Protein AF-A0A175W4T7-F1 (afdb_monomer)

Mean predicted aligned error: 26.99 Å

Solvent-accessible surface area (backbone atoms only — not comparable to full-atom values): 81783 Å² total; per-residue (Å²): 142,81,92,79,80,87,78,82,84,84,74,88,80,81,89,80,86,85,84,82,88,77,98,71,88,75,97,70,90,79,75,75,79,82,76,80,77,75,79,74,91,78,75,63,61,76,63,63,67,69,63,84,71,88,79,84,86,74,80,85,74,89,72,85,83,80,92,70,94,75,92,76,85,86,85,79,88,80,90,81,84,90,86,88,81,91,83,82,88,84,90,83,90,84,91,85,88,87,90,86,91,80,84,89,86,88,87,85,90,83,86,84,90,82,86,92,81,86,83,88,81,82,95,76,85,89,81,83,89,84,84,89,84,92,83,90,87,82,90,84,88,86,90,85,87,89,83,88,87,81,92,84,92,87,88,90,90,91,80,78,66,66,62,62,52,54,55,50,49,51,54,48,54,56,47,43,70,70,44,60,74,71,58,43,54,51,54,49,50,53,54,49,48,56,48,51,51,51,53,49,52,52,51,46,52,54,46,53,52,52,52,49,63,42,51,56,51,51,50,51,47,50,51,48,53,51,51,52,50,52,47,53,48,52,48,48,54,48,53,49,50,50,48,55,49,49,50,51,50,46,52,54,45,53,52,47,49,53,50,47,51,53,49,48,58,46,50,51,50,51,44,56,49,46,57,47,51,50,49,51,50,50,52,49,51,52,50,52,51,50,48,52,52,47,51,57,48,49,51,50,52,50,53,50,49,51,53,50,50,49,53,48,53,49,50,50,53,50,48,52,52,50,50,50,51,47,51,59,46,51,59,54,49,53,51,49,53,58,52,44,55,52,47,55,54,46,53,53,47,52,52,50,48,54,52,50,55,52,54,50,49,65,48,48,55,52,48,53,53,50,49,55,49,48,53,50,53,50,49,53,48,50,55,50,48,55,52,47,64,74,56,67,84,70,72,98,79,60,59,72,68,50,51,62,46,52,56,49,55,51,52,53,52,53,48,52,50,51,56,53,50,53,55,51,51,54,50,56,50,53,51,52,51,51,52,53,49,54,49,50,55,47,51,58,46,54,54,46,55,51,48,52,50,50,50,53,53,51,50,52,51,50,51,51,53,52,50,51,54,46,51,54,52,52,52,52,51,50,50,58,49,50,56,48,53,52,50,53,51,49,52,53,50,49,55,57,49,52,55,49,51,52,49,53,49,50,51,53,50,52,54,50,52,51,50,53,52,50,48,56,49,50,54,48,54,50,52,50,52,53,49,50,52,51,49,54,53,49,52,52,49,52,49,50,54,49,51,54,48,52,50,51,50,51,50,52,50,52,48,52,52,49,51,52,55,47,51,55,47,53,52,49,52,54,48,52,49,52,50,50,51,52,51,48,54,48,52,54,49,50,52,50,50,50,57,48,47,54,48,54,50,52,51,48,51,51,52,49,55,50,48,50,60,48,50,54,50,49,53,53,48,48,64,51,52,51,62,49,47,70,66,56,63,78,66,50,89,59,46,66,68,45,44,60,51,45,51,58,49,49,53,48,45,56,49,51,48,50,53,50,46,52,49,49,52,49,51,48,52,58,44,50,53,50,48,49,54,54,48,51,56,47,50,51,56,46,49,57,50,50,52,51,50,48,53,50,51,51,52,48,54,52,49,56,47,48,53,52,50,50,52,50,49,52,50,49,50,51,48,50,50,51,49,51,49,51,52,47,52,53,51,50,48,53,47,50,50,51,50,50,48,48,51,47,50,51,51,51,46,54,48,49,55,51,47,72,72,54,77,89,85,87,74,77,62,65,58,62,45,50,59,45,43,50,52,46,48,50,50,45,45,57,46,47,49,50,46,46,50,49,48,48,49,49,42,53,49,50,48,48,48,49,46,51,50,46,49,52,47,47,50,47,46,50,47,54,44,52,44,46,50,46,54,46,45,46,54,39,50,53,45,43,72,72,50,83,76,86,72,72,67,45,69,62,30,53,53,49,46,48,53,45,45,51,50,44,48,51,49,48,47,50,46,49,49,52,47,50,46,50,51,49,51,52,47,50,49,51,48,50,52,47,49,51,53,48,50,49,48,52,50,46,49,50,48,48,53,51,47,43,63,71,67,46,62,53,73,56,48,52,50,46,51,58,44,50,48,53,52,46,49,50,46,45,53,55,46,48,61,49,46,76,71,53,88,85,89,85,90,85,76,88,61,45,64,67,52,40,55,50,46,49,55,50,46,49,53,44,49,51,53,48,47,55,49,47,52,48,52,49,52,49,46,52,50,48,49,50,48,48,47,54,50,47,50,49,48,47,53,47,49,48,49,46,45,67,68,63,56,70,96,76,81,85,88,61,73,62,63,63,47,51,57,54,47,54,53,51,51,53,53,51,48,55,50,52,54,52,51,51,57,48,51,50,55,53,48,52,52,49,52,54,48,54,50,52,56,51,48,54,52,49,54,54,49,52,54,53,46,51,53,5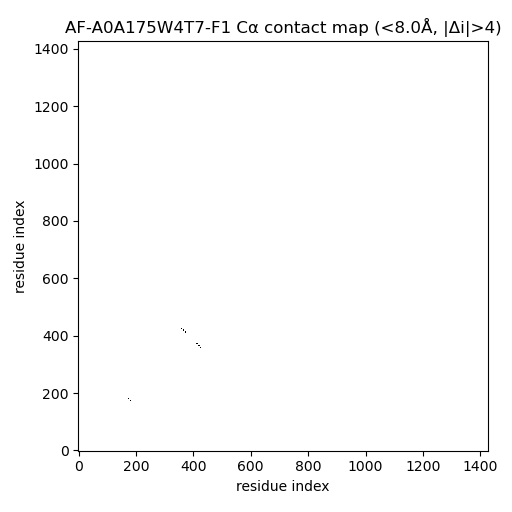3,50,52,57,48,50,56,55,46,53,55,49,49,54,55,47,52,57,48,51,53,51,51,52,55,49,51,53,50,53,51,50,54,48,50,55,52,51,53,52,57,46,53,55,49,53,52,52,57,54,57,70,68,63,84,72,90,79,92,75,73,78,47,79,58,60,57,47,50,52,52,47,54,52,51,52,50,50,55,49,50,57,46,53,55,47,52,53,48,55,53,47,54,54,46,51,54,48,51,51,50,48,53,53,46,54,59,47,52,50,48,52,48,54,50,51,50,52,51,49,54,50,50,52,48,51,52,52,50,49,53,47,52,48,54,52,48,53,48,50,51,50,51,51,50,52,49,53,49,50,54,51,50,50,57,58,54,59,75,72,61,84,88,81,86,87,80,94,71,82,67,74,59,56,60,58,46,50,53,53,48,50,56,50,49,52,62,44,52,64,45,50,55,52,49,52,53,52,51,51,52,49,50,48,55,51,49,59,48,52,51,47,54,50,52,51,51,50,49,52,51,53,49,54,54,47,52,50,52,48,51,54,49,48,52,52,48,52,52,50,49,50,52,46,51,53,57,67,77,40,70,84,63,70,81,82,77,73,84,82,76,80,79,76,84,76,87,71,81,94,75,83,86,82,90,79,94,75,84,82,78,94,77,94,85,79,94,73,66,60,64,67,52,51,53,53,51,54,50,50,49,54,49,51,52,54,49,51,54,51,48,58,56,48,46,61,54,48,53,55,48,48,56,52,49,52,51,50,50,48,50,52,50,48,54,50,50,50,51,48,52,52,51,48,50,53,49,50,50,50,50,62,58,48,70,74,72,67,88,89,74,84,83,91,136

Sequence (1426 aa):
MVQPGIGGLDTPRTNVGDATYLSRQPDFDISQELSFQSPSKDANLLQQMRNGNRPNLRTPRGSRAPFTDRRNLPAGLGGPEFTPLLKSATRNSARRHGVGKENGRATPAFLDKIDEDMTPMPAGETSMYGASRNTSSFMSNTPLPIEDSSSAASTPLDRKENFGLKLKIHFLEEALRKAGPGLSEAALKENTELKVDKVTMQRELQRYKKHLNSAEKDLESYRQQILEMQEKAKRKYADESQRAEMERLRQALEDKDAEIDQLQQRLEREQDEHDRVEKLQDEIGDLEADLRRRDDVITQHEDEIDELREKVAEAEERFKKTQRRMVELEEKAQDGERLREAKDTIEDLEANVRRLEQQMDDMKDKLEEAMSQKERAETDLEELQEEMANKSVVTKGLSRQVEEKMARLQAEADKTRQECASLLDERAFHQKEMDNMRAKLKEAREERDSSERLRLSLEAQLEEEHASRRTEMDDLRHQLKEARQERDSAEHIRLTLESKLEEAQADLNMRSDEKALLQTRHDALTGESVSLQREVSNLRKSAAELEDNLERERQHALDIERDVRNQFREEIERLNDEISDLQAECRERDNLYDNDSEKWENERHNLVSERDRAEERAAGLQRTIDRLRDAEGALSDKETKLQEALQSETERHKKEEKILSTQIEQLQQDLSSRQAMLEDLRNELSAVRDELRQSQLDCQSQLEKVEALEDEVEILQATIDEESEKARLDLEQTQQECDRLKQQLVSLQETADSARASSTASQESAKQTTESVARLKFQLADATDKIANLTEERRTLQDRSANLDAELRAVRAALEETKAERDELEAEMDRLKEHGEDTFRLDLRVAKTKLDAELRRLREENKALLERRREVEQSLEREIEKAAAEEDRLGDEIRDLRAQLRQSSNNQELSALRRTIRELERRVEDYEAQLATSQFPIQGDGSSELSFLHRELSAARKKEIEQLKHDATQKEAIKSLKRQIADLERKAHQAALDQLAASPSSSHGGSAQKAEVSELRHQLSTANQSVHDLKKSLREAERKASASARELQARLDELEDEKLVLEQALEDARSAAEESAATREESLKKYKHKLEKYKRERDDLATALRDQQHNNNHSNHSGLSEMSLEERRDLHGMLRESQLAADKLDRELREHREALEEAMDAESSLRKKLERARSERAAYRASAEALQKDLKKLIAEKDKAVAEAAAAATAVNEERALVHSRKPLAAGVGKNGADTDAIIRAAEAAERRHEKEIRGMVMQMQWLKACWDREAKLRSDAAFAKQYLLLEVKIRDACNKADLAIINRIRGDLNPSSRSALGQLSPLRHNQKQKQQQQKHRQRLPNGTAAGSGGAAALQRVLTAVRFVVRMQIGARSWAKHEDVRQRLAECFDGMQREERIRRMRDQWRAQVVRKTTGQVTGEGGAEVV

pLDDT: mean 71.15, std 20.32, range [24.92, 96.81]

InterPro domains:
  IPR012943 Centrosomin, N-terminal motif 1 [PF07989] (159-220)
  IPR019528 Pericentrin/AKAP-450 centrosomal targeting domain [PF10495] (1267-1375)

Secondary structure (DSSP, 8-state):
---------PPP------------------PPP----PPPTT--HHHHTTS-----------------------------------------------------------------------------------------------------------SSTHHHHHHHHHHHHHHHHHS-HHHHHHHHHHHHHHHHHHHHHHHHHHHHHHHHHHHHHHHHHHHHHHHHHHHHHHHHHHHHHHHHHHHHHHHHHHHHHHHHHHHHHHHHHHHHHHHHHHHHHHHHHHHHHHHHHHHHHHHHHHHHHHHHHHHHHHHHHHHHHHHHHHHHHHHHHTHHHHHHHHHHHHHHHHHHHHHHHHHHHHHHHHHHHHHHHHHHHHHHHHHHHHHHHHHTTS-TTSHHHHHHHHHHHHHHHHHHHHHHHHHHHHHHHHHHHHHHHHHHHHHHHHHHHHHHHHHHHHHHHHHHHHHHHHHHHHHHHHHHHHHHHHHHHHHHHHHHHHHHHHHHHHHHHHHHHHHHHHHHHHHHHHHHHHHHHHHHHHHHHHHHHHHHHHHHHHHHHHHHHHHHHHHHHHHHHHHHH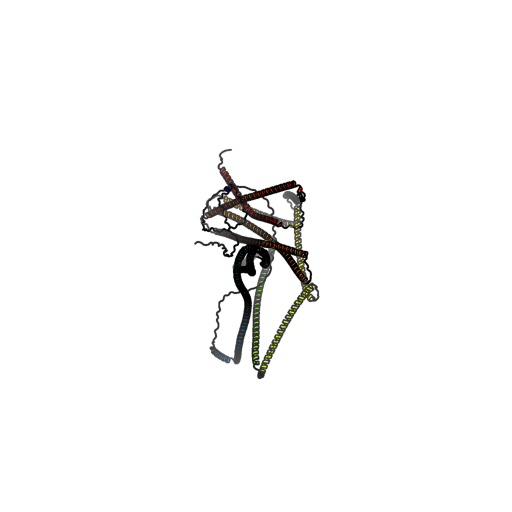HHHHHHHHHHHHHHHHHHHHHHHHHHHHHHHHHHHHHHHHHHHHHHHHHHHHHHHTT-GGGHHHHHHHHHHHHHHHHHHHHHHHHHHHHHHHHHHHHHHHHHHHHHHHHHHHHHHHHHHHHHHHHHHHHHHHHHHHHHHHHHHHHHHHHHHHHHHHHHHHHHHHHHHHHHHHHHHHHHHSS-----SHHHHHHHHHHHHHHHHHHHHHHHHHHHHHHHHHHHHHHHHHHHHHHHHHHHHHHHHHHHHHHHHHHHHHH----SSTTHHHHHHHHHHHHHHHHHHHHHHHHHHHHHHHHHHHHHHHHHHHHHHHHHHHHHHHHHHHHHSSHHHHHHHHHHHHHHHHHHHHHHHHHHTT--------SSHHHHHHHHHHHHHHHHHHHHHHHHHHHHHHHHHHHHHHHHHHHHHHHHHHHHHHHS-----S-HHHHHHHHHHHHHHHHHHHHHHHHHHHHHHHHHHHHHHHHHHHHHHHHHHHHHHHHHHHHHHHHHHHHHHHHHHHHHHHHHHHHHHHHHHHHHHHHHHHHHHHHHHTT--S-------HHHHHHHHHHHHHHHHHHHHHHHHHHHHHHHHHHHHHHHHHHHHHHHHHHHHHHHHHHHHHHHHHHHHHHHHHHHHHHHHHHHHHHHHHHHHHHHTT---------STHHHHHHHHHHHHHHHHHHHHHHHHHHHHHHHHHHHHHHHHHHHHHHHHHHHHHHHHHHHHHHHHHHHHHHHHHHHHHH-GGGGGSS---------------------PPPP----TTSHHHHHHHHHHHHHHHHHHHHHHHHHHHHHHHHHHHHHHHHHHHHHHHHHHHHHHHHHHHHHHHHHTTSS-------

Organism: NCBI:txid100816

Structure (mmCIF, N/CA/C/O backbone):
data_AF-A0A175W4T7-F1
#
_entry.id   AF-A0A175W4T7-F1
#
loop_
_atom_site.group_PDB
_atom_site.id
_atom_site.type_symbol
_atom_site.label_atom_id
_atom_site.label_alt_id
_atom_site.label_comp_id
_atom_site.label_asym_id
_atom_site.label_entity_id
_atom_site.label_seq_id
_atom_site.pdbx_PDB_ins_code
_atom_site.Cartn_x
_atom_site.Cartn_y
_atom_site.Cartn_z
_atom_site.occupancy
_atom_site.B_iso_or_equiv
_atom_site.auth_seq_id
_atom_site.auth_comp_id
_atom_site.auth_asym_id
_atom_site.auth_atom_id
_atom_site.pdbx_PDB_model_num
ATOM 1 N N . MET A 1 1 ? -24.508 12.723 -57.155 1.00 33.25 1 MET A N 1
ATOM 2 C CA . MET A 1 1 ? -23.459 12.204 -56.253 1.00 33.25 1 MET A CA 1
ATOM 3 C C . MET A 1 1 ? -23.388 13.174 -55.089 1.00 33.25 1 MET A C 1
ATOM 5 O O . MET A 1 1 ? -22.990 14.308 -55.309 1.00 33.25 1 MET A O 1
ATOM 9 N N . VAL A 1 2 ? -23.915 12.802 -53.921 1.00 31.94 2 VAL A N 1
ATOM 10 C CA . VAL A 1 2 ? -23.980 13.684 -52.742 1.00 31.94 2 VAL A CA 1
ATOM 11 C C . VAL A 1 2 ? -23.139 13.042 -51.649 1.00 31.94 2 VAL A C 1
ATOM 13 O O . VAL A 1 2 ? -23.315 11.866 -51.350 1.00 31.94 2 VAL A O 1
ATOM 16 N N . GLN A 1 3 ? -22.183 13.807 -51.139 1.00 32.66 3 GLN A N 1
ATOM 17 C CA . GLN A 1 3 ? -21.099 13.358 -50.273 1.00 32.66 3 GLN A CA 1
ATOM 18 C C . GLN A 1 3 ? -21.618 13.223 -48.824 1.00 32.66 3 GLN A C 1
ATOM 20 O O . GLN A 1 3 ? -22.096 14.221 -48.279 1.00 32.66 3 GLN A O 1
ATOM 25 N N . PRO A 1 4 ? -21.605 12.025 -48.208 1.00 38.69 4 PRO A N 1
ATOM 26 C CA . PRO A 1 4 ? -22.183 11.813 -46.884 1.00 38.69 4 PRO A CA 1
ATOM 27 C C . PRO A 1 4 ? -21.144 11.910 -45.757 1.00 38.69 4 PRO A C 1
ATOM 29 O O . PRO A 1 4 ? -20.000 11.501 -45.923 1.00 38.69 4 PRO A O 1
ATOM 32 N N . GLY A 1 5 ? -21.598 12.341 -44.576 1.00 34.88 5 GLY A N 1
ATOM 33 C CA . GLY A 1 5 ? -20.986 11.950 -43.301 1.00 34.88 5 GLY A CA 1
ATOM 34 C C . GLY A 1 5 ? -19.823 12.799 -42.780 1.00 34.88 5 GLY A C 1
ATOM 35 O O . GLY A 1 5 ? -18.687 12.342 -42.761 1.00 34.88 5 GLY A O 1
ATOM 36 N N . ILE A 1 6 ? -20.130 13.961 -42.195 1.00 38.81 6 ILE A N 1
ATOM 37 C CA . ILE A 1 6 ? -19.374 14.427 -41.019 1.00 38.81 6 ILE A CA 1
ATOM 38 C C . ILE A 1 6 ? -20.125 13.879 -39.802 1.00 38.81 6 ILE A C 1
ATOM 40 O O . ILE A 1 6 ? -21.264 14.271 -39.546 1.00 38.81 6 ILE A O 1
ATOM 44 N N . GLY A 1 7 ? -19.527 12.888 -39.137 1.00 38.28 7 GLY A N 1
ATOM 45 C CA . GLY A 1 7 ? -20.164 12.120 -38.068 1.00 38.28 7 GLY A CA 1
ATOM 46 C C . GLY A 1 7 ? -20.488 12.964 -36.835 1.00 38.28 7 GLY A C 1
ATOM 47 O O . GLY A 1 7 ? -19.704 13.823 -36.432 1.00 38.28 7 GLY A O 1
ATOM 48 N N . GLY A 1 8 ? -21.649 12.703 -36.231 1.00 38.25 8 GLY A N 1
ATOM 49 C CA . GLY A 1 8 ? -22.015 13.279 -34.940 1.00 38.25 8 GLY A CA 1
ATOM 50 C C . GLY A 1 8 ? -21.115 12.742 -33.829 1.00 38.25 8 GLY A C 1
ATOM 51 O O . GLY A 1 8 ? -20.844 11.545 -33.772 1.00 38.25 8 GLY A O 1
ATOM 52 N N . LEU A 1 9 ? -20.657 13.639 -32.958 1.00 35.03 9 LEU A N 1
ATOM 53 C CA . LEU A 1 9 ? -19.813 13.309 -31.816 1.00 35.03 9 LEU A CA 1
ATOM 54 C C . LEU A 1 9 ? -20.677 12.661 -30.720 1.00 35.03 9 LEU A C 1
ATOM 56 O O . LEU A 1 9 ? -21.498 13.342 -30.103 1.00 35.03 9 LEU A O 1
ATOM 60 N N . ASP A 1 10 ? -20.519 11.354 -30.514 1.00 38.66 10 ASP A N 1
ATOM 61 C CA . ASP A 1 10 ? -21.293 10.587 -29.531 1.00 38.66 10 ASP A CA 1
ATOM 62 C C . ASP A 1 10 ? -20.792 10.901 -28.110 1.00 38.66 10 ASP A C 1
ATOM 64 O O . ASP A 1 10 ? -19.611 10.721 -27.798 1.00 38.66 10 ASP A O 1
ATOM 68 N N . THR A 1 11 ? -21.659 11.445 -27.253 1.00 33.81 11 THR A N 1
ATOM 69 C CA . THR A 1 11 ? -21.294 11.853 -25.887 1.00 33.81 11 THR A CA 1
ATOM 70 C C . THR A 1 11 ? -21.549 10.716 -24.891 1.00 33.81 11 THR A C 1
ATOM 72 O O . THR A 1 11 ? -22.550 10.006 -25.001 1.00 33.81 11 THR A O 1
ATOM 75 N N . PRO A 1 12 ? -20.652 10.496 -23.908 1.00 38.12 12 PRO A N 1
ATOM 76 C CA . PRO A 1 12 ? -20.619 9.248 -23.152 1.00 38.12 12 PRO A CA 1
ATOM 77 C C . PRO A 1 12 ? -21.872 9.048 -22.295 1.00 38.12 12 PRO A C 1
ATOM 79 O O . PRO A 1 12 ? -22.196 9.834 -21.403 1.00 38.12 12 PRO A O 1
ATOM 82 N N . ARG A 1 13 ? -22.562 7.942 -22.570 1.00 34.16 13 ARG A N 1
ATOM 83 C CA . ARG A 1 13 ? -23.823 7.533 -21.951 1.00 34.16 13 ARG A CA 1
ATOM 84 C C . ARG A 1 13 ? -23.567 7.019 -20.529 1.00 34.16 13 ARG A C 1
ATOM 86 O O . ARG A 1 13 ? -23.027 5.931 -20.345 1.00 34.16 13 ARG A O 1
ATOM 93 N N . THR A 1 14 ? -23.949 7.787 -19.510 1.00 36.50 14 THR A N 1
ATOM 94 C CA . THR A 1 14 ? -23.778 7.385 -18.105 1.00 36.50 14 THR A CA 1
ATOM 95 C C . THR A 1 14 ? -24.796 6.321 -17.698 1.00 36.50 14 THR A C 1
ATOM 97 O O . THR A 1 14 ? -25.931 6.636 -17.338 1.00 36.50 14 THR A O 1
ATOM 100 N N . ASN A 1 15 ? -24.371 5.058 -17.719 1.00 32.56 15 ASN A N 1
ATOM 101 C CA . ASN A 1 15 ? -25.113 3.936 -17.146 1.00 32.56 15 ASN A CA 1
ATOM 102 C C . ASN A 1 15 ? -25.096 4.010 -15.608 1.00 32.56 15 ASN A C 1
ATOM 104 O O . ASN A 1 15 ? -24.219 3.442 -14.963 1.00 32.56 15 ASN A O 1
ATOM 108 N N . VAL A 1 16 ? -26.079 4.693 -15.019 1.00 37.31 16 VAL A N 1
ATOM 109 C CA . VAL A 1 16 ? -26.393 4.606 -13.583 1.00 37.31 16 VAL A CA 1
ATOM 110 C C . VAL A 1 16 ? -27.844 4.162 -13.460 1.00 37.31 16 VAL A C 1
ATOM 112 O O . VAL A 1 16 ? -28.762 4.978 -13.455 1.00 37.31 16 VAL A O 1
ATOM 115 N N . GLY A 1 17 ? -28.045 2.846 -13.456 1.00 34.88 17 GLY A N 1
ATOM 116 C CA . GLY A 1 17 ? -29.372 2.257 -13.579 1.00 34.88 17 GLY A CA 1
ATOM 117 C C . GLY A 1 17 ? -29.408 0.756 -13.334 1.00 34.88 17 GLY A C 1
ATOM 118 O O . GLY A 1 17 ? -29.930 0.047 -14.181 1.00 34.88 17 GLY A O 1
ATOM 119 N N . ASP A 1 18 ? -28.864 0.294 -12.203 1.00 32.06 18 ASP A N 1
ATOM 120 C CA . ASP A 1 18 ? -29.506 -0.782 -11.433 1.00 32.06 18 ASP A CA 1
ATOM 121 C C . ASP A 1 18 ? -28.964 -0.837 -9.992 1.00 32.06 18 ASP A C 1
ATOM 123 O O . ASP A 1 18 ? -27.802 -1.166 -9.761 1.00 32.06 18 ASP A O 1
ATOM 127 N N . ALA A 1 19 ? -29.796 -0.445 -9.024 1.00 36.19 19 ALA A N 1
ATOM 128 C CA . ALA A 1 19 ? -29.528 -0.538 -7.582 1.00 36.19 19 ALA A CA 1
ATOM 129 C C . ALA A 1 19 ? -30.844 -0.445 -6.782 1.00 36.19 19 ALA A C 1
ATOM 131 O O . ALA A 1 19 ? -30.956 0.276 -5.789 1.00 36.19 19 ALA A O 1
ATOM 132 N N . THR A 1 20 ? -31.890 -1.123 -7.259 1.00 33.69 20 THR A N 1
ATOM 133 C CA . THR A 1 20 ? -33.143 -1.281 -6.510 1.00 33.69 20 THR A CA 1
ATOM 134 C C . THR A 1 20 ? -32.992 -2.271 -5.351 1.00 33.69 20 THR A C 1
ATOM 136 O O . THR A 1 20 ? -32.224 -3.221 -5.446 1.00 33.69 20 THR A O 1
ATOM 139 N N . TYR A 1 21 ? -33.814 -2.078 -4.311 1.00 28.69 21 TYR A N 1
ATOM 140 C CA . TYR A 1 21 ? -33.977 -2.919 -3.110 1.00 28.69 21 TYR A CA 1
ATOM 141 C C . TYR A 1 21 ? -32.932 -2.791 -1.987 1.00 28.69 21 TYR A C 1
ATOM 143 O O . TYR A 1 21 ? -32.155 -3.703 -1.735 1.00 28.69 21 TYR A O 1
ATOM 151 N N . LEU A 1 22 ? -33.082 -1.748 -1.160 1.00 35.41 22 LEU A N 1
ATOM 152 C CA . LEU A 1 22 ? -33.002 -1.915 0.299 1.00 35.41 22 LEU A CA 1
ATOM 153 C C . LEU A 1 22 ? -34.184 -1.208 0.980 1.00 35.41 22 LEU A C 1
ATOM 155 O O . LEU A 1 22 ? -34.407 -0.007 0.835 1.00 35.41 22 LEU A O 1
ATOM 159 N N . SER A 1 23 ? -34.984 -1.987 1.702 1.00 33.06 23 SER A N 1
ATOM 160 C CA . SER A 1 23 ? -36.303 -1.611 2.213 1.00 33.06 23 SER A CA 1
ATOM 161 C C . SER A 1 23 ? -36.261 -1.005 3.622 1.00 33.06 23 SER A C 1
ATOM 163 O O . SER A 1 23 ? -36.710 -1.629 4.583 1.00 33.06 23 SER A O 1
ATOM 165 N N . ARG A 1 24 ? -35.773 0.235 3.747 1.00 33.22 24 ARG A N 1
ATOM 166 C CA . ARG A 1 24 ? -36.143 1.165 4.837 1.00 33.22 24 ARG A CA 1
ATOM 167 C C . ARG A 1 24 ? -35.724 2.590 4.472 1.00 33.22 24 ARG A C 1
ATOM 169 O O . ARG A 1 24 ? -34.539 2.848 4.299 1.00 33.22 24 ARG A O 1
ATOM 176 N N . GLN A 1 25 ? -36.687 3.503 4.335 1.00 32.00 25 GLN A N 1
ATOM 177 C CA . GLN A 1 25 ? -36.425 4.882 3.908 1.00 32.00 25 GLN A CA 1
ATOM 178 C C . GLN A 1 25 ? -35.658 5.680 4.977 1.00 32.00 25 GLN A C 1
ATOM 180 O O . GLN A 1 25 ? -36.126 5.766 6.113 1.00 32.00 25 GLN A O 1
ATOM 185 N N . PRO A 1 26 ? -34.544 6.339 4.616 1.00 35.09 26 PRO A N 1
ATOM 186 C CA . PRO A 1 26 ? -34.082 7.549 5.276 1.00 35.09 26 PRO A CA 1
ATOM 187 C C . PRO A 1 26 ? -34.778 8.756 4.630 1.00 35.09 26 PRO A C 1
ATOM 189 O O . PRO A 1 26 ? -34.702 8.938 3.414 1.00 35.09 26 PRO A O 1
ATOM 192 N N . ASP A 1 27 ? -35.421 9.599 5.437 1.00 29.03 27 ASP A N 1
ATOM 193 C CA . ASP A 1 27 ? -36.091 10.820 4.972 1.00 29.03 27 ASP A CA 1
ATOM 194 C C . ASP A 1 27 ? -35.082 11.884 4.500 1.00 29.03 27 ASP A C 1
ATOM 196 O O . ASP A 1 27 ? -34.712 12.793 5.244 1.00 29.03 27 ASP A O 1
ATOM 200 N N . PHE A 1 28 ? -34.647 11.793 3.241 1.00 34.28 28 PHE A N 1
ATOM 201 C CA . PHE A 1 28 ? -33.924 12.865 2.556 1.00 34.28 28 PHE A CA 1
ATOM 202 C C . PHE A 1 28 ? -34.635 13.273 1.267 1.00 34.28 28 PHE A C 1
ATOM 204 O O . PHE A 1 28 ? -34.428 12.719 0.189 1.00 34.28 28 PHE A O 1
ATOM 211 N N . ASP A 1 29 ? -35.469 14.299 1.419 1.00 34.16 29 ASP A N 1
ATOM 212 C CA . ASP A 1 29 ? -36.114 15.045 0.345 1.00 34.16 29 ASP A CA 1
ATOM 213 C C . ASP A 1 29 ? -35.060 15.806 -0.482 1.00 34.16 29 ASP A C 1
ATOM 215 O O . ASP A 1 29 ? -34.654 16.922 -0.149 1.00 34.16 29 ASP A O 1
ATOM 219 N N . ILE A 1 30 ? -34.582 15.175 -1.559 1.00 35.00 30 ILE A N 1
ATOM 220 C CA . ILE A 1 30 ? -33.786 15.826 -2.608 1.00 35.00 30 ILE A CA 1
ATOM 221 C C . ILE A 1 30 ? -34.749 16.275 -3.715 1.00 35.00 30 ILE A C 1
ATOM 223 O O . ILE A 1 30 ? -34.704 15.802 -4.853 1.00 35.00 30 ILE A O 1
ATOM 227 N N . SER A 1 31 ? -35.667 17.183 -3.370 1.00 38.59 31 SER A N 1
ATOM 228 C CA . SER A 1 31 ? -36.560 17.811 -4.340 1.00 38.59 31 SER A CA 1
ATOM 229 C C . SER A 1 31 ? -35.753 18.594 -5.380 1.00 38.59 31 SER A C 1
ATOM 231 O O . SER A 1 31 ? -35.012 19.524 -5.052 1.00 38.59 31 SER A O 1
ATOM 233 N N . GLN A 1 32 ? -35.933 18.200 -6.638 1.00 40.91 32 GLN A N 1
ATOM 234 C CA . GLN A 1 32 ? -35.320 18.766 -7.837 1.00 40.91 32 GLN A CA 1
ATOM 235 C C . GLN A 1 32 ? -35.497 20.296 -7.899 1.00 40.91 32 GLN A C 1
ATOM 237 O O . GLN A 1 32 ? -36.579 20.812 -7.615 1.00 40.91 32 GLN A O 1
ATOM 242 N N . GLU A 1 33 ? -34.434 21.026 -8.255 1.00 35.06 33 GLU A N 1
ATOM 243 C CA . GLU A 1 33 ? -34.401 22.490 -8.152 1.00 35.06 33 GLU A CA 1
ATOM 244 C C . GLU A 1 33 ? -35.552 23.172 -8.914 1.00 35.06 33 GLU A C 1
ATOM 246 O O . GLU A 1 33 ? -35.751 22.962 -10.113 1.00 35.06 33 GLU A O 1
ATOM 251 N N . LEU A 1 34 ? -36.289 24.042 -8.214 1.00 31.36 34 LEU A N 1
ATOM 252 C CA . LEU A 1 34 ? -37.369 24.851 -8.782 1.00 31.36 34 LEU A CA 1
ATOM 253 C C . LEU A 1 34 ? -36.835 25.744 -9.910 1.00 31.36 34 LEU A C 1
ATOM 255 O O . LEU A 1 34 ? -36.226 26.788 -9.660 1.00 31.36 34 LEU A O 1
ATOM 259 N N . SER A 1 35 ? -37.114 25.356 -11.156 1.00 39.22 35 SER A N 1
ATOM 260 C CA . SER A 1 35 ? -36.728 26.105 -12.351 1.00 39.22 35 SER A CA 1
ATOM 261 C C . SER A 1 35 ? -37.202 27.558 -12.258 1.00 39.22 35 SER A C 1
ATOM 263 O O . SER A 1 35 ? -38.405 27.821 -12.175 1.00 39.22 35 SER A O 1
ATOM 265 N N . PHE A 1 36 ? -36.248 28.492 -12.280 1.00 33.78 36 PHE A N 1
ATOM 266 C CA . PHE A 1 36 ? -36.453 29.927 -12.084 1.00 33.78 36 PHE A CA 1
ATOM 267 C C . PHE A 1 36 ? -37.583 30.487 -12.965 1.00 33.78 36 PHE A C 1
ATOM 269 O O . PHE A 1 36 ? -37.421 30.698 -14.169 1.00 33.78 36 PHE A O 1
ATOM 276 N N . GLN A 1 37 ? -38.736 30.756 -12.347 1.00 35.12 37 GLN A N 1
ATOM 277 C CA . GLN A 1 37 ? -39.901 31.305 -13.032 1.00 35.12 37 GLN A CA 1
ATOM 278 C C . GLN A 1 37 ? -39.654 32.794 -13.312 1.00 35.12 37 GLN A C 1
ATOM 280 O O . GLN A 1 37 ? -39.768 33.644 -12.427 1.00 35.12 37 GLN A O 1
ATOM 285 N N . SER A 1 38 ? -39.232 33.100 -14.541 1.00 32.88 38 SER A N 1
ATOM 286 C CA . SER A 1 38 ? -38.799 34.441 -14.935 1.00 32.88 38 SER A CA 1
ATOM 287 C C . SER A 1 38 ? -39.930 35.474 -14.742 1.00 32.88 38 SER A C 1
ATOM 289 O O . SER A 1 38 ? -41.015 35.296 -15.299 1.00 32.88 38 SER A O 1
ATOM 291 N N . PRO A 1 39 ? -39.722 36.552 -13.953 1.00 37.81 39 PRO A N 1
ATOM 292 C CA . PRO A 1 39 ? -40.807 37.465 -13.591 1.00 37.81 39 PRO A CA 1
ATOM 293 C C . PRO A 1 39 ? -41.499 38.116 -14.797 1.00 37.81 39 PRO A C 1
ATOM 295 O O . PRO A 1 39 ? -40.864 38.789 -15.614 1.00 37.81 39 PRO A O 1
ATOM 298 N N . SER A 1 40 ? -42.821 37.947 -14.873 1.00 33.00 40 SER A N 1
ATOM 299 C CA . SER A 1 40 ? -43.681 38.472 -15.936 1.00 33.00 40 SER A CA 1
ATOM 300 C C . SER A 1 40 ? -43.602 40.002 -16.011 1.00 33.00 40 SER A C 1
ATOM 302 O O . SER A 1 40 ? -43.684 40.706 -15.004 1.00 33.00 40 SER A O 1
ATOM 304 N N . LYS A 1 41 ? -43.441 40.532 -17.226 1.00 42.28 41 LYS A N 1
ATOM 305 C CA . LYS A 1 41 ? -42.849 41.860 -17.464 1.00 42.28 41 LYS A CA 1
ATOM 306 C C . LYS A 1 41 ? -43.773 43.071 -17.236 1.00 42.28 41 LYS A C 1
ATOM 308 O O . LYS A 1 41 ? -43.328 44.198 -17.431 1.00 42.28 41 LYS A O 1
ATOM 313 N N . ASP A 1 42 ? -45.011 42.854 -16.789 1.00 39.00 42 ASP A N 1
ATOM 314 C CA . ASP A 1 42 ? -46.080 43.871 -16.782 1.00 39.00 42 ASP A CA 1
ATOM 315 C C . ASP A 1 42 ? -46.537 44.332 -15.381 1.00 39.00 42 ASP A C 1
ATOM 317 O O . ASP A 1 42 ? -47.511 45.074 -15.237 1.00 39.00 42 ASP A O 1
ATOM 321 N N . ALA A 1 43 ? -45.806 43.971 -14.321 1.00 37.31 43 ALA A N 1
ATOM 322 C CA . ALA A 1 43 ? -46.036 44.518 -12.983 1.00 37.31 43 ALA A CA 1
ATOM 323 C C . ALA A 1 43 ? -45.408 45.922 -12.838 1.00 37.31 43 ALA A C 1
ATOM 325 O O . ALA A 1 43 ? -44.257 46.073 -12.422 1.00 37.31 43 ALA A O 1
ATOM 326 N N . ASN A 1 44 ? -46.178 46.970 -13.158 1.00 44.41 44 ASN A N 1
ATOM 327 C CA . ASN A 1 44 ? -45.794 48.379 -12.979 1.00 44.41 44 ASN A CA 1
ATOM 328 C C . ASN A 1 44 ? -45.655 48.767 -11.487 1.00 44.41 44 ASN A C 1
ATOM 330 O O . ASN A 1 44 ? -46.490 49.465 -10.908 1.00 44.41 44 ASN A O 1
ATOM 334 N N . LEU A 1 45 ? -44.546 48.350 -10.868 1.00 47.81 45 LEU A N 1
ATOM 335 C CA . LEU A 1 45 ? -44.211 48.555 -9.451 1.00 47.81 45 LEU A CA 1
ATOM 336 C C . LEU A 1 45 ? -44.222 50.041 -9.028 1.00 47.81 45 LEU A C 1
ATOM 338 O O . LEU A 1 45 ? -44.458 50.368 -7.865 1.00 47.81 45 LEU A O 1
ATOM 342 N N . LEU A 1 46 ? -44.022 50.955 -9.986 1.00 43.31 46 LEU A N 1
ATOM 343 C CA . LEU A 1 46 ? -44.088 52.402 -9.768 1.00 43.31 46 LEU A CA 1
ATOM 344 C C . LEU A 1 46 ? -45.502 52.892 -9.396 1.00 43.31 46 LEU A C 1
ATOM 346 O O . LEU A 1 46 ? -45.631 53.873 -8.667 1.00 43.31 46 LEU A O 1
ATOM 350 N N . GLN A 1 47 ? -46.554 52.205 -9.856 1.00 49.53 47 GLN A N 1
ATOM 351 C CA . GLN A 1 47 ? -47.942 52.520 -9.502 1.00 49.53 47 GLN A CA 1
ATOM 352 C C . GLN A 1 47 ? -48.243 52.086 -8.058 1.00 49.53 47 GLN A C 1
ATOM 354 O O . GLN A 1 47 ? -48.854 52.833 -7.294 1.00 49.53 47 GLN A O 1
ATOM 359 N N . GLN A 1 48 ? -47.772 50.897 -7.664 1.00 48.66 48 GLN A N 1
ATOM 360 C CA . GLN A 1 48 ? -48.060 50.301 -6.355 1.00 48.66 48 GLN A CA 1
ATOM 361 C C . GLN A 1 48 ? -47.334 51.020 -5.205 1.00 48.66 48 GLN A C 1
ATOM 363 O O . GLN A 1 48 ? -47.880 51.143 -4.114 1.00 48.66 48 GLN A O 1
ATOM 368 N N . MET A 1 49 ? -46.149 51.584 -5.465 1.00 46.41 49 MET A N 1
ATOM 369 C CA . MET A 1 49 ? -45.401 52.409 -4.503 1.00 46.41 49 MET A CA 1
ATOM 370 C C . MET A 1 49 ? -46.023 53.792 -4.235 1.00 46.41 49 MET A C 1
ATOM 372 O O . MET A 1 49 ? -45.657 54.433 -3.251 1.00 46.41 49 MET A O 1
ATOM 376 N N . ARG A 1 50 ? -46.943 54.286 -5.082 1.00 50.88 50 ARG A N 1
ATOM 377 C CA . ARG A 1 50 ? -47.541 55.625 -4.910 1.00 50.88 50 ARG A CA 1
ATOM 378 C C . ARG A 1 50 ? -48.683 55.652 -3.889 1.00 50.88 50 ARG A C 1
ATOM 380 O O . ARG A 1 50 ? -48.874 56.673 -3.231 1.00 50.88 50 ARG A O 1
ATOM 387 N N . ASN A 1 51 ? -49.407 54.546 -3.722 1.00 40.88 51 ASN A N 1
ATOM 388 C CA . ASN A 1 51 ? -50.518 54.445 -2.776 1.00 40.88 51 ASN A CA 1
ATOM 389 C C . ASN A 1 51 ? -50.047 53.727 -1.507 1.00 40.88 51 ASN A C 1
ATOM 391 O O . ASN A 1 51 ? -50.211 52.519 -1.351 1.00 40.88 51 ASN A O 1
ATOM 395 N N . GLY A 1 52 ? -49.413 54.490 -0.616 1.00 34.28 52 GLY A N 1
ATOM 396 C CA . GLY A 1 52 ? -48.760 53.965 0.578 1.00 34.28 52 GLY A CA 1
ATOM 397 C C . GLY A 1 52 ? -49.723 53.314 1.569 1.00 34.28 52 GLY A C 1
ATOM 398 O O . GLY A 1 52 ? -50.361 54.006 2.356 1.00 34.28 52 GLY A O 1
ATOM 399 N N . ASN A 1 53 ? -49.741 51.980 1.599 1.00 36.22 53 ASN A N 1
ATOM 400 C CA . ASN A 1 53 ? -50.293 51.203 2.704 1.00 36.22 53 ASN A CA 1
ATOM 401 C C . ASN A 1 53 ? -49.299 50.091 3.078 1.00 36.22 53 ASN A C 1
ATOM 403 O O . ASN A 1 53 ? -48.921 49.276 2.239 1.00 36.22 53 ASN A O 1
ATOM 407 N N . ARG A 1 54 ? -48.814 50.097 4.327 1.00 35.72 54 ARG A N 1
ATOM 408 C CA . ARG A 1 54 ? -47.743 49.202 4.804 1.00 35.72 54 ARG A CA 1
ATOM 409 C C . ARG A 1 54 ? -48.267 47.770 5.022 1.00 35.72 54 ARG A C 1
ATOM 411 O O . ARG A 1 54 ? -49.132 47.603 5.881 1.00 35.72 54 ARG A O 1
ATOM 418 N N . PRO A 1 55 ? -47.714 46.728 4.375 1.00 39.59 55 PRO A N 1
ATOM 419 C CA . PRO A 1 55 ? -47.969 45.349 4.779 1.00 39.59 55 PRO A CA 1
ATOM 420 C C . PRO A 1 55 ? -47.082 44.972 5.980 1.00 39.59 55 PRO A C 1
ATOM 422 O O . PRO A 1 55 ? -45.861 45.129 5.949 1.00 39.59 55 PRO A O 1
ATOM 425 N N . ASN A 1 56 ? -47.696 44.467 7.052 1.00 35.00 56 ASN A N 1
ATOM 426 C CA . ASN A 1 56 ? -46.989 44.025 8.257 1.00 35.00 56 ASN A CA 1
ATOM 427 C C . ASN A 1 56 ? -46.205 42.725 8.003 1.00 35.00 56 ASN A C 1
ATOM 429 O O . ASN A 1 56 ? -46.766 41.633 8.094 1.00 35.00 56 ASN A O 1
ATOM 433 N N . LEU A 1 57 ? -44.891 42.824 7.776 1.00 36.59 57 LEU A N 1
ATOM 434 C CA . LEU A 1 57 ? -43.980 41.672 7.811 1.00 36.59 57 LEU A CA 1
ATOM 435 C C . LEU A 1 57 ? -43.758 41.191 9.256 1.00 36.59 57 LEU A C 1
ATOM 437 O O . LEU A 1 57 ? -42.737 41.469 9.884 1.00 36.59 57 LEU A O 1
ATOM 441 N N . ARG A 1 58 ? -44.734 40.452 9.791 1.00 31.86 58 ARG A N 1
ATOM 442 C CA . ARG A 1 58 ? -44.597 39.703 11.045 1.00 31.86 58 ARG A CA 1
ATOM 443 C C . ARG A 1 58 ? -43.941 38.356 10.738 1.00 31.86 58 ARG A C 1
ATOM 445 O O . ARG A 1 58 ? -44.562 37.488 10.134 1.00 31.86 58 ARG A O 1
ATOM 452 N N . THR A 1 59 ? -42.686 38.191 11.143 1.00 29.30 59 THR A N 1
ATOM 453 C CA . THR A 1 59 ? -41.910 36.965 10.918 1.00 29.30 59 THR A CA 1
ATOM 454 C C . THR A 1 59 ? -42.533 35.758 11.639 1.00 29.30 59 THR A C 1
ATOM 456 O O . THR A 1 59 ? -42.793 35.841 12.845 1.00 29.30 59 THR A O 1
ATOM 459 N N . PRO A 1 60 ? -42.767 34.624 10.949 1.00 32.75 60 PRO A N 1
ATOM 460 C CA . PRO A 1 60 ? -43.306 33.426 11.579 1.00 32.75 60 PRO A CA 1
ATOM 461 C C . PRO A 1 60 ? -42.221 32.752 12.426 1.00 32.75 60 PRO A C 1
ATOM 463 O O . PRO A 1 60 ? -41.308 32.106 11.915 1.00 32.75 60 PRO A O 1
ATOM 466 N N . ARG A 1 61 ? -42.312 32.909 13.751 1.00 32.12 61 ARG A N 1
ATOM 467 C CA . ARG A 1 61 ? -41.578 32.057 14.696 1.00 32.12 61 ARG A CA 1
ATOM 468 C C . ARG A 1 61 ? -42.171 30.653 14.654 1.00 32.12 61 ARG A C 1
ATOM 470 O O . ARG A 1 61 ? -43.386 30.506 14.746 1.00 32.12 61 ARG A O 1
ATOM 477 N N . GLY A 1 62 ? -41.307 29.644 14.565 1.00 32.50 62 GLY A N 1
ATOM 478 C CA . GLY A 1 62 ? -41.725 28.248 14.594 1.00 32.50 62 GLY A CA 1
ATOM 479 C C . GLY A 1 62 ? -42.445 27.895 15.896 1.00 32.50 62 GLY A C 1
ATOM 480 O O . GLY A 1 62 ? -41.907 28.099 16.984 1.00 32.50 62 GLY A O 1
ATOM 481 N N . SER A 1 63 ? -43.641 27.329 15.760 1.00 34.44 63 SER A N 1
ATOM 482 C CA . SER A 1 63 ? -44.258 26.470 16.767 1.00 34.44 63 SER A CA 1
ATOM 483 C C . SER A 1 63 ? -44.246 25.049 16.217 1.00 34.44 63 SER A C 1
ATOM 485 O O . SER A 1 63 ? -44.485 24.852 15.026 1.00 34.44 63 SER A O 1
ATOM 487 N N . ARG A 1 64 ? -43.933 24.073 17.072 1.00 30.52 64 ARG A N 1
ATOM 488 C CA . ARG A 1 64 ? -43.895 22.651 16.704 1.00 30.52 64 ARG A CA 1
ATOM 489 C C . ARG A 1 64 ? -45.273 22.152 16.247 1.00 30.52 64 ARG A C 1
ATOM 491 O O . ARG A 1 64 ? -46.302 22.722 16.607 1.00 30.52 64 ARG A O 1
ATOM 498 N N . ALA A 1 65 ? -45.234 21.096 15.439 1.00 29.16 65 ALA A N 1
ATOM 499 C CA . ALA A 1 65 ? -46.364 20.472 14.761 1.00 29.16 65 ALA A CA 1
ATOM 500 C C . ALA A 1 65 ? -47.527 20.061 15.681 1.00 29.16 65 ALA A C 1
ATOM 502 O O . ALA A 1 65 ? -47.307 19.631 16.812 1.00 29.16 65 ALA A O 1
ATOM 503 N N . PRO A 1 66 ? -48.739 20.022 15.112 1.00 35.22 66 PRO A N 1
ATOM 504 C CA . PRO A 1 66 ? -49.660 18.916 15.298 1.00 35.22 66 PRO A CA 1
ATOM 505 C C . PRO A 1 66 ? -49.773 18.136 13.980 1.00 35.22 66 PRO A C 1
ATOM 507 O O . PRO A 1 66 ? -50.394 18.595 13.018 1.00 35.22 66 PRO A O 1
ATOM 510 N N . PHE A 1 67 ? -49.158 16.952 13.928 1.00 31.56 67 PHE A N 1
ATOM 511 C CA . PHE A 1 67 ? -49.358 16.013 12.826 1.00 31.56 67 PHE A CA 1
ATOM 512 C C . PHE A 1 67 ? -50.834 15.601 12.797 1.00 31.56 67 PHE A C 1
ATOM 514 O O . PHE A 1 67 ? -51.320 14.958 13.723 1.00 31.56 67 PHE A O 1
ATOM 521 N N . THR A 1 68 ? -51.548 15.991 11.744 1.00 31.38 68 THR A N 1
ATOM 522 C CA . THR A 1 68 ? -52.901 15.504 11.460 1.00 31.38 68 THR A CA 1
ATOM 523 C C . THR A 1 68 ? -52.911 14.902 10.066 1.00 31.38 68 THR A C 1
ATOM 525 O O . THR A 1 68 ? -52.507 15.540 9.093 1.00 31.38 68 THR A O 1
ATOM 528 N N . ASP A 1 69 ? -53.311 13.634 10.022 1.00 30.69 69 ASP A N 1
ATOM 529 C CA . ASP A 1 69 ? -53.287 12.766 8.851 1.00 30.69 69 ASP A CA 1
ATOM 530 C C . ASP A 1 69 ? -54.062 13.383 7.672 1.00 30.69 69 ASP A C 1
ATOM 532 O O . ASP A 1 69 ? -55.187 13.869 7.823 1.00 30.69 69 ASP A O 1
ATOM 536 N N . ARG A 1 70 ? -53.439 13.385 6.490 1.00 35.31 70 ARG A N 1
ATOM 537 C CA . ARG A 1 70 ? -54.029 13.865 5.235 1.00 35.31 70 ARG A CA 1
ATOM 538 C C . ARG A 1 70 ? -53.768 12.902 4.083 1.00 35.31 70 ARG A C 1
ATOM 540 O O . ARG A 1 70 ? -53.194 13.257 3.055 1.00 35.31 70 ARG A O 1
ATOM 547 N N . ARG A 1 71 ? -54.333 11.702 4.206 1.00 28.95 71 ARG A N 1
ATOM 548 C CA . ARG A 1 71 ? -54.846 10.969 3.042 1.00 28.95 71 ARG A CA 1
ATOM 549 C C . ARG A 1 71 ? -55.819 11.847 2.240 1.00 28.95 71 ARG A C 1
ATOM 551 O O . ARG A 1 71 ? -56.926 12.113 2.701 1.00 28.95 71 ARG A O 1
ATOM 558 N N . ASN A 1 72 ? -55.422 12.273 1.040 1.00 32.62 72 ASN A N 1
ATOM 559 C CA . ASN A 1 72 ? -56.125 11.933 -0.208 1.00 32.62 72 ASN A CA 1
ATOM 560 C C . ASN A 1 72 ? -55.485 12.594 -1.439 1.00 32.62 72 ASN A C 1
ATOM 562 O O . ASN A 1 72 ? -55.094 13.760 -1.422 1.00 32.62 72 ASN A O 1
ATOM 566 N N . LEU A 1 73 ? -55.420 11.816 -2.520 1.00 27.88 73 LEU A N 1
ATOM 567 C CA . LEU A 1 73 ? -54.918 12.208 -3.835 1.00 27.88 73 LEU A CA 1
ATOM 568 C C . LEU A 1 73 ? -55.830 13.254 -4.503 1.00 27.88 73 LEU A C 1
ATOM 570 O O . LEU A 1 73 ? -57.052 13.170 -4.377 1.00 27.88 73 LEU A O 1
ATOM 574 N N . PRO A 1 74 ? -55.269 14.088 -5.392 1.00 36.94 74 PRO A N 1
ATOM 575 C CA . PRO A 1 74 ? -55.903 14.459 -6.645 1.00 36.94 74 PRO A CA 1
ATOM 576 C C . PRO A 1 74 ? -55.255 13.665 -7.791 1.00 36.94 74 PRO A C 1
ATOM 578 O O . PRO A 1 74 ? -54.149 13.970 -8.235 1.00 36.94 74 PRO A O 1
ATOM 581 N N . ALA A 1 75 ? -55.940 12.631 -8.278 1.00 31.27 75 ALA A N 1
ATOM 582 C CA . ALA A 1 75 ? -55.568 11.963 -9.523 1.00 31.27 75 ALA A CA 1
ATOM 583 C C . ALA A 1 75 ? -56.145 12.737 -10.719 1.00 31.27 75 ALA A C 1
ATOM 585 O O . ALA A 1 75 ? -57.324 13.090 -10.696 1.00 31.27 75 ALA A O 1
ATOM 586 N N . GLY A 1 76 ? -55.359 12.949 -11.780 1.00 31.23 76 GLY A N 1
ATOM 587 C CA . GLY A 1 76 ? -55.913 13.413 -13.055 1.00 31.23 76 GLY A CA 1
ATOM 588 C C . GLY A 1 76 ? -54.955 14.150 -13.988 1.00 31.23 76 GLY A C 1
ATOM 589 O O . GLY A 1 76 ? -54.836 15.359 -13.871 1.00 31.23 76 GLY A O 1
ATOM 590 N N . LEU A 1 77 ? -54.417 13.401 -14.964 1.00 30.31 77 LEU A N 1
ATOM 591 C CA . LEU A 1 77 ? -54.063 13.803 -16.344 1.00 30.31 77 LEU A CA 1
ATOM 592 C C . LEU A 1 77 ? -53.094 15.004 -16.519 1.00 30.31 77 LEU A C 1
ATOM 594 O O . LEU A 1 77 ? -53.305 16.093 -16.012 1.00 30.31 77 LEU A O 1
ATOM 598 N N . GLY A 1 78 ? -52.029 14.936 -17.313 1.00 30.98 78 GLY A N 1
ATOM 599 C CA . GLY A 1 78 ? -51.703 14.014 -18.401 1.00 30.98 78 GLY A CA 1
ATOM 600 C C . GLY A 1 78 ? -51.099 14.845 -19.539 1.00 30.98 78 GLY A C 1
ATOM 601 O O . GLY A 1 78 ? -51.806 15.645 -20.147 1.00 30.98 78 GLY A O 1
ATOM 602 N N . GLY A 1 79 ? -49.789 14.726 -19.776 1.00 32.66 79 GLY A N 1
ATOM 603 C CA . GLY A 1 79 ? -49.096 15.500 -20.815 1.00 32.66 79 GLY A CA 1
ATOM 604 C C . GLY A 1 79 ? -49.524 15.091 -22.228 1.00 32.66 79 GLY A C 1
ATOM 605 O O . GLY A 1 79 ? -49.866 13.928 -22.449 1.00 32.66 79 GLY A O 1
ATOM 606 N N . PRO A 1 80 ? -49.506 16.037 -23.183 1.00 39.31 80 PRO A N 1
ATOM 607 C CA . PRO A 1 80 ? -48.578 15.846 -24.300 1.00 39.31 80 PRO A CA 1
ATOM 608 C C . PRO A 1 80 ? -47.906 17.137 -24.820 1.00 39.31 80 PRO A C 1
ATOM 610 O O . PRO A 1 80 ? -48.540 18.148 -25.101 1.00 39.31 80 PRO A O 1
ATOM 613 N N . GLU A 1 81 ? -46.587 17.043 -24.954 1.00 29.73 81 GLU A N 1
ATOM 614 C CA . GLU A 1 81 ? -45.775 17.393 -26.131 1.00 29.73 81 GLU A CA 1
ATOM 615 C C . GLU A 1 81 ? -46.152 18.573 -27.071 1.00 29.73 81 GLU A C 1
ATOM 617 O O . GLU A 1 81 ? -47.073 18.521 -27.878 1.00 29.73 81 GLU A O 1
ATOM 622 N N . PHE A 1 82 ? -45.223 19.541 -27.093 1.00 30.50 82 PHE A N 1
ATOM 623 C CA . PHE A 1 82 ? -44.533 20.052 -28.296 1.00 30.50 82 PHE A CA 1
ATOM 624 C C . PHE A 1 82 ? -45.260 20.981 -29.300 1.00 30.50 82 PHE A C 1
ATOM 626 O O . PHE A 1 82 ? -45.847 20.550 -30.288 1.00 30.50 82 PHE A O 1
ATOM 633 N N . THR A 1 83 ? -45.003 22.294 -29.181 1.00 33.94 83 THR A N 1
ATOM 634 C CA . THR A 1 83 ? -45.105 23.256 -30.304 1.00 33.94 83 THR A CA 1
ATOM 635 C C . THR A 1 83 ? -44.008 24.337 -30.273 1.00 33.94 83 THR A C 1
ATOM 637 O O . THR A 1 83 ? -44.170 25.356 -29.595 1.00 33.94 83 THR A O 1
ATOM 640 N N . PRO A 1 84 ? -42.911 24.185 -31.035 1.00 42.00 84 PRO A N 1
ATOM 641 C CA . PRO A 1 84 ? -41.987 25.269 -31.359 1.00 42.00 84 PRO A CA 1
ATOM 642 C C . PRO A 1 84 ? -42.275 25.830 -32.762 1.00 42.00 84 PRO A C 1
ATOM 644 O O . PRO A 1 84 ? -42.271 25.070 -33.724 1.00 42.00 84 PRO A O 1
ATOM 647 N N . LEU A 1 85 ? -42.463 27.149 -32.918 1.00 32.75 85 LEU A N 1
ATOM 648 C CA . LEU A 1 85 ? -42.247 27.838 -34.205 1.00 32.75 85 LEU A CA 1
ATOM 649 C C . LEU A 1 85 ? -42.209 29.373 -34.080 1.00 32.75 85 LEU A C 1
ATOM 651 O O . LEU A 1 85 ? -42.957 29.997 -33.332 1.00 32.75 85 LEU A O 1
ATOM 655 N N . LEU A 1 86 ? -41.301 29.957 -34.860 1.00 31.00 86 LEU A N 1
ATOM 656 C CA . LEU A 1 86 ? -40.922 31.366 -34.944 1.00 31.00 86 LEU A CA 1
ATOM 657 C C . LEU A 1 86 ? -42.085 32.379 -35.023 1.00 31.00 86 LEU A C 1
ATOM 659 O O . LEU A 1 86 ? -42.967 32.248 -35.870 1.00 31.00 86 LEU A O 1
ATOM 663 N N . LYS A 1 87 ? -41.936 33.523 -34.330 1.00 37.47 87 LYS A N 1
ATOM 664 C CA . LYS A 1 87 ? -42.387 34.834 -34.847 1.00 37.47 87 LYS A CA 1
ATOM 665 C C . LYS A 1 87 ? -41.323 35.923 -34.681 1.00 37.47 87 LYS A C 1
ATOM 667 O O . LYS A 1 87 ? -40.650 36.035 -33.662 1.00 37.47 87 LYS A O 1
ATOM 672 N N . SER A 1 88 ? -41.166 36.697 -35.747 1.00 31.11 88 SER A N 1
ATOM 673 C CA . SER A 1 88 ? -40.041 37.580 -36.052 1.00 31.11 88 SER A CA 1
ATOM 674 C C . SER A 1 88 ? -40.205 39.036 -35.590 1.00 31.11 88 SER A C 1
ATOM 676 O O . SER A 1 88 ? -41.268 39.621 -35.751 1.00 31.11 88 SER A O 1
ATOM 678 N N . ALA A 1 89 ? -39.088 39.629 -35.157 1.00 28.64 89 ALA A N 1
ATOM 679 C CA . ALA A 1 89 ? -38.628 41.007 -35.410 1.00 28.64 89 ALA A CA 1
ATOM 680 C C . ALA A 1 89 ? -39.626 42.198 -35.485 1.00 28.64 89 ALA A C 1
ATOM 682 O O . ALA A 1 89 ? -40.251 42.414 -36.518 1.00 28.64 89 ALA A O 1
ATOM 683 N N . THR A 1 90 ? -39.530 43.135 -34.519 1.00 33.19 90 THR A N 1
ATOM 684 C CA . THR A 1 90 ? -39.824 44.578 -34.750 1.00 33.19 90 THR A CA 1
ATOM 685 C C . THR A 1 90 ? -39.016 45.548 -33.857 1.00 33.19 90 THR A C 1
ATOM 687 O O . THR A 1 90 ? -39.403 45.916 -32.755 1.00 33.19 90 THR A O 1
ATOM 690 N N . ARG A 1 91 ? -37.859 45.965 -34.385 1.00 27.39 91 ARG A N 1
ATOM 691 C CA . ARG A 1 91 ? -37.231 47.312 -34.373 1.00 27.39 91 ARG A CA 1
ATOM 692 C C . ARG A 1 91 ? -37.925 48.490 -33.630 1.00 27.39 91 ARG A C 1
ATOM 694 O O . ARG A 1 91 ? -38.984 48.924 -34.061 1.00 27.39 91 ARG A O 1
ATOM 701 N N . ASN A 1 92 ? -37.213 49.120 -32.673 1.00 33.62 92 ASN A N 1
ATOM 702 C CA . ASN A 1 92 ? -37.034 50.588 -32.441 1.00 33.62 92 ASN A CA 1
ATOM 703 C C . ASN A 1 92 ? -36.206 50.800 -31.140 1.00 33.62 92 ASN A C 1
ATOM 705 O O . ASN A 1 92 ? -36.531 50.209 -30.123 1.00 33.62 92 ASN A O 1
ATOM 709 N N . SER A 1 93 ? -35.028 51.441 -31.094 1.00 28.39 93 SER A N 1
ATOM 710 C CA . SER A 1 93 ? -34.637 52.834 -31.409 1.00 28.39 93 SER A CA 1
ATOM 711 C C . SER A 1 93 ? -35.104 53.894 -30.392 1.00 28.39 93 SER A C 1
ATOM 713 O O . SER A 1 93 ? -36.222 54.377 -30.515 1.00 28.39 93 SER A O 1
ATOM 715 N N . ALA A 1 94 ? -34.219 54.313 -29.466 1.00 30.89 94 ALA A N 1
ATOM 716 C CA . ALA A 1 94 ? -34.071 55.710 -28.998 1.00 30.89 94 ALA A CA 1
ATOM 717 C C . ALA A 1 94 ? -32.900 55.887 -27.996 1.00 30.89 94 ALA A C 1
ATOM 719 O O . ALA A 1 94 ? -32.940 55.416 -26.865 1.00 30.89 94 ALA A O 1
ATOM 720 N N . ARG A 1 95 ? -31.868 56.638 -28.405 1.00 29.30 95 ARG A N 1
ATOM 721 C CA . ARG A 1 95 ? -30.799 57.180 -27.539 1.00 29.30 95 ARG A CA 1
ATOM 722 C C . ARG A 1 95 ? -31.333 58.290 -26.615 1.00 29.30 95 ARG A C 1
ATOM 724 O O . ARG A 1 95 ? -32.094 59.123 -27.103 1.00 29.30 95 ARG A O 1
ATOM 731 N N . ARG A 1 96 ? -30.770 58.458 -25.407 1.00 32.47 96 ARG A N 1
ATOM 732 C CA . ARG A 1 96 ? -30.450 59.795 -24.841 1.00 32.47 96 ARG A CA 1
ATOM 733 C C . ARG A 1 96 ? -29.370 59.740 -23.746 1.00 32.47 96 ARG A C 1
ATOM 735 O O . ARG A 1 96 ? -29.257 58.753 -23.034 1.00 32.47 96 ARG A O 1
ATOM 742 N N . HIS A 1 97 ? -28.558 60.799 -23.689 1.00 30.31 97 HIS A N 1
ATOM 743 C CA . HIS A 1 97 ? -27.331 60.944 -22.882 1.00 30.31 97 HIS A CA 1
ATOM 744 C C . HIS A 1 97 ? -27.570 61.527 -21.479 1.00 30.31 97 HIS A C 1
ATOM 746 O O . HIS A 1 97 ? -28.506 62.299 -21.285 1.00 30.31 97 HIS A O 1
ATOM 752 N N . GLY A 1 98 ? -26.620 61.283 -20.567 1.00 35.88 98 GLY A N 1
ATOM 753 C CA . GLY A 1 98 ? -26.388 62.044 -19.330 1.00 35.88 98 GLY A CA 1
ATOM 754 C C . GLY A 1 98 ? -24.950 61.817 -18.834 1.00 35.88 98 GLY A C 1
ATOM 755 O O . GLY A 1 98 ? -24.503 60.676 -18.811 1.00 35.88 98 GLY A O 1
ATOM 756 N N . VAL A 1 99 ? -24.203 62.883 -18.511 1.00 31.84 99 VAL A N 1
ATOM 757 C CA . VAL A 1 99 ? -22.732 62.856 -18.320 1.00 31.84 99 VAL A CA 1
ATOM 758 C C . VAL A 1 99 ? -22.303 63.544 -17.015 1.00 31.84 99 VAL A C 1
ATOM 760 O O . VAL A 1 99 ? -22.712 64.672 -16.755 1.00 31.84 99 VAL A O 1
ATOM 763 N N . GLY A 1 100 ? -21.392 62.908 -16.271 1.00 33.47 100 GLY A N 1
ATOM 764 C CA . GLY A 1 100 ? -20.573 63.468 -15.180 1.00 33.47 100 GLY A CA 1
ATOM 765 C C . GLY A 1 100 ? -19.537 62.404 -14.767 1.00 33.47 100 GLY A C 1
ATOM 766 O O . GLY A 1 100 ? -19.959 61.282 -14.527 1.00 33.47 100 GLY A O 1
ATOM 767 N N . LYS A 1 101 ? -18.203 62.559 -14.830 1.00 29.22 101 LYS A N 1
ATOM 768 C CA . LYS A 1 101 ? -17.248 63.666 -14.568 1.00 29.22 101 LYS A CA 1
ATOM 769 C C . LYS A 1 101 ? -16.748 63.680 -13.112 1.00 29.22 101 LYS A C 1
ATOM 771 O O . LYS A 1 101 ? -17.206 64.492 -12.317 1.00 29.22 101 LYS A O 1
ATOM 776 N N . GLU A 1 102 ? -15.754 62.839 -12.819 1.00 35.28 102 GLU A N 1
ATOM 777 C CA . GLU A 1 102 ? -14.971 62.857 -11.573 1.00 35.28 102 GLU A CA 1
ATOM 778 C C . GLU A 1 102 ? -13.460 62.930 -11.858 1.00 35.28 102 GLU A C 1
ATOM 780 O O . GLU A 1 102 ? -12.976 62.434 -12.874 1.00 35.28 102 GLU A O 1
ATOM 785 N N . ASN A 1 103 ? -12.730 63.586 -10.952 1.00 33.75 103 ASN A N 1
ATOM 786 C CA . ASN A 1 103 ? -11.264 63.621 -10.893 1.00 33.75 103 ASN A CA 1
ATOM 787 C C . ASN A 1 103 ? -10.826 62.475 -9.949 1.00 33.75 103 ASN A C 1
ATOM 789 O O . ASN A 1 103 ? -11.537 62.181 -8.996 1.00 33.75 103 ASN A O 1
ATOM 793 N N . GLY A 1 104 ? -9.708 61.772 -10.120 1.00 26.23 104 GLY A N 1
ATOM 794 C CA . GLY A 1 104 ? -8.376 62.296 -10.411 1.00 26.23 104 GLY A CA 1
ATOM 795 C C . GLY A 1 104 ? -7.562 62.380 -9.111 1.00 26.23 104 GLY A C 1
ATOM 796 O O . GLY A 1 104 ? -7.564 63.415 -8.449 1.00 26.23 104 GLY A O 1
ATOM 797 N N . ARG A 1 105 ? -6.869 61.291 -8.747 1.00 29.58 105 ARG A N 1
ATOM 798 C CA . ARG A 1 105 ? -5.862 61.250 -7.671 1.00 29.58 105 ARG A CA 1
ATOM 799 C C . ARG A 1 105 ? -4.750 60.270 -8.056 1.00 29.58 105 ARG A C 1
ATOM 801 O O . ARG A 1 105 ? -5.040 59.148 -8.445 1.00 29.58 105 ARG A O 1
ATOM 808 N N . ALA A 1 106 ? -3.502 60.710 -7.938 1.00 28.95 106 ALA A N 1
ATOM 809 C CA . ALA A 1 106 ? -2.292 59.957 -8.266 1.00 28.95 106 ALA A CA 1
ATOM 810 C C . ALA A 1 106 ? -1.273 60.067 -7.119 1.00 28.95 106 ALA A C 1
ATOM 812 O O . ALA A 1 106 ? -1.335 61.072 -6.409 1.00 28.95 106 ALA A O 1
ATOM 813 N N . THR A 1 107 ? -0.376 59.072 -6.996 1.00 29.66 107 THR A N 1
ATOM 814 C CA . THR A 1 107 ? 1.003 59.049 -6.418 1.00 29.66 107 THR A CA 1
ATOM 815 C C . THR A 1 107 ? 1.362 57.623 -5.931 1.00 29.66 107 THR A C 1
ATOM 817 O O . THR A 1 107 ? 0.448 56.866 -5.611 1.00 29.66 107 THR A O 1
ATOM 820 N N . PRO A 1 108 ? 2.653 57.255 -5.773 1.00 51.41 108 PRO A N 1
ATOM 821 C CA . PRO A 1 108 ? 3.742 57.363 -6.756 1.00 51.41 108 PRO A CA 1
ATOM 822 C C . PRO A 1 108 ? 4.573 56.051 -6.871 1.00 51.41 108 PRO A C 1
ATOM 824 O O . PRO A 1 108 ? 4.422 55.138 -6.066 1.00 51.41 108 PRO A O 1
ATOM 827 N N . ALA A 1 109 ? 5.485 55.971 -7.846 1.00 29.53 109 ALA A N 1
ATOM 828 C CA . ALA A 1 109 ? 6.399 54.833 -8.035 1.00 29.53 109 ALA A CA 1
ATOM 829 C C . ALA A 1 109 ? 7.763 55.031 -7.340 1.00 29.53 109 ALA A C 1
ATOM 831 O O . ALA A 1 109 ? 8.259 56.159 -7.278 1.00 29.53 109 ALA A O 1
ATOM 832 N N . PHE A 1 110 ? 8.388 53.941 -6.876 1.00 28.62 110 PHE A N 1
ATOM 833 C CA . PHE A 1 110 ? 9.800 53.894 -6.470 1.00 28.62 110 PHE A CA 1
ATOM 834 C C . PHE A 1 110 ? 10.350 52.452 -6.528 1.00 28.62 110 PHE A C 1
ATOM 836 O O . PHE A 1 110 ? 9.599 51.524 -6.244 1.00 28.62 110 PHE A O 1
ATOM 843 N N . LEU A 1 111 ? 11.656 52.315 -6.811 1.00 33.66 111 LEU A N 1
ATOM 844 C CA . LEU A 1 111 ? 12.475 51.081 -6.886 1.00 33.66 111 LEU A CA 1
ATOM 845 C C . LEU A 1 111 ? 12.373 50.224 -8.168 1.00 33.66 111 LEU A C 1
ATOM 847 O O . LEU A 1 111 ? 11.753 49.168 -8.189 1.00 33.66 111 LEU A O 1
ATOM 851 N N . ASP A 1 112 ? 13.112 50.663 -9.193 1.00 31.94 112 ASP A N 1
ATOM 852 C CA . ASP A 1 112 ? 13.800 49.780 -10.151 1.00 31.94 112 ASP A CA 1
ATOM 853 C C . ASP A 1 112 ? 15.215 49.442 -9.624 1.00 31.94 112 ASP A C 1
ATOM 855 O O . ASP A 1 112 ? 15.792 50.246 -8.885 1.00 31.94 112 ASP A O 1
ATOM 859 N N . LYS A 1 113 ? 15.794 48.346 -10.146 1.00 35.62 113 LYS A N 1
ATOM 860 C CA . LYS A 1 113 ? 17.181 47.831 -9.995 1.00 35.62 113 LYS A CA 1
ATOM 861 C C . LYS A 1 113 ? 17.488 46.917 -8.800 1.00 35.62 113 LYS A C 1
ATOM 863 O O . LYS A 1 113 ? 17.806 47.377 -7.706 1.00 35.62 113 LYS A O 1
ATOM 868 N N . ILE A 1 114 ? 17.559 45.622 -9.105 1.00 34.25 114 ILE A N 1
ATOM 869 C CA . ILE A 1 114 ? 18.523 44.668 -8.539 1.00 34.25 114 ILE A CA 1
ATOM 870 C C . ILE A 1 114 ? 19.170 43.989 -9.758 1.00 34.25 114 ILE A C 1
ATOM 872 O O . ILE A 1 114 ? 18.442 43.592 -10.667 1.00 34.25 114 ILE A O 1
ATOM 876 N N . ASP A 1 115 ? 20.502 43.966 -9.820 1.00 30.44 115 ASP A N 1
ATOM 877 C CA . ASP A 1 115 ? 21.265 43.425 -10.954 1.00 30.44 115 ASP A CA 1
ATOM 878 C C . ASP A 1 115 ? 21.364 41.886 -10.905 1.00 30.44 115 ASP A C 1
ATOM 880 O O . ASP A 1 115 ? 21.281 41.274 -9.838 1.00 30.44 115 ASP A O 1
ATOM 884 N N . GLU A 1 116 ? 21.525 41.275 -12.081 1.00 33.91 116 GLU A N 1
ATOM 885 C CA . GLU A 1 116 ? 21.681 39.830 -12.278 1.00 33.91 116 GLU A CA 1
ATOM 886 C C . GLU A 1 116 ? 23.149 39.408 -12.091 1.00 33.91 116 GLU A C 1
ATOM 888 O O . GLU A 1 116 ? 24.014 39.898 -12.810 1.00 33.91 116 GLU A O 1
ATOM 893 N N . ASP A 1 117 ? 23.416 38.440 -11.210 1.00 34.03 117 ASP A N 1
ATOM 894 C CA . ASP A 1 117 ? 24.647 37.631 -11.214 1.00 34.03 117 ASP A CA 1
ATOM 895 C C . ASP A 1 117 ? 24.284 36.194 -10.796 1.00 34.03 117 ASP A C 1
ATOM 897 O O . ASP A 1 117 ? 24.092 35.887 -9.618 1.00 34.03 117 ASP A O 1
ATOM 901 N N . MET A 1 118 ? 24.115 35.310 -11.786 1.00 35.00 118 MET A N 1
ATOM 902 C CA . MET A 1 118 ? 23.693 33.914 -11.595 1.00 35.00 118 MET A CA 1
ATOM 903 C C . MET A 1 118 ? 24.886 32.963 -11.732 1.00 35.00 118 MET A C 1
ATOM 905 O O . MET A 1 118 ? 25.255 32.567 -12.838 1.00 35.00 118 MET A O 1
ATOM 909 N N . THR A 1 119 ? 25.468 32.560 -10.603 1.00 36.06 119 THR A N 1
ATOM 910 C CA . THR A 1 119 ? 26.543 31.558 -10.551 1.00 36.06 119 THR A CA 1
ATOM 911 C C . THR A 1 119 ? 25.957 30.135 -10.613 1.00 36.06 119 THR A C 1
ATOM 913 O O . THR A 1 119 ? 25.169 29.777 -9.734 1.00 36.06 119 THR A O 1
ATOM 916 N N . PRO A 1 120 ? 26.307 29.293 -11.607 1.00 41.88 120 PRO A N 1
ATOM 917 C CA . PRO A 1 120 ? 25.714 27.964 -11.759 1.00 41.88 120 PRO A CA 1
ATOM 918 C C . PRO A 1 120 ? 26.367 26.927 -10.829 1.00 41.88 120 PRO A C 1
ATOM 920 O O . PRO A 1 120 ? 27.591 26.834 -10.752 1.00 41.88 120 PRO A O 1
ATOM 923 N N . MET A 1 121 ? 25.541 26.115 -10.161 1.00 33.44 121 MET A N 1
ATOM 924 C CA . MET A 1 121 ? 25.954 24.998 -9.291 1.00 33.44 121 MET A CA 1
ATOM 925 C C . MET A 1 121 ? 25.567 23.630 -9.900 1.00 33.44 121 MET A C 1
ATOM 927 O O . MET A 1 121 ? 24.685 23.578 -10.759 1.00 33.44 121 MET A O 1
ATOM 931 N N . PRO A 1 122 ? 26.255 22.530 -9.528 1.00 44.31 122 PRO A N 1
ATOM 932 C CA . PRO A 1 122 ? 26.415 21.366 -10.401 1.00 44.31 122 PRO A CA 1
ATOM 933 C C . PRO A 1 122 ? 25.345 20.276 -10.249 1.00 44.31 122 PRO A C 1
ATOM 935 O O . PRO A 1 122 ? 24.738 20.100 -9.195 1.00 44.31 122 PRO A O 1
ATOM 938 N N . ALA A 1 123 ? 25.191 19.475 -11.309 1.00 34.97 123 ALA A N 1
ATOM 939 C CA . ALA A 1 123 ? 24.368 18.269 -11.316 1.00 34.97 123 ALA A CA 1
ATOM 940 C C . ALA A 1 123 ? 25.027 17.146 -10.493 1.00 34.97 123 ALA A C 1
ATOM 942 O O . ALA A 1 123 ? 26.065 16.606 -10.880 1.00 34.97 123 ALA A O 1
ATOM 943 N N . GLY A 1 124 ? 24.414 16.801 -9.360 1.00 30.19 124 GLY A N 1
ATOM 944 C CA . GLY A 1 124 ? 24.840 15.710 -8.489 1.00 30.19 124 GLY A CA 1
ATOM 945 C C . GLY A 1 124 ? 24.041 14.422 -8.695 1.00 30.19 124 GLY A C 1
ATOM 946 O O . GLY A 1 124 ? 22.818 14.447 -8.783 1.00 30.19 124 GLY A O 1
ATOM 947 N N . GLU A 1 125 ? 24.774 13.309 -8.673 1.00 30.84 125 GLU A N 1
ATOM 948 C CA . GLU A 1 125 ? 24.361 12.018 -8.101 1.00 30.84 125 GLU A CA 1
ATOM 949 C C . GLU A 1 125 ? 23.181 11.269 -8.755 1.00 30.84 125 GLU A C 1
ATOM 951 O O . GLU A 1 125 ? 22.023 11.368 -8.360 1.00 30.84 125 GLU A O 1
ATOM 956 N N . THR A 1 126 ? 23.515 10.348 -9.665 1.00 35.56 126 THR A N 1
ATOM 957 C CA . THR A 1 126 ? 22.755 9.097 -9.835 1.00 35.56 126 THR A CA 1
ATOM 958 C C . THR A 1 126 ? 23.626 7.951 -9.334 1.00 35.56 126 THR A C 1
ATOM 960 O O . THR A 1 126 ? 24.727 7.743 -9.838 1.00 35.56 126 THR A O 1
ATOM 963 N N . SER A 1 127 ? 23.158 7.242 -8.307 1.00 31.17 127 SER A N 1
ATOM 964 C CA . SER A 1 127 ? 23.930 6.234 -7.576 1.00 31.17 127 SER A CA 1
ATOM 965 C C . SER A 1 127 ? 23.140 4.931 -7.407 1.00 31.17 127 SER A C 1
ATOM 967 O O . SER A 1 127 ? 21.914 4.936 -7.438 1.00 31.17 127 SER A O 1
ATOM 969 N N . MET A 1 128 ? 23.881 3.853 -7.140 1.00 30.52 128 MET A N 1
ATOM 970 C CA . MET A 1 128 ? 23.448 2.536 -6.645 1.00 30.52 128 MET A CA 1
ATOM 971 C C . MET A 1 128 ? 22.807 1.503 -7.605 1.00 30.52 128 MET A C 1
ATOM 973 O O . MET A 1 128 ? 21.606 1.499 -7.828 1.00 30.52 128 MET A O 1
ATOM 977 N N . TYR A 1 129 ? 23.645 0.515 -7.976 1.00 31.30 129 TYR A N 1
ATOM 978 C CA . TYR A 1 129 ? 23.481 -0.946 -7.754 1.00 31.30 129 TYR A CA 1
ATOM 979 C C . TYR A 1 129 ? 22.252 -1.717 -8.295 1.00 31.30 129 TYR A C 1
ATOM 981 O O . TYR A 1 129 ? 21.109 -1.327 -8.105 1.00 31.30 129 TYR A O 1
ATOM 989 N N . GLY A 1 130 ? 22.490 -2.974 -8.719 1.00 30.64 130 GLY A N 1
ATOM 990 C CA . GLY A 1 130 ? 21.486 -4.045 -8.543 1.00 30.64 130 GLY A CA 1
ATOM 991 C C . GLY A 1 130 ? 21.488 -5.181 -9.571 1.00 30.64 130 GLY A C 1
ATOM 992 O O . GLY A 1 130 ? 20.615 -5.243 -10.425 1.00 30.64 130 GLY A O 1
ATOM 993 N N . ALA A 1 131 ? 22.441 -6.107 -9.477 1.00 27.84 131 ALA A N 1
ATOM 994 C CA . ALA A 1 131 ? 22.597 -7.245 -10.386 1.00 27.84 131 ALA A CA 1
ATOM 995 C C . ALA A 1 131 ? 21.407 -8.242 -10.476 1.00 27.84 131 ALA A C 1
ATOM 997 O O . ALA A 1 131 ? 20.851 -8.645 -9.461 1.00 27.84 131 ALA A O 1
ATOM 998 N N . SER A 1 132 ? 21.212 -8.779 -11.692 1.00 27.66 132 SER A N 1
ATOM 999 C CA . SER A 1 132 ? 20.964 -10.205 -12.021 1.00 27.66 132 SER A CA 1
ATOM 1000 C C . SER A 1 132 ? 19.713 -10.942 -11.494 1.00 27.66 132 SER A C 1
ATOM 1002 O O . SER A 1 132 ? 19.621 -11.249 -10.307 1.00 27.66 132 SER A O 1
ATOM 1004 N N . ARG A 1 133 ? 18.874 -11.456 -12.423 1.00 29.80 133 ARG A N 1
ATOM 1005 C CA . ARG A 1 133 ? 18.723 -12.921 -12.659 1.00 29.80 133 ARG A CA 1
ATOM 1006 C C . ARG A 1 133 ? 17.783 -13.312 -13.818 1.00 29.80 133 ARG A C 1
ATOM 1008 O O . ARG A 1 133 ? 16.762 -12.678 -14.053 1.00 29.80 133 ARG A O 1
ATOM 1015 N N . ASN A 1 134 ? 18.114 -14.433 -14.468 1.00 30.16 134 ASN A N 1
ATOM 1016 C CA . ASN A 1 134 ? 17.304 -15.139 -15.475 1.00 30.16 134 ASN A CA 1
ATOM 1017 C C . ASN A 1 134 ? 16.026 -15.784 -14.900 1.00 30.16 134 ASN A C 1
ATOM 1019 O O . ASN A 1 134 ? 16.104 -16.413 -13.849 1.00 30.16 134 ASN A O 1
ATOM 1023 N N . THR A 1 135 ? 14.942 -15.792 -15.689 1.00 29.33 135 THR A N 1
ATOM 1024 C CA . THR A 1 135 ? 13.966 -16.902 -15.894 1.00 29.33 135 THR A CA 1
ATOM 1025 C C . THR A 1 135 ? 13.326 -16.664 -17.283 1.00 29.33 135 THR A C 1
ATOM 1027 O O . THR A 1 135 ? 12.987 -15.525 -17.572 1.00 29.33 135 THR A O 1
ATOM 1030 N N . SER A 1 136 ? 13.322 -17.535 -18.302 1.00 25.45 136 SER A N 1
ATOM 1031 C CA . SER A 1 136 ? 12.935 -18.954 -18.467 1.00 25.45 136 SER A CA 1
ATOM 1032 C C . SER A 1 136 ? 11.419 -19.205 -18.610 1.00 25.45 136 SER A C 1
ATOM 1034 O O . SER A 1 136 ? 10.739 -19.373 -17.601 1.00 25.45 136 SER A O 1
ATOM 1036 N N . SER A 1 137 ? 10.910 -19.279 -19.853 1.00 28.38 137 SER A N 1
ATOM 1037 C CA . SER A 1 137 ? 9.739 -20.062 -20.348 1.00 28.38 137 SER A CA 1
ATOM 1038 C C . SER A 1 137 ? 9.187 -19.462 -21.664 1.00 28.38 137 SER A C 1
ATOM 1040 O O . SER A 1 137 ? 9.504 -18.318 -21.965 1.00 28.38 137 SER A O 1
ATOM 1042 N N . PHE A 1 138 ? 8.335 -20.108 -22.477 1.00 28.00 138 PHE A N 1
ATOM 1043 C CA . PHE A 1 138 ? 8.244 -21.506 -22.956 1.00 28.00 138 PHE A CA 1
ATOM 1044 C C . PHE A 1 138 ? 7.193 -21.541 -24.104 1.00 28.00 138 PHE A C 1
ATOM 1046 O O . PHE A 1 138 ? 6.175 -20.870 -24.002 1.00 28.00 138 PHE A O 1
ATOM 1053 N N . MET A 1 139 ? 7.402 -22.369 -25.140 1.00 28.47 139 MET A N 1
ATOM 1054 C CA . MET A 1 139 ? 6.464 -22.734 -26.238 1.00 28.47 139 MET A CA 1
ATOM 1055 C C . MET A 1 139 ? 5.998 -21.679 -27.270 1.00 28.47 139 MET A C 1
ATOM 1057 O O . MET A 1 139 ? 5.319 -20.711 -26.956 1.00 28.47 139 MET A O 1
ATOM 1061 N N . SER A 1 140 ? 6.108 -22.038 -28.555 1.00 32.09 140 SER A N 1
ATOM 1062 C CA . SER A 1 140 ? 4.922 -22.418 -29.352 1.00 32.09 140 SER A CA 1
ATOM 1063 C C . SER A 1 140 ? 5.329 -23.303 -30.547 1.00 32.09 140 SER A C 1
ATOM 1065 O O . SER A 1 140 ? 6.475 -23.277 -30.988 1.00 32.09 140 SER A O 1
ATOM 1067 N N . ASN A 1 141 ? 4.419 -24.174 -30.998 1.00 30.50 141 ASN A N 1
ATOM 1068 C CA . ASN A 1 141 ? 4.702 -25.274 -31.935 1.00 30.50 141 ASN A CA 1
ATOM 1069 C C . ASN A 1 141 ? 4.408 -24.911 -33.397 1.00 30.50 141 ASN A C 1
ATOM 1071 O O . ASN A 1 141 ? 3.398 -24.263 -33.674 1.00 30.50 141 ASN A O 1
ATOM 1075 N N . THR A 1 142 ? 5.120 -25.531 -34.346 1.00 33.81 142 THR A N 1
ATOM 1076 C CA . THR A 1 142 ? 4.510 -25.920 -35.636 1.00 33.81 142 THR A CA 1
ATOM 1077 C C . THR A 1 142 ? 5.192 -27.176 -36.227 1.00 33.81 142 THR A C 1
ATOM 1079 O O . THR A 1 142 ? 6.381 -27.116 -36.529 1.00 33.81 142 THR A O 1
ATOM 1082 N N . PRO A 1 143 ? 4.495 -28.326 -36.364 1.00 35.81 143 PRO A N 1
ATOM 1083 C CA . PRO A 1 143 ? 5.040 -29.581 -36.915 1.00 35.81 143 PRO A CA 1
ATOM 1084 C C . PRO A 1 143 ? 4.706 -29.764 -38.410 1.00 35.81 143 PRO A C 1
ATOM 1086 O O . PRO A 1 143 ? 3.753 -29.145 -38.870 1.00 35.81 143 PRO A O 1
ATOM 1089 N N . LEU A 1 144 ? 5.419 -30.653 -39.129 1.00 33.34 144 LEU A N 1
ATOM 1090 C CA . LEU A 1 144 ? 5.018 -31.416 -40.346 1.00 33.34 144 LEU A CA 1
ATOM 1091 C C . LEU A 1 144 ? 6.170 -32.415 -40.722 1.00 33.34 144 LEU A C 1
ATOM 1093 O O . LEU A 1 144 ? 7.198 -32.379 -40.044 1.00 33.34 144 LEU A O 1
ATOM 1097 N N . PRO A 1 145 ? 6.002 -33.411 -41.627 1.00 42.94 145 PRO A N 1
ATOM 1098 C CA . PRO A 1 145 ? 6.177 -34.808 -41.213 1.00 42.94 145 PRO A CA 1
ATOM 1099 C C . PRO A 1 145 ? 7.369 -35.577 -41.818 1.00 42.94 145 PRO A C 1
ATOM 1101 O O . PRO A 1 145 ? 7.971 -35.193 -42.817 1.00 42.94 145 PRO A O 1
ATOM 1104 N N . ILE A 1 146 ? 7.618 -36.731 -41.197 1.00 29.02 146 ILE A N 1
ATOM 1105 C CA . ILE A 1 146 ? 8.520 -37.818 -41.603 1.00 29.02 146 ILE A CA 1
ATOM 1106 C C . ILE A 1 146 ? 7.822 -38.721 -42.635 1.00 29.02 146 ILE A C 1
ATOM 1108 O O . ILE A 1 146 ? 6.656 -39.053 -42.432 1.00 29.02 146 ILE A O 1
ATOM 1112 N N . GLU A 1 147 ? 8.550 -39.216 -43.641 1.00 31.70 147 GLU A N 1
ATOM 1113 C CA . GLU A 1 147 ? 8.308 -40.554 -44.210 1.00 31.70 147 GLU A CA 1
ATOM 1114 C C . GLU A 1 147 ? 9.633 -41.305 -44.424 1.00 31.70 147 GLU A C 1
ATOM 1116 O O . GLU A 1 147 ? 10.637 -40.736 -44.858 1.00 31.70 147 GLU A O 1
ATOM 1121 N N . ASP A 1 148 ? 9.621 -42.594 -44.081 1.00 24.92 148 ASP A N 1
ATOM 1122 C CA . ASP A 1 148 ? 10.780 -43.486 -44.079 1.00 24.92 148 ASP A CA 1
ATOM 1123 C C . ASP A 1 148 ? 11.070 -44.107 -45.454 1.00 24.92 148 ASP A C 1
ATOM 1125 O O . ASP A 1 148 ? 10.186 -44.302 -46.291 1.00 24.92 148 ASP A O 1
ATOM 1129 N N . SER A 1 149 ? 12.308 -44.560 -45.662 1.00 32.06 149 SER A N 1
ATOM 1130 C CA . SER A 1 149 ? 12.618 -45.562 -46.690 1.00 32.06 149 SER A CA 1
ATOM 1131 C C . SER A 1 149 ? 13.827 -46.404 -46.297 1.00 32.06 149 SER A C 1
ATOM 1133 O O . SER A 1 149 ? 14.954 -45.917 -46.249 1.00 32.06 149 SER A O 1
ATOM 1135 N N . SER A 1 150 ? 13.594 -47.696 -46.041 1.00 26.70 150 SER A N 1
ATOM 1136 C CA . SER A 1 150 ? 14.645 -48.665 -45.715 1.00 26.70 150 SER A CA 1
ATOM 1137 C C . SER A 1 150 ? 14.591 -49.914 -46.607 1.00 26.70 150 SER A C 1
ATOM 1139 O O . SER A 1 150 ? 13.520 -50.379 -46.981 1.00 26.70 150 SER A O 1
ATOM 1141 N N . SER A 1 151 ? 15.777 -50.488 -46.842 1.00 28.31 151 SER A N 1
ATOM 1142 C CA . SER A 1 151 ? 16.037 -51.914 -47.114 1.00 28.31 151 SER A CA 1
ATOM 1143 C C . SER A 1 151 ? 15.599 -52.568 -48.447 1.00 28.31 151 SER A C 1
ATOM 1145 O O . SER A 1 151 ? 14.454 -52.971 -48.631 1.00 28.31 151 SER A O 1
ATOM 1147 N N . ALA A 1 152 ? 16.592 -52.849 -49.307 1.00 30.84 152 ALA A N 1
ATOM 1148 C CA . ALA A 1 152 ? 16.681 -54.025 -50.199 1.00 30.84 152 ALA A CA 1
ATOM 1149 C C . ALA A 1 152 ? 18.168 -54.214 -50.609 1.00 30.84 152 ALA A C 1
ATOM 1151 O O . ALA A 1 152 ? 18.771 -53.291 -51.143 1.00 30.84 152 ALA A O 1
ATOM 1152 N N . ALA A 1 153 ? 18.897 -55.256 -50.185 1.00 30.39 153 ALA A N 1
ATOM 1153 C CA . ALA A 1 153 ? 18.867 -56.677 -50.591 1.00 30.39 153 ALA A CA 1
ATOM 1154 C C . ALA A 1 153 ? 19.725 -57.008 -51.847 1.00 30.39 153 ALA A C 1
ATOM 1156 O O . ALA A 1 153 ? 19.531 -56.455 -52.923 1.00 30.39 153 ALA A O 1
ATOM 1157 N N . SER A 1 154 ? 20.685 -57.937 -51.700 1.00 29.84 154 SER A N 1
ATOM 1158 C CA . SER A 1 154 ? 21.730 -58.285 -52.693 1.00 29.84 154 SER A CA 1
ATOM 1159 C C . SER A 1 154 ? 21.462 -59.595 -53.461 1.00 29.84 154 SER A C 1
ATOM 1161 O O . SER A 1 154 ? 20.779 -60.475 -52.945 1.00 29.84 154 SER A O 1
ATOM 1163 N N . THR A 1 155 ? 22.077 -59.801 -54.640 1.00 33.22 155 THR A N 1
ATOM 1164 C CA . THR A 1 155 ? 22.332 -61.136 -55.261 1.00 33.22 155 THR A CA 1
ATOM 1165 C C . THR A 1 155 ? 23.398 -61.054 -56.395 1.00 33.22 155 THR A C 1
ATOM 1167 O O . THR A 1 155 ? 23.649 -59.951 -56.879 1.00 33.22 155 THR A O 1
ATOM 1170 N N . PRO A 1 156 ? 24.098 -62.154 -56.787 1.00 44.25 156 PRO A N 1
ATOM 1171 C CA . PRO A 1 156 ? 25.468 -62.078 -57.344 1.00 44.25 156 PRO A CA 1
ATOM 1172 C C . PRO A 1 156 ? 25.661 -62.428 -58.844 1.00 44.25 156 PRO A C 1
ATOM 1174 O O . PRO A 1 156 ? 24.850 -63.122 -59.456 1.00 44.25 156 PRO A O 1
ATOM 1177 N N . LEU A 1 157 ? 26.820 -62.038 -59.403 1.00 31.41 157 LEU A N 1
ATOM 1178 C CA . LEU A 1 157 ? 27.250 -62.255 -60.799 1.00 31.41 157 LEU A CA 1
ATOM 1179 C C . LEU A 1 157 ? 28.703 -62.784 -60.890 1.00 31.41 157 LEU A C 1
ATOM 1181 O O . LEU A 1 157 ? 29.629 -62.001 -61.047 1.00 31.41 157 LEU A O 1
ATOM 1185 N N . ASP A 1 158 ? 28.910 -64.109 -60.864 1.00 38.00 158 ASP A N 1
ATOM 1186 C CA . ASP A 1 158 ? 30.261 -64.719 -60.886 1.00 38.00 158 ASP A CA 1
ATOM 1187 C C . ASP A 1 158 ? 30.345 -66.009 -61.736 1.00 38.00 158 ASP A C 1
ATOM 1189 O O . ASP A 1 158 ? 30.260 -67.120 -61.210 1.00 38.00 158 ASP A O 1
ATOM 1193 N N . ARG A 1 159 ? 30.516 -65.903 -63.071 1.00 46.91 159 ARG A N 1
ATOM 1194 C CA . ARG A 1 159 ? 30.900 -67.059 -63.939 1.00 46.91 159 ARG A CA 1
ATOM 1195 C C . ARG A 1 159 ? 31.759 -66.770 -65.187 1.00 46.91 159 ARG A C 1
ATOM 1197 O O . ARG A 1 159 ? 32.222 -67.734 -65.796 1.00 46.91 159 ARG A O 1
ATOM 1204 N N . LYS A 1 160 ? 32.008 -65.517 -65.602 1.00 53.81 160 LYS A N 1
ATOM 1205 C CA . LYS A 1 160 ? 32.711 -65.228 -66.881 1.00 53.81 160 LYS A CA 1
ATOM 1206 C C . LYS A 1 160 ? 34.246 -65.138 -66.808 1.00 53.81 160 LYS A C 1
ATOM 1208 O O . LYS A 1 160 ? 34.891 -65.303 -67.839 1.00 53.81 160 LYS A O 1
ATOM 1213 N N . GLU A 1 161 ? 34.850 -64.944 -65.637 1.00 58.59 161 GLU A N 1
ATOM 1214 C CA . GLU A 1 161 ? 36.288 -64.613 -65.545 1.00 58.59 161 GLU A CA 1
ATOM 1215 C C . GLU A 1 161 ? 37.251 -65.812 -65.698 1.00 58.59 161 GLU A C 1
ATOM 1217 O O . GLU A 1 161 ? 38.413 -65.653 -66.078 1.00 58.59 161 GLU A O 1
ATOM 1222 N N . ASN A 1 162 ? 36.771 -67.043 -65.485 1.00 64.62 162 ASN A N 1
ATOM 1223 C CA . ASN A 1 162 ? 37.628 -68.236 -65.427 1.00 64.62 162 ASN A CA 1
ATOM 1224 C C . ASN A 1 162 ? 38.316 -68.626 -66.754 1.00 64.62 162 ASN A C 1
ATOM 1226 O O . ASN A 1 162 ? 39.364 -69.272 -66.722 1.00 64.62 162 ASN A O 1
ATOM 1230 N N . PHE A 1 163 ? 37.773 -68.261 -67.923 1.00 75.81 163 PHE A N 1
ATOM 1231 C CA . PHE A 1 163 ? 38.410 -68.602 -69.208 1.00 75.81 163 PHE A CA 1
ATOM 1232 C C . PHE A 1 163 ? 39.637 -67.722 -69.497 1.00 75.81 163 PHE A C 1
ATOM 1234 O O . PHE A 1 163 ? 40.685 -68.234 -69.893 1.00 75.81 163 PHE A O 1
ATOM 1241 N N . GLY A 1 164 ? 39.534 -66.414 -69.234 1.00 72.62 164 GLY A N 1
ATOM 1242 C CA . GLY A 1 164 ? 40.633 -65.463 -69.432 1.00 72.62 164 GLY A CA 1
ATOM 1243 C C . GLY A 1 164 ? 41.833 -65.764 -68.533 1.00 72.62 164 GLY A C 1
ATOM 1244 O O . GLY A 1 164 ? 42.972 -65.743 -69.000 1.00 72.62 164 GLY A O 1
ATOM 1245 N N . LEU A 1 165 ? 41.579 -66.146 -67.275 1.00 73.19 165 LEU A N 1
ATOM 1246 C CA . LEU A 1 165 ? 42.622 -66.604 -66.353 1.00 73.19 165 LEU A CA 1
ATOM 1247 C C . LEU A 1 165 ? 43.359 -67.840 -66.887 1.00 73.19 165 LEU A C 1
ATOM 1249 O O . LEU A 1 165 ? 44.584 -67.870 -66.847 1.00 73.19 165 LEU A O 1
ATOM 1253 N N . LYS A 1 166 ? 42.649 -68.824 -67.456 1.00 78.94 166 LYS A N 1
ATOM 1254 C CA . LYS A 1 166 ? 43.269 -70.037 -68.019 1.00 78.94 166 LYS A CA 1
ATOM 1255 C C . LYS A 1 166 ? 44.195 -69.738 -69.202 1.00 78.94 166 LYS A C 1
ATOM 1257 O O . LYS A 1 166 ? 45.290 -70.289 -69.269 1.00 78.94 166 LYS A O 1
ATOM 1262 N N . LEU A 1 167 ? 43.782 -68.840 -70.099 1.00 76.81 167 LEU A N 1
ATOM 1263 C CA . LEU A 1 167 ? 44.621 -68.390 -71.214 1.00 76.81 167 LEU A CA 1
ATOM 1264 C C . LEU A 1 167 ? 45.853 -67.624 -70.712 1.00 76.81 167 LEU A C 1
ATOM 1266 O O . LEU A 1 167 ? 46.965 -67.862 -71.180 1.00 76.81 167 LEU A O 1
ATOM 1270 N N . LYS A 1 168 ? 45.673 -66.737 -69.724 1.00 77.81 168 LYS A N 1
ATOM 1271 C CA . LYS A 1 168 ? 46.772 -65.946 -69.157 1.00 77.81 168 LYS A CA 1
ATOM 1272 C C . LYS A 1 168 ? 47.768 -66.811 -68.379 1.00 77.81 168 LYS A C 1
ATOM 1274 O O . LYS A 1 168 ? 48.961 -66.566 -68.493 1.00 77.81 168 LYS A O 1
ATOM 1279 N N . ILE A 1 169 ? 47.306 -67.853 -67.682 1.00 76.31 169 ILE A N 1
ATOM 1280 C CA . ILE A 1 169 ? 48.165 -68.879 -67.070 1.00 76.31 169 ILE A CA 1
ATOM 1281 C C . ILE A 1 169 ? 49.005 -69.579 -68.144 1.00 76.31 169 ILE A C 1
ATOM 1283 O O . ILE A 1 169 ? 50.219 -69.600 -68.004 1.00 76.31 169 ILE A O 1
ATOM 1287 N N . HIS A 1 170 ? 48.410 -70.052 -69.247 1.00 78.00 170 HIS A N 1
ATOM 1288 C CA . HIS A 1 170 ? 49.173 -70.712 -70.318 1.00 78.00 170 HIS A CA 1
ATOM 1289 C C . HIS A 1 170 ? 50.267 -69.802 -70.904 1.00 78.00 170 HIS A C 1
ATOM 1291 O O . HIS A 1 170 ? 51.415 -70.218 -71.036 1.00 78.00 170 HIS A O 1
ATOM 1297 N N . PHE A 1 171 ? 49.945 -68.543 -71.224 1.00 77.38 171 PHE A N 1
ATOM 1298 C CA . PHE A 1 171 ? 50.943 -67.602 -71.748 1.00 77.38 171 PHE A CA 1
ATOM 1299 C C . PHE A 1 171 ? 52.022 -67.230 -70.718 1.00 77.38 171 PHE A C 1
ATOM 1301 O O . PHE A 1 171 ? 53.175 -67.035 -71.100 1.00 77.38 171 PHE A O 1
ATOM 1308 N N . LEU A 1 172 ? 51.687 -67.166 -69.424 1.00 68.56 172 LEU A N 1
ATOM 1309 C CA . LEU A 1 172 ? 52.665 -66.941 -68.354 1.00 68.56 172 LEU A CA 1
ATOM 1310 C C . LEU A 1 172 ? 53.555 -68.169 -68.120 1.00 68.56 172 LEU A C 1
ATOM 1312 O O . LEU A 1 172 ? 54.761 -68.008 -67.989 1.00 68.56 172 LEU A O 1
ATOM 1316 N N . GLU A 1 173 ? 53.015 -69.388 -68.138 1.00 71.06 173 GLU A N 1
ATOM 1317 C CA . GLU A 1 173 ? 53.793 -70.635 -68.061 1.00 71.06 173 GLU A CA 1
ATOM 1318 C C . GLU A 1 173 ? 54.744 -70.786 -69.260 1.00 71.06 173 GLU A C 1
ATOM 1320 O O . GLU A 1 173 ? 55.899 -71.190 -69.108 1.00 71.06 173 GLU A O 1
ATOM 1325 N N . GLU A 1 174 ? 54.292 -70.413 -70.459 1.00 77.06 174 GLU A N 1
ATOM 1326 C CA . GLU A 1 174 ? 55.107 -70.443 -71.674 1.00 77.06 174 GLU A CA 1
ATOM 1327 C C . GLU A 1 174 ? 56.189 -69.344 -71.687 1.00 77.06 174 GLU A C 1
ATOM 1329 O O . GLU A 1 174 ? 57.302 -69.576 -72.169 1.00 77.06 174 GLU A O 1
ATOM 1334 N N . ALA A 1 175 ? 55.911 -68.174 -71.100 1.00 68.81 175 ALA A N 1
ATOM 1335 C CA . ALA A 1 175 ? 56.902 -67.121 -70.876 1.00 68.81 175 ALA A CA 1
ATOM 1336 C C . ALA A 1 175 ? 57.931 -67.512 -69.797 1.00 68.81 175 ALA A C 1
ATOM 1338 O O . ALA A 1 175 ? 59.132 -67.364 -70.019 1.00 68.81 175 ALA A O 1
ATOM 1339 N N . LEU A 1 176 ? 57.487 -68.086 -68.673 1.00 60.66 176 LEU A N 1
ATOM 1340 C CA . LEU A 1 176 ? 58.349 -68.562 -67.582 1.00 60.66 176 LEU A CA 1
ATOM 1341 C C . LEU A 1 176 ? 59.236 -69.747 -67.991 1.00 60.66 176 LEU A C 1
ATOM 1343 O O . LEU A 1 176 ? 60.291 -69.933 -67.398 1.00 60.66 176 LEU A O 1
ATOM 1347 N N . ARG A 1 177 ? 58.858 -70.522 -69.019 1.00 66.25 177 ARG A N 1
ATOM 1348 C CA . ARG A 1 177 ? 59.741 -71.527 -69.645 1.00 66.25 177 ARG A CA 1
ATOM 1349 C C . ARG A 1 177 ? 60.779 -70.943 -70.608 1.00 66.25 177 ARG A C 1
ATOM 1351 O O . ARG A 1 177 ? 61.783 -71.603 -70.863 1.00 66.25 177 ARG A O 1
ATOM 1358 N N . LYS A 1 178 ? 60.539 -69.756 -71.176 1.00 68.06 178 LYS A N 1
ATOM 1359 C CA . LYS A 1 178 ? 61.489 -69.054 -72.066 1.00 68.06 178 LYS A CA 1
ATOM 1360 C C . LYS A 1 178 ? 62.447 -68.141 -71.294 1.00 68.06 178 LYS A C 1
ATOM 1362 O O . LYS A 1 178 ? 63.574 -67.940 -71.737 1.00 68.06 178 LYS A O 1
ATOM 1367 N N . ALA A 1 179 ? 62.023 -67.616 -70.147 1.00 60.94 179 ALA A N 1
ATOM 1368 C CA . ALA A 1 179 ? 62.889 -66.946 -69.185 1.00 60.94 179 ALA A CA 1
ATOM 1369 C C . ALA A 1 179 ? 63.723 -67.981 -68.400 1.00 60.94 179 ALA A C 1
ATOM 1371 O O . ALA A 1 179 ? 63.211 -69.021 -67.998 1.00 60.94 179 ALA A O 1
ATOM 1372 N N . GLY A 1 180 ? 65.020 -67.720 -68.196 1.00 59.28 180 GLY A N 1
ATOM 1373 C CA . GLY A 1 180 ? 65.940 -68.696 -67.593 1.00 59.28 180 GLY A CA 1
ATOM 1374 C C . GLY A 1 180 ? 65.584 -69.098 -66.146 1.00 59.28 180 GLY A C 1
ATOM 1375 O O . GLY A 1 180 ? 64.930 -68.323 -65.444 1.00 59.28 180 GLY A O 1
ATOM 1376 N N . PRO A 1 181 ? 66.055 -70.269 -65.657 1.00 64.06 181 PRO A N 1
ATOM 1377 C CA . PRO A 1 181 ? 65.529 -70.930 -64.453 1.00 64.06 181 PRO A CA 1
ATOM 1378 C C . PRO A 1 181 ? 65.368 -70.055 -63.199 1.00 64.06 181 PRO A C 1
ATOM 1380 O O . PRO A 1 181 ? 64.353 -70.171 -62.512 1.00 64.06 181 PRO A O 1
ATOM 1383 N N . GLY A 1 182 ? 66.304 -69.137 -62.928 1.00 65.94 182 GLY A N 1
ATOM 1384 C CA . GLY A 1 182 ? 66.253 -68.265 -61.746 1.00 65.94 182 GLY A CA 1
ATOM 1385 C C . GLY A 1 182 ? 65.034 -67.332 -61.688 1.00 65.94 182 GLY A C 1
ATOM 1386 O O . GLY A 1 182 ? 64.539 -67.050 -60.601 1.00 65.94 182 GLY A O 1
ATOM 1387 N N . LEU A 1 183 ? 64.495 -66.909 -62.839 1.00 67.25 183 LEU A N 1
ATOM 1388 C CA . LEU A 1 183 ? 63.285 -66.075 -62.886 1.00 67.25 183 LEU A CA 1
ATOM 1389 C C . LEU A 1 183 ? 62.025 -66.878 -62.535 1.00 67.25 183 LEU A C 1
ATOM 1391 O O . LEU A 1 183 ? 61.110 -66.343 -61.913 1.00 67.25 183 LEU A O 1
ATOM 1395 N N . SER A 1 184 ? 61.992 -68.170 -62.879 1.00 66.19 184 SER A N 1
ATOM 1396 C CA . SER A 1 184 ? 60.869 -69.051 -62.539 1.00 66.19 184 SER A CA 1
ATOM 1397 C C . SER A 1 184 ? 60.789 -69.349 -61.038 1.00 66.19 184 SER A C 1
ATOM 1399 O O . SER A 1 184 ? 59.696 -69.372 -60.480 1.00 66.19 184 SER A O 1
ATOM 1401 N N . GLU A 1 185 ? 61.932 -69.510 -60.363 1.00 73.50 185 GLU A N 1
ATOM 1402 C CA . GLU A 1 185 ? 61.965 -69.775 -58.921 1.00 73.50 185 GLU A CA 1
ATOM 1403 C C . GLU A 1 185 ? 61.599 -68.528 -58.102 1.00 73.50 185 GLU A C 1
ATOM 1405 O O . GLU A 1 185 ? 60.826 -68.631 -57.149 1.00 73.50 185 GLU A O 1
ATOM 1410 N N . ALA A 1 186 ? 62.088 -67.348 -58.504 1.00 76.06 186 ALA A N 1
ATOM 1411 C CA . ALA A 1 186 ? 61.726 -66.076 -57.878 1.00 76.06 186 ALA A CA 1
ATOM 1412 C C . ALA A 1 186 ? 60.219 -65.792 -58.003 1.00 76.06 186 ALA A C 1
ATOM 1414 O O . ALA A 1 186 ? 59.552 -65.571 -56.994 1.00 76.06 186 ALA A O 1
ATOM 1415 N N . ALA A 1 187 ? 59.662 -65.906 -59.215 1.00 73.88 187 ALA A N 1
ATOM 1416 C CA . ALA A 1 187 ? 58.234 -65.695 -59.452 1.00 73.88 187 ALA A CA 1
ATOM 1417 C C . ALA A 1 187 ? 57.350 -66.703 -58.695 1.00 73.88 187 ALA A C 1
ATOM 1419 O O . ALA A 1 187 ? 56.257 -66.353 -58.254 1.00 73.88 187 ALA A O 1
ATOM 1420 N N . LEU A 1 188 ? 57.799 -67.953 -58.518 1.00 74.00 188 LEU A N 1
ATOM 1421 C CA . LEU A 1 188 ? 57.073 -68.941 -57.713 1.00 74.00 188 LEU A CA 1
ATOM 1422 C C . LEU A 1 188 ? 57.125 -68.626 -56.214 1.00 74.00 188 LEU A C 1
ATOM 1424 O O . LEU A 1 188 ? 56.085 -68.734 -55.566 1.00 74.00 188 LEU A O 1
ATOM 1428 N N . LYS A 1 189 ? 58.282 -68.208 -55.679 1.00 81.31 189 LYS A N 1
ATOM 1429 C CA . LYS A 1 189 ? 58.433 -67.790 -54.273 1.00 81.31 189 LYS A CA 1
ATOM 1430 C C . LYS A 1 189 ? 57.534 -66.600 -53.946 1.00 81.31 189 LYS A C 1
ATOM 1432 O O . LYS A 1 189 ? 56.679 -66.727 -53.071 1.00 81.31 189 LYS A O 1
ATOM 1437 N N . GLU A 1 190 ? 57.608 -65.538 -54.745 1.00 83.19 190 GLU A N 1
ATOM 1438 C CA . GLU A 1 190 ? 56.742 -64.359 -54.623 1.00 83.19 190 GLU A CA 1
ATOM 1439 C C . GLU A 1 190 ? 55.252 -64.745 -54.701 1.00 83.19 190 GLU A C 1
ATOM 1441 O O . GLU A 1 190 ? 54.442 -64.320 -53.882 1.00 83.19 190 GLU A O 1
ATOM 1446 N N . ASN A 1 191 ? 54.859 -65.633 -55.626 1.00 82.06 191 ASN A N 1
ATOM 1447 C CA . ASN A 1 191 ? 53.462 -66.072 -55.724 1.00 82.06 191 ASN A CA 1
ATOM 1448 C C . ASN A 1 191 ? 53.012 -66.947 -54.539 1.00 82.06 191 ASN A C 1
ATOM 1450 O O . ASN A 1 191 ? 51.820 -66.969 -54.221 1.00 82.06 191 ASN A O 1
ATOM 1454 N N . THR A 1 192 ? 53.923 -67.693 -53.902 1.00 83.12 192 THR A N 1
ATOM 1455 C CA . THR A 1 192 ? 53.617 -68.423 -52.662 1.00 83.12 192 THR A CA 1
ATOM 1456 C C . THR A 1 192 ? 53.505 -67.492 -51.463 1.00 83.12 192 THR A C 1
ATOM 1458 O O . THR A 1 192 ? 52.557 -67.653 -50.700 1.00 83.12 192 THR A O 1
ATOM 1461 N N . GLU A 1 193 ? 54.383 -66.496 -51.346 1.00 84.69 193 GLU A N 1
ATOM 1462 C CA . GLU A 1 193 ? 54.331 -65.452 -50.316 1.00 84.69 193 GLU A CA 1
ATOM 1463 C C . GLU A 1 193 ? 53.018 -64.666 -50.441 1.00 84.69 193 GLU A C 1
ATOM 1465 O O . GLU A 1 193 ? 52.178 -64.756 -49.551 1.00 84.69 193 GLU A O 1
ATOM 1470 N N . LEU A 1 194 ? 52.710 -64.105 -51.616 1.00 86.00 194 LEU A N 1
ATOM 1471 C CA . LEU A 1 194 ? 51.446 -63.399 -51.880 1.00 86.00 194 LEU A CA 1
ATOM 1472 C C . LEU A 1 194 ? 50.183 -64.255 -51.652 1.00 86.00 194 LEU A C 1
ATOM 1474 O O . LEU A 1 194 ? 49.116 -63.723 -51.335 1.00 86.00 194 LEU A O 1
ATOM 1478 N N . LYS A 1 195 ? 50.251 -65.585 -51.814 1.00 87.25 195 LYS A N 1
ATOM 1479 C CA . LYS A 1 195 ? 49.132 -66.490 -51.479 1.00 87.25 195 LYS A CA 1
ATOM 1480 C C . LYS A 1 195 ? 49.014 -66.744 -49.983 1.00 87.25 195 LYS A C 1
ATOM 1482 O O . LYS A 1 195 ? 47.887 -66.822 -49.493 1.00 87.25 195 LYS A O 1
ATOM 1487 N N . VAL A 1 196 ? 50.134 -66.893 -49.278 1.00 90.31 196 VAL A N 1
ATOM 1488 C CA . VAL A 1 196 ? 50.151 -66.977 -47.814 1.00 90.31 196 VAL A CA 1
ATOM 1489 C C . VAL A 1 196 ? 49.607 -65.673 -47.240 1.00 90.31 196 VAL A C 1
ATOM 1491 O O . VAL A 1 196 ? 48.640 -65.739 -46.486 1.00 90.31 196 VAL A O 1
ATOM 1494 N N . ASP A 1 197 ? 50.101 -64.528 -47.709 1.00 88.19 197 ASP A N 1
ATOM 1495 C CA . ASP A 1 197 ? 49.668 -63.185 -47.315 1.00 88.19 197 ASP A CA 1
ATOM 1496 C C . ASP A 1 197 ? 48.187 -62.949 -47.608 1.00 88.19 197 ASP A C 1
ATOM 1498 O O . ASP A 1 197 ? 47.442 -62.464 -46.762 1.00 88.19 197 ASP A O 1
ATOM 1502 N N . LYS A 1 198 ? 47.684 -63.376 -48.773 1.00 86.06 198 LYS A N 1
ATOM 1503 C CA . LYS A 1 198 ? 46.243 -63.310 -49.054 1.00 86.06 198 LYS A CA 1
ATOM 1504 C C . LYS A 1 198 ? 45.422 -64.159 -48.075 1.00 86.06 198 LYS A C 1
ATOM 1506 O O . LYS A 1 198 ? 44.324 -63.754 -47.697 1.00 86.06 198 LYS A O 1
ATOM 1511 N N . VAL A 1 199 ? 45.912 -65.331 -47.670 1.00 88.62 199 VAL A N 1
ATOM 1512 C CA . VAL A 1 199 ? 45.204 -66.224 -46.736 1.00 88.62 199 VAL A CA 1
ATOM 1513 C C . VAL A 1 199 ? 45.319 -65.745 -45.284 1.00 88.62 199 VAL A C 1
ATOM 1515 O O . VAL A 1 199 ? 44.352 -65.897 -44.535 1.00 88.62 199 VAL A O 1
ATOM 1518 N N . THR A 1 200 ? 46.438 -65.146 -44.868 1.00 87.81 200 THR A N 1
ATOM 1519 C CA . THR A 1 200 ? 46.566 -64.485 -43.558 1.00 87.81 200 THR A CA 1
ATOM 1520 C C . THR A 1 200 ? 45.679 -63.246 -43.508 1.00 87.81 200 THR A C 1
ATOM 1522 O O . THR A 1 200 ? 44.796 -63.210 -42.656 1.00 87.81 200 THR A O 1
ATOM 1525 N N . MET A 1 201 ? 45.753 -62.349 -44.499 1.00 84.25 201 MET A N 1
ATOM 1526 C CA . MET A 1 201 ? 44.855 -61.192 -44.639 1.00 84.25 201 MET A CA 1
ATOM 1527 C C . MET A 1 201 ? 43.374 -61.593 -44.639 1.00 84.25 201 MET A C 1
ATOM 1529 O O . MET A 1 201 ? 42.566 -60.965 -43.965 1.00 84.25 201 MET A O 1
ATOM 1533 N N . GLN A 1 202 ? 42.976 -62.671 -45.326 1.00 87.38 202 GLN A N 1
ATOM 1534 C CA . GLN A 1 202 ? 41.587 -63.154 -45.276 1.00 87.38 202 GLN A CA 1
ATOM 1535 C C . GLN A 1 202 ? 41.179 -63.680 -43.892 1.00 87.38 202 GLN A C 1
ATOM 1537 O O . GLN A 1 202 ? 40.041 -63.467 -43.467 1.00 87.38 202 GLN A O 1
ATOM 1542 N N . ARG A 1 203 ? 42.080 -64.356 -43.169 1.00 86.94 203 ARG A N 1
ATOM 1543 C CA . ARG A 1 203 ? 41.832 -64.806 -41.787 1.00 86.94 203 ARG A CA 1
ATOM 1544 C C . ARG A 1 203 ? 41.789 -63.634 -40.814 1.00 86.94 203 ARG A C 1
ATOM 1546 O O . ARG A 1 203 ? 40.991 -63.663 -39.882 1.00 86.94 203 ARG A O 1
ATOM 1553 N N . GLU A 1 204 ? 42.605 -62.614 -41.033 1.00 86.19 204 GLU A N 1
ATOM 1554 C CA . GLU A 1 204 ? 42.628 -61.379 -40.257 1.00 86.19 204 GLU A CA 1
ATOM 1555 C C . GLU A 1 204 ? 41.371 -60.553 -40.513 1.00 86.19 204 GLU A C 1
ATOM 1557 O O . GLU A 1 204 ? 40.677 -60.245 -39.557 1.00 86.19 204 GLU A O 1
ATOM 1562 N N . LEU A 1 205 ? 40.947 -60.349 -41.762 1.00 86.81 205 LEU A N 1
ATOM 1563 C CA . LEU A 1 205 ? 39.649 -59.742 -42.089 1.00 86.81 205 LEU A CA 1
ATOM 1564 C C . LEU A 1 205 ? 38.468 -60.501 -41.460 1.00 86.81 205 LEU A C 1
ATOM 1566 O O . LEU A 1 205 ? 37.542 -59.879 -40.944 1.00 86.81 205 LEU A O 1
ATOM 1570 N N . GLN A 1 206 ? 38.495 -61.839 -41.432 1.00 88.94 206 GLN A N 1
ATOM 1571 C CA . GLN A 1 206 ? 37.481 -62.625 -40.714 1.00 88.94 206 GLN A CA 1
ATOM 1572 C C . GLN A 1 206 ? 37.560 -62.471 -39.187 1.00 88.94 206 GLN A C 1
ATOM 1574 O O . GLN A 1 206 ? 36.531 -62.573 -38.517 1.00 88.94 206 GLN A O 1
ATOM 1579 N N . ARG A 1 207 ? 38.749 -62.231 -38.620 1.00 89.31 207 ARG A N 1
ATOM 1580 C CA . ARG A 1 207 ? 38.917 -61.893 -37.199 1.00 89.31 207 ARG A CA 1
ATOM 1581 C C . ARG A 1 207 ? 38.408 -60.483 -36.927 1.00 89.31 207 ARG A C 1
ATOM 1583 O O . ARG A 1 207 ? 37.551 -60.355 -36.064 1.00 89.31 207 ARG A O 1
ATOM 1590 N N . TYR A 1 208 ? 38.844 -59.467 -37.667 1.00 84.88 208 TYR A N 1
ATOM 1591 C CA . TYR A 1 208 ? 38.377 -58.087 -37.527 1.00 84.88 208 TYR A CA 1
ATOM 1592 C C . TYR A 1 208 ? 36.862 -57.992 -37.678 1.00 84.88 208 TYR A C 1
ATOM 1594 O O . TYR A 1 208 ? 36.216 -57.413 -36.816 1.00 84.88 208 TYR A O 1
ATOM 1602 N N . LYS A 1 209 ? 36.262 -58.679 -38.660 1.00 88.94 209 LYS A N 1
ATOM 1603 C CA . LYS A 1 209 ? 34.800 -58.756 -38.779 1.00 88.94 209 LYS A CA 1
ATOM 1604 C C . LYS A 1 209 ? 34.136 -59.383 -37.546 1.00 88.94 209 LYS A C 1
ATOM 1606 O O . LYS A 1 209 ? 33.100 -58.904 -37.117 1.00 88.94 209 LYS A O 1
ATOM 1611 N N . LYS A 1 210 ? 34.724 -60.417 -36.932 1.00 90.69 210 LYS A N 1
ATOM 1612 C CA . LYS A 1 210 ? 34.195 -60.995 -35.680 1.00 90.69 210 LYS A CA 1
ATOM 1613 C C . LYS A 1 210 ? 34.335 -60.067 -34.470 1.00 90.69 210 LYS A C 1
ATOM 1615 O O . LYS A 1 210 ? 33.430 -60.081 -33.648 1.00 90.69 210 LYS A O 1
ATOM 1620 N N . HIS A 1 211 ? 35.420 -59.296 -34.372 1.00 87.38 211 HIS A N 1
ATOM 1621 C CA . HIS A 1 211 ? 35.604 -58.305 -33.303 1.00 87.38 211 HIS A CA 1
ATOM 1622 C C . HIS A 1 211 ? 34.672 -57.104 -33.503 1.00 87.38 211 HIS A C 1
ATOM 1624 O O . HIS A 1 211 ? 34.057 -56.656 -32.547 1.00 87.38 211 HIS A O 1
ATOM 1630 N N . LEU A 1 212 ? 34.475 -56.644 -34.743 1.00 86.69 212 LEU A N 1
ATOM 1631 C CA . LEU A 1 212 ? 33.485 -55.619 -35.077 1.00 86.69 212 LEU A CA 1
ATOM 1632 C C . LEU A 1 212 ? 32.073 -56.093 -34.700 1.00 86.69 212 LEU A C 1
ATOM 1634 O O . LEU A 1 212 ? 31.385 -55.434 -33.937 1.00 86.69 212 LEU A O 1
ATOM 1638 N N . ASN A 1 213 ? 31.683 -57.297 -35.130 1.00 88.69 213 ASN A N 1
ATOM 1639 C CA . ASN A 1 213 ? 30.396 -57.902 -34.783 1.00 88.69 213 ASN A CA 1
ATOM 1640 C C . ASN A 1 213 ? 30.230 -58.256 -33.285 1.00 88.69 213 ASN A C 1
ATOM 1642 O O . ASN A 1 213 ? 29.110 -58.595 -32.892 1.00 88.69 213 ASN A O 1
ATOM 1646 N N . SER A 1 214 ? 31.294 -58.261 -32.466 1.00 89.69 214 SER A N 1
ATOM 1647 C CA . SER A 1 214 ? 31.161 -58.323 -31.001 1.00 89.69 214 SER A CA 1
ATOM 1648 C C . SER A 1 214 ? 31.037 -56.921 -30.420 1.00 89.69 214 SER A C 1
ATOM 1650 O O . SER A 1 214 ? 30.051 -56.671 -29.747 1.00 89.69 214 SER A O 1
ATOM 1652 N N . ALA A 1 215 ? 31.909 -55.984 -30.801 1.00 86.00 215 ALA A N 1
ATOM 1653 C CA . ALA A 1 215 ? 31.837 -54.585 -30.383 1.00 86.00 215 ALA A CA 1
ATOM 1654 C C . ALA A 1 215 ? 30.479 -53.935 -30.717 1.00 86.00 215 ALA A C 1
ATOM 1656 O O . ALA A 1 215 ? 29.923 -53.231 -29.887 1.00 86.00 215 ALA A O 1
ATOM 1657 N N . GLU A 1 216 ? 29.882 -54.232 -31.876 1.00 86.25 216 GLU A N 1
ATOM 1658 C CA . GLU A 1 216 ? 28.515 -53.812 -32.226 1.00 86.25 216 GLU A CA 1
ATOM 1659 C C . GLU A 1 216 ? 27.462 -54.354 -31.244 1.00 86.25 216 GLU A C 1
ATOM 1661 O O . GLU A 1 216 ? 26.530 -53.640 -30.886 1.00 86.25 216 GLU A O 1
ATOM 1666 N N . LYS A 1 217 ? 27.602 -55.605 -30.783 1.00 87.75 217 LYS A N 1
ATOM 1667 C CA . LYS A 1 217 ? 26.697 -56.206 -29.787 1.00 87.75 217 LYS A CA 1
ATOM 1668 C C . LYS A 1 217 ? 26.949 -55.672 -28.387 1.00 87.75 217 LYS A C 1
ATOM 1670 O O . LYS A 1 217 ? 25.993 -55.498 -27.640 1.00 87.75 217 LYS A O 1
ATOM 1675 N N . ASP A 1 218 ? 28.206 -55.418 -28.047 1.00 88.00 218 ASP A N 1
ATOM 1676 C CA . ASP A 1 218 ? 28.604 -54.871 -26.759 1.00 88.00 218 ASP A CA 1
ATOM 1677 C C . ASP A 1 218 ? 28.092 -53.423 -26.652 1.00 88.00 218 ASP A C 1
ATOM 1679 O O . ASP A 1 218 ? 27.404 -53.104 -25.687 1.00 88.00 218 ASP A O 1
ATOM 1683 N N . LEU A 1 219 ? 28.258 -52.598 -27.697 1.00 83.12 219 LEU A N 1
ATOM 1684 C CA . LEU A 1 219 ? 27.640 -51.269 -27.834 1.00 83.12 219 LEU A CA 1
ATOM 1685 C C . LEU A 1 219 ? 26.110 -51.314 -27.762 1.00 83.12 219 LEU A C 1
ATOM 1687 O O . LEU A 1 219 ? 25.505 -50.473 -27.098 1.00 83.12 219 LEU A O 1
ATOM 1691 N N . GLU A 1 220 ? 25.464 -52.289 -28.403 1.00 85.81 220 GLU A N 1
ATOM 1692 C CA . GLU A 1 220 ? 24.012 -52.450 -28.297 1.00 85.81 220 GLU A CA 1
ATOM 1693 C C . GLU A 1 220 ? 23.587 -52.864 -26.876 1.00 85.81 220 GLU A C 1
ATOM 1695 O O . GLU A 1 220 ? 22.567 -52.392 -26.372 1.00 85.81 220 GLU A O 1
ATOM 1700 N N . SER A 1 221 ? 24.410 -53.651 -26.174 1.00 87.94 221 SER A N 1
ATOM 1701 C CA . SER A 1 221 ? 24.213 -53.959 -24.754 1.00 87.94 221 SER A CA 1
ATOM 1702 C C . SER A 1 221 ? 24.412 -52.727 -23.862 1.00 87.94 221 SER A C 1
ATOM 1704 O O . SER A 1 221 ? 23.623 -52.521 -22.943 1.00 87.94 221 SER A O 1
ATOM 1706 N N . TYR A 1 222 ? 25.382 -51.853 -24.161 1.00 84.38 222 TYR A N 1
ATOM 1707 C CA . TYR A 1 222 ? 25.581 -50.587 -23.448 1.00 84.38 222 TYR A CA 1
ATOM 1708 C C . TYR A 1 222 ? 24.417 -49.625 -23.676 1.00 84.38 222 TYR A C 1
ATOM 1710 O O . TYR A 1 222 ? 23.912 -49.040 -22.718 1.00 84.38 222 TYR A O 1
ATOM 1718 N N . ARG A 1 223 ? 23.905 -49.520 -24.908 1.00 83.62 223 ARG A N 1
ATOM 1719 C CA . ARG A 1 223 ? 22.677 -48.765 -25.211 1.00 83.62 223 ARG A CA 1
ATOM 1720 C C . ARG A 1 223 ? 21.483 -49.305 -24.430 1.00 83.62 223 ARG A C 1
ATOM 1722 O O . ARG A 1 223 ? 20.754 -48.512 -23.839 1.00 83.62 223 ARG A O 1
ATOM 1729 N N . GLN A 1 224 ? 21.308 -50.626 -24.366 1.00 85.75 224 GLN A N 1
ATOM 1730 C CA . GLN A 1 224 ? 20.253 -51.251 -23.560 1.00 85.75 224 GLN A CA 1
ATOM 1731 C C . GLN A 1 224 ? 20.440 -50.979 -22.060 1.00 85.75 224 GLN A C 1
ATOM 1733 O O . GLN A 1 224 ? 19.486 -50.556 -21.414 1.00 85.75 224 GLN A O 1
ATOM 1738 N N . GLN A 1 225 ? 21.652 -51.107 -21.509 1.00 84.25 225 GLN A N 1
ATOM 1739 C CA . GLN A 1 225 ? 21.943 -50.768 -20.108 1.00 84.25 225 GLN A CA 1
ATOM 1740 C C . GLN A 1 225 ? 21.670 -49.284 -19.798 1.00 84.25 225 GLN A C 1
ATOM 1742 O O . GLN A 1 225 ? 21.091 -48.972 -18.756 1.00 84.25 225 GLN A O 1
ATOM 1747 N N . ILE A 1 226 ? 22.037 -48.362 -20.695 1.00 84.19 226 ILE A N 1
ATOM 1748 C CA . ILE A 1 226 ? 21.790 -46.920 -20.542 1.00 84.19 226 ILE A CA 1
ATOM 1749 C C . ILE A 1 226 ? 20.291 -46.612 -20.624 1.00 84.19 226 ILE A C 1
ATOM 1751 O O . ILE A 1 226 ? 19.785 -45.869 -19.782 1.00 84.19 226 ILE A O 1
ATOM 1755 N N . LEU A 1 227 ? 19.560 -47.202 -21.574 1.00 79.81 227 LEU A N 1
ATOM 1756 C CA . LEU A 1 227 ? 18.104 -47.055 -21.675 1.00 79.81 227 LEU A CA 1
ATOM 1757 C C . LEU A 1 227 ? 17.396 -47.643 -20.450 1.00 79.81 227 LEU A C 1
ATOM 1759 O O . LEU A 1 227 ? 16.538 -46.979 -19.876 1.00 79.81 227 LEU A O 1
ATOM 1763 N N . GLU A 1 228 ? 17.805 -48.819 -19.970 1.00 84.12 228 GLU A N 1
ATOM 1764 C CA . GLU A 1 228 ? 17.305 -49.385 -18.717 1.00 84.12 228 GLU A CA 1
ATOM 1765 C C . GLU A 1 228 ? 17.606 -48.492 -17.510 1.00 84.12 228 GLU A C 1
ATOM 1767 O O . GLU A 1 228 ? 16.764 -48.368 -16.624 1.00 84.12 228 GLU A O 1
ATOM 1772 N N . MET A 1 229 ? 18.787 -47.874 -17.439 1.00 75.19 229 MET A N 1
ATOM 1773 C CA . MET A 1 229 ? 19.141 -46.946 -16.362 1.00 75.19 229 MET A CA 1
ATOM 1774 C C . MET A 1 229 ? 18.331 -45.650 -16.438 1.00 75.19 229 MET A C 1
ATOM 1776 O O . MET A 1 229 ? 17.853 -45.176 -15.406 1.00 75.19 229 MET A O 1
ATOM 1780 N N . GLN A 1 230 ? 18.101 -45.111 -17.637 1.00 74.31 230 GLN A N 1
ATOM 1781 C CA . GLN A 1 230 ? 17.206 -43.973 -17.846 1.00 74.31 230 GLN A CA 1
ATOM 1782 C C . GLN A 1 230 ? 15.751 -44.326 -17.521 1.00 74.31 230 GLN A C 1
ATOM 1784 O O . GLN A 1 230 ? 15.056 -43.514 -16.917 1.00 74.31 230 GLN A O 1
ATOM 1789 N N . GLU A 1 231 ? 15.280 -45.529 -17.852 1.00 74.19 231 GLU A N 1
ATOM 1790 C CA . GLU A 1 231 ? 13.960 -46.005 -17.438 1.00 74.19 231 GLU A CA 1
ATOM 1791 C C . GLU A 1 231 ? 13.878 -46.222 -15.928 1.00 74.19 231 GLU A C 1
ATOM 1793 O O . GLU A 1 231 ? 12.902 -45.801 -15.321 1.00 74.19 231 GLU A O 1
ATOM 1798 N N . LYS A 1 232 ? 14.893 -46.809 -15.285 1.00 79.19 232 LYS A N 1
ATOM 1799 C CA . LYS A 1 232 ? 14.960 -46.954 -13.821 1.00 79.19 232 LYS A CA 1
ATOM 1800 C C . LYS A 1 232 ? 14.969 -45.586 -13.130 1.00 79.19 232 LYS A C 1
ATOM 1802 O O . LYS A 1 232 ? 14.314 -45.436 -12.103 1.00 79.19 232 LYS A O 1
ATOM 1807 N N . ALA A 1 233 ? 15.641 -44.581 -13.696 1.00 74.12 233 ALA A N 1
ATOM 1808 C CA . ALA A 1 233 ? 15.599 -43.203 -13.208 1.00 74.12 233 ALA A CA 1
ATOM 1809 C C . ALA A 1 233 ? 14.214 -42.564 -13.410 1.00 74.12 233 ALA A C 1
ATOM 1811 O O . ALA A 1 233 ? 13.639 -42.061 -12.452 1.00 74.12 233 ALA A O 1
ATOM 1812 N N . LYS A 1 234 ? 13.632 -42.646 -14.616 1.00 75.69 234 LYS A N 1
ATOM 1813 C CA . LYS A 1 234 ? 12.274 -42.147 -14.907 1.00 75.69 234 LYS A CA 1
ATOM 1814 C C . LYS A 1 234 ? 11.215 -42.813 -14.027 1.00 75.69 234 LYS A C 1
ATOM 1816 O O . LYS A 1 234 ? 10.344 -42.118 -13.523 1.00 75.69 234 LYS A O 1
ATOM 1821 N N . ARG A 1 235 ? 11.317 -44.127 -13.793 1.00 70.19 235 ARG A N 1
ATOM 1822 C CA . ARG A 1 235 ? 10.457 -44.878 -12.866 1.00 70.19 235 ARG A CA 1
ATOM 1823 C C . ARG A 1 235 ? 10.648 -44.395 -11.431 1.00 70.19 235 ARG A C 1
ATOM 1825 O O . ARG A 1 235 ? 9.654 -44.082 -10.807 1.00 70.19 235 ARG A O 1
ATOM 1832 N N . LYS A 1 236 ? 11.879 -44.205 -10.936 1.00 76.44 236 LYS A N 1
ATOM 1833 C CA . LYS A 1 236 ? 12.111 -43.621 -9.598 1.00 76.44 236 LYS A CA 1
ATOM 1834 C C . LYS A 1 236 ? 11.532 -42.212 -9.448 1.00 76.44 236 LYS A C 1
ATOM 1836 O O . LYS A 1 236 ? 10.865 -41.958 -8.456 1.00 76.44 236 LYS A O 1
ATOM 1841 N N . TYR A 1 237 ? 11.732 -41.321 -10.420 1.00 69.44 237 TYR A N 1
ATOM 1842 C CA . TYR A 1 237 ? 11.145 -39.976 -10.380 1.00 69.44 237 TYR A CA 1
ATOM 1843 C C . TYR A 1 237 ? 9.614 -40.003 -10.484 1.00 69.44 237 TYR A C 1
ATOM 1845 O O . TYR A 1 237 ? 8.948 -39.226 -9.805 1.00 69.44 237 TYR A O 1
ATOM 1853 N N . ALA A 1 238 ? 9.043 -40.911 -11.281 1.00 69.00 238 ALA A N 1
ATOM 1854 C CA . ALA A 1 238 ? 7.600 -41.127 -11.332 1.00 69.00 238 ALA A CA 1
ATOM 1855 C C . ALA A 1 238 ? 7.068 -41.701 -10.009 1.00 69.00 238 ALA A C 1
ATOM 1857 O O . ALA A 1 238 ? 6.081 -41.188 -9.501 1.00 69.00 238 ALA A O 1
ATOM 1858 N N . ASP A 1 239 ? 7.745 -42.684 -9.413 1.00 79.31 239 ASP A N 1
ATOM 1859 C CA . ASP A 1 239 ? 7.413 -43.272 -8.111 1.00 79.31 239 ASP A CA 1
ATOM 1860 C C . ASP A 1 239 ? 7.531 -42.233 -6.983 1.00 79.31 239 ASP A C 1
ATOM 1862 O O . ASP A 1 239 ? 6.719 -42.229 -6.067 1.00 79.31 239 ASP A O 1
ATOM 1866 N N . GLU A 1 240 ? 8.526 -41.343 -7.020 1.00 78.88 240 GLU A N 1
ATOM 1867 C CA . GLU A 1 240 ? 8.696 -40.248 -6.055 1.00 78.88 240 GLU A CA 1
ATOM 1868 C C . GLU A 1 240 ? 7.643 -39.150 -6.245 1.00 78.88 240 GLU A C 1
ATOM 1870 O O . GLU A 1 240 ? 7.081 -38.684 -5.254 1.00 78.88 240 GLU A O 1
ATOM 1875 N N . SER A 1 241 ? 7.298 -38.794 -7.489 1.00 77.12 241 SER A N 1
ATOM 1876 C CA . SER A 1 241 ? 6.182 -37.880 -7.780 1.00 77.12 241 SER A CA 1
ATOM 1877 C C . SER A 1 241 ? 4.851 -38.478 -7.331 1.00 77.12 241 SER A C 1
ATOM 1879 O O . SER A 1 241 ? 4.099 -37.821 -6.620 1.00 77.12 241 SER A O 1
ATOM 1881 N N . GLN A 1 242 ? 4.596 -39.751 -7.649 1.00 75.56 242 GLN A N 1
ATOM 1882 C CA . GLN A 1 242 ? 3.413 -40.484 -7.205 1.00 75.56 242 GLN A CA 1
ATOM 1883 C C . GLN A 1 242 ? 3.383 -40.641 -5.685 1.00 75.56 242 GLN A C 1
ATOM 1885 O O . GLN A 1 242 ? 2.320 -40.512 -5.099 1.00 75.56 242 GLN A O 1
ATOM 1890 N N . ARG A 1 243 ? 4.517 -40.857 -5.006 1.00 75.56 243 ARG A N 1
ATOM 1891 C CA . ARG A 1 243 ? 4.572 -40.846 -3.533 1.00 75.56 243 ARG A CA 1
ATOM 1892 C C . ARG A 1 243 ? 4.253 -39.468 -2.971 1.00 75.56 243 ARG A C 1
ATOM 1894 O O . ARG A 1 243 ? 3.481 -39.395 -2.028 1.00 75.56 243 ARG A O 1
ATOM 1901 N N . ALA A 1 244 ? 4.788 -38.392 -3.544 1.00 82.44 244 ALA A N 1
ATOM 1902 C CA . ALA A 1 244 ? 4.480 -37.030 -3.113 1.00 82.44 244 ALA A CA 1
ATOM 1903 C C . ALA A 1 244 ? 3.015 -36.642 -3.393 1.00 82.44 244 ALA A C 1
ATOM 1905 O O . ALA A 1 244 ? 2.409 -35.918 -2.610 1.00 82.44 244 ALA A O 1
ATOM 1906 N N . GLU A 1 245 ? 2.423 -37.128 -4.483 1.00 81.00 245 GLU A N 1
ATOM 1907 C CA . GLU A 1 245 ? 0.991 -36.995 -4.773 1.00 81.00 245 GLU A CA 1
ATOM 1908 C C . GLU A 1 245 ? 0.140 -37.842 -3.825 1.00 81.00 245 GLU A C 1
ATOM 1910 O O . GLU A 1 245 ? -0.819 -37.323 -3.271 1.00 81.00 245 GLU A O 1
ATOM 1915 N N . MET A 1 246 ? 0.515 -39.094 -3.552 1.00 79.50 246 MET A N 1
ATOM 1916 C CA . MET A 1 246 ? -0.161 -39.952 -2.573 1.00 79.50 246 MET A CA 1
ATOM 1917 C C . MET A 1 246 ? -0.053 -39.399 -1.150 1.00 79.50 246 MET A C 1
ATOM 1919 O O . MET A 1 246 ? -1.008 -39.523 -0.396 1.00 79.50 246 MET A O 1
ATOM 1923 N N . GLU A 1 247 ? 1.057 -38.760 -0.781 1.00 88.06 247 GLU A N 1
ATOM 1924 C CA . GLU A 1 247 ? 1.212 -38.112 0.524 1.00 88.06 247 GLU A CA 1
ATOM 1925 C C . GLU A 1 247 ? 0.366 -36.833 0.617 1.00 88.06 247 GLU A C 1
ATOM 1927 O O . GLU A 1 247 ? -0.308 -36.620 1.619 1.00 88.06 247 GLU A O 1
ATOM 1932 N N . ARG A 1 248 ? 0.293 -36.028 -0.456 1.00 86.44 248 ARG A N 1
ATOM 1933 C CA . ARG A 1 248 ? -0.649 -34.895 -0.540 1.00 86.44 248 ARG A CA 1
ATOM 1934 C C . ARG A 1 248 ? -2.108 -35.348 -0.527 1.00 86.44 248 ARG A C 1
ATOM 1936 O O . ARG A 1 248 ? -2.934 -34.681 0.081 1.00 86.44 248 ARG A O 1
ATOM 1943 N N . LEU A 1 249 ? -2.434 -36.459 -1.187 1.00 84.25 249 LEU A N 1
ATOM 1944 C CA . LEU A 1 249 ? -3.775 -37.045 -1.177 1.00 84.25 249 LEU A CA 1
ATOM 1945 C C . LEU A 1 249 ? -4.111 -37.648 0.188 1.00 84.25 249 LEU A C 1
ATOM 1947 O O . LEU A 1 249 ? -5.255 -37.544 0.602 1.00 84.25 249 LEU A O 1
ATOM 1951 N N . ARG A 1 250 ? -3.139 -38.220 0.911 1.00 85.31 250 ARG A N 1
ATOM 1952 C CA . ARG A 1 250 ? -3.306 -38.636 2.312 1.00 85.31 250 ARG A CA 1
ATOM 1953 C C . ARG A 1 250 ? -3.552 -37.449 3.221 1.00 85.31 250 ARG A C 1
ATOM 1955 O O . ARG A 1 250 ? -4.539 -37.480 3.928 1.00 85.31 250 ARG A O 1
ATOM 1962 N N . GLN A 1 251 ? -2.744 -36.393 3.143 1.00 89.12 251 GLN A N 1
ATOM 1963 C CA . GLN A 1 251 ? -2.976 -35.167 3.914 1.00 89.12 251 GLN A CA 1
ATOM 1964 C C . GLN A 1 251 ? -4.340 -34.550 3.586 1.00 89.12 251 GLN A C 1
ATOM 1966 O O . GLN A 1 251 ? -5.088 -34.211 4.489 1.00 89.12 251 GLN A O 1
ATOM 1971 N N . ALA A 1 252 ? -4.725 -34.498 2.308 1.00 89.19 252 ALA A N 1
ATOM 1972 C CA . ALA A 1 252 ? -6.050 -34.030 1.911 1.00 89.19 252 ALA A CA 1
ATOM 1973 C C . ALA A 1 252 ? -7.187 -34.961 2.375 1.00 89.19 252 ALA A C 1
ATOM 1975 O O . ALA A 1 252 ? -8.287 -34.478 2.616 1.00 89.19 252 ALA A O 1
ATOM 1976 N N . LEU A 1 253 ? -6.955 -36.273 2.493 1.00 85.69 253 LEU A N 1
ATOM 1977 C CA . LEU A 1 253 ? -7.909 -37.213 3.088 1.00 85.69 253 LEU A CA 1
ATOM 1978 C C . LEU A 1 253 ? -7.968 -37.056 4.609 1.00 85.69 253 LEU A C 1
ATOM 1980 O O . LEU A 1 253 ? -9.065 -36.999 5.130 1.00 85.69 253 LEU A O 1
ATOM 1984 N N . GLU A 1 254 ? -6.844 -36.885 5.304 1.00 88.56 254 GLU A N 1
ATOM 1985 C CA . GLU A 1 254 ? -6.776 -36.612 6.747 1.00 88.56 254 GLU A CA 1
ATOM 1986 C C . GLU A 1 254 ? -7.456 -35.278 7.099 1.00 88.56 254 GLU A C 1
ATOM 1988 O O . GLU A 1 254 ? -8.243 -35.222 8.040 1.00 88.56 254 GLU A O 1
ATOM 1993 N N . ASP A 1 255 ? -7.241 -34.225 6.304 1.00 90.88 255 ASP A N 1
ATOM 1994 C CA . ASP A 1 255 ? -7.948 -32.945 6.423 1.00 90.88 255 ASP A CA 1
ATOM 1995 C C . ASP A 1 255 ? -9.458 -33.117 6.177 1.00 90.88 255 ASP A C 1
ATOM 1997 O O . ASP A 1 255 ? -10.276 -32.506 6.867 1.00 90.88 255 ASP A O 1
ATOM 2001 N N . LYS A 1 256 ? -9.855 -33.959 5.210 1.00 85.06 256 LYS A N 1
ATOM 2002 C CA . LYS A 1 256 ? -11.271 -34.231 4.915 1.00 85.06 256 LYS A CA 1
ATOM 2003 C C . LYS A 1 256 ? -11.931 -35.134 5.947 1.00 85.06 256 LYS A C 1
ATOM 2005 O O . LYS A 1 256 ? -13.083 -34.880 6.275 1.00 85.06 256 LYS A O 1
ATOM 2010 N N . ASP A 1 257 ? -11.221 -36.106 6.498 1.00 89.69 257 ASP A N 1
ATOM 2011 C CA . ASP A 1 257 ? -11.674 -36.942 7.603 1.00 89.69 257 ASP A CA 1
ATOM 2012 C C . ASP A 1 257 ? -11.798 -36.087 8.875 1.00 89.69 257 ASP A C 1
ATOM 2014 O O . ASP A 1 257 ? -12.807 -36.171 9.563 1.00 89.69 257 ASP A O 1
ATOM 2018 N N . ALA A 1 258 ? -10.881 -35.144 9.125 1.00 88.56 258 ALA A N 1
ATOM 2019 C CA . ALA A 1 258 ? -10.997 -34.172 10.215 1.00 88.56 258 ALA A CA 1
ATOM 2020 C C . ALA A 1 258 ? -12.138 -33.150 10.009 1.00 88.56 258 ALA A C 1
ATOM 2022 O O . ALA A 1 258 ? -12.781 -32.735 10.978 1.00 88.56 258 ALA A O 1
ATOM 2023 N N . GLU A 1 259 ? -12.422 -32.730 8.769 1.00 89.31 259 GLU A N 1
ATOM 2024 C CA . GLU A 1 259 ? -13.636 -31.969 8.438 1.00 89.31 259 GLU A CA 1
ATOM 2025 C C . GLU A 1 259 ? -14.901 -32.815 8.650 1.00 89.31 259 GLU A C 1
ATOM 2027 O O . GLU A 1 259 ? -15.884 -32.306 9.190 1.00 89.31 259 GLU A O 1
ATOM 2032 N N . ILE A 1 260 ? -14.885 -34.095 8.267 1.00 87.81 260 ILE A N 1
ATOM 2033 C CA . ILE A 1 260 ? -15.990 -35.039 8.466 1.00 87.81 260 ILE A CA 1
ATOM 2034 C C . ILE A 1 260 ? -16.228 -35.272 9.959 1.00 87.81 260 ILE A C 1
ATOM 2036 O O . ILE A 1 260 ? -17.372 -35.155 10.379 1.00 87.81 260 ILE A O 1
ATOM 2040 N N . ASP A 1 261 ? -15.197 -35.489 10.774 1.00 91.81 261 ASP A N 1
ATOM 2041 C CA . ASP A 1 261 ? -15.297 -35.606 12.234 1.00 91.81 261 ASP A CA 1
ATOM 2042 C C . ASP A 1 261 ? -15.876 -34.325 12.853 1.00 91.81 261 ASP A C 1
ATOM 2044 O O . ASP A 1 261 ? -16.748 -34.376 13.721 1.00 91.81 261 ASP A O 1
ATOM 2048 N N . GLN A 1 262 ? -15.450 -33.145 12.388 1.00 89.06 262 GLN A N 1
ATOM 2049 C CA . GLN A 1 262 ? -16.027 -31.875 12.838 1.00 89.06 262 GLN A CA 1
ATOM 2050 C C . GLN A 1 262 ? -17.493 -31.713 12.423 1.00 89.06 262 GLN A C 1
ATOM 2052 O O . GLN A 1 262 ? -18.278 -31.160 13.196 1.00 89.06 262 GLN A O 1
ATOM 2057 N N . LEU A 1 263 ? -17.876 -32.168 11.228 1.00 82.38 263 LEU A N 1
ATOM 2058 C CA . LEU A 1 263 ? -19.259 -32.147 10.750 1.00 82.38 263 LEU A CA 1
ATOM 2059 C C . LEU A 1 263 ? -20.124 -33.192 11.465 1.00 82.38 263 LEU A C 1
ATOM 2061 O O . LEU A 1 263 ? -21.255 -32.873 11.816 1.00 82.38 263 LEU A O 1
ATOM 2065 N N . GLN A 1 264 ? -19.594 -34.380 11.760 1.00 87.38 264 GLN A N 1
ATOM 2066 C CA . GLN A 1 264 ? -20.248 -35.407 12.570 1.00 87.38 264 GLN A CA 1
ATOM 2067 C C . GLN A 1 264 ? -20.471 -34.897 13.991 1.00 87.38 264 GLN A C 1
ATOM 2069 O O . GLN A 1 264 ? -21.607 -34.877 14.436 1.00 87.38 264 GLN A O 1
ATOM 2074 N N . GLN A 1 265 ? -19.458 -34.336 14.657 1.00 88.19 265 GLN A N 1
ATOM 2075 C CA . GLN A 1 265 ? -19.648 -33.724 15.976 1.00 88.19 265 GLN A CA 1
ATOM 2076 C C . GLN A 1 265 ? -20.570 -32.490 15.957 1.00 88.19 265 GLN A C 1
ATOM 2078 O O . GLN A 1 265 ? -21.067 -32.076 17.003 1.00 88.19 265 GLN A O 1
ATOM 2083 N N . ARG A 1 266 ? -20.749 -31.804 14.820 1.00 86.19 266 ARG A N 1
ATOM 2084 C CA . ARG A 1 266 ? -21.778 -30.754 14.694 1.00 86.19 266 ARG A CA 1
ATOM 2085 C C . ARG A 1 266 ? -23.160 -31.375 14.551 1.00 86.19 266 ARG A C 1
ATOM 2087 O O . ARG A 1 266 ? -24.061 -30.938 15.250 1.00 86.19 266 ARG A O 1
ATOM 2094 N N . LEU A 1 267 ? -23.298 -32.417 13.734 1.00 81.50 267 LEU A N 1
ATOM 2095 C CA . LEU A 1 267 ? -24.544 -33.157 13.557 1.00 81.50 267 LEU A CA 1
ATOM 2096 C C . LEU A 1 267 ? -24.985 -33.858 14.850 1.00 81.50 267 LEU A C 1
ATOM 2098 O O . LEU A 1 267 ? -26.157 -33.796 15.180 1.00 81.50 267 LEU A O 1
ATOM 2102 N N . GLU A 1 268 ? -24.065 -34.448 15.615 1.00 86.88 268 GLU A N 1
ATOM 2103 C CA . GLU A 1 268 ? -24.324 -35.014 16.946 1.00 86.88 268 GLU A CA 1
ATOM 2104 C C . GLU A 1 268 ? -24.770 -33.937 17.938 1.00 86.88 268 GLU A C 1
ATOM 2106 O O . GLU A 1 268 ? -25.691 -34.172 18.707 1.00 86.88 268 GLU A O 1
ATOM 2111 N N . ARG A 1 269 ? -24.175 -32.734 17.907 1.00 86.56 269 ARG A N 1
ATOM 2112 C CA . ARG A 1 269 ? -24.624 -31.609 18.750 1.00 86.56 269 ARG A CA 1
ATOM 2113 C C . ARG A 1 269 ? -25.996 -31.085 18.327 1.00 86.56 269 ARG A C 1
ATOM 2115 O O . ARG A 1 269 ? -26.808 -30.795 19.195 1.00 86.56 269 ARG A O 1
ATOM 2122 N N . GLU A 1 270 ? -26.273 -30.996 17.026 1.00 84.69 270 GLU A N 1
ATOM 2123 C CA . GLU A 1 270 ? -27.601 -30.638 16.510 1.00 84.69 270 GLU A CA 1
ATOM 2124 C C . GLU A 1 270 ? -28.640 -31.733 16.805 1.00 84.69 270 GLU A C 1
ATOM 2126 O O . GLU A 1 270 ? -29.790 -31.407 17.080 1.00 84.69 270 GLU A O 1
ATOM 2131 N N . GLN A 1 271 ? -28.247 -33.011 16.826 1.00 84.62 271 GLN A N 1
ATOM 2132 C CA . GLN A 1 271 ? -29.085 -34.125 17.278 1.00 84.62 271 GLN A CA 1
ATOM 2133 C C . GLN A 1 271 ? -29.335 -34.051 18.784 1.00 84.62 271 GLN A C 1
ATOM 2135 O O . GLN A 1 271 ? -30.490 -34.061 19.168 1.00 84.62 271 GLN A O 1
ATOM 2140 N N . ASP A 1 272 ? -28.311 -33.862 19.621 1.00 86.56 272 ASP A N 1
ATOM 2141 C CA . ASP A 1 272 ? -28.439 -33.616 21.067 1.00 86.56 272 ASP A CA 1
ATOM 2142 C C . ASP A 1 272 ? -29.352 -32.416 21.376 1.00 86.56 272 ASP A C 1
ATOM 2144 O O . ASP A 1 272 ? -30.096 -32.428 22.357 1.00 86.56 272 ASP A O 1
ATOM 2148 N N . GLU A 1 273 ? -29.278 -31.350 20.575 1.00 87.31 273 GLU A N 1
ATOM 2149 C CA . GLU A 1 273 ? -30.159 -30.186 20.685 1.00 87.31 273 GLU A CA 1
ATOM 2150 C C . GLU A 1 273 ? -31.580 -30.498 20.199 1.00 87.31 273 GLU A C 1
ATOM 2152 O O . GLU A 1 273 ? -32.535 -30.082 20.853 1.00 87.31 273 GLU A O 1
ATOM 2157 N N . HIS A 1 274 ? -31.748 -31.280 19.130 1.00 86.12 274 HIS A N 1
ATOM 2158 C CA . HIS A 1 274 ? -33.058 -31.739 18.667 1.00 86.12 274 HIS A CA 1
ATOM 2159 C C . HIS A 1 274 ? -33.729 -32.651 19.701 1.00 86.12 274 HIS A C 1
ATOM 2161 O O . HIS A 1 274 ? -34.853 -32.381 20.102 1.00 86.12 274 HIS A O 1
ATOM 2167 N N . ASP A 1 275 ? -32.994 -33.621 20.240 1.00 87.00 275 ASP A N 1
ATOM 2168 C CA . ASP A 1 275 ? -33.357 -34.502 21.351 1.00 87.00 275 ASP A CA 1
ATOM 2169 C C . ASP A 1 275 ? -33.755 -33.735 22.620 1.00 87.00 275 ASP A C 1
ATOM 2171 O O . ASP A 1 275 ? -34.557 -34.223 23.415 1.00 87.00 275 ASP A O 1
ATOM 2175 N N . ARG A 1 276 ? -33.145 -32.570 22.876 1.00 88.44 276 ARG A N 1
ATOM 2176 C CA . ARG A 1 276 ? -33.534 -31.674 23.980 1.00 88.44 276 ARG A CA 1
ATOM 2177 C C . ARG A 1 276 ? -34.792 -30.891 23.639 1.00 88.44 276 ARG A C 1
ATOM 2179 O O . ARG A 1 276 ? -35.615 -30.694 24.520 1.00 88.44 276 ARG A O 1
ATOM 2186 N N . VAL A 1 277 ? -34.956 -30.459 22.391 1.00 87.38 277 VAL A N 1
ATOM 2187 C CA . VAL A 1 277 ? -36.175 -29.788 21.923 1.00 87.38 277 VAL A CA 1
ATOM 2188 C C . VAL A 1 277 ? -37.367 -30.748 21.929 1.00 87.38 277 VAL A C 1
ATOM 2190 O O . VAL A 1 277 ? -38.431 -30.336 22.373 1.00 87.38 277 VAL A O 1
ATOM 2193 N N . GLU A 1 278 ? -37.203 -32.012 21.531 1.00 87.00 278 GLU A N 1
ATOM 2194 C CA . GLU A 1 278 ? -38.242 -33.046 21.648 1.00 87.00 278 GLU A CA 1
ATOM 2195 C C . GLU A 1 278 ? -38.588 -33.312 23.120 1.00 87.00 278 GLU A C 1
ATOM 2197 O O . GLU A 1 278 ? -39.752 -33.208 23.488 1.00 87.00 278 GLU A O 1
ATOM 2202 N N . LYS A 1 279 ? -37.594 -33.507 24.001 1.00 87.31 279 LYS A N 1
ATOM 2203 C CA . LYS A 1 279 ? -37.839 -33.661 25.452 1.00 87.31 279 LYS A CA 1
ATOM 2204 C C . LYS A 1 279 ? -38.547 -32.450 26.066 1.00 87.31 279 LYS A C 1
ATOM 2206 O O . LYS A 1 279 ? -39.449 -32.628 26.872 1.00 87.31 279 LYS A O 1
ATOM 2211 N N . LEU A 1 280 ? -38.194 -31.227 25.664 1.00 83.81 280 LEU A N 1
ATOM 2212 C CA . LEU A 1 280 ? -38.889 -30.013 26.103 1.00 83.81 280 LEU A CA 1
ATOM 2213 C C . LEU A 1 280 ? -40.307 -29.906 25.519 1.00 83.81 280 LEU A C 1
ATOM 2215 O O . LEU A 1 280 ? -41.185 -29.368 26.183 1.00 83.81 280 LEU A O 1
ATOM 2219 N N . GLN A 1 281 ? -40.559 -30.411 24.308 1.00 88.69 281 GLN A N 1
ATOM 2220 C CA . GLN A 1 281 ? -41.907 -30.488 23.733 1.00 88.69 281 GLN A CA 1
ATOM 2221 C C . GLN A 1 281 ? -42.773 -31.525 24.458 1.00 88.69 281 GLN A C 1
ATOM 2223 O O . GLN A 1 281 ? -43.933 -31.232 24.740 1.00 88.69 281 GLN A O 1
ATOM 2228 N N . ASP A 1 282 ? -42.208 -32.678 24.821 1.00 89.25 282 ASP A N 1
ATOM 2229 C CA . ASP A 1 282 ? -42.872 -33.691 25.647 1.00 89.25 282 ASP A CA 1
ATOM 2230 C C . ASP A 1 282 ? -43.145 -33.159 27.065 1.00 89.25 282 ASP A C 1
ATOM 2232 O O . ASP A 1 282 ? -44.271 -33.258 27.544 1.00 89.25 282 ASP A O 1
ATOM 2236 N N . GLU A 1 283 ? -42.172 -32.500 27.711 1.00 89.81 283 GLU A N 1
ATOM 2237 C CA . GLU A 1 283 ? -42.355 -31.840 29.015 1.00 89.81 283 GLU A CA 1
ATOM 2238 C C . GLU A 1 283 ? -43.427 -30.737 28.959 1.00 89.81 283 GLU A C 1
ATOM 2240 O O . GLU A 1 283 ? -44.238 -30.624 29.878 1.00 89.81 283 GLU A O 1
ATOM 2245 N N . ILE A 1 284 ? -43.485 -29.943 27.881 1.00 87.88 284 ILE A N 1
ATOM 2246 C CA . ILE A 1 284 ? -44.570 -28.974 27.655 1.00 87.88 284 ILE A CA 1
ATOM 2247 C C . ILE A 1 284 ? -45.907 -29.702 27.473 1.00 87.88 284 ILE A C 1
ATOM 2249 O O . ILE A 1 284 ? -46.899 -29.274 28.055 1.00 87.88 284 ILE A O 1
ATOM 2253 N N . GLY A 1 285 ? -45.951 -30.807 26.725 1.00 88.44 285 GLY A N 1
ATOM 2254 C CA . GLY A 1 285 ? -47.158 -31.616 26.531 1.00 88.44 285 GLY A CA 1
ATOM 2255 C C . GLY A 1 285 ? -47.691 -32.229 27.830 1.00 88.44 285 GLY A C 1
ATOM 2256 O O . GLY A 1 285 ? -48.896 -32.176 28.087 1.00 88.44 285 GLY A O 1
ATOM 2257 N N . ASP A 1 286 ? -46.804 -32.746 28.680 1.00 88.69 286 ASP A N 1
ATOM 2258 C CA . ASP A 1 286 ? -47.138 -33.268 30.007 1.00 88.69 286 ASP A CA 1
ATOM 2259 C C . ASP A 1 286 ? -47.587 -32.148 30.959 1.00 88.69 286 ASP A C 1
ATOM 2261 O O . ASP A 1 286 ? -48.586 -32.307 31.662 1.00 88.69 286 ASP A O 1
ATOM 2265 N N . LEU A 1 287 ? -46.925 -30.984 30.943 1.00 79.75 287 LEU A N 1
ATOM 2266 C CA . LEU A 1 287 ? -47.344 -29.810 31.720 1.00 79.75 287 LEU A CA 1
ATOM 2267 C C . LEU A 1 287 ? -48.681 -29.233 31.232 1.00 79.75 287 LEU A C 1
ATOM 2269 O O . LEU A 1 287 ? -49.501 -28.835 32.056 1.00 79.75 287 LEU A O 1
ATOM 2273 N N . GLU A 1 288 ? -48.951 -29.222 29.925 1.00 82.69 288 GLU A N 1
ATOM 2274 C CA . GLU A 1 288 ? -50.263 -28.874 29.369 1.00 82.69 288 GLU A CA 1
ATOM 2275 C C . GLU A 1 288 ? -51.340 -29.877 29.798 1.00 82.69 288 GLU A C 1
ATOM 2277 O O . GLU A 1 288 ? -52.459 -29.477 30.122 1.00 82.69 288 GLU A O 1
ATOM 2282 N N . ALA A 1 289 ? -51.027 -31.176 29.816 1.00 83.50 289 ALA A N 1
ATOM 2283 C CA . ALA A 1 289 ? -51.946 -32.206 30.288 1.00 83.50 289 ALA A CA 1
ATOM 2284 C C . ALA A 1 289 ? -52.222 -32.074 31.795 1.00 83.50 289 ALA A C 1
ATOM 2286 O O . ALA A 1 289 ? -53.371 -32.212 32.217 1.00 83.50 289 ALA A O 1
ATOM 2287 N N . ASP A 1 290 ? -51.208 -31.757 32.601 1.00 85.88 290 ASP A N 1
ATOM 2288 C CA . ASP A 1 290 ? -51.352 -31.499 34.036 1.00 85.88 290 ASP A CA 1
ATOM 2289 C C . ASP A 1 290 ? -52.071 -30.181 34.340 1.00 85.88 290 ASP A C 1
ATOM 2291 O O . ASP A 1 290 ? -52.831 -30.127 35.307 1.00 85.88 290 ASP A O 1
ATOM 2295 N N . LEU A 1 291 ? -51.904 -29.140 33.520 1.00 77.62 291 LEU A N 1
ATOM 2296 C CA . LEU A 1 291 ? -52.714 -27.923 33.609 1.00 77.62 291 LEU A CA 1
ATOM 2297 C C . LEU A 1 291 ? -54.182 -28.222 33.297 1.00 77.62 291 LEU A C 1
ATOM 2299 O O . LEU A 1 291 ? -55.031 -27.883 34.111 1.00 77.62 291 LEU A O 1
ATOM 2303 N N . ARG A 1 292 ? -54.487 -28.962 32.220 1.00 86.94 292 ARG A N 1
ATOM 2304 C CA . ARG A 1 292 ? -55.870 -29.384 31.914 1.00 86.94 292 ARG A CA 1
ATOM 2305 C C . ARG A 1 292 ? -56.485 -30.204 33.052 1.00 86.94 292 ARG A C 1
ATOM 2307 O O . ARG A 1 292 ? -57.597 -29.912 33.466 1.00 86.94 292 ARG A O 1
ATOM 2314 N N . ARG A 1 293 ? -55.742 -31.159 33.629 1.00 86.69 293 ARG A N 1
ATOM 2315 C CA . ARG A 1 293 ? -56.184 -31.922 34.817 1.00 86.69 293 ARG A CA 1
ATOM 2316 C C . ARG A 1 293 ? -56.427 -31.021 36.031 1.00 86.69 293 ARG A C 1
ATOM 2318 O O . ARG A 1 293 ? -57.356 -31.272 36.790 1.00 86.69 293 ARG A O 1
ATOM 2325 N N . ARG A 1 294 ? -55.593 -29.998 36.247 1.00 84.19 294 ARG A N 1
ATOM 2326 C CA . ARG A 1 294 ? -55.773 -29.023 37.335 1.00 84.19 294 ARG A CA 1
ATOM 2327 C C . ARG A 1 294 ? -56.982 -28.127 37.093 1.00 84.19 294 ARG A C 1
ATOM 2329 O O . ARG A 1 294 ? -57.706 -27.885 38.046 1.00 84.19 294 ARG A O 1
ATOM 2336 N N . ASP A 1 295 ? -57.231 -27.697 35.862 1.00 90.06 295 ASP A N 1
ATOM 2337 C CA . ASP A 1 295 ? -58.419 -26.920 35.494 1.00 90.06 295 ASP A CA 1
ATOM 2338 C C . ASP A 1 295 ? -59.707 -27.765 35.624 1.00 90.06 295 ASP A C 1
ATOM 2340 O O . ASP A 1 295 ? -60.707 -27.285 36.162 1.00 90.06 295 ASP A O 1
ATOM 2344 N N . ASP A 1 296 ? -59.670 -29.049 35.243 1.00 88.50 296 ASP A N 1
ATOM 2345 C CA . ASP A 1 296 ? -60.759 -30.017 35.475 1.00 88.50 296 ASP A CA 1
ATOM 2346 C C . ASP A 1 296 ? -61.040 -30.214 36.983 1.00 88.50 296 ASP A C 1
ATOM 2348 O O . ASP A 1 296 ? -62.190 -30.337 37.403 1.00 88.50 296 ASP A O 1
ATOM 2352 N N . VAL A 1 297 ? -59.995 -30.239 37.820 1.00 86.81 297 VAL A N 1
ATOM 2353 C CA . VAL A 1 297 ? -60.116 -30.327 39.289 1.00 86.81 297 VAL A CA 1
ATOM 2354 C C . VAL A 1 297 ? -60.583 -29.001 39.902 1.00 86.81 297 VAL A C 1
ATOM 2356 O O . VAL A 1 297 ? -61.374 -29.011 40.840 1.00 86.81 297 VAL A O 1
ATOM 2359 N N . ILE A 1 298 ? -60.159 -27.853 39.365 1.00 82.44 298 ILE A N 1
ATOM 2360 C CA . ILE A 1 298 ? -60.647 -26.535 39.791 1.00 82.44 298 ILE A CA 1
ATOM 2361 C C . ILE A 1 298 ? -62.140 -26.409 39.490 1.00 82.44 298 ILE A C 1
ATOM 2363 O O . ILE A 1 298 ? -62.879 -26.014 40.381 1.00 82.44 298 ILE A O 1
ATOM 2367 N N . THR A 1 299 ? -62.602 -26.802 38.300 1.00 85.25 299 THR A N 1
ATOM 2368 C CA . THR A 1 299 ? -64.042 -26.794 37.981 1.00 85.25 299 THR A CA 1
ATOM 2369 C C . THR A 1 299 ? -64.839 -27.737 38.884 1.00 85.25 299 THR A C 1
ATOM 2371 O O . THR A 1 299 ? -65.882 -27.333 39.387 1.00 85.25 299 THR A O 1
ATOM 2374 N N . GLN A 1 300 ? -64.317 -28.928 39.207 1.00 84.88 300 GLN A N 1
ATOM 2375 C CA . GLN A 1 300 ? -64.932 -29.813 40.210 1.00 84.88 300 GLN A CA 1
ATOM 2376 C C . GLN A 1 300 ? -65.016 -29.158 41.599 1.00 84.88 300 GLN A C 1
ATOM 2378 O O . GLN A 1 300 ? -66.067 -29.207 42.231 1.00 84.88 300 GLN A O 1
ATOM 2383 N N . HIS A 1 301 ? -63.956 -28.495 42.067 1.00 78.12 301 HIS A N 1
ATOM 2384 C CA . HIS A 1 301 ? -63.981 -27.783 43.348 1.00 78.12 301 HIS A CA 1
ATOM 2385 C C . HIS A 1 301 ? -64.845 -26.510 43.324 1.00 78.12 301 HIS A C 1
ATOM 2387 O O . HIS A 1 301 ? -65.384 -26.120 44.359 1.00 78.12 301 HIS A O 1
ATOM 2393 N N . GLU A 1 302 ? -65.004 -25.846 42.177 1.00 86.94 302 GLU A N 1
ATOM 2394 C CA . GLU A 1 302 ? -65.940 -24.729 42.008 1.00 86.94 302 GLU A CA 1
ATOM 2395 C C . GLU A 1 302 ? -67.395 -25.217 42.091 1.00 86.94 302 GLU A C 1
ATOM 2397 O O . GLU A 1 302 ? -68.173 -24.640 42.857 1.00 86.94 302 GLU A O 1
ATOM 2402 N N . ASP A 1 303 ? -67.727 -26.328 41.422 1.00 87.62 303 ASP A N 1
ATOM 2403 C CA . ASP A 1 303 ? -69.024 -27.007 41.536 1.00 87.62 303 ASP A CA 1
ATOM 2404 C C . ASP A 1 303 ? -69.292 -27.463 42.990 1.00 87.62 303 ASP A C 1
ATOM 2406 O O . ASP A 1 303 ? -70.364 -27.200 43.542 1.00 87.62 303 ASP A O 1
ATOM 2410 N N . GLU A 1 304 ? -68.307 -28.066 43.670 1.00 81.94 304 GLU A N 1
ATOM 2411 C CA . GLU A 1 304 ? -68.398 -28.440 45.092 1.00 81.94 304 GLU A CA 1
ATOM 2412 C C . GLU A 1 304 ? -68.604 -27.223 46.010 1.00 81.94 304 GLU A C 1
ATOM 2414 O O . GLU A 1 304 ? -69.386 -27.283 46.964 1.00 81.94 304 GLU A O 1
ATOM 2419 N N . ILE A 1 305 ? -67.930 -26.098 45.742 1.00 81.62 305 ILE A N 1
ATOM 2420 C CA . ILE A 1 305 ? -68.097 -24.851 46.501 1.00 81.62 305 ILE A CA 1
ATOM 2421 C C . ILE A 1 305 ? -69.505 -24.280 46.311 1.00 81.62 305 ILE A C 1
ATOM 2423 O O . ILE A 1 305 ? -70.083 -23.783 47.284 1.00 81.62 305 ILE A O 1
ATOM 2427 N N . ASP A 1 306 ? -70.071 -24.344 45.106 1.00 86.06 306 ASP A N 1
ATOM 2428 C CA . ASP A 1 306 ? -71.433 -23.879 44.846 1.00 86.06 306 ASP A CA 1
ATOM 2429 C C . ASP A 1 306 ? -72.493 -24.828 45.431 1.00 86.06 306 ASP A C 1
ATOM 2431 O O . ASP A 1 306 ? -73.432 -24.346 46.075 1.00 86.06 306 ASP A O 1
ATOM 2435 N N . GLU A 1 307 ? -72.283 -26.149 45.401 1.00 85.44 307 GLU A N 1
ATOM 2436 C CA . GLU A 1 307 ? -73.087 -27.098 46.187 1.00 85.44 307 GLU A CA 1
ATOM 2437 C C . GLU A 1 307 ? -73.021 -26.804 47.698 1.00 85.44 307 GLU A C 1
ATOM 2439 O O . GLU A 1 307 ? -74.034 -26.862 48.401 1.00 85.44 307 GLU A O 1
ATOM 2444 N N . LEU A 1 308 ? -71.834 -26.504 48.239 1.00 77.75 308 LEU A N 1
ATOM 2445 C CA . LEU A 1 308 ? -71.660 -26.159 49.653 1.00 77.75 308 LEU A CA 1
ATOM 2446 C C . LEU A 1 308 ? -72.342 -24.830 50.001 1.00 77.75 308 LEU A C 1
ATOM 2448 O O . LEU A 1 308 ? -72.934 -24.712 51.076 1.00 77.75 308 LEU A O 1
ATOM 2452 N N . ARG A 1 309 ? -72.322 -23.841 49.100 1.00 81.69 309 ARG A N 1
ATOM 2453 C CA . ARG A 1 309 ? -73.067 -22.580 49.256 1.00 81.69 309 ARG A CA 1
ATOM 2454 C C . ARG A 1 309 ? -74.575 -22.813 49.250 1.00 81.69 309 ARG A C 1
ATOM 2456 O O . ARG A 1 309 ? -75.259 -22.230 50.091 1.00 81.69 309 ARG A O 1
ATOM 2463 N N . GLU A 1 310 ? -75.090 -23.675 48.375 1.00 86.94 310 GLU A N 1
ATOM 2464 C CA . GLU A 1 310 ? -76.509 -24.049 48.363 1.00 86.94 310 GLU A CA 1
ATOM 2465 C C . GLU A 1 310 ? -76.901 -24.775 49.661 1.00 86.94 310 GLU A C 1
ATOM 2467 O O . GLU A 1 310 ? -77.867 -24.381 50.317 1.00 86.94 310 GLU A O 1
ATOM 2472 N N . LYS A 1 311 ? -76.092 -25.739 50.123 1.00 77.88 311 LYS A N 1
ATOM 2473 C CA . LYS A 1 311 ? -76.284 -26.434 51.413 1.00 77.88 311 LYS A CA 1
ATOM 2474 C C . LYS A 1 311 ? -76.259 -25.467 52.607 1.00 77.88 311 LYS A C 1
ATOM 2476 O O . LYS A 1 311 ? -77.073 -25.610 53.520 1.00 77.88 311 LYS A O 1
ATOM 2481 N N . VAL A 1 312 ? -75.385 -24.455 52.601 1.00 78.19 312 VAL A N 1
ATOM 2482 C CA . VAL A 1 312 ? -75.358 -23.394 53.627 1.00 78.19 312 VAL A CA 1
ATOM 2483 C C . VAL A 1 312 ? -76.602 -22.503 53.546 1.00 78.19 312 VAL A C 1
ATOM 2485 O O . VAL A 1 312 ? -77.208 -22.231 54.580 1.00 78.19 312 VAL A O 1
ATOM 2488 N N . ALA A 1 313 ? -77.043 -22.097 52.353 1.00 82.56 313 ALA A N 1
ATOM 2489 C CA . ALA A 1 313 ? -78.264 -21.305 52.182 1.00 82.56 313 ALA A CA 1
ATOM 2490 C C . ALA A 1 313 ? -79.524 -22.077 52.624 1.00 82.56 313 ALA A C 1
ATOM 2492 O O . ALA A 1 313 ? -80.398 -21.527 53.303 1.00 82.56 313 ALA A O 1
ATOM 2493 N N . GLU A 1 314 ? -79.594 -23.376 52.321 1.00 81.56 314 GLU A N 1
ATOM 2494 C CA . GLU A 1 314 ? -80.610 -24.275 52.862 1.00 81.56 314 GLU A CA 1
ATOM 2495 C C . GLU A 1 314 ? -80.548 -24.358 54.391 1.00 81.56 314 GLU A C 1
ATOM 2497 O O . GLU A 1 314 ? -81.589 -24.288 55.049 1.00 81.56 314 GLU A O 1
ATOM 2502 N N . ALA A 1 315 ? -79.353 -24.505 54.971 1.00 72.88 315 ALA A N 1
ATOM 2503 C CA . ALA A 1 315 ? -79.162 -24.545 56.417 1.00 72.88 315 ALA A CA 1
ATOM 2504 C C . ALA A 1 315 ? -79.575 -23.224 57.088 1.00 72.88 315 ALA A C 1
ATOM 2506 O O . ALA A 1 315 ? -80.225 -23.257 58.132 1.00 72.88 315 ALA A O 1
ATOM 2507 N N . GLU A 1 316 ? -79.304 -22.071 56.472 1.00 74.19 316 GLU A N 1
ATOM 2508 C CA . GLU A 1 316 ? -79.769 -20.763 56.944 1.00 74.19 316 GLU A CA 1
ATOM 2509 C C . GLU A 1 316 ? -81.295 -20.616 56.867 1.00 74.19 316 GLU A C 1
ATOM 2511 O O . GLU A 1 316 ? -81.909 -20.106 57.804 1.00 74.19 316 GLU A O 1
ATOM 2516 N N . GLU A 1 317 ? -81.952 -21.077 55.799 1.00 79.00 317 GLU A N 1
ATOM 2517 C CA . GLU A 1 317 ? -83.421 -21.072 55.724 1.00 79.00 317 GLU A CA 1
ATOM 2518 C C . GLU A 1 317 ? -84.060 -22.086 56.686 1.00 79.00 317 GLU A C 1
ATOM 2520 O O . GLU A 1 317 ? -85.115 -21.810 57.267 1.00 79.00 317 GLU A O 1
ATOM 2525 N N . ARG A 1 318 ? -83.417 -23.235 56.930 1.00 74.75 318 ARG A N 1
ATOM 2526 C CA . ARG A 1 318 ? -83.798 -24.162 58.010 1.00 74.75 318 ARG A CA 1
ATOM 2527 C C . ARG A 1 318 ? -83.633 -23.482 59.375 1.00 74.75 318 ARG A C 1
ATOM 2529 O O . ARG A 1 318 ? -84.569 -23.540 60.170 1.00 74.75 318 ARG A O 1
ATOM 2536 N N . PHE A 1 319 ? -82.536 -22.755 59.606 1.00 70.88 319 PHE A N 1
ATOM 2537 C CA . PHE A 1 319 ? -82.287 -22.005 60.839 1.00 70.88 319 PHE A CA 1
ATOM 2538 C C . PHE A 1 319 ? -83.311 -20.882 61.054 1.00 70.88 319 PHE A C 1
ATOM 2540 O O . PHE A 1 319 ? -83.880 -20.771 62.138 1.00 70.88 319 PHE A O 1
ATOM 2547 N N . LYS A 1 320 ? -83.650 -20.100 60.019 1.00 77.62 320 LYS A N 1
ATOM 2548 C CA . LYS A 1 320 ? -84.728 -19.093 60.083 1.00 77.62 320 LYS A CA 1
ATOM 2549 C C . LYS A 1 320 ? -86.091 -19.736 60.343 1.00 77.62 320 LYS A C 1
ATOM 2551 O O . LYS A 1 320 ? -86.884 -19.180 61.098 1.00 77.62 320 LYS A O 1
ATOM 2556 N N . LYS A 1 321 ? -86.383 -20.910 59.767 1.00 75.19 321 LYS A N 1
ATOM 2557 C CA . LYS A 1 321 ? -87.607 -21.675 60.076 1.00 75.19 321 LYS A CA 1
ATOM 2558 C C . LYS A 1 321 ? -87.623 -22.159 61.528 1.00 75.19 321 LYS A C 1
ATOM 2560 O O . LYS A 1 321 ? -88.665 -22.048 62.168 1.00 75.19 321 LYS A O 1
ATOM 2565 N N . THR A 1 322 ? -86.504 -22.637 62.078 1.00 71.25 322 THR A N 1
ATOM 2566 C CA . THR A 1 322 ? -86.420 -22.993 63.506 1.00 71.25 322 THR A CA 1
ATOM 2567 C C . THR A 1 322 ? -86.485 -21.769 64.413 1.00 71.25 322 THR A C 1
ATOM 2569 O O . THR A 1 322 ? -87.148 -21.834 65.436 1.00 71.25 322 THR A O 1
ATOM 2572 N N . GLN A 1 323 ? -85.905 -20.632 64.023 1.00 65.94 323 GLN A N 1
ATOM 2573 C CA . GLN A 1 323 ? -85.988 -19.380 64.776 1.00 65.94 323 GLN A CA 1
ATOM 2574 C C . GLN A 1 323 ? -87.421 -18.826 64.788 1.00 65.94 323 GLN A C 1
ATOM 2576 O O . GLN A 1 323 ? -87.895 -18.399 65.833 1.00 65.94 323 GLN A O 1
ATOM 2581 N N . ARG A 1 324 ? -88.156 -18.908 63.667 1.00 69.31 324 ARG A N 1
ATOM 2582 C CA . ARG A 1 324 ? -89.599 -18.599 63.627 1.00 69.31 324 ARG A CA 1
ATOM 2583 C C . ARG A 1 324 ? -90.399 -19.538 64.530 1.00 69.31 324 ARG A C 1
ATOM 2585 O O . ARG A 1 324 ? -91.180 -19.052 65.334 1.00 69.31 324 ARG A O 1
ATOM 2592 N N . ARG A 1 325 ? -90.141 -20.852 64.484 1.00 62.19 325 ARG A N 1
ATOM 2593 C CA . ARG A 1 325 ? -90.753 -21.821 65.415 1.00 62.19 325 ARG A CA 1
ATOM 2594 C C . ARG A 1 325 ? -90.399 -21.546 66.878 1.00 62.19 325 ARG A C 1
ATOM 2596 O O . ARG A 1 325 ? -91.233 -21.781 67.738 1.00 62.19 325 ARG A O 1
ATOM 2603 N N . MET A 1 326 ? -89.194 -21.059 67.163 1.00 60.47 326 MET A N 1
ATOM 2604 C CA . MET A 1 326 ? -88.775 -20.670 68.510 1.00 60.47 326 MET A CA 1
ATOM 2605 C C . MET A 1 326 ? -89.552 -19.439 68.983 1.00 60.47 326 MET A C 1
ATOM 2607 O O . MET A 1 326 ? -90.088 -19.477 70.077 1.00 60.47 326 MET A O 1
ATOM 2611 N N . VAL A 1 327 ? -89.728 -18.417 68.139 1.00 67.69 327 VAL A N 1
ATOM 2612 C CA . VAL A 1 327 ? -90.586 -17.256 68.448 1.00 67.69 327 VAL A CA 1
ATOM 2613 C C . VAL A 1 327 ? -92.057 -17.670 68.612 1.00 67.69 327 VAL A C 1
ATOM 2615 O O . VAL A 1 327 ? -92.702 -17.247 69.562 1.00 67.69 327 VAL A O 1
ATOM 2618 N N . GLU A 1 328 ? -92.584 -18.567 67.771 1.00 61.09 328 GLU A N 1
ATOM 2619 C CA . GLU A 1 328 ? -93.929 -19.155 67.936 1.00 61.09 328 GLU A CA 1
ATOM 2620 C C . GLU A 1 328 ? -94.064 -19.999 69.225 1.00 61.09 328 GLU A C 1
ATOM 2622 O O . GLU A 1 328 ? -95.168 -20.178 69.743 1.00 61.09 328 GLU A O 1
ATOM 2627 N N . LEU A 1 329 ? -92.960 -20.552 69.743 1.00 57.88 329 LEU A N 1
ATOM 2628 C CA . LEU A 1 329 ? -92.906 -21.260 71.026 1.00 57.88 329 LEU A CA 1
ATOM 2629 C C . LEU A 1 329 ? -92.708 -20.305 72.211 1.00 57.88 329 LEU A C 1
ATOM 2631 O O . LEU A 1 329 ? -93.241 -20.585 73.277 1.00 57.88 329 LEU A O 1
ATOM 2635 N N . GLU A 1 330 ? -92.020 -19.175 72.039 1.00 54.28 330 GLU A N 1
ATOM 2636 C CA . GLU A 1 330 ? -91.927 -18.086 73.022 1.00 54.28 330 GLU A CA 1
ATOM 2637 C C . GLU A 1 330 ? -93.271 -17.358 73.175 1.00 54.28 330 GLU A C 1
ATOM 2639 O O . GLU A 1 330 ? -93.676 -17.037 74.289 1.00 54.28 330 GLU A O 1
ATOM 2644 N N . GLU A 1 331 ? -94.017 -17.174 72.083 1.00 57.72 331 GLU A N 1
ATOM 2645 C CA . GLU A 1 331 ? -95.383 -16.639 72.106 1.00 57.72 331 GLU A CA 1
ATOM 2646 C C . GLU A 1 331 ? -96.337 -17.611 72.827 1.00 57.72 331 GLU A C 1
ATOM 2648 O O . GLU A 1 331 ? -97.116 -17.196 73.680 1.00 57.72 331 GLU A O 1
ATOM 2653 N N . LYS A 1 332 ? -96.181 -18.929 72.627 1.00 57.38 332 LYS A N 1
ATOM 2654 C CA . LYS A 1 332 ? -96.833 -19.954 73.472 1.00 57.38 332 LYS A CA 1
ATOM 2655 C C . LYS A 1 332 ? -96.276 -20.006 74.898 1.00 57.38 332 LYS A C 1
ATOM 2657 O O . LYS A 1 332 ? -96.988 -20.398 75.812 1.00 57.38 332 LYS A O 1
ATOM 2662 N N . ALA A 1 333 ? -95.039 -19.581 75.144 1.00 57.22 333 ALA A N 1
ATOM 2663 C CA . ALA A 1 333 ? -94.503 -19.451 76.498 1.00 57.22 333 ALA A CA 1
ATOM 2664 C C . ALA A 1 333 ? -95.089 -18.238 77.246 1.00 57.22 333 ALA A C 1
ATOM 2666 O O . ALA A 1 333 ? -95.014 -18.204 78.475 1.00 57.22 333 ALA A O 1
ATOM 2667 N N . GLN A 1 334 ? -95.758 -17.301 76.557 1.00 50.66 334 GLN A N 1
ATOM 2668 C CA . GLN A 1 334 ? -96.629 -16.308 77.201 1.00 50.66 334 GLN A CA 1
ATOM 2669 C C . GLN A 1 334 ? -97.936 -16.930 77.728 1.00 50.66 334 GLN A C 1
ATOM 2671 O O . GLN A 1 334 ? -98.490 -16.415 78.696 1.00 50.66 334 GLN A O 1
ATOM 2676 N N . ASP A 1 335 ? -98.358 -18.120 77.266 1.00 56.72 335 ASP A N 1
ATOM 2677 C CA . ASP A 1 335 ? -99.337 -18.933 78.017 1.00 56.72 335 ASP A CA 1
ATOM 2678 C C . ASP A 1 335 ? -98.773 -19.379 79.388 1.00 56.72 335 ASP A C 1
ATOM 2680 O O . ASP A 1 335 ? -99.517 -19.799 80.272 1.00 56.72 335 ASP A O 1
ATOM 2684 N N . GLY A 1 336 ? -97.467 -19.211 79.627 1.00 61.97 336 GLY A N 1
ATOM 2685 C CA . GLY A 1 336 ? -96.848 -19.280 80.949 1.00 61.97 336 GLY A CA 1
ATOM 2686 C C . GLY A 1 336 ? -97.326 -18.193 81.922 1.00 61.97 336 GLY A C 1
ATOM 2687 O O . GLY A 1 336 ? -97.222 -18.398 83.130 1.00 61.97 336 GLY A O 1
ATOM 2688 N N . GLU A 1 337 ? -97.896 -17.079 81.445 1.00 61.00 337 GLU A N 1
ATOM 2689 C CA . GLU A 1 337 ? -98.634 -16.131 82.293 1.00 61.00 337 GLU A CA 1
ATOM 2690 C C . GLU A 1 337 ? -99.968 -16.730 82.735 1.00 61.00 337 GLU A C 1
ATOM 2692 O O . GLU A 1 337 ? -100.230 -16.755 83.934 1.00 61.00 337 GLU A O 1
ATOM 2697 N N . ARG A 1 338 ? -100.718 -17.378 81.832 1.00 59.97 338 ARG A N 1
ATOM 2698 C CA . ARG A 1 338 ? -101.898 -18.181 82.213 1.00 59.97 338 ARG A CA 1
ATOM 2699 C C . ARG A 1 338 ? -101.537 -19.335 83.152 1.00 59.97 338 ARG A C 1
ATOM 2701 O O . ARG A 1 338 ? -102.338 -19.715 83.997 1.00 59.97 338 ARG A O 1
ATOM 2708 N N . LEU A 1 339 ? -100.322 -19.883 83.052 1.00 66.44 339 LEU A N 1
ATOM 2709 C CA . LEU A 1 339 ? -99.815 -20.883 83.998 1.00 66.44 339 LEU A CA 1
ATOM 2710 C C . LEU A 1 339 ? -99.411 -20.274 85.357 1.00 66.44 339 LEU A C 1
ATOM 2712 O O . LEU A 1 339 ? -99.397 -20.998 86.351 1.00 66.44 339 LEU A O 1
ATOM 2716 N N . ARG A 1 340 ? -99.087 -18.973 85.438 1.00 71.38 340 ARG A N 1
ATOM 2717 C CA . ARG A 1 340 ? -98.977 -18.258 86.725 1.00 71.38 340 ARG A CA 1
ATOM 2718 C C . ARG A 1 340 ? -100.358 -17.971 87.298 1.00 71.38 340 ARG A C 1
ATOM 2720 O O . ARG A 1 340 ? -100.591 -18.366 88.425 1.00 71.38 340 ARG A O 1
ATOM 2727 N N . GLU A 1 341 ? -101.296 -17.458 86.504 1.00 68.75 341 GLU A N 1
ATOM 2728 C CA . GLU A 1 341 ? -102.701 -17.298 86.915 1.00 68.75 341 GLU A CA 1
ATOM 2729 C C . GLU A 1 341 ? -103.295 -18.632 87.423 1.00 68.75 341 GLU A C 1
ATOM 2731 O O . GLU A 1 341 ? -103.976 -18.682 88.447 1.00 68.75 341 GLU A O 1
ATOM 2736 N N . ALA A 1 342 ? -102.968 -19.755 86.772 1.00 67.62 342 ALA A N 1
ATOM 2737 C CA . ALA A 1 342 ? -103.334 -21.093 87.236 1.00 67.62 342 ALA A CA 1
ATOM 2738 C C . ALA A 1 342 ? -102.647 -21.495 88.559 1.00 67.62 342 ALA A C 1
ATOM 2740 O O . ALA A 1 342 ? -103.257 -22.176 89.375 1.00 67.62 342 ALA A O 1
ATOM 2741 N N . LYS A 1 343 ? -101.394 -21.089 88.804 1.00 67.44 343 LYS A N 1
ATOM 2742 C CA . LYS A 1 343 ? -100.712 -21.328 90.092 1.00 67.44 343 LYS A CA 1
ATOM 2743 C C . LYS A 1 343 ? -101.296 -20.470 91.206 1.00 67.44 343 LYS A C 1
ATOM 2745 O O . LYS A 1 343 ? -101.566 -21.008 92.271 1.00 67.44 343 LYS A O 1
ATOM 2750 N N . ASP A 1 344 ? -101.544 -19.195 90.942 1.00 72.19 344 ASP A N 1
ATOM 2751 C CA . ASP A 1 344 ? -102.109 -18.254 91.907 1.00 72.19 344 ASP A CA 1
ATOM 2752 C C . ASP A 1 344 ? -103.530 -18.705 92.305 1.00 72.19 344 ASP A C 1
ATOM 2754 O O . ASP A 1 344 ? -103.855 -18.783 93.488 1.00 72.19 344 ASP A O 1
ATOM 2758 N N . THR A 1 345 ? -104.343 -19.159 91.339 1.00 71.00 345 THR A N 1
ATOM 2759 C CA . THR A 1 345 ? -105.652 -19.778 91.636 1.00 71.00 345 THR A CA 1
ATOM 2760 C C . THR A 1 345 ? -105.545 -21.120 92.370 1.00 71.00 345 THR A C 1
ATOM 2762 O O . THR A 1 345 ? -106.439 -21.449 93.148 1.00 71.00 345 THR A O 1
ATOM 2765 N N . ILE A 1 346 ? -104.468 -21.896 92.187 1.00 75.12 346 ILE A N 1
ATOM 2766 C CA . ILE A 1 346 ? -104.203 -23.093 93.004 1.00 75.12 346 ILE A CA 1
ATOM 2767 C C . ILE A 1 346 ? -103.802 -22.703 94.433 1.00 75.12 346 ILE A C 1
ATOM 2769 O O . ILE A 1 346 ? -104.296 -23.335 95.361 1.00 75.12 346 ILE A O 1
ATOM 2773 N N . GLU A 1 347 ? -102.985 -21.668 94.647 1.00 76.94 347 GLU A N 1
ATOM 2774 C CA . GLU A 1 347 ? -102.660 -21.177 95.997 1.00 76.94 347 GLU A CA 1
ATOM 2775 C C . GLU A 1 347 ? -103.904 -20.629 96.719 1.00 76.94 347 GLU A C 1
ATOM 2777 O O . GLU A 1 347 ? -104.123 -20.959 97.888 1.00 76.94 347 GLU A O 1
ATOM 2782 N N . ASP A 1 348 ? -104.783 -19.904 96.019 1.00 74.38 348 ASP A N 1
ATOM 2783 C CA . ASP A 1 348 ? -106.094 -19.494 96.541 1.00 74.38 348 ASP A CA 1
ATOM 2784 C C . ASP A 1 348 ? -106.975 -20.707 96.891 1.00 74.38 348 ASP A C 1
ATOM 2786 O O . ASP A 1 348 ? -107.648 -20.725 97.927 1.00 74.38 348 ASP A O 1
ATOM 2790 N N . LEU A 1 349 ? -106.978 -21.760 96.065 1.00 72.44 349 LEU A N 1
ATOM 2791 C CA . LEU A 1 349 ? -107.698 -23.002 96.363 1.00 72.44 349 LEU A CA 1
ATOM 2792 C C . LEU A 1 349 ? -107.077 -23.764 97.546 1.00 72.44 349 LEU A C 1
ATOM 2794 O O . LEU A 1 349 ? -107.824 -24.267 98.384 1.00 72.44 349 LEU A O 1
ATOM 2798 N N . GLU A 1 350 ? -105.750 -23.809 97.685 1.00 65.25 350 GLU A N 1
ATOM 2799 C CA . GLU A 1 350 ? -105.075 -24.391 98.853 1.00 65.25 350 GLU A CA 1
ATOM 2800 C C . GLU A 1 350 ? -105.382 -23.602 100.138 1.00 65.25 350 GLU A C 1
ATOM 2802 O O . GLU A 1 350 ? -105.629 -24.203 101.188 1.00 65.25 350 GLU A O 1
ATOM 2807 N N . ALA A 1 351 ? -105.434 -22.269 100.071 1.00 70.12 351 ALA A N 1
ATOM 2808 C CA . ALA A 1 351 ? -105.846 -21.421 101.188 1.00 70.12 351 ALA A CA 1
ATOM 2809 C C . ALA A 1 351 ? -107.317 -21.661 101.579 1.00 70.12 351 ALA A C 1
ATOM 2811 O O . ALA A 1 351 ? -107.637 -21.763 102.767 1.00 70.12 351 ALA A O 1
ATOM 2812 N N . ASN A 1 352 ? -108.204 -21.828 100.592 1.00 76.25 352 ASN A N 1
ATOM 2813 C CA . ASN A 1 352 ? -109.602 -22.192 100.820 1.00 76.25 352 ASN A CA 1
ATOM 2814 C C . ASN A 1 352 ? -109.751 -23.598 101.428 1.00 76.25 352 ASN A C 1
ATOM 2816 O O . ASN A 1 352 ? -110.548 -23.768 102.349 1.00 76.25 352 ASN A O 1
ATOM 2820 N N . VAL A 1 353 ? -108.956 -24.586 100.994 1.00 73.38 353 VAL A N 1
ATOM 2821 C CA . VAL A 1 353 ? -108.926 -25.926 101.610 1.00 73.38 353 VAL A CA 1
ATOM 2822 C C . VAL A 1 353 ? -108.493 -25.844 103.073 1.00 73.38 353 VAL A C 1
ATOM 2824 O O . VAL A 1 353 ? -109.198 -26.373 103.926 1.00 73.38 353 VAL A O 1
ATOM 2827 N N . ARG A 1 354 ? -107.414 -25.117 103.402 1.00 75.56 354 ARG A N 1
ATOM 2828 C CA . ARG A 1 354 ? -106.977 -24.938 104.805 1.00 75.56 354 ARG A CA 1
ATOM 2829 C C . ARG A 1 354 ? -108.055 -24.279 105.669 1.00 75.56 354 ARG A C 1
ATOM 2831 O O . ARG A 1 354 ? -108.268 -24.686 106.807 1.00 75.56 354 ARG A O 1
ATOM 2838 N N . ARG A 1 355 ? -108.767 -23.287 105.124 1.00 79.69 355 ARG A N 1
ATOM 2839 C CA . ARG A 1 355 ? -109.906 -22.646 105.797 1.00 79.69 355 ARG A CA 1
ATOM 2840 C C . ARG A 1 355 ? -111.060 -23.631 106.033 1.00 79.69 355 ARG A C 1
ATOM 2842 O O . ARG A 1 355 ? -111.634 -23.614 107.117 1.00 79.69 355 ARG A O 1
ATOM 2849 N N . LEU A 1 356 ? -111.389 -24.484 105.061 1.00 66.31 356 LEU A N 1
ATOM 2850 C CA . LEU A 1 356 ? -112.431 -25.510 105.200 1.00 66.31 356 LEU A CA 1
ATOM 2851 C C . LEU A 1 356 ? -112.032 -26.613 106.194 1.00 66.31 356 LEU A C 1
ATOM 2853 O O . LEU A 1 356 ? -112.865 -27.023 106.997 1.00 66.31 356 LEU A O 1
ATOM 2857 N N . GLU A 1 357 ? -110.768 -27.050 106.200 1.00 66.56 357 GLU A N 1
ATOM 2858 C CA . GLU A 1 357 ? -110.239 -27.982 107.207 1.00 66.56 357 GLU A CA 1
ATOM 2859 C C . GLU A 1 357 ? -110.389 -27.396 108.623 1.00 66.56 357 GLU A C 1
ATOM 2861 O O . GLU A 1 357 ? -110.905 -28.067 109.515 1.00 66.56 357 GLU A O 1
ATOM 2866 N N . GLN A 1 358 ? -110.065 -26.112 108.808 1.00 74.69 358 GLN A N 1
ATOM 2867 C CA . GLN A 1 358 ? -110.216 -25.423 110.093 1.00 74.69 358 GLN A CA 1
ATOM 2868 C C . GLN A 1 358 ? -111.691 -25.267 110.517 1.00 74.69 358 GLN A C 1
ATOM 2870 O O . GLN A 1 358 ? -112.025 -25.494 111.678 1.00 74.69 358 GLN A O 1
ATOM 2875 N N . GLN A 1 359 ? -112.600 -24.980 109.575 1.00 69.50 359 GLN A N 1
ATOM 2876 C CA . GLN A 1 359 ? -114.045 -24.983 109.843 1.00 69.50 359 GLN A CA 1
ATOM 2877 C C . GLN A 1 359 ? -114.576 -26.380 110.212 1.00 69.50 359 GLN A C 1
ATOM 2879 O O . GLN A 1 359 ? -115.527 -26.479 110.983 1.00 69.50 359 GLN A O 1
ATOM 2884 N N . MET A 1 360 ? -113.985 -27.456 109.686 1.00 66.12 360 MET A N 1
ATOM 2885 C CA . MET A 1 360 ? -114.367 -28.830 110.026 1.00 66.12 360 MET A CA 1
ATOM 2886 C C . MET A 1 360 ? -113.911 -29.240 111.428 1.00 66.12 360 MET A C 1
ATOM 2888 O O . MET A 1 360 ? -114.631 -29.988 112.086 1.00 66.12 360 MET A O 1
ATOM 2892 N N . ASP A 1 361 ? -112.762 -28.757 111.902 1.00 77.19 361 ASP A N 1
ATOM 2893 C CA . ASP A 1 361 ? -112.314 -28.988 113.281 1.00 77.19 361 ASP A CA 1
ATOM 2894 C C . ASP A 1 361 ? -113.194 -28.215 114.283 1.00 77.19 361 ASP A C 1
ATOM 2896 O O . ASP A 1 361 ? -113.767 -28.837 115.177 1.00 77.19 361 ASP A O 1
ATOM 2900 N N . ASP A 1 362 ? -113.496 -26.935 114.021 1.00 75.94 362 ASP A N 1
ATOM 2901 C CA . ASP A 1 362 ? -114.483 -26.145 114.789 1.00 75.94 362 ASP A CA 1
ATOM 2902 C C . ASP A 1 362 ? -115.884 -26.800 114.857 1.00 75.94 362 ASP A C 1
ATOM 2904 O O . ASP A 1 362 ? -116.701 -26.460 115.719 1.00 75.94 362 ASP A O 1
ATOM 2908 N N . MET A 1 363 ? -116.232 -27.662 113.895 1.00 70.44 363 MET A N 1
ATOM 2909 C CA . MET A 1 363 ? -117.504 -28.398 113.861 1.00 70.44 363 MET A CA 1
ATOM 2910 C C . MET A 1 363 ? -117.417 -29.775 114.533 1.00 70.44 363 MET A C 1
ATOM 2912 O O . MET A 1 363 ? -118.432 -30.248 115.045 1.00 70.44 363 MET A O 1
ATOM 2916 N N . LYS A 1 364 ? -116.234 -30.404 114.593 1.00 70.00 364 LYS A N 1
ATOM 2917 C CA . LYS A 1 364 ? -116.003 -31.606 115.415 1.00 70.00 364 LYS A CA 1
ATOM 2918 C C . LYS A 1 364 ? -116.094 -31.264 116.896 1.00 70.00 364 LYS A C 1
ATOM 2920 O O . LYS A 1 364 ? -116.823 -31.948 117.603 1.00 70.00 364 LYS A O 1
ATOM 2925 N N . ASP A 1 365 ? -115.457 -30.177 117.326 1.00 74.75 365 ASP A N 1
ATOM 2926 C CA . ASP A 1 365 ? -115.467 -29.744 118.728 1.00 74.75 365 ASP A CA 1
ATOM 2927 C C . ASP A 1 365 ? -116.906 -29.480 119.213 1.00 74.75 365 ASP A C 1
ATOM 2929 O O . ASP A 1 365 ? -117.324 -29.979 120.257 1.00 74.75 365 ASP A O 1
ATOM 2933 N N . LYS A 1 366 ? -117.729 -28.807 118.393 1.00 72.31 366 LYS A N 1
ATOM 2934 C CA . LYS A 1 366 ? -119.169 -28.615 118.666 1.00 72.31 366 LYS A CA 1
ATOM 2935 C C . LYS A 1 366 ? -119.958 -29.924 118.699 1.00 72.31 366 LYS A C 1
ATOM 2937 O O . LYS A 1 366 ? -120.914 -30.034 119.464 1.00 72.31 366 LYS A O 1
ATOM 2942 N N . LEU A 1 367 ? -119.601 -30.905 117.866 1.00 69.69 367 LEU A N 1
ATOM 2943 C CA . LEU A 1 367 ? -120.242 -32.221 117.879 1.00 69.69 367 LEU A CA 1
ATOM 2944 C C . LEU A 1 367 ? -119.873 -32.998 119.152 1.00 69.69 367 LEU A C 1
ATOM 2946 O O . LEU A 1 367 ? -120.745 -33.647 119.719 1.00 69.69 367 LEU A O 1
ATOM 2950 N N . GLU A 1 368 ? -118.628 -32.914 119.627 1.00 74.94 368 GLU A N 1
ATOM 2951 C CA . GLU A 1 368 ? -118.206 -33.512 120.902 1.00 74.94 368 GLU A CA 1
ATOM 2952 C C . GLU A 1 368 ? -118.877 -32.821 122.101 1.00 74.94 368 GLU A C 1
ATOM 2954 O O . GLU A 1 368 ? -119.386 -33.501 122.996 1.00 74.94 368 GLU A O 1
ATOM 2959 N N . GLU A 1 369 ? -119.006 -31.488 122.084 1.00 75.00 369 GLU A N 1
ATOM 2960 C CA . GLU A 1 369 ? -119.815 -30.762 123.070 1.00 75.00 369 GLU A CA 1
ATOM 2961 C C . GLU A 1 369 ? -121.278 -31.235 123.056 1.00 75.00 369 GLU A C 1
ATOM 2963 O O . GLU A 1 369 ? -121.804 -31.596 124.113 1.00 75.00 369 GLU A O 1
ATOM 2968 N N . ALA A 1 370 ? -121.921 -31.304 121.884 1.00 72.69 370 ALA A N 1
ATOM 2969 C CA . ALA A 1 370 ? -123.312 -31.743 121.731 1.00 72.69 370 ALA A CA 1
ATOM 2970 C C . ALA A 1 370 ? -123.526 -33.215 122.133 1.00 72.69 370 ALA A C 1
ATOM 2972 O O . ALA A 1 370 ? -124.500 -33.530 122.818 1.00 72.69 370 ALA A O 1
ATOM 2973 N N . MET A 1 371 ? -122.598 -34.109 121.781 1.00 70.12 371 MET A N 1
ATOM 2974 C CA . MET A 1 371 ? -122.577 -35.504 122.238 1.00 70.12 371 MET A CA 1
ATOM 2975 C C . MET A 1 371 ? -122.501 -35.574 123.765 1.00 70.12 371 MET A C 1
ATOM 2977 O O . MET A 1 371 ? -123.313 -36.255 124.384 1.00 70.12 371 MET A O 1
ATOM 2981 N N . SER A 1 372 ? -121.609 -34.799 124.391 1.00 74.19 372 SER A N 1
ATOM 2982 C CA . SER A 1 372 ? -121.500 -34.766 125.853 1.00 74.19 372 SER A CA 1
ATOM 2983 C C . SER A 1 372 ? -122.743 -34.164 126.530 1.00 74.19 372 SER A C 1
ATOM 2985 O O . SER A 1 372 ? -123.055 -34.496 127.674 1.00 74.19 372 SER A O 1
ATOM 2987 N N . GLN A 1 373 ? -123.470 -33.257 125.865 1.00 71.69 373 GLN A N 1
ATOM 2988 C CA . GLN A 1 373 ? -124.754 -32.741 126.357 1.00 71.69 373 GLN A CA 1
ATOM 2989 C C . GLN A 1 373 ? -125.857 -33.797 126.240 1.00 71.69 373 GLN A C 1
ATOM 2991 O O . GLN A 1 373 ? -126.613 -33.979 127.192 1.00 71.69 373 GLN A O 1
ATOM 2996 N N . LYS A 1 374 ? -125.909 -34.536 125.124 1.00 69.38 374 LYS A N 1
ATOM 2997 C CA . LYS A 1 374 ? -126.812 -35.678 124.938 1.00 69.38 374 LYS A CA 1
ATOM 2998 C C . LYS A 1 374 ? -126.572 -36.755 125.995 1.00 69.38 374 LYS A C 1
ATOM 3000 O O . LYS A 1 374 ? -127.535 -37.202 126.600 1.00 69.38 374 LYS A O 1
ATOM 3005 N N . GLU A 1 375 ? -125.321 -37.138 126.245 1.00 70.94 375 GLU A N 1
ATOM 3006 C CA . GLU A 1 375 ? -124.980 -38.141 127.263 1.00 70.94 375 GLU A CA 1
ATOM 3007 C C . GLU A 1 375 ? -125.443 -37.708 128.661 1.00 70.94 375 GLU A C 1
ATOM 3009 O O . GLU A 1 375 ? -126.072 -38.503 129.352 1.00 70.94 375 GLU A O 1
ATOM 3014 N N . ARG A 1 376 ? -125.246 -36.436 129.044 1.00 75.50 376 ARG A N 1
ATOM 3015 C CA . ARG A 1 376 ? -125.776 -35.894 130.313 1.00 75.50 376 ARG A CA 1
ATOM 3016 C C . ARG A 1 376 ? -127.309 -35.898 130.367 1.00 75.50 376 ARG A C 1
ATOM 3018 O O . ARG A 1 376 ? -127.884 -36.263 131.383 1.00 75.50 376 ARG A O 1
ATOM 3025 N N . ALA A 1 377 ? -127.981 -35.519 129.281 1.00 68.00 377 ALA A N 1
ATOM 3026 C CA . ALA A 1 377 ? -129.443 -35.526 129.224 1.00 68.00 377 ALA A CA 1
ATOM 3027 C C . ALA A 1 377 ? -130.030 -36.951 129.237 1.00 68.00 377 ALA A C 1
ATOM 3029 O O . ALA A 1 377 ? -131.117 -37.163 129.775 1.00 68.00 377 ALA A O 1
ATOM 3030 N N . GLU A 1 378 ? -129.322 -37.931 128.666 1.00 68.00 378 GLU A N 1
ATOM 3031 C CA . GLU A 1 378 ? -129.693 -39.345 128.736 1.00 68.00 378 GLU A CA 1
ATOM 3032 C C . GLU A 1 378 ? -129.450 -39.910 130.152 1.00 68.00 378 GLU A C 1
ATOM 3034 O O . GLU A 1 378 ? -130.348 -40.578 130.663 1.00 68.00 378 GLU A O 1
ATOM 3039 N N . THR A 1 379 ? -128.363 -39.550 130.858 1.00 67.00 379 THR A N 1
ATOM 3040 C CA . THR A 1 379 ? -128.192 -39.925 132.281 1.00 67.00 379 THR A CA 1
ATOM 3041 C C . THR A 1 379 ? -129.239 -39.283 133.195 1.00 67.00 379 THR A C 1
ATOM 3043 O O . THR A 1 379 ? -129.818 -39.974 134.028 1.00 67.00 379 THR A O 1
ATOM 3046 N N . ASP A 1 380 ? -129.563 -37.999 133.002 1.00 71.88 380 ASP A N 1
ATOM 3047 C CA . ASP A 1 380 ? -130.614 -37.313 133.773 1.00 71.88 380 ASP A CA 1
ATOM 3048 C C . ASP A 1 380 ? -131.996 -37.966 133.548 1.00 71.88 380 ASP A C 1
ATOM 3050 O O . ASP A 1 380 ? -132.831 -38.018 134.457 1.00 71.88 380 ASP A O 1
ATOM 3054 N N . LEU A 1 381 ? -132.253 -38.486 132.338 1.00 66.50 381 LEU A N 1
ATOM 3055 C CA . LEU A 1 381 ? -133.462 -39.246 132.007 1.00 66.50 381 LEU A CA 1
ATOM 3056 C C . LEU A 1 381 ? -133.484 -40.634 132.656 1.00 66.50 381 LEU A C 1
ATOM 3058 O O . LEU A 1 381 ? -134.556 -41.061 133.086 1.00 66.50 381 LEU A O 1
ATOM 3062 N N . GLU A 1 382 ? -132.349 -41.329 132.739 1.00 67.25 382 GLU A N 1
ATOM 3063 C CA . GLU A 1 382 ? -132.232 -42.609 133.448 1.00 67.25 382 GLU A CA 1
ATOM 3064 C C . GLU A 1 382 ? -132.465 -42.426 134.958 1.00 67.25 382 GLU A C 1
ATOM 3066 O O . GLU A 1 382 ? -133.310 -43.121 135.527 1.00 67.25 382 GLU A O 1
ATOM 3071 N N . GLU A 1 383 ? -131.851 -41.415 135.587 1.00 67.88 383 GLU A N 1
ATOM 3072 C CA . GLU A 1 383 ? -132.098 -41.064 136.996 1.00 67.88 383 GLU A CA 1
ATOM 3073 C C . GLU A 1 383 ? -133.578 -40.717 137.253 1.00 67.88 383 GLU A C 1
ATOM 3075 O O . GLU A 1 383 ? -134.193 -41.213 138.204 1.00 67.88 383 GLU A O 1
ATOM 3080 N N . LEU A 1 384 ? -134.205 -39.923 136.374 1.00 65.44 384 LEU A N 1
ATOM 3081 C CA . LEU A 1 384 ? -135.638 -39.614 136.460 1.00 65.44 384 LEU A CA 1
ATOM 3082 C C . LEU A 1 384 ? -136.531 -40.842 136.240 1.00 65.44 384 LEU A C 1
ATOM 3084 O O . LEU A 1 384 ? -137.597 -40.927 136.856 1.00 65.44 384 LEU A O 1
ATOM 3088 N N . GLN A 1 385 ? -136.134 -41.797 135.395 1.00 63.12 385 GLN A N 1
ATOM 3089 C CA . GLN A 1 385 ? -136.871 -43.049 135.213 1.00 63.12 385 GLN A CA 1
ATOM 3090 C C . GLN A 1 385 ? -136.755 -43.961 136.440 1.00 63.12 385 GLN A C 1
ATOM 3092 O O . GLN A 1 385 ? -137.774 -44.520 136.855 1.00 63.12 385 GLN A O 1
ATOM 3097 N N . GLU A 1 386 ? -135.588 -44.054 137.084 1.00 62.00 386 GLU A N 1
ATOM 3098 C CA . GLU A 1 386 ? -135.439 -44.766 138.361 1.00 62.00 386 GLU A CA 1
ATOM 3099 C C . GLU A 1 386 ? -136.237 -44.092 139.491 1.00 62.00 386 GLU A C 1
ATOM 3101 O O . GLU A 1 386 ? -136.940 -44.767 140.254 1.00 62.00 386 GLU A O 1
ATOM 3106 N N . GLU A 1 387 ? -136.227 -42.758 139.582 1.00 59.44 387 GLU A N 1
ATOM 3107 C CA . GLU A 1 387 ? -137.082 -42.027 140.523 1.00 59.44 387 GLU A CA 1
ATOM 3108 C C . GLU A 1 387 ? -138.578 -42.284 140.273 1.00 59.44 387 GLU A C 1
ATOM 3110 O O . GLU A 1 387 ? -139.350 -42.480 141.220 1.00 59.44 387 GLU A O 1
ATOM 3115 N N . MET A 1 388 ? -139.003 -42.283 139.006 1.00 53.09 388 MET A N 1
ATOM 3116 C CA . MET A 1 388 ? -140.391 -42.528 138.615 1.00 53.09 388 MET A CA 1
ATOM 3117 C C . MET A 1 388 ? -140.818 -43.973 138.881 1.00 53.09 388 MET A C 1
ATOM 3119 O O . MET A 1 388 ? -141.925 -44.189 139.384 1.00 53.09 388 MET A O 1
ATOM 3123 N N . ALA A 1 389 ? -139.949 -44.954 138.624 1.00 57.00 389 ALA A N 1
ATOM 3124 C CA . ALA A 1 389 ? -140.184 -46.351 138.971 1.00 57.00 389 ALA A CA 1
ATOM 3125 C C . ALA A 1 389 ? -140.435 -46.494 140.482 1.00 57.00 389 ALA A C 1
ATOM 3127 O O . ALA A 1 389 ? -141.467 -47.038 140.886 1.00 57.00 389 ALA A O 1
ATOM 3128 N N . ASN A 1 390 ? -139.572 -45.889 141.306 1.00 55.06 390 ASN A N 1
ATOM 3129 C CA . ASN A 1 390 ? -139.672 -45.919 142.766 1.00 55.06 390 ASN A CA 1
ATOM 3130 C C . ASN A 1 390 ? -140.908 -45.184 143.330 1.00 55.06 390 ASN A C 1
ATOM 3132 O O . ASN A 1 390 ? -141.446 -45.589 144.362 1.00 55.06 390 ASN A O 1
ATOM 3136 N N . LYS A 1 391 ? -141.400 -44.127 142.669 1.00 50.12 391 LYS A N 1
ATOM 3137 C CA . LYS A 1 391 ? -142.550 -43.321 143.142 1.00 50.12 391 LYS A CA 1
ATOM 3138 C C . LYS A 1 391 ? -143.916 -43.807 142.611 1.00 50.12 391 LYS A C 1
ATOM 3140 O O . LYS A 1 391 ? -144.954 -43.389 143.124 1.00 50.12 391 LYS A O 1
ATOM 3145 N N . SER A 1 392 ? -143.951 -44.719 141.634 1.00 46.06 392 SER A N 1
ATOM 3146 C CA . SER A 1 392 ? -145.177 -45.102 140.898 1.00 46.06 392 SER A CA 1
ATOM 3147 C C . SER A 1 392 ? -146.209 -45.975 141.643 1.00 46.06 392 SER A C 1
ATOM 3149 O O . SER A 1 392 ? -147.331 -46.137 141.157 1.00 46.06 392 SER A O 1
ATOM 3151 N N . VAL A 1 393 ? -145.899 -46.507 142.833 1.00 46.84 393 VAL A N 1
ATOM 3152 C CA . VAL A 1 393 ? -146.825 -47.373 143.600 1.00 46.84 393 VAL A CA 1
ATOM 3153 C C . VAL A 1 393 ? -147.916 -46.588 144.357 1.00 46.84 393 VAL A C 1
ATOM 3155 O O . VAL A 1 393 ? -148.934 -47.169 144.739 1.00 46.84 393 VAL A O 1
ATOM 3158 N N . VAL A 1 394 ? -147.782 -45.266 144.539 1.00 37.62 394 VAL A N 1
ATOM 3159 C CA . VAL A 1 394 ? -148.709 -44.475 145.377 1.00 37.62 394 VAL A CA 1
ATOM 3160 C C . VAL A 1 394 ? -149.586 -43.507 144.566 1.00 37.62 394 VAL A C 1
ATOM 3162 O O . VAL A 1 394 ? -149.238 -42.360 144.310 1.00 37.62 394 VAL A O 1
ATOM 3165 N N . THR A 1 395 ? -150.814 -43.962 144.289 1.00 37.81 395 THR A N 1
ATOM 3166 C CA . THR A 1 395 ? -152.028 -43.177 143.950 1.00 37.81 395 THR A CA 1
ATOM 3167 C C . THR A 1 395 ? -152.042 -42.334 142.657 1.00 37.81 395 THR A C 1
ATOM 3169 O O . THR A 1 395 ? -151.348 -41.337 142.487 1.00 37.81 395 THR A O 1
ATOM 3172 N N . LYS A 1 396 ? -152.967 -42.697 141.754 1.00 46.84 396 LYS A N 1
ATOM 3173 C CA . LYS A 1 396 ? -153.108 -42.223 140.360 1.00 46.84 396 LYS A CA 1
ATOM 3174 C C . LYS A 1 396 ? -153.716 -40.810 140.204 1.00 46.84 396 LYS A C 1
ATOM 3176 O O . LYS A 1 396 ? -154.695 -40.644 139.484 1.00 46.84 396 LYS A O 1
ATOM 3181 N N . GLY A 1 397 ? -153.169 -39.805 140.895 1.00 49.81 397 GLY A N 1
ATOM 3182 C CA . GLY A 1 397 ? -153.643 -38.408 140.839 1.00 49.81 397 GLY A CA 1
ATOM 3183 C C . GLY A 1 397 ? -152.744 -37.419 140.079 1.00 49.81 397 GLY A C 1
ATOM 3184 O O . GLY A 1 397 ? -153.216 -36.356 139.690 1.00 49.81 397 GLY A O 1
ATOM 3185 N N . LEU A 1 398 ? -151.464 -37.750 139.864 1.00 48.09 398 LEU A N 1
ATOM 3186 C CA . LEU A 1 398 ? -150.441 -36.822 139.338 1.00 48.09 398 LEU A CA 1
ATOM 3187 C C . LEU A 1 398 ? -149.936 -37.163 137.920 1.00 48.09 398 LEU A C 1
ATOM 3189 O O . LEU A 1 398 ? -149.056 -36.478 137.401 1.00 48.09 398 LEU A O 1
ATOM 3193 N N . SER A 1 399 ? -150.500 -38.188 137.271 1.00 56.81 399 SER A N 1
ATOM 3194 C CA . SER A 1 399 ? -150.022 -38.730 135.986 1.00 56.81 399 SER A CA 1
ATOM 3195 C C . SER A 1 399 ? -149.905 -37.684 134.873 1.00 56.81 399 SER A C 1
ATOM 3197 O O . SER A 1 399 ? -148.871 -37.614 134.213 1.00 56.81 399 SER A O 1
ATOM 3199 N N . ARG A 1 400 ? -150.893 -36.791 134.730 1.00 59.56 400 ARG A N 1
ATOM 3200 C CA . ARG A 1 400 ? -150.899 -35.779 133.659 1.00 59.56 400 ARG A CA 1
ATOM 3201 C C . ARG A 1 400 ? -149.677 -34.842 133.695 1.00 59.56 400 ARG A C 1
ATOM 3203 O O . ARG A 1 400 ? -149.174 -34.447 132.647 1.00 59.56 400 ARG A O 1
ATOM 3210 N N . GLN A 1 401 ? -149.181 -34.480 134.880 1.00 62.03 401 GLN A N 1
ATOM 3211 C CA . GLN A 1 401 ? -148.054 -33.542 134.999 1.00 62.03 401 GLN A CA 1
ATOM 3212 C C . GLN A 1 401 ? -146.693 -34.218 134.751 1.00 62.03 401 GLN A C 1
ATOM 3214 O O . GLN A 1 401 ? -145.719 -33.541 134.421 1.00 62.03 401 GLN A O 1
ATOM 3219 N N . VAL A 1 402 ? -146.634 -35.548 134.879 1.00 61.38 402 VAL A N 1
ATOM 3220 C CA . VAL A 1 402 ? -145.478 -36.373 134.499 1.00 61.38 402 VAL A CA 1
ATOM 3221 C C . VAL A 1 402 ? -145.486 -36.627 132.991 1.00 61.38 402 VAL A C 1
ATOM 3223 O O . VAL A 1 402 ? -144.457 -36.453 132.345 1.00 61.38 402 VAL A O 1
ATOM 3226 N N . GLU A 1 403 ? -146.646 -36.951 132.413 1.00 65.25 403 GLU A N 1
ATOM 3227 C CA . GLU A 1 403 ? -146.828 -37.125 130.964 1.00 65.25 403 GLU A CA 1
ATOM 3228 C C . GLU A 1 403 ? -146.420 -35.861 130.186 1.00 65.25 403 GLU A C 1
ATOM 3230 O O . GLU A 1 403 ? -145.643 -35.950 129.237 1.00 65.25 403 GLU A O 1
ATOM 3235 N N . GLU A 1 404 ? -146.838 -34.666 130.630 1.00 65.88 404 GLU A N 1
ATOM 3236 C CA . GLU A 1 404 ? -146.422 -33.396 130.010 1.00 65.88 404 GLU A CA 1
ATOM 3237 C C . GLU A 1 404 ? -144.914 -33.094 130.158 1.00 65.88 404 GLU A C 1
ATOM 3239 O O . GLU A 1 404 ? -144.370 -32.354 129.336 1.00 65.88 404 GLU A O 1
ATOM 3244 N N . LYS A 1 405 ? -144.221 -33.646 131.168 1.00 64.62 405 LYS A N 1
ATOM 3245 C CA . LYS A 1 405 ? -142.759 -33.507 131.318 1.00 64.62 405 LYS A CA 1
ATOM 3246 C C . LYS A 1 405 ? -141.989 -34.511 130.462 1.00 64.62 405 LYS A C 1
ATOM 3248 O O . LYS A 1 405 ? -141.061 -34.096 129.772 1.00 64.62 405 LYS A O 1
ATOM 3253 N N . MET A 1 406 ? -142.395 -35.785 130.447 1.00 67.50 406 MET A N 1
ATOM 3254 C CA . MET A 1 406 ? -141.793 -36.785 129.556 1.00 67.50 406 MET A CA 1
ATOM 3255 C C . MET A 1 406 ? -141.953 -36.381 128.088 1.00 67.50 406 MET A C 1
ATOM 3257 O O . MET A 1 406 ? -140.983 -36.433 127.343 1.00 67.50 406 MET A O 1
ATOM 3261 N N . ALA A 1 407 ? -143.127 -35.883 127.684 1.00 72.88 407 ALA A N 1
ATOM 3262 C CA . ALA A 1 407 ? -143.352 -35.432 126.311 1.00 72.88 407 ALA A CA 1
ATOM 3263 C C . ALA A 1 407 ? -142.429 -34.271 125.885 1.00 72.88 407 ALA A C 1
ATOM 3265 O O . ALA A 1 407 ? -142.022 -34.215 124.727 1.00 72.88 407 ALA A O 1
ATOM 3266 N N . ARG A 1 408 ? -142.076 -33.353 126.801 1.00 72.56 408 ARG A N 1
ATOM 3267 C CA . ARG A 1 408 ? -141.144 -32.246 126.508 1.00 72.56 408 ARG A CA 1
ATOM 3268 C C . ARG A 1 408 ? -139.701 -32.730 126.393 1.00 72.56 408 ARG A C 1
ATOM 3270 O O . ARG A 1 408 ? -139.068 -32.456 125.381 1.00 72.56 408 ARG A O 1
ATOM 3277 N N . LEU A 1 409 ? -139.224 -33.502 127.372 1.00 68.88 409 LEU A N 1
ATOM 3278 C CA . LEU A 1 409 ? -137.859 -34.043 127.358 1.00 68.88 409 LEU A CA 1
ATOM 3279 C C . LEU A 1 409 ? -137.631 -34.990 126.173 1.00 68.88 409 LEU A C 1
ATOM 3281 O O . LEU A 1 409 ? -136.573 -34.966 125.554 1.00 68.88 409 LEU A O 1
ATOM 3285 N N . GLN A 1 410 ? -138.638 -35.780 125.796 1.00 76.38 410 GLN A N 1
ATOM 3286 C CA . GLN A 1 410 ? -138.535 -36.672 124.644 1.00 76.38 410 GLN A CA 1
ATOM 3287 C C . GLN A 1 410 ? -138.527 -35.906 123.310 1.00 76.38 410 GLN A C 1
ATOM 3289 O O . GLN A 1 410 ? -137.780 -36.274 122.408 1.00 76.38 410 GLN A O 1
ATOM 3294 N N . ALA A 1 411 ? -139.257 -34.789 123.202 1.00 76.88 411 ALA A N 1
ATOM 3295 C CA . ALA A 1 411 ? -139.152 -33.894 122.047 1.00 76.88 411 ALA A CA 1
ATOM 3296 C C . ALA A 1 411 ? -137.778 -33.195 121.958 1.00 76.88 411 ALA A C 1
ATOM 3298 O O . ALA A 1 411 ? -137.266 -32.995 120.857 1.00 76.88 411 ALA A O 1
ATOM 3299 N N . GLU A 1 412 ? -137.157 -32.853 123.090 1.00 75.81 412 GLU A N 1
ATOM 3300 C CA . GLU A 1 412 ? -135.796 -32.296 123.142 1.00 75.81 412 GLU A CA 1
ATOM 3301 C C . GLU A 1 412 ? -134.729 -33.352 122.779 1.00 75.81 412 GLU A C 1
ATOM 3303 O O . GLU A 1 412 ? -133.807 -33.060 122.011 1.00 75.81 412 GLU A O 1
ATOM 3308 N N . ALA A 1 413 ? -134.901 -34.604 123.219 1.00 73.62 413 ALA A N 1
ATOM 3309 C CA . ALA A 1 413 ? -134.058 -35.735 122.823 1.00 73.62 413 ALA A CA 1
ATOM 3310 C C . ALA A 1 413 ? -134.172 -36.064 121.321 1.00 73.62 413 ALA A C 1
ATOM 3312 O O . ALA A 1 413 ? -133.167 -36.315 120.657 1.00 73.62 413 ALA A O 1
ATOM 3313 N N . ASP A 1 414 ? -135.376 -36.032 120.747 1.00 76.62 414 ASP A N 1
ATOM 3314 C CA . ASP A 1 414 ? -135.559 -36.310 119.318 1.00 76.62 414 ASP A CA 1
ATOM 3315 C C . ASP A 1 414 ? -135.089 -35.143 118.433 1.00 76.62 414 ASP A C 1
ATOM 3317 O O . ASP A 1 414 ? -134.535 -35.377 117.356 1.00 76.62 414 ASP A O 1
ATOM 3321 N N . LYS A 1 415 ? -135.212 -33.893 118.901 1.00 79.69 415 LYS A N 1
ATOM 3322 C CA . LYS A 1 415 ? -134.638 -32.721 118.225 1.00 79.69 415 LYS A CA 1
ATOM 3323 C C . LYS A 1 415 ? -133.105 -32.788 118.179 1.00 79.69 415 LYS A C 1
ATOM 3325 O O . LYS A 1 415 ? -132.528 -32.655 117.103 1.00 79.69 415 LYS A O 1
ATOM 3330 N N . THR A 1 416 ? -132.452 -33.047 119.313 1.00 77.44 416 THR A N 1
ATOM 3331 C CA . THR A 1 416 ? -130.980 -33.160 119.373 1.00 77.44 416 THR A CA 1
ATOM 3332 C C . THR A 1 416 ? -130.460 -34.338 118.541 1.00 77.44 416 THR A C 1
ATOM 3334 O O . THR A 1 416 ? -129.440 -34.211 117.869 1.00 77.44 416 THR A O 1
ATOM 3337 N N . ARG A 1 417 ? -131.198 -35.457 118.468 1.00 74.00 417 ARG A N 1
ATOM 3338 C CA . ARG A 1 417 ? -130.890 -36.569 117.545 1.00 74.00 417 ARG A CA 1
ATOM 3339 C C . ARG A 1 417 ? -130.961 -36.170 116.069 1.00 74.00 417 ARG A C 1
ATOM 3341 O O . ARG A 1 417 ? -130.098 -36.594 115.303 1.00 74.00 417 ARG A O 1
ATOM 3348 N N . GLN A 1 418 ? -131.955 -35.376 115.666 1.00 79.06 418 GLN A N 1
ATOM 3349 C CA . GLN A 1 418 ? -132.056 -34.873 114.289 1.00 79.06 418 GLN A CA 1
ATOM 3350 C C . GLN A 1 418 ? -130.893 -33.932 113.950 1.00 79.06 418 GLN A C 1
ATOM 3352 O O . GLN A 1 418 ? -130.284 -34.090 112.896 1.00 79.06 418 GLN A O 1
ATOM 3357 N N . GLU A 1 419 ? -130.535 -33.027 114.866 1.00 77.19 419 GLU A N 1
ATOM 3358 C CA . GLU A 1 419 ? -129.395 -32.113 114.707 1.00 77.19 419 GLU A CA 1
ATOM 3359 C C . GLU A 1 419 ? -128.064 -32.887 114.583 1.00 77.19 419 GLU A C 1
ATOM 3361 O O . GLU A 1 419 ? -127.283 -32.629 113.662 1.00 77.19 419 GLU A O 1
ATOM 3366 N N . CYS A 1 420 ? -127.838 -33.917 115.412 1.00 68.44 420 CYS A N 1
ATOM 3367 C CA . CYS A 1 420 ? -126.682 -34.813 115.274 1.00 68.44 420 CYS A CA 1
ATOM 3368 C C . CYS A 1 420 ? -126.657 -35.565 113.932 1.00 68.44 420 CYS A C 1
ATOM 3370 O O . CYS A 1 420 ? -125.585 -35.719 113.348 1.00 68.44 420 CYS A O 1
ATOM 3372 N N . ALA A 1 421 ? -127.806 -36.030 113.428 1.00 80.69 421 ALA A N 1
ATOM 3373 C CA . ALA A 1 421 ? -127.876 -36.736 112.148 1.00 80.69 421 ALA A CA 1
ATOM 3374 C C . ALA A 1 421 ? -127.500 -35.824 110.965 1.00 80.69 421 ALA A C 1
ATOM 3376 O O . ALA A 1 421 ? -126.666 -36.213 110.148 1.00 80.69 421 ALA A O 1
ATOM 3377 N N . SER A 1 422 ? -128.023 -34.590 110.917 1.00 79.62 422 SER A N 1
ATOM 3378 C CA . SER A 1 422 ? -127.654 -33.620 109.873 1.00 79.62 422 SER A CA 1
ATOM 3379 C C . SER A 1 422 ? -126.157 -33.298 109.860 1.00 79.62 422 SER A C 1
ATOM 3381 O O . SER A 1 422 ? -125.542 -33.293 108.796 1.00 79.62 422 SER A O 1
ATOM 3383 N N . LEU A 1 423 ? -125.542 -33.114 111.035 1.00 73.88 423 LEU A N 1
ATOM 3384 C CA . LEU A 1 423 ? -124.109 -32.814 111.139 1.00 73.88 423 LEU A CA 1
ATOM 3385 C C . LEU A 1 423 ? -123.218 -33.987 110.692 1.00 73.88 423 LEU A C 1
ATOM 3387 O O . LEU A 1 423 ? -122.116 -33.774 110.183 1.00 73.88 423 LEU A O 1
ATOM 3391 N N . LEU A 1 424 ? -123.680 -35.230 110.858 1.00 72.38 424 LEU A N 1
ATOM 3392 C CA . LEU A 1 424 ? -122.970 -36.414 110.369 1.00 72.38 424 LEU A CA 1
ATOM 3393 C C . LEU A 1 424 ? -123.042 -36.541 108.840 1.00 72.38 424 LEU A C 1
ATOM 3395 O O . LEU A 1 424 ? -122.025 -36.867 108.223 1.00 72.38 424 LEU A O 1
ATOM 3399 N N . ASP A 1 425 ? -124.191 -36.242 108.229 1.00 79.75 425 ASP A N 1
ATOM 3400 C CA . ASP A 1 425 ? -124.346 -36.256 106.769 1.00 79.75 425 ASP A CA 1
ATOM 3401 C C . ASP A 1 425 ? -123.535 -35.132 106.095 1.00 79.75 425 ASP A C 1
ATOM 3403 O O . ASP A 1 425 ? -122.827 -35.389 105.117 1.00 79.75 425 ASP A O 1
ATOM 3407 N N . GLU A 1 426 ? -123.539 -33.916 106.656 1.00 77.12 426 GLU A N 1
ATOM 3408 C CA . GLU A 1 426 ? -122.688 -32.800 106.203 1.00 77.12 426 GLU A CA 1
ATOM 3409 C C . GLU A 1 426 ? -121.194 -33.153 106.300 1.00 77.12 426 GLU A C 1
ATOM 3411 O O . GLU A 1 426 ? -120.436 -32.981 105.339 1.00 77.12 426 GLU A O 1
ATOM 3416 N N . ARG A 1 427 ? -120.766 -33.757 107.419 1.00 70.94 427 ARG A N 1
ATOM 3417 C CA . ARG A 1 427 ? -119.390 -34.252 107.590 1.00 70.94 427 ARG A CA 1
ATOM 3418 C C . ARG A 1 427 ? -119.029 -35.324 106.557 1.00 70.94 427 ARG A C 1
ATOM 3420 O O . ARG A 1 427 ? -117.913 -35.315 106.033 1.00 70.94 427 ARG A O 1
ATOM 3427 N N . ALA A 1 428 ? -119.939 -36.252 106.263 1.00 81.44 428 ALA A N 1
ATOM 3428 C CA . ALA A 1 428 ? -119.718 -37.314 105.282 1.00 81.44 428 ALA A CA 1
ATOM 3429 C C . ALA A 1 428 ? -119.665 -36.787 103.836 1.00 81.44 428 ALA A C 1
ATOM 3431 O O . ALA A 1 428 ? -118.954 -37.356 103.002 1.00 81.44 428 ALA A O 1
ATOM 3432 N N . PHE A 1 429 ? -120.388 -35.705 103.537 1.00 80.50 429 PHE A N 1
ATOM 3433 C CA . PHE A 1 429 ? -120.315 -35.000 102.261 1.00 80.50 429 PHE A CA 1
ATOM 3434 C C . PHE A 1 429 ? -118.949 -34.317 102.087 1.00 80.50 429 PHE A C 1
ATOM 3436 O O . PHE A 1 429 ? -118.215 -34.662 101.157 1.00 80.50 429 PHE A O 1
ATOM 3443 N N . HIS A 1 430 ? -118.540 -33.463 103.031 1.00 72.75 430 HIS A N 1
ATOM 3444 C CA . HIS A 1 430 ? -117.252 -32.762 102.960 1.00 72.75 430 HIS A CA 1
ATOM 3445 C C . HIS A 1 430 ? -116.035 -33.699 102.989 1.00 72.75 430 HIS A C 1
ATOM 3447 O O . HIS A 1 430 ? -115.033 -33.424 102.330 1.00 72.75 430 HIS A O 1
ATOM 3453 N N . GLN A 1 431 ? -116.113 -34.846 103.673 1.00 79.19 431 GLN A N 1
ATOM 3454 C CA . GLN A 1 431 ? -115.047 -35.852 103.617 1.00 79.19 431 GLN A CA 1
ATOM 3455 C C . GLN A 1 431 ? -114.862 -36.412 102.193 1.00 79.19 431 GLN A C 1
ATOM 3457 O O . GLN A 1 431 ? -113.733 -36.514 101.717 1.00 79.19 431 GLN A O 1
ATOM 3462 N N . LYS A 1 432 ? -115.956 -36.710 101.475 1.00 82.88 432 LYS A N 1
ATOM 3463 C CA . LYS A 1 432 ? -115.893 -37.166 100.074 1.00 82.88 432 LYS A CA 1
ATOM 3464 C C . LYS A 1 432 ? -115.373 -36.079 99.136 1.00 82.88 432 LYS A C 1
ATOM 3466 O O . LYS A 1 432 ? -114.662 -36.396 98.185 1.00 82.88 432 LYS A O 1
ATOM 3471 N N . GLU A 1 433 ? -115.702 -34.814 99.387 1.00 79.94 433 GLU A N 1
ATOM 3472 C CA . GLU A 1 433 ? -115.119 -33.691 98.645 1.00 79.94 433 GLU A CA 1
ATOM 3473 C C . GLU A 1 433 ? -113.606 -33.600 98.876 1.00 79.94 433 GLU A C 1
ATOM 3475 O O . GLU A 1 433 ? -112.853 -33.536 97.906 1.00 79.94 433 GLU A O 1
ATOM 3480 N N . MET A 1 434 ? -113.144 -33.694 100.127 1.00 70.81 434 MET A N 1
ATOM 3481 C CA . MET A 1 434 ? -111.716 -33.702 100.462 1.00 70.81 434 MET A CA 1
ATOM 3482 C C . MET A 1 434 ? -110.960 -34.869 99.823 1.00 70.81 434 MET A C 1
ATOM 3484 O O . MET A 1 434 ? -109.878 -34.662 99.274 1.00 70.81 434 MET A O 1
ATOM 3488 N N . ASP A 1 435 ? -111.519 -36.078 99.840 1.00 80.94 435 ASP A N 1
ATOM 3489 C CA . ASP A 1 435 ? -110.875 -37.245 99.228 1.00 80.94 435 ASP A CA 1
ATOM 3490 C C . ASP A 1 435 ? -110.840 -37.130 97.690 1.00 80.94 435 ASP A C 1
ATOM 3492 O O . ASP A 1 435 ? -109.807 -37.408 97.076 1.00 80.94 435 ASP A O 1
ATOM 3496 N N . ASN A 1 436 ? -111.898 -36.596 97.065 1.00 85.56 436 ASN A N 1
ATOM 3497 C CA . ASN A 1 436 ? -111.905 -36.261 95.635 1.00 85.56 436 ASN A CA 1
ATOM 3498 C C . ASN A 1 436 ? -110.883 -35.164 95.277 1.00 85.56 436 ASN A C 1
ATOM 3500 O O . ASN A 1 436 ? -110.233 -35.244 94.235 1.00 85.56 436 ASN A O 1
ATOM 3504 N N . MET A 1 437 ? -110.718 -34.136 96.116 1.00 75.69 437 MET A N 1
ATOM 3505 C CA . MET A 1 437 ? -109.735 -33.069 95.885 1.00 75.69 437 MET A CA 1
ATOM 3506 C C . MET A 1 437 ? -108.298 -33.560 96.096 1.00 75.69 437 MET A C 1
ATOM 3508 O O . MET A 1 437 ? -107.411 -33.196 95.325 1.00 75.69 437 MET A O 1
ATOM 3512 N N . ARG A 1 438 ? -108.062 -34.448 97.070 1.00 78.50 438 ARG A N 1
ATOM 3513 C CA . ARG A 1 438 ? -106.767 -35.118 97.277 1.00 78.50 438 ARG A CA 1
ATOM 3514 C C . ARG A 1 438 ? -106.403 -36.041 96.111 1.00 78.50 438 ARG A C 1
ATOM 3516 O O . ARG A 1 438 ? -105.242 -36.050 95.708 1.00 78.50 438 ARG A O 1
ATOM 3523 N N . ALA A 1 439 ? -107.374 -36.758 95.538 1.00 80.62 439 ALA A N 1
ATOM 3524 C CA . ALA A 1 439 ? -107.170 -37.555 94.327 1.00 80.62 439 ALA A CA 1
ATOM 3525 C C . ALA A 1 439 ? -106.755 -36.672 93.136 1.00 80.62 439 ALA A C 1
ATOM 3527 O O . ALA A 1 439 ? -105.681 -36.883 92.574 1.00 80.62 439 ALA A O 1
ATOM 3528 N N . LYS A 1 440 ? -107.520 -35.608 92.843 1.00 81.12 440 LYS A N 1
ATOM 3529 C CA . LYS A 1 440 ? -107.202 -34.639 91.776 1.00 81.12 440 LYS A CA 1
ATOM 3530 C C . LYS A 1 440 ? -105.832 -33.977 91.950 1.00 81.12 440 LYS A C 1
ATOM 3532 O O . LYS A 1 440 ? -105.100 -33.823 90.981 1.00 81.12 440 LYS A O 1
ATOM 3537 N N . LEU A 1 441 ? -105.457 -33.610 93.179 1.00 75.50 441 LEU A N 1
ATOM 3538 C CA . LEU A 1 441 ? -104.128 -33.061 93.480 1.00 75.50 441 LEU A CA 1
ATOM 3539 C C . LEU A 1 441 ? -103.001 -34.068 93.225 1.00 75.50 441 LEU A C 1
ATOM 3541 O O . LEU A 1 441 ? -101.898 -33.662 92.861 1.00 75.50 441 LEU A O 1
ATOM 3545 N N . LYS A 1 442 ? -103.247 -35.367 93.425 1.00 82.88 442 LYS A N 1
ATOM 3546 C CA . LYS A 1 442 ? -102.264 -36.412 93.126 1.00 82.88 442 LYS A CA 1
ATOM 3547 C C . LYS A 1 442 ? -102.131 -36.633 91.619 1.00 82.88 442 LYS A C 1
ATOM 3549 O O . LYS A 1 442 ? -101.010 -36.640 91.124 1.00 82.88 442 LYS A O 1
ATOM 3554 N N . GLU A 1 443 ? -103.251 -36.737 90.905 1.00 81.50 443 GLU A N 1
ATOM 3555 C CA . GLU A 1 443 ? -103.283 -36.854 89.440 1.00 81.50 443 GLU A CA 1
ATOM 3556 C C . GLU A 1 443 ? -102.576 -35.659 88.781 1.00 81.50 443 GLU A C 1
ATOM 3558 O O . GLU A 1 443 ? -101.633 -35.857 88.023 1.00 81.50 443 GLU A O 1
ATOM 3563 N N . ALA A 1 444 ? -102.902 -34.424 89.178 1.00 77.06 444 ALA A N 1
ATOM 3564 C CA . ALA A 1 444 ? -102.253 -33.215 88.663 1.00 77.06 444 ALA A CA 1
ATOM 3565 C C . ALA A 1 444 ? -100.734 -33.154 88.943 1.00 77.06 444 ALA A C 1
ATOM 3567 O O . ALA A 1 444 ? -99.981 -32.561 88.170 1.00 77.06 444 ALA A O 1
ATOM 3568 N N . ARG A 1 445 ? -100.256 -33.765 90.038 1.00 78.12 445 ARG A N 1
ATOM 3569 C CA . ARG A 1 445 ? -98.814 -33.891 90.328 1.00 78.12 445 ARG A CA 1
ATOM 3570 C C . ARG A 1 445 ? -98.149 -34.952 89.453 1.00 78.12 445 ARG A C 1
ATOM 3572 O O . ARG A 1 445 ? -97.074 -34.695 88.928 1.00 78.12 445 ARG A O 1
ATOM 3579 N N . GLU A 1 446 ? -98.784 -36.102 89.243 1.00 82.81 446 GLU A N 1
ATOM 3580 C CA . GLU A 1 446 ? -98.260 -37.162 88.367 1.00 82.81 446 GLU A CA 1
ATOM 3581 C C . GLU A 1 446 ? -98.266 -36.733 86.880 1.00 82.81 446 GLU A C 1
ATOM 3583 O O . GLU A 1 446 ? -97.298 -36.987 86.155 1.00 82.81 446 GLU A O 1
ATOM 3588 N N . GLU A 1 447 ? -99.286 -35.992 86.434 1.00 79.12 447 GLU A N 1
ATOM 3589 C CA . GLU A 1 447 ? -99.331 -35.331 85.119 1.00 79.12 447 GLU A CA 1
ATOM 3590 C C . GLU A 1 447 ? -98.245 -34.258 84.973 1.00 79.12 447 GLU A C 1
ATOM 3592 O O . GLU A 1 447 ? -97.603 -34.156 83.924 1.00 79.12 447 GLU A O 1
ATOM 3597 N N . ARG A 1 448 ? -97.976 -33.484 86.032 1.00 75.56 448 ARG A N 1
ATOM 3598 C CA . ARG A 1 448 ? -96.883 -32.509 86.032 1.00 75.56 448 ARG A CA 1
ATOM 3599 C C . ARG A 1 448 ? -95.514 -33.181 85.956 1.00 75.56 448 ARG A C 1
ATOM 3601 O O . ARG A 1 448 ? -94.719 -32.799 85.105 1.00 75.56 448 ARG A O 1
ATOM 3608 N N . ASP A 1 449 ? -95.236 -34.173 86.797 1.00 80.00 449 ASP A N 1
ATOM 3609 C CA . ASP A 1 449 ? -93.938 -34.859 86.835 1.00 80.00 449 ASP A CA 1
ATOM 3610 C C . ASP A 1 449 ? -93.647 -35.594 85.517 1.00 80.00 449 ASP A C 1
ATOM 3612 O O . ASP A 1 449 ? -92.510 -35.615 85.040 1.00 80.00 449 ASP A O 1
ATOM 3616 N N . SER A 1 450 ? -94.672 -36.188 84.897 1.00 80.25 450 SER A N 1
ATOM 3617 C CA . SER A 1 450 ? -94.547 -36.799 83.569 1.00 80.25 450 SER A CA 1
ATOM 3618 C C . SER A 1 450 ? -94.343 -35.751 82.468 1.00 80.25 450 SER A C 1
ATOM 3620 O O . SER A 1 450 ? -93.480 -35.946 81.609 1.00 80.25 450 SER A O 1
ATOM 3622 N N . SER A 1 451 ? -95.032 -34.608 82.537 1.00 77.94 451 SER A N 1
ATOM 3623 C CA . SER A 1 451 ? -94.815 -33.471 81.631 1.00 77.94 451 SER A CA 1
ATOM 3624 C C . SER A 1 451 ? -93.416 -32.861 81.778 1.00 77.94 451 SER A C 1
ATOM 3626 O O . SER A 1 451 ? -92.770 -32.581 80.772 1.00 77.94 451 SER A O 1
ATOM 3628 N N . GLU A 1 452 ? -92.899 -32.696 83.000 1.00 80.88 452 GLU A N 1
ATOM 3629 C CA . GLU A 1 452 ? -91.546 -32.180 83.249 1.00 80.88 452 GLU A CA 1
ATOM 3630 C C . GLU A 1 452 ? -90.464 -33.153 82.758 1.00 80.88 452 GLU A C 1
ATOM 3632 O O . GLU A 1 452 ? -89.490 -32.714 82.147 1.00 80.88 452 GLU A O 1
ATOM 3637 N N . ARG A 1 453 ? -90.652 -34.472 82.919 1.00 81.56 453 ARG A N 1
ATOM 3638 C CA . ARG A 1 453 ? -89.753 -35.485 82.331 1.00 81.56 453 ARG A CA 1
ATOM 3639 C C . ARG A 1 453 ? -89.776 -35.468 80.805 1.00 81.56 453 ARG A C 1
ATOM 3641 O O . ARG A 1 453 ? -88.716 -35.543 80.189 1.00 81.56 453 ARG A O 1
ATOM 3648 N N . LEU A 1 454 ? -90.956 -35.346 80.192 1.00 81.69 454 LEU A N 1
ATOM 3649 C CA . LEU A 1 454 ? -91.084 -35.242 78.737 1.00 81.69 454 LEU A CA 1
ATOM 3650 C C . LEU A 1 454 ? -90.424 -33.955 78.215 1.00 81.69 454 LEU A C 1
ATOM 3652 O O . LEU A 1 454 ? -89.701 -33.998 77.224 1.00 81.69 454 LEU A O 1
ATOM 3656 N N . ARG A 1 455 ? -90.607 -32.835 78.925 1.00 80.69 455 ARG A N 1
ATOM 3657 C CA . ARG A 1 455 ? -89.971 -31.542 78.635 1.00 80.69 455 ARG A CA 1
ATOM 3658 C C . ARG A 1 455 ? -88.445 -31.636 78.694 1.00 80.69 455 ARG A C 1
ATOM 3660 O O . ARG A 1 455 ? -87.796 -31.264 77.726 1.00 80.69 455 ARG A O 1
ATOM 3667 N N . LEU A 1 456 ? -87.885 -32.194 79.771 1.00 84.00 456 LEU A N 1
ATOM 3668 C CA . LEU A 1 456 ? -86.437 -32.391 79.920 1.00 84.00 456 LEU A CA 1
ATOM 3669 C C . LEU A 1 456 ? -85.867 -33.352 78.864 1.00 84.00 456 LEU A C 1
ATOM 3671 O O . LEU A 1 456 ? -84.770 -33.129 78.364 1.00 84.00 456 LEU A O 1
ATOM 3675 N N . SER A 1 457 ? -86.613 -34.396 78.485 1.00 83.00 457 SER A N 1
ATOM 3676 C CA . SER A 1 457 ? -86.208 -35.305 77.404 1.00 83.00 457 SER A CA 1
ATOM 3677 C C . SER A 1 457 ? -86.189 -34.617 76.036 1.00 83.00 457 SER A C 1
ATOM 3679 O O . SER A 1 457 ? -85.308 -34.909 75.231 1.00 83.00 457 SER A O 1
ATOM 3681 N N . LEU A 1 458 ? -87.145 -33.723 75.764 1.00 79.81 458 LEU A N 1
ATOM 3682 C CA . LEU A 1 458 ? -87.185 -32.927 74.534 1.00 79.81 458 LEU A CA 1
ATOM 3683 C C . LEU A 1 458 ? -86.086 -31.856 74.516 1.00 79.81 458 LEU A C 1
ATOM 3685 O O . LEU A 1 458 ? -85.458 -31.654 73.483 1.00 79.81 458 LEU A O 1
ATOM 3689 N N . GLU A 1 459 ? -85.813 -31.205 75.650 1.00 81.50 459 GLU A N 1
ATOM 3690 C CA . GLU A 1 459 ? -84.700 -30.257 75.787 1.00 81.50 459 GLU A CA 1
ATOM 3691 C C . GLU A 1 459 ? -83.351 -30.941 75.537 1.00 81.50 459 GLU A C 1
ATOM 3693 O O . GLU A 1 459 ? -82.581 -30.455 74.715 1.00 81.50 459 GLU A O 1
ATOM 3698 N N . ALA A 1 460 ? -83.100 -32.109 76.141 1.00 83.81 460 ALA A N 1
ATOM 3699 C CA . ALA A 1 460 ? -81.868 -32.869 75.917 1.00 83.81 460 ALA A CA 1
ATOM 3700 C C . ALA A 1 460 ? -81.688 -33.293 74.444 1.00 83.81 460 ALA A C 1
ATOM 3702 O O . ALA A 1 460 ? -80.591 -33.177 73.902 1.00 83.81 460 ALA A O 1
ATOM 3703 N N . GLN A 1 461 ? -82.763 -33.725 73.772 1.00 83.06 461 GLN A N 1
ATOM 3704 C CA . GLN A 1 461 ? -82.725 -34.051 72.339 1.00 83.06 461 GLN A CA 1
ATOM 3705 C C . GLN A 1 461 ? -82.430 -32.822 71.469 1.00 83.06 461 GLN A C 1
ATOM 3707 O O . GLN A 1 461 ? -81.646 -32.909 70.526 1.00 83.06 461 GLN A O 1
ATOM 3712 N N . LEU A 1 462 ? -83.013 -31.662 71.790 1.00 79.88 462 LEU A N 1
ATOM 3713 C CA . LEU A 1 462 ? -82.722 -30.413 71.084 1.00 79.88 462 LEU A CA 1
ATOM 3714 C C . LEU A 1 462 ? -81.284 -29.937 71.332 1.00 79.88 462 LEU A C 1
ATOM 3716 O O . LEU A 1 462 ? -80.644 -29.450 70.403 1.00 79.88 462 LEU A O 1
ATOM 3720 N N . GLU A 1 463 ? -80.747 -30.094 72.543 1.00 82.31 463 GLU A N 1
ATOM 3721 C CA . GLU A 1 463 ? -79.343 -29.792 72.842 1.00 82.31 463 GLU A CA 1
ATOM 3722 C C . GLU A 1 463 ? -78.379 -30.710 72.075 1.00 82.31 463 GLU A C 1
ATOM 3724 O O . GLU A 1 463 ? -77.395 -30.216 71.524 1.00 82.31 463 GLU A O 1
ATOM 3729 N N . GLU A 1 464 ? -78.680 -32.007 71.955 1.00 85.69 464 GLU A N 1
ATOM 3730 C CA . GLU A 1 464 ? -77.896 -32.967 71.163 1.00 85.69 464 GLU A CA 1
ATOM 3731 C C . GLU A 1 464 ? -77.966 -32.664 69.650 1.00 85.69 464 GLU A C 1
ATOM 3733 O O . GLU A 1 464 ? -76.936 -32.631 68.966 1.00 85.69 464 GLU A O 1
ATOM 3738 N N . GLU A 1 465 ? -79.147 -32.318 69.121 1.00 82.88 465 GLU A N 1
ATOM 3739 C CA . GLU A 1 465 ? -79.297 -31.806 67.749 1.00 82.88 465 GLU A CA 1
ATOM 3740 C C . GLU A 1 465 ? -78.548 -30.479 67.524 1.00 82.88 465 GLU A C 1
ATOM 3742 O O . GLU A 1 465 ? -78.020 -30.226 66.441 1.00 82.88 465 GLU A O 1
ATOM 3747 N N . HIS A 1 466 ? -78.509 -29.589 68.517 1.00 81.31 466 HIS A N 1
ATOM 3748 C CA . HIS A 1 466 ? -77.764 -28.336 68.414 1.00 81.31 466 HIS A CA 1
ATOM 3749 C C . HIS A 1 466 ? -76.254 -28.546 68.535 1.00 81.31 466 HIS A C 1
ATOM 3751 O O . HIS A 1 466 ? -75.503 -27.810 67.896 1.00 81.31 466 HIS A O 1
ATOM 3757 N N . ALA A 1 467 ? -75.799 -29.528 69.313 1.00 86.81 467 ALA A N 1
ATOM 3758 C CA . ALA A 1 467 ? -74.393 -29.903 69.402 1.00 86.81 467 ALA A CA 1
ATOM 3759 C C . ALA A 1 467 ? -73.906 -30.524 68.083 1.00 86.81 467 ALA A C 1
ATOM 3761 O O . ALA A 1 467 ? -72.921 -30.042 67.528 1.00 86.81 467 ALA A O 1
ATOM 3762 N N . SER A 1 468 ? -74.642 -31.498 67.534 1.00 86.69 468 SER A N 1
ATOM 3763 C CA . SER A 1 468 ? -74.324 -32.134 66.243 1.00 86.69 468 SER A CA 1
ATOM 3764 C C . SER A 1 468 ? -74.332 -31.138 65.079 1.00 86.69 468 SER A C 1
ATOM 3766 O O . SER A 1 468 ? -73.356 -31.057 64.339 1.00 86.69 468 SER A O 1
ATOM 3768 N N . ARG A 1 469 ? -75.349 -30.270 64.972 1.00 84.38 469 ARG A N 1
ATOM 3769 C CA . ARG A 1 469 ? -75.365 -29.197 63.953 1.00 84.38 469 ARG A CA 1
ATOM 3770 C C . ARG A 1 469 ? -74.223 -28.191 64.109 1.00 84.38 469 ARG A C 1
ATOM 3772 O O . ARG A 1 469 ? -73.802 -27.598 63.119 1.00 84.38 469 ARG A O 1
ATOM 3779 N N . ARG A 1 470 ? -73.729 -27.950 65.332 1.00 87.75 470 ARG A N 1
ATOM 3780 C CA . ARG A 1 470 ? -72.554 -27.089 65.559 1.00 87.75 470 ARG A CA 1
ATOM 3781 C C . ARG A 1 470 ? -71.275 -27.773 65.093 1.00 87.75 470 ARG A C 1
ATOM 3783 O O . ARG A 1 470 ? -70.512 -27.122 64.391 1.00 87.75 470 ARG A O 1
ATOM 3790 N N . THR A 1 471 ? -71.072 -29.053 65.416 1.00 89.38 471 THR A N 1
ATOM 3791 C CA . THR A 1 471 ? -69.908 -29.806 64.923 1.00 89.38 471 THR A CA 1
ATOM 3792 C C . THR A 1 471 ? -69.934 -29.926 63.402 1.00 89.38 471 THR A C 1
ATOM 3794 O O . THR A 1 471 ? -68.954 -29.560 62.774 1.00 89.38 471 THR A O 1
ATOM 3797 N N . GLU A 1 472 ? -71.077 -30.266 62.794 1.00 88.19 472 GLU A N 1
ATOM 3798 C CA . GLU A 1 472 ? -71.243 -30.289 61.330 1.00 88.19 472 GLU A CA 1
ATOM 3799 C C . GLU A 1 472 ? -70.919 -28.930 60.685 1.00 88.19 472 GLU A C 1
ATOM 3801 O O . GLU A 1 472 ? -70.200 -28.859 59.691 1.00 88.19 472 GLU A O 1
ATOM 3806 N N . MET A 1 473 ? -71.417 -27.825 61.252 1.00 84.31 473 MET A N 1
ATOM 3807 C CA . MET A 1 473 ? -71.131 -26.480 60.746 1.00 84.31 473 MET A CA 1
ATOM 3808 C C . MET A 1 473 ? -69.649 -26.106 60.900 1.00 84.31 473 MET A C 1
ATOM 3810 O O . MET A 1 473 ? -69.093 -25.452 60.016 1.00 84.31 473 MET A O 1
ATOM 3814 N N . ASP A 1 474 ? -69.008 -26.476 62.008 1.00 89.25 474 ASP A N 1
ATOM 3815 C CA . ASP A 1 474 ? -67.590 -26.196 62.219 1.00 89.25 474 ASP A CA 1
ATOM 3816 C C . ASP A 1 474 ? -66.699 -27.095 61.342 1.00 89.25 474 ASP A C 1
ATOM 3818 O O . ASP A 1 474 ? -65.731 -26.583 60.781 1.00 89.25 474 ASP A O 1
ATOM 3822 N N . ASP A 1 475 ? -67.060 -28.354 61.093 1.00 91.19 475 ASP A N 1
ATOM 3823 C CA . ASP A 1 475 ? -66.380 -29.243 60.138 1.00 91.19 475 ASP A CA 1
ATOM 3824 C C . ASP A 1 475 ? -66.476 -28.694 58.702 1.00 91.19 475 ASP A C 1
ATOM 3826 O O . ASP A 1 475 ? -65.459 -28.540 58.022 1.00 91.19 475 ASP A O 1
ATOM 3830 N N . LEU A 1 476 ? -67.670 -28.268 58.265 1.00 86.31 476 LEU A N 1
ATOM 3831 C CA . LEU A 1 476 ? -67.871 -27.605 56.967 1.00 86.31 476 LEU A CA 1
ATOM 3832 C C . LEU A 1 476 ? -67.065 -26.299 56.844 1.00 86.31 476 LEU A C 1
ATOM 3834 O O . LEU A 1 476 ? -66.582 -25.959 55.764 1.00 86.31 476 LEU A O 1
ATOM 3838 N N . ARG A 1 477 ? -66.875 -25.555 57.943 1.00 90.94 477 ARG A N 1
ATOM 3839 C CA . ARG A 1 477 ? -66.009 -24.360 57.968 1.00 90.94 477 ARG A CA 1
ATOM 3840 C C . ARG A 1 477 ? -64.525 -24.701 57.856 1.00 90.94 477 ARG A C 1
ATOM 3842 O O . ARG A 1 477 ? -63.790 -23.899 57.278 1.00 90.94 477 ARG A O 1
ATOM 3849 N N . HIS A 1 478 ? -64.083 -25.837 58.397 1.00 88.88 478 HIS A N 1
ATOM 3850 C CA . HIS A 1 478 ? -62.708 -26.312 58.227 1.00 88.88 478 HIS A CA 1
ATOM 3851 C C . HIS A 1 478 ? -62.471 -26.746 56.777 1.00 88.88 478 HIS A C 1
ATOM 3853 O O . HIS A 1 478 ? -61.567 -26.202 56.147 1.00 88.88 478 HIS A O 1
ATOM 3859 N N . GLN A 1 479 ? -63.358 -27.564 56.203 1.00 90.44 479 GLN A N 1
ATOM 3860 C CA . GLN A 1 479 ? -63.299 -27.972 54.791 1.00 90.44 479 GLN A CA 1
ATOM 3861 C C . GLN A 1 479 ? -63.289 -26.765 53.837 1.00 90.44 479 GLN A C 1
ATOM 3863 O O . GLN A 1 479 ? -62.425 -26.656 52.971 1.00 90.44 479 GLN A O 1
ATOM 3868 N N . LEU A 1 480 ? -64.173 -25.779 54.049 1.00 87.81 480 LEU A N 1
ATOM 3869 C CA . LEU A 1 480 ? -64.198 -24.539 53.258 1.00 87.81 480 LEU A CA 1
ATOM 3870 C C . LEU A 1 480 ? -62.897 -23.723 53.380 1.00 87.81 480 LEU A C 1
ATOM 3872 O O . LEU A 1 480 ? -62.544 -22.970 52.471 1.00 87.81 480 LEU A O 1
ATOM 3876 N N . LYS A 1 481 ? -62.196 -23.812 54.515 1.00 92.38 481 LYS A N 1
ATOM 3877 C CA . LYS A 1 481 ? -60.917 -23.128 54.732 1.00 92.38 481 LYS A CA 1
ATOM 3878 C C . LYS A 1 481 ? -59.763 -23.874 54.059 1.00 92.38 481 LYS A C 1
ATOM 3880 O O . LYS A 1 481 ? -58.906 -23.210 53.485 1.00 92.38 481 LYS A O 1
ATOM 3885 N N . GLU A 1 482 ? -59.761 -25.201 54.111 1.00 91.62 482 GLU A N 1
ATOM 3886 C CA . GLU A 1 482 ? -58.773 -26.060 53.448 1.00 91.62 482 GLU A CA 1
ATOM 3887 C C . GLU A 1 482 ? -58.881 -25.922 51.924 1.00 91.62 482 GLU A C 1
ATOM 3889 O O . GLU A 1 482 ? -57.917 -25.486 51.301 1.00 91.62 482 GLU A O 1
ATOM 3894 N N . ALA A 1 483 ? -60.080 -26.080 51.351 1.00 88.50 483 ALA A N 1
ATOM 3895 C CA . ALA A 1 483 ? -60.326 -25.880 49.918 1.00 88.50 483 ALA A CA 1
ATOM 3896 C C . ALA A 1 483 ? -59.904 -24.480 49.423 1.00 88.50 483 ALA A C 1
ATOM 3898 O O . ALA A 1 483 ? -59.371 -24.329 48.326 1.00 88.50 483 ALA A O 1
ATOM 3899 N N . ARG A 1 484 ? -60.075 -23.428 50.242 1.00 90.38 484 ARG A N 1
ATOM 3900 C CA . ARG A 1 484 ? -59.556 -22.082 49.924 1.00 90.38 484 ARG A CA 1
ATOM 3901 C C . ARG A 1 484 ? -58.031 -22.024 49.927 1.00 90.38 484 ARG A C 1
ATOM 3903 O O . ARG A 1 484 ? -57.465 -21.412 49.031 1.00 90.38 484 ARG A O 1
ATOM 3910 N N . GLN A 1 485 ? -57.369 -22.641 50.905 1.00 91.38 485 GLN A N 1
ATOM 3911 C CA . GLN A 1 485 ? -55.904 -22.679 50.965 1.00 91.38 485 GLN A CA 1
ATOM 3912 C C . GLN A 1 485 ? -55.310 -23.474 49.797 1.00 91.38 485 GLN A C 1
ATOM 3914 O O . GLN A 1 485 ? -54.309 -23.050 49.221 1.00 91.38 485 GLN A O 1
ATOM 3919 N N . GLU A 1 486 ? -55.948 -24.575 49.407 1.00 90.62 486 GLU A N 1
ATOM 3920 C CA . GLU A 1 486 ? -55.571 -25.364 48.234 1.00 90.62 486 GLU A CA 1
ATOM 3921 C C . GLU A 1 486 ? -55.755 -24.556 46.945 1.00 90.62 486 GLU A C 1
ATOM 3923 O O . GLU A 1 486 ? -54.796 -24.418 46.183 1.00 90.62 486 GLU A O 1
ATOM 3928 N N . ARG A 1 487 ? -56.917 -23.913 46.756 1.00 88.81 487 ARG A N 1
ATOM 3929 C CA . ARG A 1 487 ? -57.199 -23.004 45.630 1.00 88.81 487 ARG A CA 1
ATOM 3930 C C . ARG A 1 487 ? -56.181 -21.866 45.526 1.00 88.81 487 ARG A C 1
ATOM 3932 O O . ARG A 1 487 ? -55.627 -21.646 44.454 1.00 88.81 487 ARG A O 1
ATOM 3939 N N . ASP A 1 488 ? -55.886 -21.179 46.629 1.00 91.56 488 ASP A N 1
ATOM 3940 C CA . ASP A 1 488 ? -54.913 -20.080 46.656 1.00 91.56 488 ASP A CA 1
ATOM 3941 C C . ASP A 1 488 ? -53.487 -20.596 46.352 1.00 91.56 488 ASP A C 1
ATOM 3943 O O . ASP A 1 488 ? -52.716 -19.943 45.645 1.00 91.56 488 ASP A O 1
ATOM 3947 N N . SER A 1 489 ? -53.134 -21.805 46.812 1.00 92.31 489 SER A N 1
ATOM 3948 C CA . SER A 1 489 ? -51.857 -22.447 46.464 1.00 92.31 489 SER A CA 1
ATOM 3949 C C . SER A 1 489 ? -51.778 -22.847 44.983 1.00 92.31 489 SER A C 1
ATOM 3951 O O . SER A 1 489 ? -50.726 -22.688 44.361 1.00 92.31 489 SER A O 1
ATOM 3953 N N . ALA A 1 490 ? -52.891 -23.295 44.393 1.00 90.38 490 ALA A N 1
ATOM 3954 C CA . ALA A 1 490 ? -52.994 -23.623 42.977 1.00 90.38 490 ALA A CA 1
ATOM 3955 C C . ALA A 1 490 ? -52.922 -22.362 42.100 1.00 90.38 490 ALA A C 1
ATOM 3957 O O . ALA A 1 490 ? -52.178 -22.362 41.121 1.00 90.38 490 ALA A O 1
ATOM 3958 N N . GLU A 1 491 ? -53.595 -21.268 42.482 1.00 92.12 491 GLU A N 1
ATOM 3959 C CA . GLU A 1 491 ? -53.466 -19.952 41.835 1.00 92.12 491 GLU A CA 1
ATOM 3960 C C . GLU A 1 491 ? -52.017 -19.446 41.884 1.00 92.12 491 GLU A C 1
ATOM 3962 O O . GLU A 1 491 ? -51.484 -19.009 40.863 1.00 92.12 491 GLU A O 1
ATOM 3967 N N . HIS A 1 492 ? -51.337 -19.559 43.032 1.00 90.12 492 HIS A N 1
ATOM 3968 C CA . HIS A 1 492 ? -49.919 -19.210 43.141 1.00 90.12 492 HIS A CA 1
ATOM 3969 C C . HIS A 1 492 ? -49.029 -20.061 42.225 1.00 90.12 492 HIS A C 1
ATOM 3971 O O . HIS A 1 492 ? -48.167 -19.508 41.542 1.00 90.12 492 HIS A O 1
ATOM 3977 N N . ILE A 1 493 ? -49.244 -21.380 42.160 1.00 91.69 493 ILE A N 1
ATOM 3978 C CA . ILE A 1 493 ? -48.502 -22.253 41.240 1.00 91.69 493 ILE A CA 1
ATOM 3979 C C . ILE A 1 493 ? -48.774 -21.844 39.785 1.00 91.69 493 ILE A C 1
ATOM 3981 O O . ILE A 1 493 ? -47.814 -21.663 39.034 1.00 91.69 493 ILE A O 1
ATOM 3985 N N . ARG A 1 494 ? -50.038 -21.615 39.402 1.00 90.44 494 ARG A N 1
ATOM 3986 C CA . ARG A 1 494 ? -50.422 -21.204 38.042 1.00 90.44 494 ARG A CA 1
ATOM 3987 C C . ARG A 1 494 ? -49.733 -19.902 37.633 1.00 90.44 494 ARG A C 1
ATOM 3989 O O . ARG A 1 494 ? -49.062 -19.886 36.610 1.00 90.44 494 ARG A O 1
ATOM 3996 N N . LEU A 1 495 ? -49.772 -18.870 38.481 1.00 93.12 495 LEU A N 1
ATOM 3997 C CA . LEU A 1 495 ? -49.075 -17.594 38.252 1.00 93.12 495 LEU A CA 1
ATOM 3998 C C . LEU A 1 495 ? -47.553 -17.774 38.091 1.00 93.12 495 LEU A C 1
ATOM 4000 O O . LEU A 1 495 ? -46.936 -17.111 37.258 1.00 93.12 495 LEU A O 1
ATOM 4004 N N . THR A 1 496 ? -46.921 -18.684 38.847 1.00 93.25 496 THR A N 1
ATOM 4005 C CA . THR A 1 496 ? -45.482 -18.966 38.665 1.00 93.25 496 THR A CA 1
ATOM 4006 C C . THR A 1 496 ? -45.161 -19.748 37.389 1.00 93.25 496 THR A C 1
ATOM 4008 O O . THR A 1 496 ? -44.046 -19.630 36.885 1.00 93.25 496 THR A O 1
ATOM 4011 N N . LEU A 1 497 ? -46.101 -20.538 36.859 1.00 90.38 497 LEU A N 1
ATOM 4012 C CA . LEU A 1 497 ? -45.948 -21.230 35.576 1.00 90.38 497 LEU A CA 1
ATOM 4013 C C . LEU A 1 497 ? -46.208 -20.281 34.399 1.00 90.38 497 LEU A C 1
ATOM 4015 O O . LEU A 1 497 ? -45.406 -20.259 33.471 1.00 90.38 497 LEU A O 1
ATOM 4019 N N . GLU A 1 498 ? -47.242 -19.437 34.482 1.00 92.69 498 GLU A N 1
ATOM 4020 C CA . GLU A 1 498 ? -47.514 -18.346 33.533 1.00 92.69 498 GLU A CA 1
ATOM 4021 C C . GLU A 1 498 ? -46.277 -17.445 33.376 1.00 92.69 498 GLU A C 1
ATOM 4023 O O . GLU A 1 498 ? -45.782 -17.269 32.266 1.00 92.69 498 GLU A O 1
ATOM 4028 N N . SER A 1 499 ? -45.691 -16.978 34.487 1.00 92.75 499 SER A N 1
ATOM 4029 C CA . SER A 1 499 ? -44.480 -16.142 34.461 1.00 92.75 499 SER A CA 1
ATOM 4030 C C . SER A 1 499 ? -43.264 -16.828 33.821 1.00 92.75 499 SER A C 1
ATOM 4032 O O . SER A 1 499 ? -42.471 -16.153 33.169 1.00 92.75 499 SER A O 1
ATOM 4034 N N . LYS A 1 500 ? -43.092 -18.146 33.998 1.00 92.56 500 LYS A N 1
ATOM 4035 C CA . LYS A 1 500 ? -42.003 -18.908 33.355 1.00 92.56 500 LYS A CA 1
ATOM 4036 C C . LYS A 1 500 ? -42.249 -19.117 31.863 1.00 92.56 500 LYS A C 1
ATOM 4038 O O . LYS A 1 500 ? -41.302 -19.144 31.085 1.00 92.56 500 LYS A O 1
ATOM 4043 N N . LEU A 1 501 ? -43.509 -19.278 31.468 1.00 88.06 501 LEU A N 1
ATOM 4044 C CA . LEU A 1 501 ? -43.906 -19.425 30.073 1.00 88.06 501 LEU A CA 1
ATOM 4045 C C . LEU A 1 501 ? -43.732 -18.099 29.316 1.00 88.06 501 LEU A C 1
ATOM 4047 O O . LEU A 1 501 ? -43.226 -18.111 28.197 1.00 88.06 501 LEU A O 1
ATOM 4051 N N . GLU A 1 502 ? -44.047 -16.960 29.941 1.00 92.62 502 GLU A N 1
ATOM 4052 C CA . GLU A 1 502 ? -43.717 -15.628 29.414 1.00 92.62 502 GLU A CA 1
ATOM 4053 C C . GLU A 1 502 ? -42.197 -15.421 29.267 1.00 92.62 502 GLU A C 1
ATOM 4055 O O . GLU A 1 502 ? -41.746 -14.929 28.231 1.00 92.62 502 GLU A O 1
ATOM 4060 N N . GLU A 1 503 ? -41.395 -15.837 30.256 1.00 93.31 503 GLU A N 1
ATOM 4061 C CA . GLU A 1 503 ? -39.924 -15.769 30.204 1.00 93.31 503 GLU A CA 1
ATOM 4062 C C . GLU A 1 503 ? -39.355 -16.640 29.066 1.00 93.31 503 GLU A C 1
ATOM 4064 O O . GLU A 1 503 ? -38.593 -16.149 28.232 1.00 93.31 503 GLU A O 1
ATOM 4069 N N . ALA A 1 504 ? -39.809 -17.891 28.938 1.00 89.38 504 ALA A N 1
ATOM 4070 C CA . ALA A 1 504 ? -39.400 -18.792 27.858 1.00 89.38 504 ALA A CA 1
ATOM 4071 C C . ALA A 1 504 ? -39.834 -18.298 26.462 1.00 89.38 504 ALA A C 1
ATOM 4073 O O . ALA A 1 504 ? -39.089 -18.443 25.491 1.00 89.38 504 ALA A O 1
ATOM 4074 N N . GLN A 1 505 ? -41.015 -17.679 26.341 1.00 92.12 505 GLN A N 1
ATOM 4075 C CA . GLN A 1 505 ? -41.452 -17.035 25.097 1.00 92.12 505 GLN A CA 1
ATOM 4076 C C . GLN A 1 505 ? -40.607 -15.800 24.762 1.00 92.12 505 GLN A C 1
ATOM 4078 O O . GLN A 1 505 ? -40.282 -15.583 23.593 1.00 92.12 505 GLN A O 1
ATOM 4083 N N . ALA A 1 506 ? -40.223 -14.995 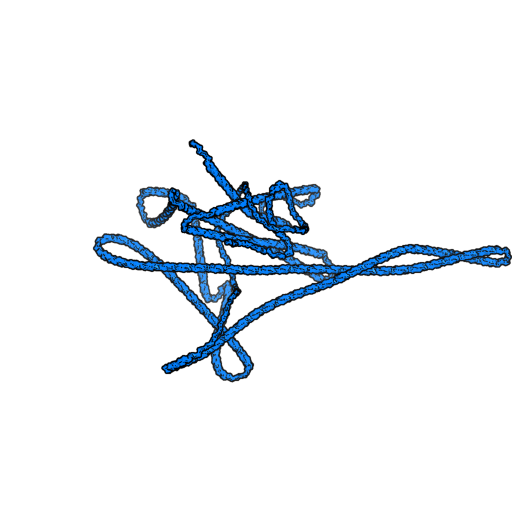25.757 1.00 92.38 506 ALA A N 1
ATOM 4084 C CA . ALA A 1 506 ? -39.320 -13.865 25.558 1.00 92.38 506 ALA A CA 1
ATOM 4085 C C . ALA A 1 506 ? -37.933 -14.332 25.085 1.00 92.38 506 ALA A C 1
ATOM 4087 O O . ALA A 1 506 ? -37.419 -13.792 24.104 1.00 92.38 506 ALA A O 1
ATOM 4088 N N . ASP A 1 507 ? -37.375 -15.377 25.700 1.00 93.12 507 ASP A N 1
ATOM 4089 C CA . ASP A 1 507 ? -36.112 -15.994 25.283 1.00 93.12 507 ASP A CA 1
ATOM 4090 C C . ASP A 1 507 ? -36.184 -16.561 23.858 1.00 93.12 507 ASP A C 1
ATOM 4092 O O . ASP A 1 507 ? -35.301 -16.281 23.043 1.00 93.12 507 ASP A O 1
ATOM 4096 N N . LEU A 1 508 ? -37.251 -17.291 23.508 1.00 89.88 508 LEU A N 1
ATOM 4097 C CA . LEU A 1 508 ? -37.469 -17.797 22.146 1.00 89.88 508 LEU A CA 1
ATOM 4098 C C . LEU A 1 508 ? -37.491 -16.652 21.120 1.00 89.88 508 LEU A C 1
ATOM 4100 O O . LEU A 1 508 ? -36.828 -16.732 20.082 1.00 89.88 508 LEU A O 1
ATOM 4104 N N . ASN A 1 509 ? -38.215 -15.571 21.425 1.00 92.94 509 ASN A N 1
ATOM 4105 C CA . ASN A 1 509 ? -38.288 -14.392 20.565 1.00 92.94 509 ASN A CA 1
ATOM 4106 C C . ASN A 1 509 ? -36.908 -13.733 20.411 1.00 92.94 509 ASN A C 1
ATOM 4108 O O . ASN A 1 509 ? -36.482 -13.501 19.279 1.00 92.94 509 ASN A O 1
ATOM 4112 N N . MET A 1 510 ? -36.158 -13.537 21.504 1.00 93.38 510 MET A N 1
ATOM 4113 C CA . MET A 1 510 ? -34.788 -13.008 21.453 1.00 93.38 510 MET A CA 1
ATOM 4114 C C . MET A 1 510 ? -33.856 -13.888 20.609 1.00 93.38 510 MET A C 1
ATOM 4116 O O . MET A 1 510 ? -33.118 -13.363 19.778 1.00 93.38 510 MET A O 1
ATOM 4120 N N . ARG A 1 511 ? -33.919 -15.221 20.740 1.00 92.19 511 ARG A N 1
ATOM 4121 C CA . ARG A 1 511 ? -33.142 -16.142 19.887 1.00 92.19 511 ARG A CA 1
ATOM 4122 C C . ARG A 1 511 ? -33.562 -16.079 18.420 1.00 92.19 511 ARG A C 1
ATOM 4124 O O . ARG A 1 511 ? -32.710 -16.210 17.540 1.00 92.19 511 ARG A O 1
ATOM 4131 N N . SER A 1 512 ? -34.843 -15.847 18.134 1.00 90.62 512 SER A N 1
ATOM 4132 C CA . SER A 1 512 ? -35.328 -15.662 16.762 1.00 90.62 512 SER A CA 1
ATOM 4133 C C . SER A 1 512 ? -34.820 -14.353 16.136 1.00 90.62 512 SER A C 1
ATOM 4135 O O . SER A 1 512 ? -34.358 -14.368 14.992 1.00 90.62 512 SER A O 1
ATOM 4137 N N . ASP A 1 513 ? -34.784 -13.261 16.907 1.00 92.69 513 ASP A N 1
ATOM 4138 C CA . ASP A 1 513 ? -34.231 -11.966 16.495 1.00 92.69 513 ASP A CA 1
ATOM 4139 C C . ASP A 1 513 ? -32.703 -12.033 16.317 1.00 92.69 513 ASP A C 1
ATOM 4141 O O . ASP A 1 513 ? -32.166 -11.522 15.330 1.00 92.69 513 ASP A O 1
ATOM 4145 N N . GLU A 1 514 ? -31.988 -12.715 17.219 1.00 92.88 514 GLU A N 1
ATOM 4146 C CA . GLU A 1 514 ? -30.552 -12.991 17.083 1.00 92.88 514 GLU A CA 1
ATOM 4147 C C . GLU A 1 514 ? -30.255 -13.806 15.819 1.00 92.88 514 GLU A C 1
ATOM 4149 O O . GLU A 1 514 ? -29.350 -13.450 15.061 1.00 92.88 514 GLU A O 1
ATOM 4154 N N . LYS A 1 515 ? -31.037 -14.859 15.541 1.00 91.94 515 LYS A N 1
ATOM 4155 C CA . LYS A 1 515 ? -30.910 -15.665 14.318 1.00 91.94 515 LYS A CA 1
ATOM 4156 C C . LYS A 1 515 ? -31.161 -14.828 13.062 1.00 91.94 515 LYS A C 1
ATOM 4158 O O . LYS A 1 515 ? -30.378 -14.917 12.118 1.00 91.94 515 LYS A O 1
ATOM 4163 N N . ALA A 1 516 ? -32.192 -13.983 13.052 1.00 91.12 516 ALA A N 1
ATOM 4164 C CA . ALA A 1 516 ? -32.471 -13.078 11.937 1.00 91.12 516 ALA A CA 1
ATOM 4165 C C . ALA A 1 516 ? -31.341 -12.048 11.729 1.00 91.12 516 ALA A C 1
ATOM 4167 O O . ALA A 1 516 ? -30.921 -11.786 10.597 1.00 91.12 516 ALA A O 1
ATOM 4168 N N . LEU A 1 517 ? -30.781 -11.499 12.812 1.00 92.25 517 LEU A N 1
ATOM 4169 C CA . LEU A 1 517 ? -29.638 -10.587 12.749 1.00 92.25 517 LEU A CA 1
ATOM 4170 C C . LEU A 1 517 ? -28.363 -11.288 12.253 1.00 92.25 517 LEU A C 1
ATOM 4172 O O . LEU A 1 517 ? -27.622 -10.721 11.451 1.00 92.25 517 LEU A O 1
ATOM 4176 N N . LEU A 1 518 ? -28.100 -12.519 12.693 1.00 91.44 518 LEU A N 1
ATOM 4177 C CA . LEU A 1 518 ? -26.983 -13.318 12.188 1.00 91.44 518 LEU A CA 1
ATOM 4178 C C . LEU A 1 518 ? -27.166 -13.650 10.706 1.00 91.44 518 LEU A C 1
ATOM 4180 O O . LEU A 1 518 ? -26.219 -13.494 9.940 1.00 91.44 518 LEU A O 1
ATOM 4184 N N . GLN A 1 519 ? -28.375 -14.015 10.277 1.00 92.44 519 GLN A N 1
ATOM 4185 C CA . GLN A 1 519 ? -28.667 -14.299 8.873 1.00 92.44 519 GLN A CA 1
ATOM 4186 C C . GLN A 1 519 ? -28.461 -13.061 7.988 1.00 92.44 519 GLN A C 1
ATOM 4188 O O . GLN A 1 519 ? -27.716 -13.138 7.017 1.00 92.44 519 GLN A O 1
ATOM 4193 N N . THR A 1 520 ? -28.974 -11.888 8.377 1.00 92.69 520 THR A N 1
ATOM 4194 C CA . THR A 1 520 ? -28.711 -10.638 7.629 1.00 92.69 520 THR A CA 1
ATOM 4195 C C . THR A 1 520 ? -27.226 -10.255 7.588 1.00 92.69 520 THR A C 1
ATOM 4197 O O . THR A 1 520 ? -26.764 -9.718 6.582 1.00 92.69 520 THR A O 1
ATOM 4200 N N . ARG A 1 521 ? -26.443 -10.564 8.635 1.00 92.19 521 ARG A N 1
ATOM 4201 C CA . ARG A 1 521 ? -24.976 -10.405 8.617 1.00 92.19 521 ARG A CA 1
ATOM 4202 C C . ARG A 1 521 ? -24.291 -11.405 7.686 1.00 92.19 521 ARG A C 1
ATOM 4204 O O . ARG A 1 521 ? -23.362 -11.014 6.985 1.00 92.19 521 ARG A O 1
ATOM 4211 N N . HIS A 1 522 ? -24.735 -12.661 7.653 1.00 90.50 522 HIS A N 1
ATOM 4212 C CA . HIS A 1 522 ? -24.225 -13.662 6.715 1.00 90.50 522 HIS A CA 1
ATOM 4213 C C . HIS A 1 522 ? -24.542 -13.288 5.264 1.00 90.50 522 HIS A C 1
ATOM 4215 O O . HIS A 1 522 ? -23.645 -13.358 4.425 1.00 90.50 522 HIS A O 1
ATOM 4221 N N . ASP A 1 523 ? -25.755 -12.818 4.973 1.00 93.69 523 ASP A N 1
ATOM 4222 C CA . ASP A 1 523 ? -26.147 -12.351 3.640 1.00 93.69 523 ASP A CA 1
ATOM 4223 C C . ASP A 1 523 ? -25.323 -11.123 3.211 1.00 93.69 523 ASP A C 1
ATOM 4225 O O . ASP A 1 523 ? -24.840 -11.067 2.078 1.00 93.69 523 ASP A O 1
ATOM 4229 N N . ALA A 1 524 ? -25.084 -10.173 4.126 1.00 92.50 524 ALA A N 1
ATOM 4230 C CA . ALA A 1 524 ? -24.241 -9.003 3.875 1.00 92.50 524 ALA A CA 1
ATOM 4231 C C . ALA A 1 524 ? -22.774 -9.381 3.603 1.00 92.50 524 ALA A C 1
ATOM 4233 O O . ALA A 1 524 ? -22.231 -8.991 2.571 1.00 92.50 524 ALA A O 1
ATOM 4234 N N . LEU A 1 525 ? -22.151 -10.196 4.465 1.00 90.88 525 LEU A N 1
ATOM 4235 C CA . LEU A 1 525 ? -20.773 -10.675 4.277 1.00 90.88 525 LEU A CA 1
ATOM 4236 C C . LEU A 1 525 ? -20.627 -11.529 3.011 1.00 90.88 525 LEU A C 1
ATOM 4238 O O . LEU A 1 525 ? -19.616 -11.445 2.314 1.00 90.88 525 LEU A O 1
ATOM 4242 N N . THR A 1 526 ? -21.647 -12.322 2.673 1.00 92.31 526 THR A N 1
ATOM 4243 C CA . THR A 1 526 ? -21.685 -13.065 1.408 1.00 92.31 526 THR A CA 1
ATOM 4244 C C . THR A 1 526 ? -21.727 -12.083 0.238 1.00 92.31 526 THR A C 1
ATOM 4246 O O . THR A 1 526 ? -20.887 -12.178 -0.654 1.00 92.31 526 THR A O 1
ATOM 4249 N N . GLY A 1 527 ? -22.612 -11.082 0.271 1.00 92.56 527 GLY A N 1
ATOM 4250 C CA . GLY A 1 527 ? -22.683 -10.012 -0.728 1.00 92.56 527 GLY A CA 1
ATOM 4251 C C . GLY A 1 527 ? -21.356 -9.269 -0.925 1.00 92.56 527 GLY A C 1
ATOM 4252 O O . GLY A 1 527 ? -20.904 -9.140 -2.065 1.00 92.56 527 GLY A O 1
ATOM 4253 N N . GLU A 1 528 ? -20.705 -8.863 0.169 1.00 90.88 528 GLU A N 1
ATOM 4254 C CA . GLU A 1 528 ? -19.381 -8.224 0.177 1.00 90.88 528 GLU A CA 1
ATOM 4255 C C . GLU A 1 528 ? -18.294 -9.144 -0.398 1.00 90.88 528 GLU A C 1
ATOM 4257 O O . GLU A 1 528 ? -17.475 -8.714 -1.210 1.00 90.88 528 GLU A O 1
ATOM 4262 N N . SER A 1 529 ? -18.300 -10.436 -0.054 1.00 89.50 529 SER A N 1
ATOM 4263 C CA . SER A 1 529 ? -17.335 -11.392 -0.610 1.00 89.50 529 SER A CA 1
ATOM 4264 C C . SER A 1 529 ? -17.484 -11.541 -2.130 1.00 89.50 529 SER A C 1
ATOM 4266 O O . SER A 1 529 ? -16.482 -11.567 -2.847 1.00 89.50 529 SER A O 1
ATOM 4268 N N . VAL A 1 530 ? -18.719 -11.550 -2.654 1.00 92.62 530 VAL A N 1
ATOM 4269 C CA . VAL A 1 530 ? -18.963 -11.634 -4.101 1.00 92.62 530 VAL A CA 1
ATOM 4270 C C . VAL A 1 530 ? -18.683 -10.293 -4.799 1.00 92.62 530 VAL A C 1
ATOM 4272 O O . VAL A 1 530 ? -18.203 -10.298 -5.934 1.00 92.62 530 VAL A O 1
ATOM 4275 N N . SER A 1 531 ? -18.916 -9.133 -4.169 1.00 91.00 531 SER A N 1
ATOM 4276 C CA . SER A 1 531 ? -18.499 -7.844 -4.751 1.00 91.00 531 SER A CA 1
ATOM 4277 C C . SER A 1 531 ? -16.975 -7.723 -4.816 1.00 91.00 531 SER A C 1
ATOM 4279 O O . SER A 1 531 ? -16.452 -7.415 -5.884 1.00 91.00 531 SER A O 1
ATOM 4281 N N . LEU A 1 532 ? -16.258 -8.091 -3.749 1.00 91.75 532 LEU A N 1
ATOM 4282 C CA . LEU A 1 532 ? -14.792 -8.129 -3.730 1.00 91.75 532 LEU A CA 1
ATOM 4283 C C . LEU A 1 532 ? -14.225 -9.114 -4.766 1.00 91.75 532 LEU A C 1
ATOM 4285 O O . LEU A 1 532 ? -13.267 -8.786 -5.461 1.00 91.75 532 LEU A O 1
ATOM 4289 N N . GLN A 1 533 ? -14.835 -10.290 -4.954 1.00 93.12 533 GLN A N 1
ATOM 4290 C CA . GLN A 1 533 ? -14.444 -11.214 -6.030 1.00 93.12 533 GLN A CA 1
ATOM 4291 C C . GLN A 1 533 ? -14.632 -10.599 -7.427 1.00 93.12 533 GLN A C 1
ATOM 4293 O O . GLN A 1 533 ? -13.762 -10.758 -8.289 1.00 93.12 533 GLN A O 1
ATOM 4298 N N . ARG A 1 534 ? -15.728 -9.862 -7.664 1.00 93.12 534 ARG A N 1
ATOM 4299 C CA . ARG A 1 534 ? -15.940 -9.132 -8.927 1.00 93.12 534 ARG A CA 1
ATOM 4300 C C . ARG A 1 534 ? -14.901 -8.027 -9.112 1.00 93.12 534 ARG A C 1
ATOM 4302 O O . ARG A 1 534 ? -14.334 -7.935 -10.198 1.00 93.12 534 ARG A O 1
ATOM 4309 N N . GLU A 1 535 ? -14.602 -7.249 -8.075 1.00 93.50 535 GLU A N 1
ATOM 4310 C CA . GLU A 1 535 ? -13.564 -6.211 -8.098 1.00 93.50 535 GLU A CA 1
ATOM 4311 C C . GLU A 1 535 ? -12.179 -6.796 -8.393 1.00 93.50 535 GLU A C 1
ATOM 4313 O O . GLU A 1 535 ? -11.517 -6.327 -9.314 1.00 93.50 535 GLU A O 1
ATOM 4318 N N . VAL A 1 536 ? -11.780 -7.886 -7.729 1.00 90.94 536 VAL A N 1
ATOM 4319 C CA . VAL A 1 536 ? -10.536 -8.615 -8.038 1.00 90.94 536 VAL A CA 1
ATOM 4320 C C . VAL A 1 536 ? -10.534 -9.123 -9.484 1.00 90.94 536 VAL A C 1
ATOM 4322 O O . VAL A 1 536 ? -9.511 -9.026 -10.162 1.00 90.94 536 VAL A O 1
ATOM 4325 N N . SER A 1 537 ? -11.663 -9.619 -10.003 1.00 95.12 537 SER A N 1
ATOM 4326 C CA . SER A 1 537 ? -11.759 -10.048 -11.406 1.00 95.12 537 SER A CA 1
ATOM 4327 C C . SER A 1 537 ? -11.628 -8.883 -12.399 1.00 95.12 537 SER A C 1
ATOM 4329 O O . SER A 1 537 ? -11.015 -9.042 -13.452 1.00 95.12 537 SER A O 1
ATOM 4331 N N . ASN A 1 538 ? -12.148 -7.702 -12.052 1.00 96.81 538 ASN A N 1
ATOM 4332 C CA . ASN A 1 538 ? -12.069 -6.497 -12.876 1.00 96.81 538 ASN A CA 1
ATOM 4333 C C . ASN A 1 538 ? -10.672 -5.866 -12.818 1.00 96.81 538 ASN A C 1
ATOM 4335 O O . ASN A 1 538 ? -10.156 -5.450 -13.849 1.00 96.81 538 ASN A O 1
ATOM 4339 N N . LEU A 1 539 ? -10.025 -5.860 -11.648 1.00 91.75 539 LEU A N 1
ATOM 4340 C CA . LEU A 1 539 ? -8.634 -5.435 -11.490 1.00 91.75 539 LEU A CA 1
ATOM 4341 C C . LEU A 1 539 ? -7.675 -6.358 -12.250 1.00 91.75 539 LEU A C 1
ATOM 4343 O O . LEU A 1 539 ? -6.763 -5.862 -12.897 1.00 91.75 539 LEU A O 1
ATOM 4347 N N . ARG A 1 540 ? -7.910 -7.680 -12.254 1.00 94.19 540 ARG A N 1
ATOM 4348 C CA . ARG A 1 540 ? -7.137 -8.629 -13.078 1.00 94.19 540 ARG A CA 1
ATOM 4349 C C . ARG A 1 540 ? -7.305 -8.378 -14.579 1.00 94.19 540 ARG A C 1
ATOM 4351 O O . ARG A 1 540 ? -6.315 -8.423 -15.295 1.00 94.19 540 ARG A O 1
ATOM 4358 N N . LYS A 1 541 ? -8.523 -8.083 -15.050 1.00 95.31 541 LYS A N 1
ATOM 4359 C CA . LYS A 1 541 ? -8.764 -7.696 -16.455 1.00 95.31 541 LYS A CA 1
ATOM 4360 C C . LYS A 1 541 ? -8.071 -6.382 -16.806 1.00 95.31 541 LYS A C 1
ATOM 4362 O O . LYS A 1 541 ? -7.360 -6.333 -17.794 1.00 95.31 541 LYS A O 1
ATOM 4367 N N . SER A 1 542 ? -8.213 -5.362 -15.961 1.00 93.50 542 SER A N 1
ATOM 4368 C CA . SER A 1 542 ? -7.569 -4.055 -16.140 1.00 93.50 542 SER A CA 1
ATOM 4369 C C . SER A 1 542 ? -6.036 -4.159 -16.137 1.00 93.50 542 SER A C 1
ATOM 4371 O O . SER A 1 542 ? -5.378 -3.545 -16.969 1.00 93.50 542 SER A O 1
ATOM 4373 N N . ALA A 1 543 ? -5.457 -4.997 -15.269 1.00 89.56 543 ALA A N 1
ATOM 4374 C CA . ALA A 1 543 ? -4.026 -5.297 -15.282 1.00 89.56 543 ALA A CA 1
ATOM 4375 C C . ALA A 1 543 ? -3.599 -5.988 -16.587 1.00 89.56 543 ALA A C 1
ATOM 4377 O O . ALA A 1 543 ? -2.670 -5.513 -17.231 1.00 89.56 543 ALA A O 1
ATOM 4378 N N . ALA A 1 544 ? -4.318 -7.030 -17.020 1.00 92.94 544 ALA A N 1
ATOM 4379 C CA . ALA A 1 544 ? -4.038 -7.712 -18.283 1.00 92.94 544 ALA A CA 1
ATOM 4380 C C . ALA A 1 544 ? -4.165 -6.767 -19.493 1.00 92.94 544 ALA A C 1
ATOM 4382 O O . ALA A 1 544 ? -3.296 -6.770 -20.351 1.00 92.94 544 ALA A O 1
ATOM 4383 N N . GLU A 1 545 ? -5.187 -5.904 -19.538 1.00 95.12 545 GLU A N 1
ATOM 4384 C CA . GLU A 1 545 ? -5.361 -4.871 -20.572 1.00 95.12 545 GLU A CA 1
ATOM 4385 C C . GLU A 1 545 ? -4.208 -3.847 -20.577 1.00 95.12 545 GLU A C 1
ATOM 4387 O O . GLU A 1 545 ? -3.789 -3.394 -21.643 1.00 95.12 545 GLU A O 1
ATOM 4392 N N . LEU A 1 546 ? -3.671 -3.482 -19.407 1.00 89.44 546 LEU A N 1
ATOM 4393 C CA . LEU A 1 546 ? -2.511 -2.593 -19.287 1.00 89.44 546 LEU A CA 1
ATOM 4394 C C . LEU A 1 546 ? -1.197 -3.274 -19.696 1.00 89.44 546 LEU A C 1
ATOM 4396 O O . LEU A 1 546 ? -0.371 -2.625 -20.334 1.00 89.44 546 LEU A O 1
ATOM 4400 N N . GLU A 1 547 ? -1.008 -4.555 -19.374 1.00 93.25 547 GLU A N 1
ATOM 4401 C CA . GLU A 1 547 ? 0.129 -5.368 -19.831 1.00 93.25 547 GLU A CA 1
ATOM 4402 C C . GLU A 1 547 ? 0.115 -5.517 -21.361 1.00 93.25 547 GLU A C 1
ATOM 4404 O O . GLU A 1 547 ? 1.110 -5.224 -22.022 1.00 93.25 547 GLU A O 1
ATOM 4409 N N . ASP A 1 548 ? -1.047 -5.851 -21.925 1.00 95.56 548 ASP A N 1
ATOM 4410 C CA . ASP A 1 548 ? -1.319 -5.912 -23.364 1.00 95.56 548 ASP A CA 1
ATOM 4411 C C . ASP A 1 548 ? -1.008 -4.581 -24.076 1.00 95.56 548 ASP A C 1
ATOM 4413 O O . ASP A 1 548 ? -0.426 -4.557 -25.161 1.00 95.56 548 ASP A O 1
ATOM 4417 N N . ASN A 1 549 ? -1.404 -3.450 -23.481 1.00 93.94 549 ASN A N 1
ATOM 4418 C CA . ASN A 1 549 ? -1.139 -2.125 -24.043 1.00 93.94 549 ASN A CA 1
ATOM 4419 C C . ASN A 1 549 ? 0.338 -1.732 -23.922 1.00 93.94 549 ASN A C 1
ATOM 4421 O O . ASN A 1 549 ? 0.894 -1.191 -24.873 1.00 93.94 549 ASN A O 1
ATOM 4425 N N . LEU A 1 550 ? 0.996 -2.044 -22.802 1.00 91.50 550 LEU A N 1
ATOM 4426 C CA . LEU A 1 550 ? 2.436 -1.838 -22.637 1.00 91.50 550 LEU A CA 1
ATOM 4427 C C . LEU A 1 550 ? 3.237 -2.640 -23.671 1.00 91.50 550 LEU A C 1
ATOM 4429 O O . LEU A 1 550 ? 4.229 -2.144 -24.199 1.00 91.50 550 LEU A O 1
ATOM 4433 N N . GLU A 1 551 ? 2.799 -3.857 -23.986 1.00 92.75 551 GLU A N 1
ATOM 4434 C CA . GLU A 1 551 ? 3.434 -4.695 -24.998 1.00 92.75 551 GLU A CA 1
ATOM 4435 C C . GLU A 1 551 ? 3.207 -4.163 -26.425 1.00 92.75 551 GLU A C 1
ATOM 4437 O O . GLU A 1 551 ? 4.148 -4.123 -27.217 1.00 92.75 551 GLU A O 1
ATOM 4442 N N . ARG A 1 552 ? 2.016 -3.630 -26.738 1.00 93.94 552 ARG A N 1
ATOM 4443 C CA . ARG A 1 552 ? 1.765 -2.916 -28.010 1.00 93.94 552 ARG A CA 1
ATOM 4444 C C . ARG A 1 552 ? 2.630 -1.666 -28.164 1.00 93.94 552 ARG A C 1
ATOM 4446 O O . ARG A 1 552 ? 3.191 -1.457 -29.235 1.00 93.94 552 ARG A O 1
ATOM 4453 N N . GLU A 1 553 ? 2.777 -0.862 -27.112 1.00 85.25 553 GLU A N 1
ATOM 4454 C CA . GLU A 1 553 ? 3.644 0.327 -27.126 1.00 85.25 553 GLU A CA 1
ATOM 4455 C C . GLU A 1 553 ? 5.127 -0.052 -27.284 1.00 85.25 553 GLU A C 1
ATOM 4457 O O . GLU A 1 553 ? 5.852 0.596 -28.036 1.00 85.25 553 GLU A O 1
ATOM 4462 N N . ARG A 1 554 ? 5.585 -1.147 -26.656 1.00 91.50 554 ARG A N 1
ATOM 4463 C CA . ARG A 1 554 ? 6.940 -1.691 -26.878 1.00 91.50 554 ARG A CA 1
ATOM 4464 C C . ARG A 1 554 ? 7.154 -2.137 -28.319 1.00 91.50 554 ARG A C 1
ATOM 4466 O O . ARG A 1 554 ? 8.190 -1.819 -28.894 1.00 91.50 554 ARG A O 1
ATOM 4473 N N . GLN A 1 555 ? 6.197 -2.857 -28.900 1.00 92.62 555 GLN A N 1
ATOM 4474 C CA . GLN A 1 555 ? 6.272 -3.300 -30.294 1.00 92.62 555 GLN A CA 1
ATOM 4475 C C . GLN A 1 555 ? 6.294 -2.098 -31.244 1.00 92.62 555 GLN A C 1
ATOM 4477 O O . GLN A 1 555 ? 7.181 -2.015 -32.089 1.00 92.62 555 GLN A O 1
ATOM 4482 N N . HIS A 1 556 ? 5.424 -1.107 -31.027 1.00 89.38 556 HIS A N 1
ATOM 4483 C CA . HIS A 1 556 ? 5.408 0.125 -31.814 1.00 89.38 556 HIS A CA 1
ATOM 4484 C C . HIS A 1 556 ? 6.720 0.918 -31.703 1.00 89.38 556 HIS A C 1
ATOM 4486 O O . HIS A 1 556 ? 7.244 1.376 -32.717 1.00 89.38 556 HIS A O 1
ATOM 4492 N N . ALA A 1 557 ? 7.294 1.035 -30.500 1.00 89.75 557 ALA A N 1
ATOM 4493 C CA . ALA A 1 557 ? 8.591 1.676 -30.297 1.00 89.75 557 ALA A CA 1
ATOM 4494 C C . ALA A 1 557 ? 9.734 0.919 -30.999 1.00 89.75 557 ALA A C 1
ATOM 4496 O O . ALA A 1 557 ? 10.572 1.547 -31.641 1.00 89.75 557 ALA A O 1
ATOM 4497 N N . LEU A 1 558 ? 9.750 -0.418 -30.934 1.00 91.94 558 LEU A N 1
ATOM 4498 C CA . LEU A 1 558 ? 10.732 -1.247 -31.643 1.00 91.94 558 LEU A CA 1
ATOM 4499 C C . LEU A 1 558 ? 10.604 -1.128 -33.167 1.00 91.94 558 LEU A C 1
ATOM 4501 O O . LEU A 1 558 ? 11.624 -1.135 -33.852 1.00 91.94 558 LEU A O 1
ATOM 4505 N N . ASP A 1 559 ? 9.387 -1.001 -33.696 1.00 94.06 559 ASP A N 1
ATOM 4506 C CA . ASP A 1 559 ? 9.157 -0.780 -35.126 1.00 94.06 559 ASP A CA 1
ATOM 4507 C C . ASP A 1 559 ? 9.615 0.617 -35.563 1.00 94.06 559 ASP A C 1
ATOM 4509 O O . ASP A 1 559 ? 10.349 0.725 -36.540 1.00 94.06 559 ASP A O 1
ATOM 4513 N N . ILE A 1 560 ? 9.339 1.667 -34.779 1.00 90.81 560 ILE A N 1
ATOM 4514 C CA . ILE A 1 560 ? 9.896 3.009 -35.026 1.00 90.81 560 ILE A CA 1
ATOM 4515 C C . ILE A 1 560 ? 11.432 2.986 -34.987 1.00 90.81 560 ILE A C 1
ATOM 4517 O O . ILE A 1 560 ? 12.079 3.576 -35.851 1.00 90.81 560 ILE A O 1
ATOM 4521 N N . GLU A 1 561 ? 12.050 2.293 -34.025 1.00 90.69 561 GLU A N 1
ATOM 4522 C CA . GLU A 1 561 ? 13.510 2.164 -34.001 1.00 90.69 561 GLU A CA 1
ATOM 4523 C C . GLU A 1 561 ? 14.058 1.385 -35.208 1.00 90.69 561 GLU A C 1
ATOM 4525 O O . GLU A 1 561 ? 15.153 1.692 -35.680 1.00 90.69 561 GLU A O 1
ATOM 4530 N N . ARG A 1 562 ? 13.344 0.363 -35.701 1.00 94.25 562 ARG A N 1
ATOM 4531 C CA . ARG A 1 562 ? 13.714 -0.364 -36.927 1.00 94.25 562 ARG A CA 1
ATOM 4532 C C . ARG A 1 562 ? 13.634 0.561 -38.136 1.00 94.25 562 ARG A C 1
ATOM 4534 O O . ARG A 1 562 ? 14.607 0.634 -38.878 1.00 94.25 562 ARG A O 1
ATOM 4541 N N . ASP A 1 563 ? 12.545 1.308 -38.283 1.00 94.62 563 ASP A N 1
ATOM 4542 C CA . ASP A 1 563 ? 12.344 2.255 -39.382 1.00 94.62 563 ASP A CA 1
ATOM 4543 C C . ASP A 1 563 ? 13.413 3.355 -39.385 1.00 94.62 563 ASP A C 1
ATOM 4545 O O . ASP A 1 563 ? 14.006 3.628 -40.425 1.00 94.62 563 ASP A O 1
ATOM 4549 N N . VAL A 1 564 ? 13.747 3.928 -38.224 1.00 91.69 564 VAL A N 1
ATOM 4550 C CA . VAL A 1 564 ? 14.815 4.937 -38.097 1.00 91.69 564 VAL A CA 1
ATOM 4551 C C . VAL A 1 564 ? 16.202 4.340 -38.383 1.00 91.69 564 VAL A C 1
ATOM 4553 O O . VAL A 1 564 ? 17.010 4.962 -39.072 1.00 91.69 564 VAL A O 1
ATOM 4556 N N . ARG A 1 565 ? 16.496 3.115 -37.919 1.00 91.19 565 ARG A N 1
ATOM 4557 C CA . ARG A 1 565 ? 17.749 2.411 -38.269 1.00 91.19 565 ARG A CA 1
ATOM 4558 C C . ARG A 1 565 ? 17.833 2.083 -39.762 1.00 91.19 565 ARG A C 1
ATOM 4560 O O . ARG A 1 565 ? 18.936 2.082 -40.304 1.00 91.19 565 ARG A O 1
ATOM 4567 N N . ASN A 1 566 ? 16.706 1.797 -40.412 1.00 93.94 566 ASN A N 1
ATOM 4568 C CA . ASN A 1 566 ? 16.642 1.560 -41.852 1.00 93.94 566 ASN A CA 1
ATOM 4569 C C . ASN A 1 566 ? 16.847 2.868 -42.627 1.00 93.94 566 ASN A C 1
ATOM 4571 O O . ASN A 1 566 ? 17.691 2.892 -43.511 1.00 93.94 566 ASN A O 1
ATOM 4575 N N . GLN A 1 567 ? 16.204 3.970 -42.225 1.00 93.38 567 GLN A N 1
ATOM 4576 C CA . GLN A 1 567 ? 16.419 5.301 -42.815 1.00 93.38 567 GLN A CA 1
ATOM 4577 C C . GLN A 1 567 ? 17.890 5.729 -42.747 1.00 93.38 567 GLN A C 1
ATOM 4579 O O . GLN A 1 567 ? 18.466 6.089 -43.768 1.00 93.38 567 GLN A O 1
ATOM 4584 N N . PHE A 1 568 ? 18.544 5.612 -41.584 1.00 87.56 568 PHE A N 1
ATOM 4585 C CA . PHE A 1 568 ? 19.976 5.922 -41.486 1.00 87.56 568 PHE A CA 1
ATOM 4586 C C . PHE A 1 568 ? 20.855 4.972 -42.309 1.00 87.56 568 PHE A C 1
ATOM 4588 O O . PHE A 1 568 ? 21.898 5.391 -42.803 1.00 87.56 568 PHE A O 1
ATOM 4595 N N . ARG A 1 569 ? 20.457 3.706 -42.487 1.00 96.75 569 ARG A N 1
ATOM 4596 C CA . ARG A 1 569 ? 21.173 2.774 -43.368 1.00 96.75 569 ARG A CA 1
ATOM 4597 C C . ARG A 1 569 ? 21.037 3.181 -44.834 1.00 96.75 569 ARG A C 1
ATOM 4599 O O . ARG A 1 569 ? 22.051 3.260 -45.512 1.00 96.75 569 ARG A O 1
ATOM 4606 N N . GLU A 1 570 ? 19.824 3.488 -45.284 1.00 94.31 570 GLU A N 1
ATOM 4607 C CA . GLU A 1 570 ? 19.545 3.982 -46.635 1.00 94.31 570 GLU A CA 1
ATOM 4608 C C . GLU A 1 570 ? 20.292 5.298 -46.907 1.00 94.31 570 GLU A C 1
ATOM 4610 O O . GLU A 1 570 ? 20.881 5.458 -47.971 1.00 94.31 570 GLU A O 1
ATOM 4615 N N . GLU A 1 571 ? 20.353 6.222 -45.941 1.00 94.38 571 GLU A N 1
ATOM 4616 C CA . GLU A 1 571 ? 21.159 7.446 -46.050 1.00 94.38 571 GLU A CA 1
ATOM 4617 C C . GLU A 1 571 ? 22.664 7.156 -46.153 1.00 94.38 571 GLU A C 1
ATOM 4619 O O . GLU A 1 571 ? 23.338 7.771 -46.980 1.00 94.38 571 GLU A O 1
ATOM 4624 N N . ILE A 1 572 ? 23.196 6.214 -45.364 1.00 92.56 572 ILE A N 1
ATOM 4625 C CA . ILE A 1 572 ? 24.606 5.796 -45.431 1.00 92.56 572 ILE A CA 1
ATOM 4626 C C . ILE A 1 572 ? 24.921 5.127 -46.775 1.00 92.56 572 ILE A C 1
ATOM 4628 O O . ILE A 1 572 ? 25.933 5.459 -47.386 1.00 92.56 572 ILE A O 1
ATOM 4632 N N . GLU A 1 573 ? 24.070 4.221 -47.258 1.00 95.88 573 GLU A N 1
ATOM 4633 C CA . GLU A 1 573 ? 24.213 3.576 -48.571 1.00 95.88 573 GLU A CA 1
ATOM 4634 C C . GLU A 1 573 ? 24.210 4.633 -49.688 1.00 95.88 573 GLU A C 1
ATOM 4636 O O . GLU A 1 573 ? 25.158 4.712 -50.467 1.00 95.88 573 GLU A O 1
ATOM 4641 N N . ARG A 1 574 ? 23.235 5.548 -49.676 1.00 96.69 574 ARG A N 1
ATOM 4642 C CA . ARG A 1 574 ? 23.108 6.624 -50.670 1.00 96.69 574 ARG A CA 1
ATOM 4643 C C . ARG A 1 574 ? 24.274 7.626 -50.638 1.00 96.69 574 ARG A C 1
ATOM 4645 O O . ARG A 1 574 ? 24.657 8.145 -51.682 1.00 96.69 574 ARG A O 1
ATOM 4652 N N . LEU A 1 575 ? 24.847 7.907 -49.463 1.00 93.69 575 LEU A N 1
ATOM 4653 C CA . LEU A 1 575 ? 26.057 8.732 -49.324 1.00 93.69 575 LEU A CA 1
ATOM 4654 C C . LEU A 1 575 ? 27.325 7.986 -49.763 1.00 93.69 575 LEU A C 1
ATOM 4656 O O . LEU A 1 575 ? 28.224 8.608 -50.321 1.00 93.69 575 LEU A O 1
ATOM 4660 N N . ASN A 1 576 ? 27.411 6.671 -49.546 1.00 95.69 576 ASN A N 1
ATOM 4661 C CA . ASN A 1 576 ? 28.518 5.854 -50.048 1.00 95.69 576 ASN A CA 1
ATOM 4662 C C . ASN A 1 576 ? 28.504 5.767 -51.582 1.00 95.69 576 ASN A C 1
ATOM 4664 O O . ASN A 1 576 ? 29.573 5.814 -52.194 1.00 95.69 576 ASN A O 1
ATOM 4668 N N . ASP A 1 577 ? 27.320 5.708 -52.197 1.00 96.44 577 ASP A N 1
ATOM 4669 C CA . ASP A 1 577 ? 27.155 5.812 -53.650 1.00 96.44 577 ASP A CA 1
ATOM 4670 C C . ASP A 1 577 ? 27.605 7.198 -54.153 1.00 96.44 577 ASP A C 1
ATOM 4672 O O . ASP A 1 577 ? 28.479 7.272 -55.013 1.00 96.44 577 ASP A O 1
ATOM 4676 N N . GLU A 1 578 ? 27.134 8.299 -53.545 1.00 96.69 578 GLU A N 1
ATOM 4677 C CA . GLU A 1 578 ? 27.586 9.665 -53.887 1.00 96.69 578 GLU A CA 1
ATOM 4678 C C . GLU A 1 578 ? 29.110 9.844 -53.729 1.00 96.69 578 GLU A C 1
ATOM 4680 O O . GLU A 1 578 ? 29.757 10.474 -54.566 1.00 96.69 578 GLU A O 1
ATOM 4685 N N . ILE A 1 579 ? 29.717 9.273 -52.682 1.00 95.06 579 ILE A N 1
ATOM 4686 C CA . ILE A 1 579 ? 31.176 9.276 -52.491 1.00 95.06 579 ILE A CA 1
ATOM 4687 C C . ILE A 1 579 ? 31.873 8.451 -53.580 1.00 95.06 579 ILE A C 1
ATOM 4689 O O . ILE A 1 579 ? 32.941 8.848 -54.047 1.00 95.06 579 ILE A O 1
ATOM 4693 N N . SER A 1 580 ? 31.297 7.322 -53.994 1.00 95.38 580 SER A N 1
ATOM 4694 C CA . SER A 1 580 ? 31.855 6.459 -55.042 1.00 95.38 580 SER A CA 1
ATOM 4695 C C . SER A 1 580 ? 31.802 7.129 -56.417 1.00 95.38 580 SER A C 1
ATOM 4697 O O . SER A 1 580 ? 32.801 7.103 -57.139 1.00 95.38 580 SER A O 1
ATOM 4699 N N . ASP A 1 581 ? 30.697 7.805 -56.734 1.00 95.06 581 ASP A N 1
ATOM 4700 C CA . ASP A 1 581 ? 30.538 8.619 -57.942 1.00 95.06 581 ASP A CA 1
ATOM 4701 C C . ASP A 1 581 ? 31.528 9.795 -57.944 1.00 95.06 581 ASP A C 1
ATOM 4703 O O . ASP A 1 581 ? 32.272 9.977 -58.908 1.00 95.06 581 ASP A O 1
ATOM 4707 N N . LEU A 1 582 ? 31.654 10.538 -56.837 1.00 92.19 582 LEU A N 1
ATOM 4708 C CA . LEU A 1 582 ? 32.643 11.619 -56.709 1.00 92.19 582 LEU A CA 1
ATOM 4709 C C . LEU A 1 582 ? 34.094 11.114 -56.792 1.00 92.19 582 LEU A C 1
ATOM 4711 O O . LEU A 1 582 ? 34.964 11.808 -57.324 1.00 92.19 582 LEU A O 1
ATOM 4715 N N . GLN A 1 583 ? 34.387 9.908 -56.296 1.00 94.25 583 GLN A N 1
ATOM 4716 C CA . GLN A 1 583 ? 35.693 9.270 -56.486 1.00 94.25 583 GLN A CA 1
ATOM 4717 C C . GLN A 1 583 ? 35.929 8.876 -57.949 1.00 94.25 583 GLN A C 1
ATOM 4719 O O . GLN A 1 583 ? 37.060 8.998 -58.424 1.00 94.25 583 GLN A O 1
ATOM 4724 N N . ALA A 1 584 ? 34.898 8.428 -58.670 1.00 91.56 584 ALA A N 1
ATOM 4725 C CA . ALA A 1 584 ? 34.980 8.167 -60.103 1.00 91.56 584 ALA A CA 1
ATOM 4726 C C . ALA A 1 584 ? 35.216 9.469 -60.889 1.00 91.56 584 ALA A C 1
ATOM 4728 O O . ALA A 1 584 ? 36.171 9.527 -61.659 1.00 91.56 584 ALA A O 1
ATOM 4729 N N . GLU A 1 585 ? 34.464 10.541 -60.617 1.00 94.81 585 GLU A N 1
ATOM 4730 C CA . GLU A 1 585 ? 34.674 11.865 -61.224 1.00 94.81 585 GLU A CA 1
ATOM 4731 C C . GLU A 1 585 ? 36.074 12.434 -60.940 1.00 94.81 585 GLU A C 1
ATOM 4733 O O . GLU A 1 585 ? 36.691 13.050 -61.812 1.00 94.81 585 GLU A O 1
ATOM 4738 N N . CYS A 1 586 ? 36.606 12.247 -59.727 1.00 89.94 586 CYS A N 1
ATOM 4739 C CA . CYS A 1 586 ? 37.981 12.636 -59.410 1.00 89.94 586 CYS A CA 1
ATOM 4740 C C . CYS A 1 586 ? 38.994 11.816 -60.216 1.00 89.94 586 CYS A C 1
ATOM 4742 O O . CYS A 1 586 ? 39.838 12.417 -60.870 1.00 89.94 586 CYS A O 1
ATOM 4744 N N . ARG A 1 587 ? 38.860 10.483 -60.281 1.00 90.69 587 ARG A N 1
ATOM 4745 C CA . ARG A 1 587 ? 39.725 9.633 -61.123 1.00 90.69 587 ARG A CA 1
ATOM 4746 C C . ARG A 1 587 ? 39.635 10.000 -62.604 1.00 90.69 587 ARG A C 1
ATOM 4748 O O . ARG A 1 587 ? 40.651 10.004 -63.285 1.00 90.69 587 ARG A O 1
ATOM 4755 N N . GLU A 1 588 ? 38.449 10.314 -63.120 1.00 91.31 588 GLU A N 1
ATOM 4756 C CA . GLU A 1 588 ? 38.277 10.773 -64.502 1.00 91.31 588 GLU A CA 1
ATOM 4757 C C . GLU A 1 588 ? 38.960 12.122 -64.746 1.00 91.31 588 GLU A C 1
ATOM 4759 O O . GLU A 1 588 ? 39.622 12.288 -65.770 1.00 91.31 588 GLU A O 1
ATOM 4764 N N . ARG A 1 589 ? 38.870 13.068 -63.803 1.00 90.88 589 ARG A N 1
ATOM 4765 C CA . ARG A 1 589 ? 39.591 14.345 -63.900 1.00 90.88 589 ARG A CA 1
ATOM 4766 C C . ARG A 1 589 ? 41.101 14.178 -63.781 1.00 90.88 589 ARG A C 1
ATOM 4768 O O . ARG A 1 589 ? 41.807 14.788 -64.574 1.00 90.88 589 ARG A O 1
ATOM 4775 N N . ASP A 1 590 ? 41.586 13.338 -62.874 1.00 92.94 590 ASP A N 1
ATOM 4776 C CA . ASP A 1 590 ? 43.012 13.025 -62.737 1.00 92.94 590 ASP A CA 1
ATOM 4777 C C . ASP A 1 590 ? 43.538 12.372 -64.025 1.00 92.94 590 ASP A C 1
ATOM 4779 O O . ASP A 1 590 ? 44.505 12.857 -64.605 1.00 92.94 590 ASP A O 1
ATOM 4783 N N . ASN A 1 591 ? 42.812 11.393 -64.580 1.00 91.31 591 ASN A N 1
ATOM 4784 C CA . ASN A 1 591 ? 43.114 10.814 -65.892 1.00 91.31 591 ASN A CA 1
ATOM 4785 C C . ASN A 1 591 ? 43.141 11.880 -67.004 1.00 91.31 591 ASN A C 1
ATOM 4787 O O . ASN A 1 591 ? 43.986 11.810 -67.894 1.00 91.31 591 ASN A O 1
ATOM 4791 N N . LEU A 1 592 ? 42.227 12.859 -67.008 1.00 91.94 592 LEU A N 1
ATOM 4792 C CA . LEU A 1 592 ? 42.249 13.958 -67.983 1.00 91.94 592 LEU A CA 1
ATOM 4793 C C . LEU A 1 592 ? 43.467 14.874 -67.788 1.00 91.94 592 LEU A C 1
ATOM 4795 O O . LEU A 1 592 ? 44.084 15.257 -68.782 1.00 91.94 592 LEU A O 1
ATOM 4799 N N . TYR A 1 593 ? 43.843 15.184 -66.543 1.00 90.19 593 TYR A N 1
ATOM 4800 C CA . TYR A 1 593 ? 45.041 15.965 -66.233 1.00 90.19 593 TYR A CA 1
ATOM 4801 C C . TYR A 1 593 ? 46.327 15.235 -66.625 1.00 90.19 593 TYR A C 1
ATOM 4803 O O . TYR A 1 593 ? 47.195 15.869 -67.218 1.00 90.19 593 TYR A O 1
ATOM 4811 N N . ASP A 1 594 ? 46.431 13.928 -66.385 1.00 91.50 594 ASP A N 1
ATOM 4812 C CA . ASP A 1 594 ? 47.569 13.110 -66.817 1.00 91.50 594 ASP A CA 1
ATOM 4813 C C . ASP A 1 594 ? 47.653 13.066 -68.351 1.00 91.50 594 ASP A C 1
ATOM 4815 O O . ASP A 1 594 ? 48.694 13.386 -68.924 1.00 91.50 594 ASP A O 1
ATOM 4819 N N . ASN A 1 595 ? 46.535 12.794 -69.038 1.00 92.75 595 ASN A N 1
ATOM 4820 C CA . ASN A 1 595 ? 46.465 12.814 -70.505 1.00 92.75 595 ASN A CA 1
ATOM 4821 C C . ASN A 1 595 ? 46.846 14.183 -71.100 1.00 92.75 595 ASN A C 1
ATOM 4823 O O . ASN A 1 595 ? 47.461 14.245 -72.166 1.00 92.75 595 ASN A O 1
ATOM 4827 N N . ASP A 1 596 ? 46.446 15.289 -70.472 1.00 92.94 596 ASP A N 1
ATOM 4828 C CA . ASP A 1 596 ? 46.831 16.630 -70.918 1.00 92.94 596 ASP A CA 1
ATOM 4829 C C . ASP A 1 596 ? 48.286 16.951 -70.555 1.00 92.94 596 ASP A C 1
ATOM 4831 O O . ASP A 1 596 ? 48.983 17.547 -71.374 1.00 92.94 596 ASP A O 1
ATOM 4835 N N . SER A 1 597 ? 48.785 16.509 -69.398 1.00 90.44 597 SER A N 1
ATOM 4836 C CA . SER A 1 597 ? 50.194 16.639 -69.015 1.00 90.44 597 SER A CA 1
ATOM 4837 C C . SER A 1 597 ? 51.101 15.904 -70.001 1.00 90.44 597 SER A C 1
ATOM 4839 O O . SER A 1 597 ? 52.048 16.500 -70.508 1.00 90.44 597 SER A O 1
ATOM 4841 N N . GLU A 1 598 ? 50.770 14.665 -70.379 1.00 91.81 598 GLU A N 1
ATOM 4842 C CA . GLU A 1 598 ? 51.488 13.924 -71.421 1.00 91.81 598 GLU A CA 1
ATOM 4843 C C . GLU A 1 598 ? 51.470 14.664 -72.769 1.00 91.81 598 GLU A C 1
ATOM 4845 O O . GLU A 1 598 ? 52.495 14.727 -73.451 1.00 91.81 598 GLU A O 1
ATOM 4850 N N . LYS A 1 599 ? 50.346 15.275 -73.176 1.00 94.38 599 LYS A N 1
ATOM 4851 C CA . LYS A 1 599 ? 50.301 16.111 -74.395 1.00 94.38 599 LYS A CA 1
ATOM 4852 C C . LYS A 1 599 ? 51.222 17.324 -74.273 1.00 94.38 599 LYS A C 1
ATOM 4854 O O . LYS A 1 599 ? 52.020 17.555 -75.179 1.00 94.38 599 LYS A O 1
ATOM 4859 N N . TRP A 1 600 ? 51.165 18.061 -73.162 1.00 90.56 600 TRP A N 1
ATOM 4860 C CA . TRP A 1 600 ? 52.022 19.224 -72.913 1.00 90.56 600 TRP A CA 1
ATOM 4861 C C . TRP A 1 600 ? 53.509 18.854 -72.852 1.00 90.56 600 TRP A C 1
ATOM 4863 O O . TRP A 1 600 ? 54.343 19.603 -73.359 1.00 90.56 600 TRP A O 1
ATOM 4873 N N . GLU A 1 601 ? 53.865 17.702 -72.283 1.00 92.12 601 GLU A N 1
ATOM 4874 C CA . GLU A 1 601 ? 55.239 17.194 -72.272 1.00 92.12 601 GLU A CA 1
ATOM 4875 C C . GLU A 1 601 ? 55.708 16.788 -73.672 1.00 92.12 601 GLU A C 1
ATOM 4877 O O . GLU A 1 601 ? 56.808 17.168 -74.077 1.00 92.12 601 GLU A O 1
ATOM 4882 N N . ASN A 1 602 ? 54.864 16.110 -74.453 1.00 92.19 602 ASN A N 1
ATOM 4883 C CA . ASN A 1 602 ? 55.145 15.781 -75.851 1.00 92.19 602 ASN A CA 1
ATOM 4884 C C . ASN A 1 602 ? 55.311 17.047 -76.718 1.00 92.19 602 ASN A C 1
ATOM 4886 O O . ASN A 1 602 ? 56.271 17.154 -77.485 1.00 92.19 602 ASN A O 1
ATOM 4890 N N . GLU A 1 603 ? 54.434 18.043 -76.572 1.00 94.00 603 GLU A N 1
ATOM 4891 C CA . GLU A 1 603 ? 54.553 19.346 -77.240 1.00 94.00 603 GLU A CA 1
ATOM 4892 C C . GLU A 1 603 ? 55.819 20.095 -76.808 1.00 94.00 603 GLU A C 1
ATOM 4894 O O . GLU A 1 603 ? 56.564 20.594 -77.653 1.00 94.00 603 GLU A O 1
ATOM 4899 N N . ARG A 1 604 ? 56.129 20.111 -75.508 1.00 93.88 604 ARG A N 1
ATOM 4900 C CA . ARG A 1 604 ? 57.359 20.700 -74.969 1.00 93.88 604 ARG A CA 1
ATOM 4901 C C . ARG A 1 604 ? 58.605 20.002 -75.509 1.00 93.88 604 ARG A C 1
ATOM 4903 O O . ARG A 1 604 ? 59.555 20.691 -75.869 1.00 93.88 604 ARG A O 1
ATOM 4910 N N . HIS A 1 605 ? 58.621 18.674 -75.604 1.00 91.44 605 HIS A N 1
ATOM 4911 C CA . HIS A 1 605 ? 59.728 17.927 -76.205 1.00 91.44 605 HIS A CA 1
ATOM 4912 C C . HIS A 1 605 ? 59.884 18.234 -77.698 1.00 91.44 605 HIS A C 1
ATOM 4914 O O . HIS A 1 605 ? 61.009 18.445 -78.160 1.00 91.44 605 HIS A O 1
ATOM 4920 N N . ASN A 1 606 ? 58.778 18.354 -78.437 1.00 93.00 606 ASN A N 1
ATOM 4921 C CA . ASN A 1 606 ? 58.802 18.785 -79.832 1.00 93.00 606 ASN A CA 1
ATOM 4922 C C . ASN A 1 606 ? 59.398 20.197 -79.964 1.00 93.00 606 ASN A C 1
ATOM 4924 O O . ASN A 1 606 ? 60.396 20.357 -80.669 1.00 93.00 606 ASN A O 1
ATOM 4928 N N . LEU A 1 607 ? 58.889 21.183 -79.216 1.00 91.12 607 LEU A N 1
ATOM 4929 C CA . LEU A 1 607 ? 59.378 22.570 -79.213 1.00 91.12 607 LEU A CA 1
ATOM 4930 C C . LEU A 1 607 ? 60.842 22.694 -78.764 1.00 91.12 607 LEU A C 1
ATOM 4932 O O . LEU A 1 607 ? 61.601 23.462 -79.353 1.00 91.12 607 LEU A O 1
ATOM 4936 N N . VAL A 1 608 ? 61.274 21.918 -77.765 1.00 93.19 608 VAL A N 1
ATOM 4937 C CA . VAL A 1 608 ? 62.686 21.825 -77.354 1.00 93.19 608 VAL A CA 1
ATOM 4938 C C . VAL A 1 608 ? 63.538 21.293 -78.504 1.00 93.19 608 VAL A C 1
ATOM 4940 O O . VAL A 1 608 ? 64.550 21.900 -78.842 1.00 93.19 608 VAL A O 1
ATOM 4943 N N . SER A 1 609 ? 63.100 20.232 -79.186 1.00 88.12 609 SER A N 1
ATOM 4944 C CA . SER A 1 609 ? 63.830 19.703 -80.340 1.00 88.12 609 SER A CA 1
ATOM 4945 C C . SER A 1 609 ? 63.859 20.682 -81.529 1.00 88.12 609 SER A C 1
ATOM 4947 O O . SER A 1 609 ? 64.788 20.662 -82.338 1.00 88.12 609 SER A O 1
ATOM 4949 N N . GLU A 1 610 ? 62.851 21.543 -81.686 1.00 91.88 610 GLU A N 1
ATOM 4950 C CA . GLU A 1 610 ? 62.843 22.608 -82.698 1.00 91.88 610 GLU A CA 1
ATOM 4951 C C . GLU A 1 610 ? 63.779 23.761 -82.327 1.00 91.88 610 GLU A C 1
ATOM 4953 O O . GLU A 1 610 ? 64.552 24.204 -83.183 1.00 91.88 610 GLU A O 1
ATOM 4958 N N . ARG A 1 611 ? 63.773 24.181 -81.053 1.00 89.50 611 ARG A N 1
ATOM 4959 C CA . ARG A 1 611 ? 64.739 25.125 -80.477 1.00 89.50 611 ARG A CA 1
ATOM 4960 C C . ARG A 1 611 ? 66.162 24.636 -80.699 1.00 89.50 611 ARG A C 1
ATOM 4962 O O . ARG A 1 611 ? 66.956 25.393 -81.237 1.00 89.50 611 ARG A O 1
ATOM 4969 N N . ASP A 1 612 ? 66.476 23.387 -80.370 1.00 92.62 612 ASP A N 1
ATOM 4970 C CA . ASP A 1 612 ? 67.837 22.846 -80.493 1.00 92.62 612 ASP A CA 1
ATOM 4971 C C . ASP A 1 612 ? 68.319 22.899 -81.946 1.00 92.62 612 ASP A C 1
ATOM 4973 O O . ASP A 1 612 ? 69.397 23.413 -82.240 1.00 92.62 612 ASP A O 1
ATOM 4977 N N . ARG A 1 613 ? 67.461 22.510 -82.897 1.00 89.56 613 ARG A N 1
ATOM 4978 C CA . ARG A 1 613 ? 67.748 22.657 -84.334 1.00 89.56 613 ARG A CA 1
ATOM 4979 C C . ARG A 1 613 ? 67.867 24.125 -84.768 1.00 89.56 613 ARG A C 1
ATOM 4981 O O . ARG A 1 613 ? 68.486 24.408 -85.795 1.00 89.56 613 ARG A O 1
ATOM 4988 N N . ALA A 1 614 ? 67.237 25.078 -84.084 1.00 89.00 614 ALA A N 1
ATOM 4989 C CA . ALA A 1 614 ? 67.399 26.509 -84.352 1.00 89.00 614 ALA A CA 1
ATOM 4990 C C . ALA A 1 614 ? 68.706 27.056 -83.750 1.00 89.00 614 ALA A C 1
ATOM 4992 O O . ALA A 1 614 ? 69.427 27.779 -84.437 1.00 89.00 614 ALA A O 1
ATOM 4993 N N . GLU A 1 615 ? 69.058 26.650 -82.530 1.00 89.44 615 GLU A N 1
ATOM 4994 C CA . GLU A 1 615 ? 70.311 26.978 -81.846 1.00 89.44 615 GLU A CA 1
ATOM 4995 C C . GLU A 1 615 ? 71.526 26.404 -82.586 1.00 89.44 615 GLU A C 1
ATOM 4997 O O . GLU A 1 615 ? 72.501 27.120 -82.795 1.00 89.44 615 GLU A O 1
ATOM 5002 N N . GLU A 1 616 ? 71.459 25.173 -83.103 1.00 89.00 616 GLU A N 1
ATOM 5003 C CA . GLU A 1 616 ? 72.505 24.594 -83.958 1.00 89.00 616 GLU A CA 1
ATOM 5004 C C . GLU A 1 616 ? 72.753 25.426 -85.226 1.00 89.00 616 GLU A C 1
ATOM 5006 O O . GLU A 1 616 ? 73.906 25.657 -85.613 1.00 89.00 616 GLU A O 1
ATOM 5011 N N . ARG A 1 617 ? 71.681 25.921 -85.864 1.00 86.50 617 ARG A N 1
ATOM 5012 C CA . ARG A 1 617 ? 71.772 26.816 -87.031 1.00 86.50 617 ARG A CA 1
ATOM 5013 C C . ARG A 1 617 ? 72.324 28.186 -86.638 1.00 86.50 617 ARG A C 1
ATOM 5015 O O . ARG A 1 617 ? 73.197 28.697 -87.337 1.00 86.50 617 ARG A O 1
ATOM 5022 N N . ALA A 1 618 ? 71.872 28.754 -85.521 1.00 86.00 618 ALA A N 1
ATOM 5023 C CA . ALA A 1 618 ? 72.357 30.031 -85.001 1.00 86.00 618 ALA A CA 1
ATOM 5024 C C . ALA A 1 618 ? 73.844 29.960 -84.619 1.00 86.00 618 ALA A C 1
ATOM 5026 O O . ALA A 1 618 ? 74.616 30.819 -85.028 1.00 86.00 618 ALA A O 1
ATOM 5027 N N . ALA A 1 619 ? 74.284 28.897 -83.944 1.00 85.88 619 ALA A N 1
ATOM 5028 C CA . ALA A 1 619 ? 75.690 28.631 -83.649 1.00 85.88 619 ALA A CA 1
ATOM 5029 C C . ALA A 1 619 ? 76.508 28.379 -84.929 1.00 85.88 619 ALA A C 1
ATOM 5031 O O . ALA A 1 619 ? 77.664 28.792 -85.022 1.00 85.88 619 ALA A O 1
ATOM 5032 N N . GLY A 1 620 ? 75.912 27.742 -85.942 1.00 85.38 620 GLY A N 1
ATOM 5033 C CA . GLY A 1 620 ? 76.481 27.634 -87.285 1.00 85.38 620 GLY A CA 1
ATOM 5034 C C . GLY A 1 620 ? 76.751 29.000 -87.924 1.00 85.38 620 GLY A C 1
ATOM 5035 O O . GLY A 1 620 ? 77.851 29.225 -88.427 1.00 85.38 620 GLY A O 1
ATOM 5036 N N . LEU A 1 621 ? 75.785 29.921 -87.845 1.00 87.06 621 LEU A N 1
ATOM 5037 C CA . LEU A 1 621 ? 75.906 31.295 -88.341 1.00 87.06 621 LEU A CA 1
ATOM 5038 C C . LEU A 1 621 ? 76.867 32.141 -87.496 1.00 87.06 621 LEU A C 1
ATOM 5040 O O . LEU A 1 621 ? 77.698 32.847 -88.063 1.00 87.06 621 LEU A O 1
ATOM 5044 N N . GLN A 1 622 ? 76.844 32.024 -86.168 1.00 86.19 622 GLN A N 1
ATOM 5045 C CA . GLN A 1 622 ? 77.762 32.736 -85.277 1.00 86.19 622 GLN A CA 1
ATOM 5046 C C . GLN A 1 622 ? 79.219 32.372 -85.595 1.00 86.19 622 GLN A C 1
ATOM 5048 O O . GLN A 1 622 ? 80.033 33.255 -85.848 1.00 86.19 622 GLN A O 1
ATOM 5053 N N . ARG A 1 623 ? 79.511 31.076 -85.792 1.00 78.81 623 ARG A N 1
ATOM 5054 C CA . ARG A 1 623 ? 80.815 30.599 -86.291 1.00 78.81 623 ARG A CA 1
ATOM 5055 C C . ARG A 1 623 ? 81.197 31.140 -87.678 1.00 78.81 623 ARG A C 1
ATOM 5057 O O . ARG A 1 623 ? 82.367 31.048 -88.038 1.00 78.81 623 ARG A O 1
ATOM 5064 N N . THR A 1 624 ? 80.262 31.655 -88.482 1.00 74.25 624 THR A N 1
ATOM 5065 C CA . THR A 1 624 ? 80.590 32.388 -89.724 1.00 74.25 624 THR A CA 1
ATOM 5066 C C . THR A 1 624 ? 80.794 33.883 -89.494 1.00 74.25 624 THR A C 1
ATOM 5068 O O . THR A 1 624 ? 81.672 34.454 -90.130 1.00 74.25 624 THR A O 1
ATOM 5071 N N . ILE A 1 625 ? 80.060 34.497 -88.561 1.00 71.75 625 ILE A N 1
ATOM 5072 C CA . ILE A 1 625 ? 80.223 35.905 -88.171 1.00 71.75 625 ILE A CA 1
ATOM 5073 C C . ILE A 1 625 ? 81.580 36.125 -87.501 1.00 71.75 625 ILE A C 1
ATOM 5075 O O . ILE A 1 625 ? 82.273 37.077 -87.845 1.00 71.75 625 ILE A O 1
ATOM 5079 N N . ASP A 1 626 ? 81.999 35.239 -86.599 1.00 76.62 626 ASP A N 1
ATOM 5080 C CA . ASP A 1 626 ? 83.264 35.410 -85.878 1.00 76.62 626 ASP A CA 1
ATOM 5081 C C . ASP A 1 626 ? 84.470 35.318 -86.831 1.00 76.62 626 ASP A C 1
ATOM 5083 O O . ASP A 1 626 ? 85.339 36.182 -86.796 1.00 76.62 626 ASP A O 1
ATOM 5087 N N . ARG A 1 627 ? 84.436 34.415 -87.825 1.00 65.75 627 ARG A N 1
ATOM 5088 C CA . ARG A 1 627 ? 85.441 34.371 -88.912 1.00 65.75 627 ARG A CA 1
ATOM 5089 C C . ARG A 1 627 ? 85.493 35.643 -89.768 1.00 65.75 627 ARG A C 1
ATOM 5091 O O . ARG A 1 627 ? 86.513 35.892 -90.404 1.00 65.75 627 ARG A O 1
ATOM 5098 N N . LEU A 1 628 ? 84.399 36.404 -89.847 1.00 64.00 628 LEU A N 1
ATOM 5099 C CA . LEU A 1 628 ? 84.368 37.701 -90.534 1.00 64.00 628 LEU A CA 1
ATOM 5100 C C . LEU A 1 628 ? 84.899 38.815 -89.620 1.00 64.00 628 LEU A C 1
ATOM 5102 O O . LEU A 1 628 ? 85.664 39.657 -90.079 1.00 64.00 628 LEU A O 1
ATOM 5106 N N . ARG A 1 629 ? 84.575 38.784 -88.322 1.00 65.12 629 ARG A N 1
ATOM 5107 C CA . ARG A 1 629 ? 85.102 39.727 -87.319 1.00 65.12 629 ARG A CA 1
ATOM 5108 C C . ARG A 1 629 ? 86.614 39.605 -87.140 1.00 65.12 629 ARG A C 1
ATOM 5110 O O . ARG A 1 629 ? 87.292 40.629 -87.090 1.00 65.12 629 ARG A O 1
ATOM 5117 N N . ASP A 1 630 ? 87.148 38.385 -87.143 1.00 58.31 630 ASP A N 1
ATOM 5118 C CA . ASP A 1 630 ? 88.593 38.126 -87.111 1.00 58.31 630 ASP A CA 1
ATOM 5119 C C . ASP A 1 630 ? 89.322 38.749 -88.321 1.00 58.31 630 ASP A C 1
ATOM 5121 O O . ASP A 1 630 ? 90.491 39.121 -88.219 1.00 58.31 630 ASP A O 1
ATOM 5125 N N . ALA A 1 631 ? 88.635 38.921 -89.458 1.00 53.03 631 ALA A N 1
ATOM 5126 C CA . ALA A 1 631 ? 89.171 39.611 -90.633 1.00 53.03 631 ALA A CA 1
ATOM 5127 C C . ALA A 1 631 ? 89.065 41.150 -90.546 1.00 53.03 631 ALA A C 1
ATOM 5129 O O . ALA A 1 631 ? 89.861 41.852 -91.171 1.00 53.03 631 ALA A O 1
ATOM 5130 N N . GLU A 1 632 ? 88.120 41.692 -89.769 1.00 50.19 632 GLU A N 1
ATOM 5131 C CA . GLU A 1 632 ? 87.939 43.142 -89.571 1.00 50.19 632 GLU A CA 1
ATOM 5132 C C . GLU A 1 632 ? 88.792 43.714 -88.423 1.00 50.19 632 GLU A C 1
ATOM 5134 O O . GLU A 1 632 ? 89.150 44.895 -88.455 1.00 50.19 632 GLU A O 1
ATOM 5139 N N . GLY A 1 633 ? 89.202 42.883 -87.456 1.00 53.69 633 GLY A N 1
ATOM 5140 C CA . GLY A 1 633 ? 90.090 43.269 -86.346 1.00 53.69 633 GLY A CA 1
ATOM 5141 C C . GLY A 1 633 ? 91.457 43.833 -86.770 1.00 53.69 633 GLY A C 1
ATOM 5142 O O . GLY A 1 633 ? 92.131 44.483 -85.976 1.00 53.69 633 GLY A O 1
ATOM 5143 N N . ALA A 1 634 ? 91.846 43.667 -88.038 1.00 49.12 634 ALA A N 1
ATOM 5144 C CA . ALA A 1 634 ? 93.063 44.233 -88.620 1.00 49.12 634 ALA A CA 1
ATOM 5145 C C . ALA A 1 634 ? 93.025 45.765 -88.861 1.00 49.12 634 ALA A C 1
ATOM 5147 O O . ALA A 1 634 ? 94.010 46.329 -89.336 1.00 49.12 634 ALA A O 1
ATOM 5148 N N . LEU A 1 635 ? 91.921 46.463 -88.553 1.00 44.22 635 LEU A N 1
ATOM 5149 C CA . LEU A 1 635 ? 91.765 47.921 -88.729 1.00 44.22 635 LEU A CA 1
ATOM 5150 C C . LEU A 1 635 ? 91.887 48.700 -87.402 1.00 44.22 635 LEU A C 1
ATOM 5152 O O . LEU A 1 635 ? 91.064 49.563 -87.076 1.00 44.22 635 LEU A O 1
ATOM 5156 N N . SER A 1 636 ? 92.929 48.383 -86.630 1.00 45.00 636 SER A N 1
ATOM 5157 C CA . SER A 1 636 ? 93.016 48.705 -85.200 1.00 45.00 636 SER A CA 1
ATOM 5158 C C . SER A 1 636 ? 93.501 50.126 -84.835 1.00 45.00 636 SER A C 1
ATOM 5160 O O . SER A 1 636 ? 93.479 50.498 -83.675 1.00 45.00 636 SER A O 1
ATOM 5162 N N . ASP A 1 637 ? 93.764 51.049 -85.766 1.00 40.47 637 ASP A N 1
ATOM 5163 C CA . ASP A 1 637 ? 94.091 52.446 -85.378 1.00 40.47 637 ASP A CA 1
ATOM 5164 C C . ASP A 1 637 ? 92.890 53.266 -84.839 1.00 40.47 637 ASP A C 1
ATOM 5166 O O . ASP A 1 637 ? 93.043 54.396 -84.368 1.00 40.47 637 ASP A O 1
ATOM 5170 N N . LYS A 1 638 ? 91.674 52.696 -84.844 1.00 51.53 638 LYS A N 1
ATOM 5171 C CA . LYS A 1 638 ? 90.524 53.208 -84.064 1.00 51.53 638 LYS A CA 1
ATOM 5172 C C . LYS A 1 638 ? 90.477 52.657 -82.629 1.00 51.53 638 LYS A C 1
ATOM 5174 O O . LYS A 1 638 ? 89.722 53.176 -81.807 1.00 51.53 638 LYS A O 1
ATOM 5179 N N . GLU A 1 639 ? 91.294 51.653 -82.317 1.00 50.16 639 GLU A N 1
ATOM 5180 C CA . GLU A 1 639 ? 91.361 50.942 -81.035 1.00 50.16 639 GLU A CA 1
ATOM 5181 C C . GLU A 1 639 ? 91.781 51.850 -79.878 1.00 50.16 639 GLU A C 1
ATOM 5183 O O . GLU A 1 639 ? 91.306 51.662 -78.773 1.00 50.16 639 GLU A O 1
ATOM 5188 N N . THR A 1 640 ? 92.595 52.884 -80.103 1.00 47.19 640 THR A N 1
ATOM 5189 C CA . THR A 1 640 ? 93.095 53.759 -79.019 1.00 47.19 640 THR A CA 1
ATOM 5190 C C . THR A 1 640 ? 92.030 54.703 -78.453 1.00 47.19 640 THR A C 1
ATOM 5192 O O . THR A 1 640 ? 91.942 54.893 -77.243 1.00 47.19 640 THR A O 1
ATOM 5195 N N . LYS A 1 641 ? 91.144 55.246 -79.297 1.00 49.31 641 LYS A N 1
ATOM 5196 C CA . LYS A 1 641 ? 89.961 55.994 -78.824 1.00 49.31 641 LYS A CA 1
ATOM 5197 C C . LYS A 1 641 ? 88.850 55.066 -78.343 1.00 49.31 641 LYS A C 1
ATOM 5199 O O . LYS A 1 641 ? 88.077 55.450 -77.469 1.00 49.31 641 LYS A O 1
ATOM 5204 N N . LEU A 1 642 ? 88.805 53.836 -78.859 1.00 56.72 642 LEU A N 1
ATOM 5205 C CA . LEU A 1 642 ? 88.022 52.773 -78.240 1.00 56.72 642 LEU A CA 1
ATOM 5206 C C . LEU A 1 642 ? 88.602 52.357 -76.881 1.00 56.72 642 LEU A C 1
ATOM 5208 O O . LEU A 1 642 ? 87.808 51.997 -76.035 1.00 56.72 642 LEU A O 1
ATOM 5212 N N . GLN A 1 643 ? 89.911 52.448 -76.614 1.00 59.03 643 GLN A N 1
ATOM 5213 C CA . GLN A 1 643 ? 90.530 52.051 -75.339 1.00 59.03 643 GLN A CA 1
ATOM 5214 C C . GLN A 1 643 ? 90.116 52.960 -74.179 1.00 59.03 643 GLN A C 1
ATOM 5216 O O . GLN A 1 643 ? 89.817 52.453 -73.104 1.00 59.03 643 GLN A O 1
ATOM 5221 N N . GLU A 1 644 ? 90.054 54.280 -74.368 1.00 55.50 644 GLU A N 1
ATOM 5222 C CA . GLU A 1 644 ? 89.575 55.196 -73.317 1.00 55.50 644 GLU A CA 1
ATOM 5223 C C . GLU A 1 644 ? 88.059 55.050 -73.090 1.00 55.50 644 GLU A C 1
ATOM 5225 O O . GLU A 1 644 ? 87.601 55.011 -71.944 1.00 55.50 644 GLU A O 1
ATOM 5230 N N . ALA A 1 645 ? 87.283 54.863 -74.166 1.00 66.94 645 ALA A N 1
ATOM 5231 C CA . ALA A 1 645 ? 85.866 54.519 -74.066 1.00 66.94 645 ALA A CA 1
ATOM 5232 C C . ALA A 1 645 ? 85.673 53.181 -73.324 1.00 66.94 645 ALA A C 1
ATOM 5234 O O . ALA A 1 645 ? 84.962 53.149 -72.323 1.00 66.94 645 ALA A O 1
ATOM 5235 N N . LEU A 1 646 ? 86.403 52.130 -73.719 1.00 71.31 646 LEU A N 1
ATOM 5236 C CA . LEU A 1 646 ? 86.486 50.821 -73.062 1.00 71.31 646 LEU A CA 1
ATOM 5237 C C . LEU A 1 646 ? 86.904 50.943 -71.601 1.00 71.31 646 LEU A C 1
ATOM 5239 O O . LEU A 1 646 ? 86.392 50.200 -70.780 1.00 71.31 646 LEU A O 1
ATOM 5243 N N . GLN A 1 647 ? 87.803 51.845 -71.212 1.00 75.12 647 GLN A N 1
ATOM 5244 C CA . GLN A 1 647 ? 88.134 52.018 -69.795 1.00 75.12 647 GLN A CA 1
ATOM 5245 C C . GLN A 1 647 ? 86.926 52.547 -69.012 1.00 75.12 647 GLN A C 1
ATOM 5247 O O . GLN A 1 647 ? 86.534 51.939 -68.017 1.00 75.12 647 GLN A O 1
ATOM 5252 N N . SER A 1 648 ? 86.257 53.595 -69.501 1.00 75.44 648 SER A N 1
ATOM 5253 C CA . SER A 1 648 ? 85.044 54.117 -68.850 1.00 75.44 648 SER A CA 1
ATOM 5254 C C . SER A 1 648 ? 83.876 53.115 -68.854 1.00 75.44 648 SER A C 1
ATOM 5256 O O . SER A 1 648 ? 83.155 52.976 -67.864 1.00 75.44 648 SER A O 1
ATOM 5258 N N . GLU A 1 649 ? 83.729 52.354 -69.938 1.00 74.50 649 GLU A N 1
ATOM 5259 C CA . GLU A 1 649 ? 82.679 51.357 -70.115 1.00 74.50 649 GLU A CA 1
ATOM 5260 C C . GLU A 1 649 ? 82.995 50.065 -69.349 1.00 74.50 649 GLU A C 1
ATOM 5262 O O . GLU A 1 649 ? 82.091 49.481 -68.769 1.00 74.50 649 GLU A O 1
ATOM 5267 N N . THR A 1 650 ? 84.265 49.674 -69.192 1.00 79.19 650 THR A N 1
ATOM 5268 C CA . THR A 1 650 ? 84.674 48.581 -68.288 1.00 79.19 650 THR A CA 1
ATOM 5269 C C . THR A 1 650 ? 84.551 48.968 -66.821 1.00 79.19 650 THR A C 1
ATOM 5271 O O . THR A 1 650 ? 84.282 48.094 -66.007 1.00 79.19 650 THR A O 1
ATOM 5274 N N . GLU A 1 651 ? 84.700 50.237 -66.430 1.00 79.62 651 GLU A N 1
ATOM 5275 C CA . GLU A 1 651 ? 84.363 50.665 -65.065 1.00 79.62 651 GLU A CA 1
ATOM 5276 C C . GLU A 1 651 ? 82.858 50.636 -64.800 1.00 79.62 651 GLU A C 1
ATOM 5278 O O . GLU A 1 651 ? 82.432 50.227 -63.716 1.00 79.62 651 GLU A O 1
ATOM 5283 N N . ARG A 1 652 ? 82.051 51.055 -65.780 1.00 82.94 652 ARG A N 1
ATOM 5284 C CA . ARG A 1 652 ? 80.594 50.924 -65.723 1.00 82.94 652 ARG A CA 1
ATOM 5285 C C . ARG A 1 652 ? 80.195 49.449 -65.662 1.00 82.94 652 ARG A C 1
ATOM 5287 O O . ARG A 1 652 ? 79.480 49.075 -64.738 1.00 82.94 652 ARG A O 1
ATOM 5294 N N . HIS A 1 653 ? 80.734 48.609 -66.543 1.00 80.06 653 HIS A N 1
ATOM 5295 C CA . HIS A 1 653 ? 80.518 47.169 -66.520 1.00 80.06 653 HIS A CA 1
ATOM 5296 C C . HIS A 1 653 ? 81.001 46.540 -65.217 1.00 80.06 653 HIS A C 1
ATOM 5298 O O . HIS A 1 653 ? 80.237 45.787 -64.657 1.00 80.06 653 HIS A O 1
ATOM 5304 N N . LYS A 1 654 ? 82.147 46.906 -64.629 1.00 84.31 654 LYS A N 1
ATOM 5305 C CA . LYS A 1 654 ? 82.560 46.407 -63.296 1.00 84.31 654 LYS A CA 1
ATOM 5306 C C . LYS A 1 654 ? 81.594 46.796 -62.170 1.00 84.31 654 LYS A C 1
ATOM 5308 O O . LYS A 1 654 ? 81.541 46.115 -61.149 1.00 84.31 654 LYS A O 1
ATOM 5313 N N . LYS A 1 655 ? 80.873 47.916 -62.292 1.00 84.25 655 LYS A N 1
ATOM 5314 C CA . LYS A 1 655 ? 79.841 48.330 -61.321 1.00 84.25 655 LYS A CA 1
ATOM 5315 C C . LYS A 1 655 ? 78.531 47.580 -61.566 1.00 84.25 655 LYS A C 1
ATOM 5317 O O . LYS A 1 655 ? 77.955 47.067 -60.615 1.00 84.25 655 LYS A O 1
ATOM 5322 N N . GLU A 1 656 ? 78.104 47.467 -62.821 1.00 83.94 656 GLU A N 1
ATOM 5323 C CA . GLU A 1 656 ? 76.932 46.679 -63.228 1.00 83.94 656 GLU A CA 1
ATOM 5324 C C . GLU A 1 656 ? 77.133 45.183 -62.938 1.00 83.94 656 GLU A C 1
ATOM 5326 O O . GLU A 1 656 ? 76.248 44.561 -62.376 1.00 83.94 656 GLU A O 1
ATOM 5331 N N . GLU A 1 657 ? 78.315 44.629 -63.200 1.00 83.56 657 GLU A N 1
ATOM 5332 C CA . GLU A 1 657 ? 78.755 43.263 -62.891 1.00 83.56 657 GLU A CA 1
ATOM 5333 C C . GLU A 1 657 ? 78.747 42.997 -61.388 1.00 83.56 657 GLU A C 1
ATOM 5335 O O . GLU A 1 657 ? 78.292 41.939 -60.988 1.00 83.56 657 GLU A O 1
ATOM 5340 N N . LYS A 1 658 ? 79.155 43.949 -60.537 1.00 87.88 658 LYS A N 1
ATOM 5341 C CA . LYS A 1 658 ? 79.024 43.814 -59.071 1.00 87.88 658 LYS A CA 1
ATOM 5342 C C . LYS A 1 658 ? 77.571 43.859 -58.591 1.00 87.88 658 LYS A C 1
ATOM 5344 O O . LYS A 1 658 ? 77.208 43.182 -57.632 1.00 87.88 658 LYS A O 1
ATOM 5349 N N . ILE A 1 659 ? 76.724 44.664 -59.233 1.00 90.56 659 ILE A N 1
ATOM 5350 C CA . ILE A 1 659 ? 75.287 44.699 -58.923 1.00 90.56 659 ILE A CA 1
ATOM 5351 C C . ILE A 1 659 ? 74.629 43.392 -59.383 1.00 90.56 659 ILE A C 1
ATOM 5353 O O . ILE A 1 659 ? 73.884 42.779 -58.628 1.00 90.56 659 ILE A O 1
ATOM 5357 N N . LEU A 1 660 ? 74.957 42.916 -60.582 1.00 86.44 660 LEU A N 1
ATOM 5358 C CA . LEU A 1 660 ? 74.492 41.637 -61.106 1.00 86.44 660 LEU A CA 1
ATOM 5359 C C . LEU A 1 660 ? 75.059 40.457 -60.312 1.00 86.44 660 LEU A C 1
ATOM 5361 O O . LEU A 1 660 ? 74.317 39.517 -60.075 1.00 86.44 660 LEU A O 1
ATOM 5365 N N . SER A 1 661 ? 76.309 40.495 -59.838 1.00 90.12 661 SER A N 1
ATOM 5366 C CA . SER A 1 661 ? 76.883 39.427 -59.012 1.00 90.12 661 SER A CA 1
ATOM 5367 C C . SER A 1 661 ? 76.181 39.355 -57.662 1.00 90.12 661 SER A C 1
ATOM 5369 O O . SER A 1 661 ? 75.762 38.276 -57.277 1.00 90.12 661 SER A O 1
ATOM 5371 N N . THR A 1 662 ? 75.937 40.491 -56.998 1.00 91.19 662 THR A N 1
ATOM 5372 C CA . THR A 1 662 ? 75.154 40.515 -55.748 1.00 91.19 662 THR A CA 1
ATOM 5373 C C . THR A 1 662 ? 73.694 40.097 -55.956 1.00 91.19 662 THR A C 1
ATOM 5375 O O . THR A 1 662 ? 73.133 39.420 -55.100 1.00 91.19 662 THR A O 1
ATOM 5378 N N . GLN A 1 663 ? 73.078 40.411 -57.102 1.00 90.75 663 GLN A N 1
ATOM 5379 C CA . GLN A 1 663 ? 71.750 39.893 -57.463 1.00 90.75 663 GLN A CA 1
ATOM 5380 C C . GLN A 1 663 ? 71.767 38.390 -57.780 1.00 90.75 663 GLN A C 1
ATOM 5382 O O . GLN A 1 663 ? 70.837 37.684 -57.405 1.00 90.75 663 GLN A O 1
ATOM 5387 N N . ILE A 1 664 ? 72.814 37.880 -58.433 1.00 89.94 664 ILE A N 1
ATOM 5388 C CA . ILE A 1 664 ? 73.005 36.449 -58.700 1.00 89.94 664 ILE A CA 1
ATOM 5389 C C . ILE A 1 664 ? 73.256 35.696 -57.390 1.00 89.94 664 ILE A C 1
ATOM 5391 O O . ILE A 1 664 ? 72.649 34.654 -57.191 1.00 89.94 664 ILE A O 1
ATOM 5395 N N . GLU A 1 665 ? 74.074 36.226 -56.480 1.00 93.62 665 GLU A N 1
ATOM 5396 C CA . GLU A 1 665 ? 74.309 35.681 -55.136 1.00 93.62 665 GLU A CA 1
ATOM 5397 C C . GLU A 1 665 ? 73.006 35.637 -54.324 1.00 93.62 665 GLU A C 1
ATOM 5399 O O . GLU A 1 665 ? 72.680 34.603 -53.745 1.00 93.62 665 GLU A O 1
ATOM 5404 N N . GLN A 1 666 ? 72.210 36.714 -54.347 1.00 91.94 666 GLN A N 1
ATOM 5405 C CA . GLN A 1 666 ? 70.883 36.738 -53.723 1.00 91.94 666 GLN A CA 1
ATOM 5406 C C . GLN A 1 666 ? 69.946 35.700 -54.347 1.00 91.94 666 GLN A C 1
ATOM 5408 O O . GLN A 1 666 ? 69.354 34.918 -53.616 1.00 91.94 666 GLN A O 1
ATOM 5413 N N . LEU A 1 667 ? 69.854 35.621 -55.680 1.00 91.25 667 LEU A N 1
ATOM 5414 C CA . LEU A 1 667 ? 69.035 34.620 -56.376 1.00 91.25 667 LEU A CA 1
ATOM 5415 C C . LEU A 1 667 ? 69.526 33.182 -56.146 1.00 91.25 667 LEU A C 1
ATOM 5417 O O . LEU A 1 667 ? 68.708 32.267 -56.105 1.00 91.25 667 LEU A O 1
ATOM 5421 N N . GLN A 1 668 ? 70.831 32.969 -55.970 1.00 92.94 668 GLN A N 1
ATOM 5422 C CA . GLN A 1 668 ? 71.416 31.681 -55.593 1.00 92.94 668 GLN A CA 1
ATOM 5423 C C . GLN A 1 668 ? 71.064 31.309 -54.151 1.00 92.94 668 GLN A C 1
ATOM 5425 O O . GLN A 1 668 ? 70.717 30.158 -53.910 1.00 92.94 668 GLN A O 1
ATOM 5430 N N . GLN A 1 669 ? 71.074 32.263 -53.216 1.00 93.69 669 GLN A N 1
ATOM 5431 C CA . GLN A 1 669 ? 70.644 32.055 -51.828 1.00 93.69 669 GLN A CA 1
ATOM 5432 C C . GLN A 1 669 ? 69.123 31.808 -51.724 1.00 93.69 669 GLN A C 1
ATOM 5434 O O . GLN A 1 669 ? 68.661 30.966 -50.949 1.00 93.69 669 GLN A O 1
ATOM 5439 N N . ASP A 1 670 ? 68.338 32.488 -52.557 1.00 92.69 670 ASP A N 1
ATOM 5440 C CA . ASP A 1 670 ? 66.895 32.293 -52.736 1.00 92.69 670 ASP A CA 1
ATOM 5441 C C . ASP A 1 670 ? 66.550 30.953 -53.412 1.00 92.69 670 ASP A C 1
ATOM 5443 O O . ASP A 1 670 ? 65.477 30.390 -53.177 1.00 92.69 670 ASP A O 1
ATOM 5447 N N . LEU A 1 671 ? 67.438 30.440 -54.269 1.00 89.75 671 LEU A N 1
ATOM 5448 C CA . LEU A 1 671 ? 67.334 29.105 -54.856 1.00 89.75 671 LEU A CA 1
ATOM 5449 C C . LEU A 1 671 ? 67.750 28.029 -53.859 1.00 89.75 671 LEU A C 1
ATOM 5451 O O . LEU A 1 671 ? 67.022 27.053 -53.721 1.00 89.75 671 LEU A O 1
ATOM 5455 N N . SER A 1 672 ? 68.857 28.205 -53.133 1.00 93.44 672 SER A N 1
ATOM 5456 C CA . SER A 1 672 ? 69.343 27.216 -52.168 1.00 93.44 672 SER A CA 1
ATOM 5457 C C . SER A 1 672 ? 68.404 27.076 -50.970 1.00 93.44 672 SER A C 1
ATOM 5459 O O . SER A 1 672 ? 68.171 25.967 -50.507 1.00 93.44 672 SER A O 1
ATOM 5461 N N . SER A 1 673 ? 67.803 28.172 -50.496 1.00 91.81 673 SER A N 1
ATOM 5462 C CA . SER A 1 673 ? 66.772 28.124 -49.447 1.00 91.81 673 SER A CA 1
ATOM 5463 C C . SER A 1 673 ? 65.479 27.453 -49.925 1.00 91.81 673 SER A C 1
ATOM 5465 O O . SER A 1 673 ? 64.903 26.653 -49.191 1.00 91.81 673 SER A O 1
ATOM 5467 N N . ARG A 1 674 ? 65.042 27.694 -51.171 1.00 92.62 674 ARG A N 1
ATOM 5468 C CA . ARG A 1 674 ? 63.919 26.947 -51.773 1.00 92.62 674 ARG A CA 1
ATOM 5469 C C . ARG A 1 674 ? 64.251 25.472 -52.006 1.00 92.62 674 ARG A C 1
ATOM 5471 O O . ARG A 1 674 ? 63.374 24.640 -51.818 1.00 92.62 674 ARG A O 1
ATOM 5478 N N . GLN A 1 675 ? 65.481 25.145 -52.400 1.00 93.50 675 GLN A N 1
ATOM 5479 C CA . GLN A 1 675 ? 65.948 23.763 -52.546 1.00 93.50 675 GLN A CA 1
ATOM 5480 C C . GLN A 1 675 ? 65.942 23.044 -51.196 1.00 93.50 675 GLN A C 1
ATOM 5482 O O . GLN A 1 675 ? 65.331 21.988 -51.112 1.00 93.50 675 GLN A O 1
ATOM 5487 N N . ALA A 1 676 ? 66.485 23.660 -50.141 1.00 93.62 676 ALA A N 1
ATOM 5488 C CA . ALA A 1 676 ? 66.439 23.122 -48.782 1.00 93.62 676 ALA A CA 1
ATOM 5489 C C . ALA A 1 676 ? 64.995 22.870 -48.310 1.00 93.62 676 ALA A C 1
ATOM 5491 O O . ALA A 1 676 ? 64.670 21.751 -47.941 1.00 93.62 676 ALA A O 1
ATOM 5492 N N . MET A 1 677 ? 64.082 23.844 -48.445 1.00 92.00 677 MET A N 1
ATOM 5493 C CA . MET A 1 677 ? 62.668 23.633 -48.083 1.00 92.00 677 MET A CA 1
ATOM 5494 C C . MET A 1 677 ? 61.980 22.538 -48.919 1.00 92.00 677 MET A C 1
ATOM 5496 O O . MET A 1 677 ? 61.107 21.837 -48.417 1.00 92.00 677 MET A O 1
ATOM 5500 N N . LEU A 1 678 ? 62.342 22.376 -50.197 1.00 94.38 678 LEU A N 1
ATOM 5501 C CA . LEU A 1 678 ? 61.828 21.285 -51.035 1.00 94.38 678 LEU A CA 1
ATOM 5502 C C . LEU A 1 678 ? 62.438 19.926 -50.668 1.00 94.38 678 LEU A C 1
ATOM 5504 O O . LEU A 1 678 ? 61.786 18.906 -50.875 1.00 94.38 678 LEU A O 1
ATOM 5508 N N . GLU A 1 679 ? 63.665 19.893 -50.154 1.00 94.62 679 GLU A N 1
ATOM 5509 C CA . GLU A 1 679 ? 64.300 18.698 -49.598 1.00 94.62 679 GLU A CA 1
ATOM 5510 C C . GLU A 1 679 ? 63.658 18.321 -48.258 1.00 94.62 679 GLU A C 1
ATOM 5512 O O . GLU A 1 679 ? 63.262 17.170 -48.102 1.00 94.62 679 GLU A O 1
ATOM 5517 N N . ASP A 1 680 ? 63.419 19.280 -47.362 1.00 95.06 680 ASP A N 1
ATOM 5518 C CA . ASP A 1 680 ? 62.702 19.072 -46.098 1.00 95.06 680 ASP A CA 1
ATOM 5519 C C . ASP A 1 680 ? 61.279 18.537 -46.337 1.00 95.06 680 ASP A C 1
ATOM 5521 O O . ASP A 1 680 ? 60.930 17.474 -45.829 1.00 95.06 680 ASP A O 1
ATOM 5525 N N . LEU A 1 681 ? 60.492 19.171 -47.217 1.00 91.00 681 LEU A N 1
ATOM 5526 C CA . LEU A 1 681 ? 59.151 18.686 -47.586 1.00 91.00 681 LEU A CA 1
ATOM 5527 C C . LEU A 1 681 ? 59.176 17.304 -48.265 1.00 91.00 681 LEU A C 1
ATOM 5529 O O . LEU A 1 681 ? 58.228 16.529 -48.134 1.00 91.00 681 LEU A O 1
ATOM 5533 N N . ARG A 1 682 ? 60.244 16.962 -49.000 1.00 92.62 682 ARG A N 1
ATOM 5534 C CA . ARG A 1 682 ? 60.427 15.606 -49.548 1.00 92.62 682 ARG A CA 1
ATOM 5535 C C . ARG A 1 682 ? 60.750 14.598 -48.452 1.00 92.62 682 ARG A C 1
ATOM 5537 O O . ARG A 1 682 ? 60.221 13.492 -48.520 1.00 92.62 682 ARG A O 1
ATOM 5544 N N . ASN A 1 683 ? 61.565 14.980 -47.471 1.00 93.44 683 ASN A N 1
ATOM 5545 C CA . ASN A 1 683 ? 61.913 14.153 -46.321 1.00 93.44 683 ASN A CA 1
ATOM 5546 C C . ASN A 1 683 ? 60.673 13.883 -45.452 1.00 93.44 683 ASN A C 1
ATOM 5548 O O . ASN A 1 683 ? 60.413 12.730 -45.111 1.00 93.44 683 ASN A O 1
ATOM 5552 N N . GLU A 1 684 ? 59.850 14.902 -45.190 1.00 93.94 684 GLU A N 1
ATOM 5553 C CA . GLU A 1 684 ? 58.550 14.771 -44.514 1.00 93.94 684 GLU A CA 1
ATOM 5554 C C . GLU A 1 684 ? 57.588 13.867 -45.303 1.00 93.94 684 GLU A C 1
ATOM 5556 O O . GLU A 1 684 ? 57.024 12.927 -44.746 1.00 93.94 684 GLU A O 1
ATOM 5561 N N . LEU A 1 685 ? 57.454 14.064 -46.621 1.00 89.06 685 LEU A N 1
ATOM 5562 C CA . LEU A 1 685 ? 56.632 13.190 -47.469 1.00 89.06 685 LEU A CA 1
ATOM 5563 C C . LEU A 1 685 ? 57.162 11.749 -47.552 1.00 89.06 685 LEU A C 1
ATOM 5565 O O . LEU A 1 685 ? 56.362 10.832 -47.746 1.00 89.06 685 LEU A O 1
ATOM 5569 N N . SER A 1 686 ? 58.474 11.514 -47.431 1.00 93.25 686 SER A N 1
ATOM 5570 C CA . SER A 1 686 ? 59.006 10.154 -47.279 1.00 93.25 686 SER A CA 1
ATOM 5571 C C . SER A 1 686 ? 58.721 9.579 -45.897 1.00 93.25 686 SER A C 1
ATOM 5573 O O . SER A 1 686 ? 58.266 8.444 -45.835 1.00 93.25 686 SER A O 1
ATOM 5575 N N . ALA A 1 687 ? 58.871 10.360 -44.822 1.00 93.12 687 ALA A N 1
ATOM 5576 C CA . ALA A 1 687 ? 58.576 9.918 -43.462 1.00 93.12 687 ALA A CA 1
ATOM 5577 C C . ALA A 1 687 ? 57.105 9.498 -43.320 1.00 93.12 687 ALA A C 1
ATOM 5579 O O . ALA A 1 687 ? 56.837 8.372 -42.922 1.00 93.12 687 ALA A O 1
ATOM 5580 N N . VAL A 1 688 ? 56.156 10.319 -43.784 1.00 90.75 688 VAL A N 1
ATOM 5581 C CA . VAL A 1 688 ? 54.718 9.980 -43.778 1.00 90.75 688 VAL A CA 1
ATOM 5582 C C . VAL A 1 688 ? 54.407 8.756 -44.656 1.00 90.75 688 VAL A C 1
ATOM 5584 O O . VAL A 1 688 ? 53.524 7.961 -44.336 1.00 90.75 688 VAL A O 1
ATOM 5587 N N . ARG A 1 689 ? 55.136 8.547 -45.763 1.00 89.44 689 ARG A N 1
ATOM 5588 C CA . ARG A 1 689 ? 55.004 7.324 -46.581 1.00 89.44 689 ARG A CA 1
ATOM 5589 C C . ARG A 1 689 ? 55.574 6.088 -45.893 1.00 89.44 689 ARG A C 1
ATOM 5591 O O . ARG A 1 689 ? 55.030 5.004 -46.087 1.00 89.44 689 ARG A O 1
ATOM 5598 N N . ASP A 1 690 ? 56.646 6.233 -45.127 1.00 89.88 690 ASP A N 1
ATOM 5599 C CA . ASP A 1 690 ? 57.256 5.137 -44.380 1.00 89.88 690 ASP A CA 1
ATOM 5600 C C . ASP A 1 690 ? 56.444 4.805 -43.119 1.00 89.88 690 ASP A C 1
ATOM 5602 O O . ASP A 1 690 ? 56.230 3.629 -42.851 1.00 89.88 690 ASP A O 1
ATOM 5606 N N . GLU A 1 691 ? 55.845 5.793 -42.450 1.00 91.75 691 GLU A N 1
ATOM 5607 C CA . GLU A 1 691 ? 54.814 5.604 -41.415 1.00 91.75 691 GLU A CA 1
ATOM 5608 C C . GLU A 1 691 ? 53.558 4.911 -41.975 1.00 91.75 691 GLU A C 1
ATOM 5610 O O . GLU A 1 691 ? 53.002 4.009 -41.343 1.00 91.75 691 GLU A O 1
ATOM 5615 N N . LEU A 1 692 ? 53.120 5.259 -43.192 1.00 91.25 692 LEU A N 1
ATOM 5616 C CA . LEU A 1 692 ? 52.014 4.562 -43.860 1.00 91.25 692 LEU A CA 1
ATOM 5617 C C . LEU A 1 692 ? 52.376 3.106 -44.199 1.00 91.25 692 LEU A C 1
ATOM 5619 O O . LEU A 1 692 ? 51.563 2.209 -43.994 1.00 91.25 692 LEU A O 1
ATOM 5623 N N . ARG A 1 693 ? 53.598 2.841 -44.678 1.00 89.56 693 ARG A N 1
ATOM 5624 C CA . ARG A 1 693 ? 54.084 1.466 -44.899 1.00 89.56 693 ARG A CA 1
ATOM 5625 C C . ARG A 1 693 ? 54.196 0.692 -43.593 1.00 89.56 693 ARG A C 1
ATOM 5627 O O . ARG A 1 693 ? 53.814 -0.470 -43.552 1.00 89.56 693 ARG A O 1
ATOM 5634 N N . GLN A 1 694 ? 54.701 1.323 -42.538 1.00 91.81 694 GLN A N 1
ATOM 5635 C CA . GLN A 1 694 ? 54.874 0.688 -41.241 1.00 91.81 694 GLN A CA 1
ATOM 5636 C C . GLN A 1 694 ? 53.521 0.369 -40.603 1.00 91.81 694 GLN A C 1
ATOM 5638 O O . GLN A 1 694 ? 53.318 -0.767 -40.206 1.00 91.81 694 GLN A O 1
ATOM 5643 N N . SER A 1 695 ? 52.550 1.285 -40.635 1.00 89.44 695 SER A N 1
ATOM 5644 C CA . SER A 1 695 ? 51.182 0.994 -40.176 1.00 89.44 695 SER A CA 1
ATOM 5645 C C . SER A 1 695 ? 50.475 -0.081 -41.015 1.00 89.44 695 SER A C 1
ATOM 5647 O O . SER A 1 695 ? 49.717 -0.874 -40.461 1.00 89.44 695 SER A O 1
ATOM 5649 N N . GLN A 1 696 ? 50.747 -0.176 -42.323 1.00 87.44 696 GLN A N 1
ATOM 5650 C CA . GLN A 1 696 ? 50.272 -1.289 -43.159 1.00 87.44 696 GLN A CA 1
ATOM 5651 C C . GLN A 1 696 ? 50.916 -2.631 -42.773 1.00 87.44 696 GLN A C 1
ATOM 5653 O O . GLN A 1 696 ? 50.201 -3.627 -42.676 1.00 87.44 696 GLN A O 1
ATOM 5658 N N . LEU A 1 697 ? 52.227 -2.659 -42.511 1.00 89.88 697 LEU A N 1
ATOM 5659 C CA . LEU A 1 697 ? 52.938 -3.846 -42.020 1.00 89.88 697 LEU A CA 1
ATOM 5660 C C . LEU A 1 697 ? 52.485 -4.239 -40.607 1.00 89.88 697 LEU A C 1
ATOM 5662 O O . LEU A 1 697 ? 52.292 -5.420 -40.337 1.00 89.88 697 LEU A O 1
ATOM 5666 N N . ASP A 1 698 ? 52.240 -3.268 -39.728 1.00 90.88 698 ASP A N 1
ATOM 5667 C CA . ASP A 1 698 ? 51.703 -3.504 -38.390 1.00 90.88 698 ASP A CA 1
ATOM 5668 C C . ASP A 1 698 ? 50.293 -4.106 -38.491 1.00 90.88 698 ASP A C 1
ATOM 5670 O O . ASP A 1 698 ? 50.028 -5.125 -37.856 1.00 90.88 698 ASP A O 1
ATOM 5674 N N . CYS A 1 699 ? 49.414 -3.566 -39.348 1.00 86.25 699 CYS A N 1
ATOM 5675 C CA . CYS A 1 699 ? 48.093 -4.148 -39.614 1.00 86.25 699 CYS A CA 1
ATOM 5676 C C . CYS A 1 699 ? 48.183 -5.573 -40.180 1.00 86.25 699 CYS A C 1
ATOM 5678 O O . CYS A 1 699 ? 47.434 -6.439 -39.735 1.00 86.25 699 CYS A O 1
ATOM 5680 N N . GLN A 1 700 ? 49.108 -5.840 -41.110 1.00 91.12 700 GLN A N 1
ATOM 5681 C CA . GLN A 1 700 ? 49.364 -7.195 -41.616 1.00 91.12 700 GLN A CA 1
ATOM 5682 C C . GLN A 1 700 ? 49.836 -8.128 -40.493 1.00 91.12 700 GLN A C 1
ATOM 5684 O O . GLN A 1 700 ? 49.268 -9.200 -40.334 1.00 91.12 700 GLN A O 1
ATOM 5689 N N . SER A 1 701 ? 50.763 -7.692 -39.636 1.00 90.56 701 SER A N 1
ATOM 5690 C CA . SER A 1 701 ? 51.233 -8.493 -38.497 1.00 90.56 701 SER A CA 1
ATOM 5691 C C . SER A 1 701 ? 50.148 -8.754 -37.442 1.00 90.56 701 SER A C 1
ATOM 5693 O O . SER A 1 701 ? 50.162 -9.795 -36.790 1.00 90.56 701 SER A O 1
ATOM 5695 N N . GLN A 1 702 ? 49.186 -7.835 -37.262 1.00 91.06 702 GLN A N 1
ATOM 5696 C CA . GLN A 1 702 ? 48.029 -8.084 -36.399 1.00 91.06 702 GLN A CA 1
ATOM 5697 C C . GLN A 1 702 ? 47.044 -9.062 -37.045 1.00 91.06 702 GLN A C 1
ATOM 5699 O O . GLN A 1 702 ? 46.481 -9.873 -36.321 1.00 91.06 702 GLN A O 1
ATOM 5704 N N . LEU A 1 703 ? 46.857 -9.027 -38.371 1.00 91.06 703 LEU A N 1
ATOM 5705 C CA . LEU A 1 703 ? 46.051 -10.022 -39.088 1.00 91.06 703 LEU A CA 1
ATOM 5706 C C . LEU A 1 703 ? 46.695 -11.412 -39.010 1.00 91.06 703 LEU A C 1
ATOM 5708 O O . LEU A 1 703 ? 46.041 -12.328 -38.534 1.00 91.06 703 LEU A O 1
ATOM 5712 N N . GLU A 1 704 ? 47.987 -11.543 -39.326 1.00 92.19 704 GLU A N 1
ATOM 5713 C CA . GLU A 1 704 ? 48.753 -12.794 -39.166 1.00 92.19 704 GLU A CA 1
ATOM 5714 C C . GLU A 1 704 ? 48.692 -13.324 -37.722 1.00 92.19 704 GLU A C 1
ATOM 5716 O O . GLU A 1 704 ? 48.634 -14.529 -37.491 1.00 92.19 704 GLU A O 1
ATOM 5721 N N . LYS A 1 705 ? 48.675 -12.430 -36.725 1.00 90.62 705 LYS A N 1
ATOM 5722 C CA . LYS A 1 705 ? 48.520 -12.806 -35.315 1.00 90.62 705 LYS A CA 1
ATOM 5723 C C . LYS A 1 705 ? 47.091 -13.221 -34.954 1.00 90.62 705 LYS A C 1
ATOM 5725 O O . LYS A 1 705 ? 46.932 -14.067 -34.080 1.00 90.62 705 LYS A O 1
ATOM 5730 N N . VAL A 1 706 ? 46.067 -12.624 -35.562 1.00 88.38 706 VAL A N 1
ATOM 5731 C CA . VAL A 1 706 ? 44.673 -13.060 -35.389 1.00 88.38 706 VAL A CA 1
ATOM 5732 C C . VAL A 1 706 ? 44.480 -14.425 -36.040 1.00 88.38 706 VAL A C 1
ATOM 5734 O O . VAL A 1 706 ? 44.000 -15.317 -35.357 1.00 88.38 706 VAL A O 1
ATOM 5737 N N . GLU A 1 707 ? 44.961 -14.627 -37.268 1.00 89.62 707 GLU A N 1
ATOM 5738 C CA . GLU A 1 707 ? 44.962 -15.928 -37.952 1.00 89.62 707 GLU A CA 1
ATOM 5739 C C . GLU A 1 707 ? 45.703 -16.991 -37.120 1.00 89.62 707 GLU A C 1
ATOM 5741 O O . GLU A 1 707 ? 45.152 -18.051 -36.851 1.00 89.62 707 GLU A O 1
ATOM 5746 N N . ALA A 1 708 ? 46.891 -16.685 -36.583 1.00 88.25 708 ALA A N 1
ATOM 5747 C CA . ALA A 1 708 ? 47.615 -17.608 -35.702 1.00 88.25 708 ALA A CA 1
ATOM 5748 C C . ALA A 1 708 ? 46.879 -17.911 -34.378 1.00 88.25 708 ALA A C 1
ATOM 5750 O O . ALA A 1 708 ? 47.007 -19.011 -33.845 1.00 88.25 708 ALA A O 1
ATOM 5751 N N . LEU A 1 709 ? 46.111 -16.960 -33.832 1.00 85.31 709 LEU A N 1
ATOM 5752 C CA . LEU A 1 709 ? 45.270 -17.189 -32.650 1.00 85.31 709 LEU A CA 1
ATOM 5753 C C . LEU A 1 709 ? 43.995 -17.976 -32.991 1.00 85.31 709 LEU A C 1
ATOM 5755 O O . LEU A 1 709 ? 43.507 -18.722 -32.146 1.00 85.31 709 LEU A O 1
ATOM 5759 N N . GLU A 1 710 ? 43.457 -17.826 -34.200 1.00 90.88 710 GLU A N 1
ATOM 5760 C CA . GLU A 1 710 ? 42.349 -18.635 -34.717 1.00 90.88 710 GLU A CA 1
ATOM 5761 C C . GLU A 1 710 ? 42.808 -20.085 -34.946 1.00 90.88 710 GLU A C 1
ATOM 5763 O O . GLU A 1 710 ? 42.156 -20.997 -34.438 1.00 90.88 710 GLU A O 1
ATOM 5768 N N . ASP A 1 711 ? 43.984 -20.293 -35.550 1.00 89.12 711 ASP A N 1
ATOM 5769 C CA . ASP A 1 711 ? 44.656 -21.597 -35.662 1.00 89.12 711 ASP A CA 1
ATOM 5770 C C . ASP A 1 711 ? 44.934 -22.214 -34.275 1.00 89.12 711 ASP A C 1
ATOM 5772 O O . ASP A 1 711 ? 44.658 -23.393 -34.049 1.00 89.12 711 ASP A O 1
ATOM 5776 N N . GLU A 1 712 ? 45.447 -21.440 -33.304 1.00 89.81 712 GLU A N 1
ATOM 5777 C CA . GLU A 1 712 ? 45.630 -21.913 -31.921 1.00 89.81 712 GLU A CA 1
ATOM 5778 C C . GLU A 1 712 ? 44.296 -22.315 -31.273 1.00 89.81 712 GLU A C 1
ATOM 5780 O O . GLU A 1 712 ? 44.245 -23.314 -30.555 1.00 89.81 712 GLU A O 1
ATOM 5785 N N . VAL A 1 713 ? 43.205 -21.585 -31.527 1.00 85.25 713 VAL A N 1
ATOM 5786 C CA . VAL A 1 713 ? 41.866 -21.928 -31.022 1.00 85.25 713 VAL A CA 1
ATOM 5787 C C . VAL A 1 713 ? 41.302 -23.174 -31.710 1.00 85.25 713 VAL A C 1
ATOM 5789 O O . VAL A 1 713 ? 40.698 -23.996 -31.019 1.00 85.25 713 VAL A O 1
ATOM 5792 N N . GLU A 1 714 ? 41.519 -23.369 -33.013 1.00 90.00 714 GLU A N 1
ATOM 5793 C CA . GLU A 1 714 ? 41.125 -24.593 -33.726 1.00 90.00 714 GLU A CA 1
ATOM 5794 C C . GLU A 1 714 ? 41.931 -25.805 -33.229 1.00 90.00 714 GLU A C 1
ATOM 5796 O O . GLU A 1 714 ? 41.350 -26.847 -32.923 1.00 90.00 714 GLU A O 1
ATOM 5801 N N . ILE A 1 715 ? 43.245 -25.655 -33.024 1.00 89.69 715 ILE A N 1
ATOM 5802 C CA . ILE A 1 715 ? 44.091 -26.684 -32.400 1.00 89.69 715 ILE A CA 1
ATOM 5803 C C . ILE A 1 715 ? 43.614 -26.980 -30.974 1.00 89.69 715 ILE A C 1
ATOM 5805 O O . ILE A 1 715 ? 43.493 -28.147 -30.607 1.00 89.69 715 ILE A O 1
ATOM 5809 N N . LEU A 1 716 ? 43.299 -25.963 -30.166 1.00 84.94 716 LEU A N 1
ATOM 5810 C CA . LEU A 1 716 ? 42.788 -26.167 -28.808 1.00 84.94 716 LEU A CA 1
ATOM 5811 C C . LEU A 1 716 ? 41.437 -26.894 -28.815 1.00 84.94 716 LEU A C 1
ATOM 5813 O O . LEU A 1 716 ? 41.259 -27.827 -28.033 1.00 84.94 716 LEU A O 1
ATOM 5817 N N . GLN A 1 717 ? 40.520 -26.545 -29.721 1.00 85.31 717 GLN A N 1
ATOM 5818 C CA . GLN A 1 717 ? 39.255 -27.265 -29.903 1.00 85.31 717 GLN A CA 1
ATOM 5819 C C . GLN A 1 717 ? 39.497 -28.722 -30.314 1.00 85.31 717 GLN A C 1
ATOM 5821 O O . GLN A 1 717 ? 38.972 -29.618 -29.659 1.00 85.31 717 GLN A O 1
ATOM 5826 N N . ALA A 1 718 ? 40.376 -28.975 -31.287 1.00 86.12 718 ALA A N 1
ATOM 5827 C CA . ALA A 1 718 ? 40.759 -30.327 -31.687 1.00 86.12 718 ALA A CA 1
ATOM 5828 C C . ALA A 1 718 ? 41.402 -31.123 -30.535 1.00 86.12 718 ALA A C 1
ATOM 5830 O O . ALA A 1 718 ? 41.096 -32.301 -30.363 1.00 86.12 718 ALA A O 1
ATOM 5831 N N . THR A 1 719 ? 42.242 -30.500 -29.695 1.00 87.25 719 THR A N 1
ATOM 5832 C CA . THR A 1 719 ? 42.808 -31.176 -28.512 1.00 87.25 719 THR A CA 1
ATOM 5833 C C . THR A 1 719 ? 41.761 -31.466 -27.442 1.00 87.25 719 THR A C 1
ATOM 5835 O O . THR A 1 719 ? 41.808 -32.541 -26.855 1.00 87.25 719 THR A O 1
ATOM 5838 N N . ILE A 1 720 ? 40.789 -30.574 -27.218 1.00 86.50 720 ILE A N 1
ATOM 5839 C CA . ILE A 1 720 ? 39.672 -30.806 -26.290 1.00 86.50 720 ILE A CA 1
ATOM 5840 C C . ILE A 1 720 ? 38.770 -31.929 -26.810 1.00 86.50 720 ILE A C 1
ATOM 5842 O O . ILE A 1 720 ? 38.369 -32.792 -26.031 1.00 86.50 720 ILE A O 1
ATOM 5846 N N . ASP A 1 721 ? 38.491 -31.964 -28.113 1.00 87.50 721 ASP A N 1
ATOM 5847 C CA . ASP A 1 721 ? 37.723 -33.039 -28.736 1.00 87.50 721 ASP A CA 1
ATOM 5848 C C . ASP A 1 721 ? 38.479 -34.372 -28.637 1.00 87.50 721 ASP A C 1
ATOM 5850 O O . ASP A 1 721 ? 37.910 -35.343 -28.135 1.00 87.50 721 ASP A O 1
ATOM 5854 N N . GLU A 1 722 ? 39.775 -34.413 -28.972 1.00 87.38 722 GLU A N 1
ATOM 5855 C CA . GLU A 1 722 ? 40.638 -35.586 -28.777 1.00 87.38 722 GLU A CA 1
ATOM 5856 C C . GLU A 1 722 ? 40.709 -36.038 -27.309 1.00 87.38 722 GLU A C 1
ATOM 5858 O O . GLU A 1 722 ? 40.691 -37.238 -27.036 1.00 87.38 722 GLU A O 1
ATOM 5863 N N . GLU A 1 723 ? 40.831 -35.119 -26.349 1.00 84.81 723 GLU A N 1
ATOM 5864 C CA . GLU A 1 723 ? 40.817 -35.432 -24.916 1.00 84.81 723 GLU A CA 1
ATOM 5865 C C . GLU A 1 723 ? 39.447 -35.947 -24.471 1.00 84.81 723 GLU A C 1
ATOM 5867 O O . GLU A 1 723 ? 39.379 -36.876 -23.666 1.00 84.81 723 GLU A O 1
ATOM 5872 N N . SER A 1 724 ? 38.356 -35.422 -25.034 1.00 82.38 724 SER A N 1
ATOM 5873 C CA . SER A 1 724 ? 37.002 -35.910 -24.774 1.00 82.38 724 SER A CA 1
ATOM 5874 C C . SER A 1 724 ? 36.765 -37.303 -25.371 1.00 82.38 724 SER A C 1
ATOM 5876 O O . SER A 1 724 ? 36.113 -38.133 -24.733 1.00 82.38 724 SER A O 1
ATOM 5878 N N . GLU A 1 725 ? 37.335 -37.604 -26.543 1.00 82.69 725 GLU A N 1
ATOM 5879 C CA . GLU A 1 725 ? 37.303 -38.937 -27.144 1.00 82.69 725 GLU A CA 1
ATOM 5880 C C . GLU A 1 725 ? 38.182 -39.919 -26.368 1.00 82.69 725 GLU A C 1
ATOM 5882 O O . GLU A 1 725 ? 37.714 -41.008 -26.047 1.00 82.69 725 GLU A O 1
ATOM 5887 N N . LYS A 1 726 ? 39.403 -39.535 -25.970 1.00 83.50 726 LYS A N 1
ATOM 5888 C CA . LYS A 1 726 ? 40.270 -40.347 -25.094 1.00 83.50 726 LYS A CA 1
ATOM 5889 C C . LYS A 1 726 ? 39.575 -40.638 -23.763 1.00 83.50 726 LYS A C 1
ATOM 5891 O O . LYS A 1 726 ? 39.454 -41.798 -23.384 1.00 83.50 726 LYS A O 1
ATOM 5896 N N . ALA A 1 727 ? 39.009 -39.621 -23.111 1.00 82.62 727 ALA A N 1
ATOM 5897 C CA . ALA A 1 727 ? 38.257 -39.788 -21.870 1.00 82.62 727 ALA A CA 1
ATOM 5898 C C . ALA A 1 727 ? 37.015 -40.677 -22.049 1.00 82.62 727 ALA A C 1
ATOM 5900 O O . ALA A 1 727 ? 36.712 -41.470 -21.160 1.00 82.62 727 ALA A O 1
ATOM 5901 N N . ARG A 1 728 ? 36.307 -40.596 -23.188 1.00 82.31 728 ARG A N 1
ATOM 5902 C CA . ARG A 1 728 ? 35.208 -41.518 -23.529 1.00 82.31 728 ARG A CA 1
ATOM 5903 C C . ARG A 1 728 ? 35.698 -42.945 -23.742 1.00 82.31 728 ARG A C 1
ATOM 5905 O O . ARG A 1 728 ? 35.085 -43.856 -23.197 1.00 82.31 728 ARG A O 1
ATOM 5912 N N . LEU A 1 729 ? 36.788 -43.143 -24.480 1.00 85.50 729 LEU A N 1
ATOM 5913 C CA . LEU A 1 729 ? 37.389 -44.455 -24.727 1.00 85.50 729 LEU A CA 1
ATOM 5914 C C . LEU A 1 729 ? 37.891 -45.099 -23.431 1.00 85.50 729 LEU A C 1
ATOM 5916 O O . LEU A 1 729 ? 37.721 -46.302 -23.257 1.00 85.50 729 LEU A O 1
ATOM 5920 N N . ASP A 1 730 ? 38.449 -44.325 -22.501 1.00 82.62 730 ASP A N 1
ATOM 5921 C CA . ASP A 1 730 ? 38.839 -44.803 -21.171 1.00 82.62 730 ASP A CA 1
ATOM 5922 C C . ASP A 1 730 ? 37.607 -45.138 -20.309 1.00 82.62 730 ASP A C 1
ATOM 5924 O O . ASP A 1 730 ? 37.598 -46.132 -19.577 1.00 82.62 730 ASP A O 1
ATOM 5928 N N . LEU A 1 731 ? 36.517 -44.370 -20.427 1.00 77.75 731 LEU A N 1
ATOM 5929 C CA . LEU A 1 731 ? 35.237 -44.677 -19.775 1.00 77.75 731 LEU A CA 1
ATOM 5930 C C . LEU A 1 731 ? 34.587 -45.946 -20.351 1.00 77.75 731 LEU A C 1
ATOM 5932 O O . LEU A 1 731 ? 34.054 -46.755 -19.596 1.00 77.75 731 LEU A O 1
ATOM 5936 N N . GLU A 1 732 ? 34.659 -46.163 -21.664 1.00 83.75 732 GLU A N 1
ATOM 5937 C CA . GLU A 1 732 ? 34.198 -47.394 -22.313 1.00 83.75 732 GLU A CA 1
ATOM 5938 C C . GLU A 1 732 ? 35.088 -48.590 -21.955 1.00 83.75 732 GLU A C 1
ATOM 5940 O O . GLU A 1 732 ? 34.563 -49.652 -21.630 1.00 83.75 732 GLU A O 1
ATOM 5945 N N . GLN A 1 733 ? 36.415 -48.433 -21.932 1.00 82.56 733 GLN A N 1
ATOM 5946 C CA . GLN A 1 733 ? 37.344 -49.481 -21.497 1.00 82.56 733 GLN A CA 1
ATOM 5947 C C . GLN A 1 733 ? 37.105 -49.864 -20.035 1.00 82.56 733 GLN A C 1
ATOM 5949 O O . GLN A 1 733 ? 36.954 -51.045 -19.732 1.00 82.56 733 GLN A O 1
ATOM 5954 N N . THR A 1 734 ? 36.978 -48.894 -19.127 1.00 76.06 734 THR A N 1
ATOM 5955 C CA . THR A 1 734 ? 36.679 -49.175 -17.712 1.00 76.06 734 THR A CA 1
ATOM 5956 C C . THR A 1 734 ? 35.276 -49.759 -17.514 1.00 76.06 734 THR A C 1
ATOM 5958 O O . THR A 1 734 ? 35.097 -50.610 -16.640 1.00 76.06 734 THR A O 1
ATOM 5961 N N . GLN A 1 735 ? 34.286 -49.407 -18.346 1.00 80.00 735 GLN A N 1
ATOM 5962 C CA . GLN A 1 735 ? 32.982 -50.088 -18.378 1.00 80.00 735 GLN A CA 1
ATOM 5963 C C . GLN A 1 735 ? 33.088 -51.532 -18.891 1.00 80.00 735 GLN A C 1
ATOM 5965 O O . GLN A 1 735 ? 32.488 -52.426 -18.293 1.00 80.00 735 GLN A O 1
ATOM 5970 N N . GLN A 1 736 ? 33.880 -51.791 -19.935 1.00 83.75 736 GLN A N 1
ATOM 5971 C CA . GLN A 1 736 ? 34.162 -53.136 -20.452 1.00 83.75 736 GLN A CA 1
ATOM 5972 C C . GLN A 1 736 ? 34.919 -53.991 -19.436 1.00 83.75 736 GLN A C 1
ATOM 5974 O O . GLN A 1 736 ? 34.590 -55.162 -19.258 1.00 83.75 736 GLN A O 1
ATOM 5979 N N . GLU A 1 737 ? 35.883 -53.425 -18.712 1.00 81.00 737 GLU A N 1
ATOM 5980 C CA . GLU A 1 737 ? 36.562 -54.103 -17.608 1.00 81.00 737 GLU A CA 1
ATOM 5981 C C . GLU A 1 737 ? 35.608 -54.385 -16.445 1.00 81.00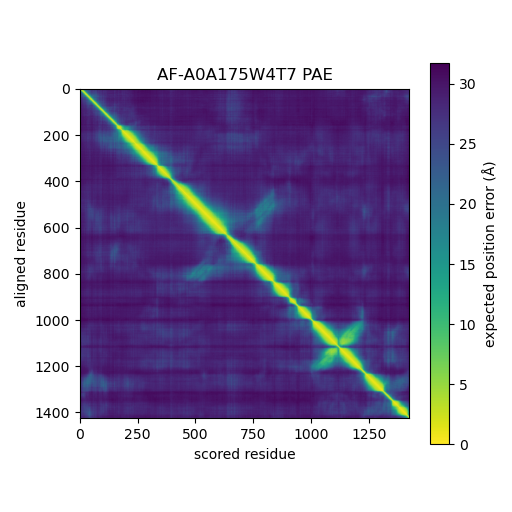 737 GLU A C 1
ATOM 5983 O O . GLU A 1 737 ? 35.577 -55.511 -15.948 1.00 81.00 737 GLU A O 1
ATOM 5988 N N . CYS A 1 738 ? 34.767 -53.424 -16.051 1.00 75.38 738 CYS A N 1
ATOM 5989 C CA . CYS A 1 738 ? 33.743 -53.638 -15.028 1.00 75.38 738 CYS A CA 1
ATOM 5990 C C . CYS A 1 738 ? 32.747 -54.734 -15.431 1.00 75.38 738 CYS A C 1
ATOM 5992 O O . CYS A 1 738 ? 32.418 -55.589 -14.610 1.00 75.38 738 CYS A O 1
ATOM 5994 N N . ASP A 1 739 ? 32.281 -54.753 -16.680 1.00 80.94 739 ASP A N 1
ATOM 5995 C CA . ASP A 1 739 ? 31.342 -55.765 -17.169 1.00 80.94 739 ASP A CA 1
ATOM 5996 C C . ASP A 1 739 ? 32.008 -57.127 -17.358 1.00 80.94 739 ASP A C 1
ATOM 5998 O O . ASP A 1 739 ? 31.417 -58.151 -17.014 1.00 80.94 739 ASP A O 1
ATOM 6002 N N . ARG A 1 740 ? 33.275 -57.165 -17.776 1.00 83.31 740 ARG A N 1
ATOM 6003 C CA . ARG A 1 740 ? 34.085 -58.386 -17.788 1.00 83.31 740 ARG A CA 1
ATOM 6004 C C . ARG A 1 740 ? 34.313 -58.927 -16.379 1.00 83.31 740 ARG A C 1
ATOM 6006 O O . ARG A 1 740 ? 34.227 -60.137 -16.190 1.00 83.31 740 ARG A O 1
ATOM 6013 N N . LEU A 1 741 ? 34.550 -58.068 -15.388 1.00 75.69 741 LEU A N 1
ATOM 6014 C CA . LEU A 1 741 ? 34.654 -58.456 -13.980 1.00 75.69 741 LEU A CA 1
ATOM 6015 C C . LEU A 1 741 ? 33.305 -58.938 -13.426 1.00 75.69 741 LEU A C 1
ATOM 6017 O O . LEU A 1 741 ? 33.280 -59.942 -12.719 1.00 75.69 741 LEU A O 1
ATOM 6021 N N . LYS A 1 742 ? 32.174 -58.319 -13.799 1.00 79.50 742 LYS A N 1
ATOM 6022 C CA . LYS A 1 742 ? 30.825 -58.835 -13.484 1.00 79.50 742 LYS A CA 1
ATOM 6023 C C . LYS A 1 742 ? 30.594 -60.212 -14.115 1.00 79.50 742 LYS A C 1
ATOM 6025 O O . LYS A 1 742 ? 30.164 -61.121 -13.416 1.00 79.50 742 LYS A O 1
ATOM 6030 N N . GLN A 1 743 ? 30.917 -60.405 -15.395 1.00 78.88 743 GLN A N 1
ATOM 6031 C CA . GLN A 1 743 ? 30.808 -61.702 -16.081 1.00 78.88 743 GLN A CA 1
ATOM 6032 C C . GLN A 1 743 ? 31.737 -62.760 -15.465 1.00 78.88 743 GLN A C 1
ATOM 6034 O O . GLN A 1 743 ? 31.352 -63.920 -15.315 1.00 78.88 743 GLN A O 1
ATOM 6039 N N . GLN A 1 744 ? 32.950 -62.376 -15.060 1.00 79.00 744 GLN A N 1
ATOM 6040 C CA . GLN A 1 744 ? 33.858 -63.248 -14.316 1.00 79.00 744 GLN A CA 1
ATOM 6041 C C . GLN A 1 744 ? 33.294 -63.599 -12.939 1.00 79.00 744 GLN A C 1
ATOM 6043 O O . GLN A 1 744 ? 33.342 -64.763 -12.570 1.00 79.00 744 GLN A O 1
ATOM 6048 N N . LEU A 1 745 ? 32.698 -62.656 -12.206 1.00 71.19 745 LEU A N 1
ATOM 6049 C CA . LEU A 1 745 ? 32.030 -62.939 -10.933 1.00 71.19 745 LEU A CA 1
ATOM 6050 C C . LEU A 1 745 ? 30.817 -63.860 -11.110 1.00 71.19 745 LEU A C 1
ATOM 6052 O O . LEU A 1 745 ? 30.696 -64.818 -10.356 1.00 71.19 745 LEU A O 1
ATOM 6056 N N . VAL A 1 746 ? 29.974 -63.640 -12.125 1.00 78.56 746 VAL A N 1
ATOM 6057 C CA . VAL A 1 746 ? 28.833 -64.519 -12.442 1.00 78.56 746 VAL A CA 1
ATOM 6058 C C . VAL A 1 746 ? 29.313 -65.922 -12.812 1.00 78.56 746 VAL A C 1
ATOM 6060 O O . VAL A 1 746 ? 28.864 -66.888 -12.209 1.00 78.56 746 VAL A O 1
ATOM 6063 N N . SER A 1 747 ? 30.283 -66.060 -13.719 1.00 78.75 747 SER A N 1
ATOM 6064 C CA . SER A 1 747 ? 30.818 -67.379 -14.099 1.00 78.75 747 SER A CA 1
ATOM 6065 C C . SER A 1 747 ? 31.600 -68.063 -12.969 1.00 78.75 747 SER A C 1
ATOM 6067 O O . SER A 1 747 ? 31.547 -69.286 -12.840 1.00 78.75 747 SER A O 1
ATOM 6069 N N . LEU A 1 748 ? 32.283 -67.314 -12.096 1.00 69.12 748 LEU A N 1
ATOM 6070 C CA . LEU A 1 748 ? 32.886 -67.849 -10.870 1.00 69.12 748 LEU A CA 1
ATOM 6071 C C . LEU A 1 748 ? 31.828 -68.265 -9.846 1.00 69.12 748 LEU A C 1
ATOM 6073 O O . LEU A 1 748 ? 32.042 -69.239 -9.135 1.00 69.12 748 LEU A O 1
ATOM 6077 N N . GLN A 1 749 ? 30.683 -67.587 -9.790 1.00 72.62 749 GLN A N 1
ATOM 6078 C CA . GLN A 1 749 ? 29.558 -67.968 -8.943 1.00 72.62 749 GLN A CA 1
ATOM 6079 C C . GLN A 1 749 ? 28.867 -69.230 -9.486 1.00 72.62 749 GLN A C 1
ATOM 6081 O O . GLN A 1 749 ? 28.747 -70.206 -8.754 1.00 72.62 749 GLN A O 1
ATOM 6086 N N . GLU A 1 750 ? 28.554 -69.291 -10.784 1.00 71.06 750 GLU A N 1
ATOM 6087 C CA . GLU A 1 750 ? 28.015 -70.484 -11.458 1.00 71.06 750 GLU A CA 1
ATOM 6088 C C . GLU A 1 750 ? 28.950 -71.699 -11.347 1.00 71.06 750 GLU A C 1
ATOM 6090 O O . GLU A 1 750 ? 28.498 -72.822 -11.103 1.00 71.06 750 GLU A O 1
ATOM 6095 N N . THR A 1 751 ? 30.264 -71.499 -11.498 1.00 68.69 751 THR A N 1
ATOM 6096 C CA . THR A 1 751 ? 31.249 -72.580 -11.338 1.00 68.69 751 THR A CA 1
ATOM 6097 C C . THR A 1 751 ? 31.508 -72.927 -9.876 1.00 68.69 751 THR A C 1
ATOM 6099 O O . THR A 1 751 ? 31.745 -74.098 -9.600 1.00 68.69 751 THR A O 1
ATOM 6102 N N . ALA A 1 752 ? 31.399 -71.995 -8.923 1.00 63.66 752 ALA A N 1
ATOM 6103 C CA . ALA A 1 752 ? 31.448 -72.307 -7.493 1.00 63.66 752 ALA A CA 1
ATOM 6104 C C . ALA A 1 752 ? 30.199 -73.069 -7.029 1.00 63.66 752 ALA A C 1
ATOM 6106 O O . ALA A 1 752 ? 30.324 -74.005 -6.240 1.00 63.66 752 ALA A O 1
ATOM 6107 N N . ASP A 1 753 ? 29.020 -72.732 -7.547 1.00 60.94 753 ASP A N 1
ATOM 6108 C CA . ASP A 1 753 ? 27.772 -73.441 -7.263 1.00 60.94 753 ASP A CA 1
ATOM 6109 C C . ASP A 1 753 ? 27.769 -74.830 -7.932 1.00 60.94 753 ASP A C 1
ATOM 6111 O O . ASP A 1 753 ? 27.437 -75.828 -7.289 1.00 60.94 753 ASP A O 1
ATOM 6115 N N . SER A 1 754 ? 28.288 -74.946 -9.162 1.00 58.66 754 SER A N 1
ATOM 6116 C CA . SER A 1 754 ? 28.497 -76.240 -9.837 1.00 58.66 754 SER A CA 1
ATOM 6117 C C . SER A 1 754 ? 29.592 -77.098 -9.179 1.00 58.66 754 SER A C 1
ATOM 6119 O O . SER A 1 754 ? 29.451 -78.316 -9.084 1.00 58.66 754 SER A O 1
ATOM 6121 N N . ALA A 1 755 ? 30.676 -76.495 -8.680 1.00 52.50 755 ALA A N 1
ATOM 6122 C CA . ALA A 1 755 ? 31.750 -77.207 -7.981 1.00 52.50 755 ALA A CA 1
ATOM 6123 C C . ALA A 1 755 ? 31.358 -77.595 -6.545 1.00 52.50 755 ALA A C 1
ATOM 6125 O O . ALA A 1 755 ? 31.792 -78.637 -6.056 1.00 52.50 755 ALA A O 1
ATOM 6126 N N . ARG A 1 756 ? 30.481 -76.824 -5.884 1.00 51.94 756 ARG A N 1
ATOM 6127 C CA . ARG A 1 756 ? 29.804 -77.254 -4.648 1.00 51.94 756 ARG A CA 1
ATOM 6128 C C . ARG A 1 756 ? 28.857 -78.430 -4.891 1.00 51.94 756 ARG A C 1
ATOM 6130 O O . ARG A 1 756 ? 28.695 -79.249 -3.992 1.00 51.94 756 ARG A O 1
ATOM 6137 N N . ALA A 1 757 ? 28.283 -78.548 -6.089 1.00 44.94 757 ALA A N 1
ATOM 6138 C CA . ALA A 1 757 ? 27.438 -79.677 -6.476 1.00 44.94 757 ALA A CA 1
ATOM 6139 C C . ALA A 1 757 ? 28.215 -80.945 -6.903 1.00 44.94 757 ALA A C 1
ATOM 6141 O O . ALA A 1 757 ? 27.603 -82.005 -7.009 1.00 44.94 757 ALA A O 1
ATOM 6142 N N . SER A 1 758 ? 29.536 -80.880 -7.136 1.00 39.00 758 SER A N 1
ATOM 6143 C CA . SER A 1 758 ? 30.319 -82.017 -7.655 1.00 39.00 758 SER A CA 1
ATOM 6144 C C . SER A 1 758 ? 31.698 -82.154 -6.999 1.00 39.00 758 SER A C 1
ATOM 6146 O O . SER A 1 758 ? 32.719 -81.693 -7.513 1.00 39.00 758 SER A O 1
ATOM 6148 N N . SER A 1 759 ? 31.741 -82.866 -5.875 1.00 29.89 759 SER A N 1
ATOM 6149 C CA . SER A 1 759 ? 32.971 -83.196 -5.153 1.00 29.89 759 SER A CA 1
ATOM 6150 C C . SER A 1 759 ? 33.915 -84.155 -5.906 1.00 29.89 759 SER A C 1
ATOM 6152 O O . SER A 1 759 ? 33.471 -85.144 -6.483 1.00 29.89 759 SER A O 1
ATOM 6154 N N . THR A 1 760 ? 35.227 -83.944 -5.718 1.00 32.66 760 THR A N 1
ATOM 6155 C CA . THR A 1 760 ? 36.320 -84.955 -5.710 1.00 32.66 760 THR A CA 1
ATOM 6156 C C . THR A 1 760 ? 36.607 -85.810 -6.962 1.00 32.66 760 THR A C 1
ATOM 6158 O O . THR A 1 760 ? 35.936 -86.812 -7.179 1.00 32.66 760 THR A O 1
ATOM 6161 N N . ALA A 1 761 ? 37.723 -85.494 -7.651 1.00 35.16 761 ALA A N 1
ATOM 6162 C CA . ALA A 1 761 ? 38.711 -86.372 -8.341 1.00 35.16 761 ALA A CA 1
ATOM 6163 C C . ALA A 1 761 ? 39.290 -85.624 -9.570 1.00 35.16 761 ALA A C 1
ATOM 6165 O O . ALA A 1 761 ? 38.634 -85.517 -10.595 1.00 35.16 761 ALA A O 1
ATOM 6166 N N . SER A 1 762 ? 40.408 -84.895 -9.506 1.00 34.56 762 SER A N 1
ATOM 6167 C CA . SER A 1 762 ? 41.799 -85.272 -9.182 1.00 34.56 762 SER A CA 1
ATOM 6168 C C . SER A 1 762 ? 42.550 -86.067 -10.273 1.00 34.56 762 SER A C 1
ATOM 6170 O O . SER A 1 762 ? 42.259 -87.227 -10.535 1.00 34.56 762 SER A O 1
ATOM 6172 N N . GLN A 1 763 ? 43.631 -85.444 -10.768 1.00 45.56 763 GLN A N 1
ATOM 6173 C CA . GLN A 1 763 ? 44.941 -86.050 -11.084 1.00 45.56 763 GLN A CA 1
ATOM 6174 C C . GLN A 1 763 ? 45.327 -86.646 -12.454 1.00 45.56 763 GLN A C 1
ATOM 6176 O O . GLN A 1 763 ? 46.510 -86.948 -12.600 1.00 45.56 763 GLN A O 1
ATOM 6181 N N . GLU A 1 764 ? 44.497 -86.655 -13.503 1.00 50.34 764 GLU A N 1
ATOM 6182 C CA . GLU A 1 764 ? 45.028 -86.827 -14.886 1.00 50.34 764 GLU A CA 1
ATOM 6183 C C . GLU A 1 764 ? 45.313 -85.513 -15.628 1.00 50.34 764 GLU A C 1
ATOM 6185 O O . GLU A 1 764 ? 46.118 -85.479 -16.562 1.00 50.34 764 GLU A O 1
ATOM 6190 N N . SER A 1 765 ? 44.819 -84.389 -15.101 1.00 53.62 765 SER A N 1
ATOM 6191 C CA . SER A 1 765 ? 45.311 -83.058 -15.467 1.00 53.62 765 SER A CA 1
ATOM 6192 C C . SER A 1 765 ? 46.827 -82.915 -15.257 1.00 53.62 765 SER A C 1
ATOM 6194 O O . SER A 1 765 ? 47.464 -82.189 -16.009 1.00 53.62 765 SER A O 1
ATOM 6196 N N . ALA A 1 766 ? 47.429 -83.668 -14.324 1.00 50.75 766 ALA A N 1
ATOM 6197 C CA . ALA A 1 766 ? 48.796 -83.497 -13.816 1.00 50.75 766 ALA A CA 1
ATOM 6198 C C . ALA A 1 766 ? 49.950 -83.531 -14.853 1.00 50.75 766 ALA A C 1
ATOM 6200 O O . ALA A 1 766 ? 51.052 -83.077 -14.538 1.00 50.75 766 ALA A O 1
ATOM 6201 N N . LYS A 1 767 ? 49.741 -84.062 -16.071 1.00 50.28 767 LYS A N 1
ATOM 6202 C CA . LYS A 1 767 ? 50.765 -84.097 -17.145 1.00 50.28 767 LYS A CA 1
ATOM 6203 C C . LYS A 1 767 ? 50.503 -83.111 -18.278 1.00 50.28 767 LYS A C 1
ATOM 6205 O O . LYS A 1 767 ? 51.439 -82.463 -18.733 1.00 50.28 767 LYS A O 1
ATOM 6210 N N . GLN A 1 768 ? 49.249 -82.897 -18.675 1.00 57.50 768 GLN A N 1
ATOM 6211 C CA . GLN A 1 768 ? 48.938 -81.717 -19.489 1.00 57.50 768 GLN A CA 1
ATOM 6212 C C . GLN A 1 768 ? 49.259 -80.437 -18.708 1.00 57.50 768 GLN A C 1
ATOM 6214 O O . GLN A 1 768 ? 49.734 -79.477 -19.304 1.00 57.50 768 GLN A O 1
ATOM 6219 N N . THR A 1 769 ? 49.161 -80.458 -17.373 1.00 60.44 769 THR A N 1
ATOM 6220 C CA . THR A 1 769 ? 49.672 -79.380 -16.532 1.00 60.44 769 THR A CA 1
ATOM 6221 C C . THR A 1 769 ? 51.186 -79.271 -16.493 1.00 60.44 769 THR A C 1
ATOM 6223 O O . THR A 1 769 ? 51.619 -78.274 -15.962 1.00 60.44 769 THR A O 1
ATOM 6226 N N . THR A 1 770 ? 52.043 -80.168 -17.004 1.00 54.47 770 THR A N 1
ATOM 6227 C CA . THR A 1 770 ? 53.497 -79.861 -17.038 1.00 54.47 770 THR A CA 1
ATOM 6228 C C . THR A 1 770 ? 53.872 -79.028 -18.257 1.00 54.47 770 THR A C 1
ATOM 6230 O O . THR A 1 770 ? 54.616 -78.060 -18.119 1.00 54.47 770 THR A O 1
ATOM 6233 N N . GLU A 1 771 ? 53.304 -79.322 -19.427 1.00 60.28 771 GLU A N 1
ATOM 6234 C CA . GLU A 1 771 ? 53.441 -78.473 -20.620 1.00 60.28 771 GLU A CA 1
ATOM 6235 C C . GLU A 1 771 ? 52.592 -77.205 -20.513 1.00 60.28 771 GLU A C 1
ATOM 6237 O O . GLU A 1 771 ? 53.055 -76.118 -20.872 1.00 60.28 771 GLU A O 1
ATOM 6242 N N . SER A 1 772 ? 51.390 -77.301 -19.934 1.00 63.53 772 SER A N 1
ATOM 6243 C CA . SER A 1 772 ? 50.645 -76.110 -19.547 1.00 63.53 772 SER A CA 1
ATOM 6244 C C . SER A 1 772 ? 51.338 -75.378 -18.404 1.00 63.53 772 SER A C 1
ATOM 6246 O O . SER A 1 772 ? 51.282 -74.172 -18.446 1.00 63.53 772 SER A O 1
ATOM 6248 N N . VAL A 1 773 ? 52.073 -75.995 -17.465 1.00 64.00 773 VAL A N 1
ATOM 6249 C CA . VAL A 1 773 ? 52.938 -75.252 -16.516 1.00 64.00 773 VAL A CA 1
ATOM 6250 C C . VAL A 1 773 ? 54.164 -74.671 -17.204 1.00 64.00 773 VAL A C 1
ATOM 6252 O O . VAL A 1 773 ? 54.640 -73.652 -16.743 1.00 64.00 773 VAL A O 1
ATOM 6255 N N . ALA A 1 774 ? 54.677 -75.213 -18.308 1.00 68.94 774 ALA A N 1
ATOM 6256 C CA . ALA A 1 774 ? 55.738 -74.545 -19.066 1.00 68.94 774 ALA A CA 1
ATOM 6257 C C . ALA A 1 774 ? 55.203 -73.297 -19.793 1.00 68.94 774 ALA A C 1
ATOM 6259 O O . ALA A 1 774 ? 55.782 -72.218 -19.673 1.00 68.94 774 ALA A O 1
ATOM 6260 N N . ARG A 1 775 ? 54.050 -73.409 -20.468 1.00 72.56 775 ARG A N 1
ATOM 6261 C CA . ARG A 1 775 ? 53.362 -72.262 -21.090 1.00 72.56 775 ARG A CA 1
ATOM 6262 C C . ARG A 1 775 ? 52.826 -71.272 -20.066 1.00 72.56 775 ARG A C 1
ATOM 6264 O O . ARG A 1 775 ? 53.017 -70.083 -20.253 1.00 72.56 775 ARG A O 1
ATOM 6271 N N . LEU A 1 776 ? 52.235 -71.751 -18.976 1.00 71.06 776 LEU A N 1
ATOM 6272 C CA . LEU A 1 776 ? 51.815 -70.943 -17.839 1.00 71.06 776 LEU A CA 1
ATOM 6273 C C . LEU A 1 776 ? 53.023 -70.381 -17.112 1.00 71.06 776 LEU A C 1
ATOM 6275 O O . LEU A 1 776 ? 52.868 -69.308 -16.599 1.00 71.06 776 LEU A O 1
ATOM 6279 N N . LYS A 1 777 ? 54.213 -70.997 -17.077 1.00 75.75 777 LYS A N 1
ATOM 6280 C CA . LYS A 1 777 ? 55.431 -70.362 -16.532 1.00 75.75 777 LYS A CA 1
ATOM 6281 C C . LYS A 1 777 ? 55.939 -69.258 -17.439 1.00 75.75 777 LYS A C 1
ATOM 6283 O O . LYS A 1 777 ? 56.402 -68.262 -16.918 1.00 75.75 777 LYS A O 1
ATOM 6288 N N . PHE A 1 778 ? 55.849 -69.412 -18.760 1.00 78.62 778 PHE A N 1
ATOM 6289 C CA . PHE A 1 778 ? 56.169 -68.323 -19.681 1.00 78.62 778 PHE A CA 1
ATOM 6290 C C . PHE A 1 778 ? 55.125 -67.203 -19.603 1.00 78.62 778 PHE A C 1
ATOM 6292 O O . PHE A 1 778 ? 55.490 -66.043 -19.538 1.00 78.62 778 PHE A O 1
ATOM 6299 N N . GLN A 1 779 ? 53.836 -67.539 -19.521 1.00 76.38 779 GLN A N 1
ATOM 6300 C CA . GLN A 1 779 ? 52.757 -66.576 -19.291 1.00 76.38 779 GLN A CA 1
ATOM 6301 C C . GLN A 1 779 ? 52.771 -66.010 -17.870 1.00 76.38 779 GLN A C 1
ATOM 6303 O O . GLN A 1 779 ? 52.318 -64.895 -17.694 1.00 76.38 779 GLN A O 1
ATOM 6308 N N . LEU A 1 780 ? 53.285 -66.729 -16.868 1.00 73.06 780 LEU A N 1
ATOM 6309 C CA . LEU A 1 780 ? 53.495 -66.221 -15.514 1.00 73.06 780 LEU A CA 1
ATOM 6310 C C . LEU A 1 780 ? 54.746 -65.361 -15.484 1.00 73.06 780 LEU A C 1
ATOM 6312 O O . LEU A 1 780 ? 54.728 -64.417 -14.733 1.00 73.06 780 LEU A O 1
ATOM 6316 N N . ALA A 1 781 ? 55.781 -65.650 -16.280 1.00 78.69 781 ALA A N 1
ATOM 6317 C CA . ALA A 1 781 ? 56.954 -64.796 -16.442 1.00 78.69 781 ALA A CA 1
ATOM 6318 C C . ALA A 1 781 ? 56.556 -63.489 -17.134 1.00 78.69 781 ALA A C 1
ATOM 6320 O O . ALA A 1 781 ? 56.703 -62.437 -16.543 1.00 78.69 781 ALA A O 1
ATOM 6321 N N . ASP A 1 782 ? 55.912 -63.559 -18.301 1.00 81.00 782 ASP A N 1
ATOM 6322 C CA . ASP A 1 782 ? 55.348 -62.410 -19.020 1.00 81.00 782 ASP A CA 1
ATOM 6323 C C . ASP A 1 782 ? 54.278 -61.674 -18.189 1.00 81.00 782 ASP A C 1
ATOM 6325 O O . ASP A 1 782 ? 54.228 -60.450 -18.202 1.00 81.00 782 ASP A O 1
ATOM 6329 N N . ALA A 1 783 ? 53.461 -62.375 -17.393 1.00 76.94 783 ALA A N 1
ATOM 6330 C CA . ALA A 1 783 ? 52.551 -61.735 -16.443 1.00 76.94 783 ALA A CA 1
ATOM 6331 C C . ALA A 1 783 ? 53.261 -61.207 -15.191 1.00 76.94 783 ALA A C 1
ATOM 6333 O O . ALA A 1 783 ? 52.780 -60.228 -14.648 1.00 76.94 783 ALA A O 1
ATOM 6334 N N . THR A 1 784 ? 54.374 -61.777 -14.719 1.00 78.44 784 THR A N 1
ATOM 6335 C CA . THR A 1 784 ? 55.176 -61.200 -13.626 1.00 78.44 784 THR A CA 1
ATOM 6336 C C . THR A 1 784 ? 56.037 -60.054 -14.108 1.00 78.44 784 THR A C 1
ATOM 6338 O O . THR A 1 784 ? 56.301 -59.183 -13.302 1.00 78.44 784 THR A O 1
ATOM 6341 N N . ASP A 1 785 ? 56.409 -60.011 -15.383 1.00 80.62 785 ASP A N 1
ATOM 6342 C CA . ASP A 1 785 ? 57.098 -58.895 -16.024 1.00 80.62 785 ASP A CA 1
ATOM 6343 C C . ASP A 1 785 ? 56.086 -57.776 -16.290 1.00 80.62 785 ASP A C 1
ATOM 6345 O O . ASP A 1 785 ? 56.340 -56.627 -15.959 1.00 80.62 785 ASP A O 1
ATOM 6349 N N . LYS A 1 786 ? 54.870 -58.099 -16.752 1.00 83.75 786 LYS A N 1
ATOM 6350 C CA . LYS A 1 786 ? 53.757 -57.136 -16.823 1.00 83.75 786 LYS A CA 1
ATOM 6351 C C . LYS A 1 786 ? 53.290 -56.681 -15.449 1.00 83.75 786 LYS A C 1
ATOM 6353 O O . LYS A 1 786 ? 52.999 -55.509 -15.301 1.00 83.75 786 LYS A O 1
ATOM 6358 N N . ILE A 1 787 ? 53.241 -57.547 -14.438 1.00 78.00 787 ILE A N 1
ATOM 6359 C CA . ILE A 1 787 ? 52.962 -57.147 -13.051 1.00 78.00 787 ILE A CA 1
ATOM 6360 C C . ILE A 1 787 ? 54.155 -56.380 -12.478 1.00 78.00 787 ILE A C 1
ATOM 6362 O O . ILE A 1 787 ? 53.922 -55.442 -11.735 1.00 78.00 787 ILE A O 1
ATOM 6366 N N . ALA A 1 788 ? 55.406 -56.694 -12.825 1.00 81.69 788 ALA A N 1
ATOM 6367 C CA . ALA A 1 788 ? 56.572 -55.916 -12.412 1.00 81.69 788 ALA A CA 1
ATOM 6368 C C . ALA A 1 788 ? 56.474 -54.510 -12.998 1.00 81.69 788 ALA A C 1
ATOM 6370 O O . ALA A 1 788 ? 56.385 -53.567 -12.220 1.00 81.69 788 ALA A O 1
ATOM 6371 N N . ASN A 1 789 ? 56.325 -54.387 -14.318 1.00 85.06 789 ASN A N 1
ATOM 6372 C CA . ASN A 1 789 ? 56.106 -53.129 -15.027 1.00 85.06 789 ASN A CA 1
ATOM 6373 C C . ASN A 1 789 ? 54.883 -52.386 -14.479 1.00 85.06 789 ASN A C 1
ATOM 6375 O O . ASN A 1 789 ? 55.021 -51.244 -14.083 1.00 85.06 789 ASN A O 1
ATOM 6379 N N . LEU A 1 790 ? 53.722 -53.031 -14.316 1.00 81.06 790 LEU A N 1
ATOM 6380 C CA . LEU A 1 790 ? 52.537 -52.415 -13.704 1.00 81.06 790 LEU A CA 1
ATOM 6381 C C . LEU A 1 790 ? 52.742 -52.082 -12.220 1.00 81.06 790 LEU A C 1
ATOM 6383 O O . LEU A 1 790 ? 52.082 -51.184 -11.719 1.00 81.06 790 LEU A O 1
ATOM 6387 N N . THR A 1 791 ? 53.635 -52.750 -11.484 1.00 82.56 791 THR A N 1
ATOM 6388 C CA . THR A 1 791 ? 54.016 -52.343 -10.119 1.00 82.56 791 THR A CA 1
ATOM 6389 C C . THR A 1 791 ? 55.083 -51.260 -10.105 1.00 82.56 791 THR A C 1
ATOM 6391 O O . THR A 1 791 ? 55.163 -50.553 -9.111 1.00 82.56 791 THR A O 1
ATOM 6394 N N . GLU A 1 792 ? 55.865 -51.080 -11.167 1.00 86.50 792 GLU A N 1
ATOM 6395 C CA . GLU A 1 792 ? 56.784 -49.956 -11.365 1.00 86.50 792 GLU A CA 1
ATOM 6396 C C . GLU A 1 792 ? 56.039 -48.720 -11.877 1.00 86.50 792 GLU A C 1
ATOM 6398 O O . GLU A 1 792 ? 56.264 -47.625 -11.378 1.00 86.50 792 GLU A O 1
ATOM 6403 N N . GLU A 1 793 ? 55.058 -48.881 -12.757 1.00 84.94 793 GLU A N 1
ATOM 6404 C CA . GLU A 1 793 ? 54.079 -47.868 -13.150 1.00 84.94 793 GLU A CA 1
ATOM 6405 C C . GLU A 1 793 ? 53.180 -47.518 -11.968 1.00 84.94 793 GLU A C 1
ATOM 6407 O O . GLU A 1 793 ? 53.054 -46.349 -11.631 1.00 84.94 793 GLU A O 1
ATOM 6412 N N . ARG A 1 794 ? 52.642 -48.499 -11.228 1.00 85.44 794 ARG A N 1
ATOM 6413 C CA . ARG A 1 794 ? 51.911 -48.213 -9.986 1.00 85.44 794 ARG A CA 1
ATOM 6414 C C . ARG A 1 794 ? 52.823 -47.606 -8.928 1.00 85.44 794 ARG A C 1
ATOM 6416 O O . ARG A 1 794 ? 52.338 -46.756 -8.206 1.00 85.44 794 ARG A O 1
ATOM 6423 N N . ARG A 1 795 ? 54.104 -47.982 -8.812 1.00 84.75 795 ARG A N 1
ATOM 6424 C CA . ARG A 1 795 ? 55.052 -47.299 -7.908 1.00 84.75 795 ARG A CA 1
ATOM 6425 C C . ARG A 1 795 ? 55.287 -45.873 -8.365 1.00 84.75 795 ARG A C 1
ATOM 6427 O O . ARG A 1 795 ? 55.063 -44.990 -7.572 1.00 84.75 795 ARG A O 1
ATOM 6434 N N . THR A 1 796 ? 55.607 -45.616 -9.627 1.00 85.00 796 THR A N 1
ATOM 6435 C CA . THR A 1 796 ? 55.842 -44.254 -10.134 1.00 85.00 796 THR A CA 1
ATOM 6436 C C . THR A 1 796 ? 54.578 -43.393 -10.154 1.00 85.00 796 THR A C 1
ATOM 6438 O O . THR A 1 796 ? 54.681 -42.186 -9.971 1.00 85.00 796 THR A O 1
ATOM 6441 N N . LEU A 1 797 ? 53.383 -43.970 -10.302 1.00 82.69 797 LEU A N 1
ATOM 6442 C CA . LEU A 1 797 ? 52.097 -43.290 -10.108 1.00 82.69 797 LEU A CA 1
ATOM 6443 C C . LEU A 1 797 ? 51.751 -43.118 -8.626 1.00 82.69 797 LEU A C 1
ATOM 6445 O O . LEU A 1 797 ? 51.172 -42.103 -8.269 1.00 82.69 797 LEU A O 1
ATOM 6449 N N . GLN A 1 798 ? 52.125 -44.053 -7.753 1.00 87.56 798 GLN A N 1
ATOM 6450 C CA . GLN A 1 798 ? 51.981 -43.941 -6.298 1.00 87.56 798 GLN A CA 1
ATOM 6451 C C . GLN A 1 798 ? 52.998 -42.946 -5.717 1.00 87.56 798 GLN A C 1
ATOM 6453 O O . GLN A 1 798 ? 52.657 -42.243 -4.780 1.00 87.56 798 GLN A O 1
ATOM 6458 N N . ASP A 1 799 ? 54.183 -42.822 -6.312 1.00 85.50 799 ASP A N 1
ATOM 6459 C CA . ASP A 1 799 ? 55.239 -41.862 -5.996 1.00 85.50 799 ASP A CA 1
ATOM 6460 C C . ASP A 1 799 ? 54.894 -40.494 -6.589 1.00 85.50 799 ASP A C 1
ATOM 6462 O O . ASP A 1 799 ? 55.039 -39.495 -5.904 1.00 85.50 799 ASP A O 1
ATOM 6466 N N . ARG A 1 800 ? 54.339 -40.412 -7.810 1.00 85.75 800 ARG A N 1
ATOM 6467 C CA . ARG A 1 800 ? 53.729 -39.172 -8.333 1.00 85.75 800 ARG A CA 1
ATOM 6468 C C . ARG A 1 800 ? 52.532 -38.748 -7.499 1.00 85.75 800 ARG A C 1
ATOM 6470 O O . ARG A 1 800 ? 52.420 -37.576 -7.189 1.00 85.75 800 ARG A O 1
ATOM 6477 N N . SER A 1 801 ? 51.666 -39.677 -7.105 1.00 82.06 801 SER A N 1
ATOM 6478 C CA . SER A 1 801 ? 50.536 -39.388 -6.227 1.00 82.06 801 SER A CA 1
ATOM 6479 C C . SER A 1 801 ? 51.022 -38.974 -4.850 1.00 82.06 801 SER A C 1
ATOM 6481 O O . SER A 1 801 ? 50.444 -38.045 -4.320 1.00 82.06 801 SER A O 1
ATOM 6483 N N . ALA A 1 802 ? 52.065 -39.600 -4.293 1.00 86.94 802 ALA A N 1
ATOM 6484 C CA . ALA A 1 802 ? 52.664 -39.239 -3.010 1.00 86.94 802 ALA A CA 1
ATOM 6485 C C . ALA A 1 802 ? 53.440 -37.920 -3.079 1.00 86.94 802 ALA A C 1
ATOM 6487 O O . ALA A 1 802 ? 53.427 -37.188 -2.097 1.00 86.94 802 ALA A O 1
ATOM 6488 N N . ASN A 1 803 ? 54.055 -37.595 -4.220 1.00 87.56 803 ASN A N 1
ATOM 6489 C CA . ASN A 1 803 ? 54.677 -36.304 -4.498 1.00 87.56 803 ASN A CA 1
ATOM 6490 C C . ASN A 1 803 ? 53.610 -35.226 -4.653 1.00 87.56 803 ASN A C 1
ATOM 6492 O O . ASN A 1 803 ? 53.709 -34.233 -3.962 1.00 87.56 803 ASN A O 1
ATOM 6496 N N . LEU A 1 804 ? 52.542 -35.441 -5.426 1.00 84.62 804 LEU A N 1
ATOM 6497 C CA . LEU A 1 804 ? 51.395 -34.528 -5.506 1.00 84.62 804 LEU A CA 1
ATOM 6498 C C . LEU A 1 804 ? 50.688 -34.382 -4.153 1.00 84.62 804 LEU A C 1
ATOM 6500 O O . LEU A 1 804 ? 50.234 -33.300 -3.814 1.00 84.62 804 LEU A O 1
ATOM 6504 N N . ASP A 1 805 ? 50.626 -35.435 -3.341 1.00 87.69 805 ASP A N 1
ATOM 6505 C CA . ASP A 1 805 ? 50.118 -35.388 -1.968 1.00 87.69 805 ASP A CA 1
ATOM 6506 C C . ASP A 1 805 ? 51.089 -34.669 -1.018 1.00 87.69 805 ASP A C 1
ATOM 6508 O O . ASP A 1 805 ? 50.660 -34.035 -0.058 1.00 87.69 805 ASP A O 1
ATOM 6512 N N . ALA A 1 806 ? 52.401 -34.786 -1.234 1.00 83.81 806 ALA A N 1
ATOM 6513 C CA . ALA A 1 806 ? 53.433 -34.082 -0.482 1.00 83.81 806 ALA A CA 1
ATOM 6514 C C . ALA A 1 806 ? 53.514 -32.614 -0.902 1.00 83.81 806 ALA A C 1
ATOM 6516 O O . ALA A 1 806 ? 53.697 -31.775 -0.037 1.00 83.81 806 ALA A O 1
ATOM 6517 N N . GLU A 1 807 ? 53.283 -32.297 -2.173 1.00 85.19 807 GLU A N 1
ATOM 6518 C CA . GLU A 1 807 ? 53.121 -30.965 -2.746 1.00 85.19 807 GLU A CA 1
ATOM 6519 C C . GLU A 1 807 ? 51.799 -30.357 -2.292 1.00 85.19 807 GLU A C 1
ATOM 6521 O O . GLU A 1 807 ? 51.797 -29.224 -1.853 1.00 85.19 807 GLU A O 1
ATOM 6526 N N . LEU A 1 808 ? 50.686 -31.094 -2.255 1.00 82.62 808 LEU A N 1
ATOM 6527 C CA . LEU A 1 808 ? 49.432 -30.619 -1.660 1.00 82.62 808 LEU A CA 1
ATOM 6528 C C . LEU A 1 808 ? 49.557 -30.445 -0.148 1.00 82.62 808 LEU A C 1
ATOM 6530 O O . LEU A 1 808 ? 48.981 -29.507 0.394 1.00 82.62 808 LEU A O 1
ATOM 6534 N N . ARG A 1 809 ? 50.307 -31.301 0.557 1.00 88.12 809 ARG A N 1
ATOM 6535 C CA . ARG A 1 809 ? 50.635 -31.085 1.975 1.00 88.12 809 ARG A CA 1
ATOM 6536 C C . ARG A 1 809 ? 51.646 -29.964 2.169 1.00 88.12 809 ARG A C 1
ATOM 6538 O O . ARG A 1 809 ? 51.540 -29.307 3.187 1.00 88.12 809 ARG A O 1
ATOM 6545 N N . ALA A 1 810 ? 52.552 -29.704 1.231 1.00 83.50 810 ALA A N 1
ATOM 6546 C CA . ALA A 1 810 ? 53.517 -28.608 1.280 1.00 83.50 810 ALA A CA 1
ATOM 6547 C C . ALA A 1 810 ? 52.894 -27.278 0.853 1.00 83.50 810 ALA A C 1
ATOM 6549 O O . ALA A 1 810 ? 53.270 -26.259 1.394 1.00 83.50 810 ALA A O 1
ATOM 6550 N N . VAL A 1 811 ? 51.901 -27.276 -0.035 1.00 82.00 811 VAL A N 1
ATOM 6551 C CA . VAL A 1 811 ? 51.082 -26.118 -0.417 1.00 82.00 811 VAL A CA 1
ATOM 6552 C C . VAL A 1 811 ? 50.027 -25.857 0.647 1.00 82.00 811 VAL A C 1
ATOM 6554 O O . VAL A 1 811 ? 49.739 -24.704 0.916 1.00 82.00 811 VAL A O 1
ATOM 6557 N N . ARG A 1 812 ? 49.480 -26.881 1.317 1.00 86.50 812 ARG A N 1
ATOM 6558 C CA . ARG A 1 812 ? 48.659 -26.689 2.526 1.00 86.50 812 ARG A CA 1
ATOM 6559 C C . ARG A 1 812 ? 49.502 -26.274 3.723 1.00 86.50 812 ARG A C 1
ATOM 6561 O O . ARG A 1 812 ? 49.055 -25.414 4.458 1.00 86.50 812 ARG A O 1
ATOM 6568 N N . ALA A 1 813 ? 50.700 -26.825 3.907 1.00 83.56 813 ALA A N 1
ATOM 6569 C CA . ALA A 1 813 ? 51.632 -26.365 4.930 1.00 83.56 813 ALA A CA 1
ATOM 6570 C C . ALA A 1 813 ? 52.061 -24.935 4.624 1.00 83.56 813 ALA A C 1
ATOM 6572 O O . ALA A 1 813 ? 51.880 -24.111 5.490 1.00 83.56 813 ALA A O 1
ATOM 6573 N N . ALA A 1 814 ? 52.452 -24.602 3.393 1.00 81.62 814 ALA A N 1
ATOM 6574 C CA . ALA A 1 814 ? 52.727 -23.236 2.954 1.00 81.62 814 ALA A CA 1
ATOM 6575 C C . ALA A 1 814 ? 51.480 -22.340 2.962 1.00 81.62 814 ALA A C 1
ATOM 6577 O O . ALA A 1 814 ? 51.621 -21.133 3.049 1.00 81.62 814 ALA A O 1
ATOM 6578 N N . LEU A 1 815 ? 50.255 -22.871 2.894 1.00 82.62 815 LEU A N 1
ATOM 6579 C CA . LEU A 1 815 ? 49.027 -22.090 3.079 1.00 82.62 815 LEU A CA 1
ATOM 6580 C C . LEU A 1 815 ? 48.770 -21.823 4.562 1.00 82.62 815 LEU A C 1
ATOM 6582 O O . LEU A 1 815 ? 48.425 -20.707 4.911 1.00 82.62 815 LEU A O 1
ATOM 6586 N N . GLU A 1 816 ? 48.924 -22.815 5.437 1.00 87.25 816 GLU A N 1
ATOM 6587 C CA . GLU A 1 816 ? 48.815 -22.622 6.886 1.00 87.25 816 GLU A CA 1
ATOM 6588 C C . GLU A 1 816 ? 50.031 -21.877 7.457 1.00 87.25 816 GLU A C 1
ATOM 6590 O O . GLU A 1 816 ? 49.889 -21.211 8.468 1.00 87.25 816 GLU A O 1
ATOM 6595 N N . GLU A 1 817 ? 51.184 -21.916 6.791 1.00 78.06 817 GLU A N 1
ATOM 6596 C CA . GLU A 1 817 ? 52.407 -21.168 7.086 1.00 78.06 817 GLU A CA 1
ATOM 6597 C C . GLU A 1 817 ? 52.310 -19.763 6.502 1.00 78.06 817 GLU A C 1
ATOM 6599 O O . GLU A 1 817 ? 52.590 -18.846 7.236 1.00 78.06 817 GLU A O 1
ATOM 6604 N N . THR A 1 818 ? 51.777 -19.522 5.297 1.00 74.94 818 THR A N 1
ATOM 6605 C CA . THR A 1 818 ? 51.469 -18.142 4.848 1.00 74.94 818 THR A CA 1
ATOM 6606 C C . THR A 1 818 ? 50.269 -17.538 5.575 1.00 74.94 818 THR A C 1
ATOM 6608 O O . THR A 1 818 ? 50.195 -16.322 5.716 1.00 74.94 818 THR A O 1
ATOM 6611 N N . LYS A 1 819 ? 49.327 -18.347 6.082 1.00 80.81 819 LYS A N 1
ATOM 6612 C CA . LYS A 1 819 ? 48.304 -17.888 7.033 1.00 80.81 819 LYS A CA 1
ATOM 6613 C C . LYS A 1 819 ? 48.921 -17.612 8.391 1.00 80.81 819 LYS A C 1
ATOM 6615 O O . LYS A 1 819 ? 48.651 -16.549 8.911 1.00 80.81 819 LYS A O 1
ATOM 6620 N N . ALA A 1 820 ? 49.746 -18.499 8.943 1.00 76.81 820 ALA A N 1
ATOM 6621 C CA . ALA A 1 820 ? 50.420 -18.262 10.215 1.00 76.81 820 ALA A CA 1
ATOM 6622 C C . ALA A 1 820 ? 51.384 -17.079 10.111 1.00 76.81 820 ALA A C 1
ATOM 6624 O O . ALA A 1 820 ? 51.338 -16.234 10.977 1.00 76.81 820 ALA A O 1
ATOM 6625 N N . GLU A 1 821 ? 52.147 -16.934 9.030 1.00 75.94 821 GLU A N 1
ATOM 6626 C CA . GLU A 1 821 ? 52.950 -15.757 8.694 1.00 75.94 821 GLU A CA 1
ATOM 6627 C C . GLU A 1 821 ? 52.071 -14.530 8.520 1.00 75.94 821 GLU A C 1
ATOM 6629 O O . GLU A 1 821 ? 52.491 -13.463 8.911 1.00 75.94 821 GLU A O 1
ATOM 6634 N N . ARG A 1 822 ? 50.870 -14.614 7.939 1.00 74.94 822 ARG A N 1
ATOM 6635 C CA . ARG A 1 822 ? 49.962 -13.462 7.811 1.00 74.94 822 ARG A CA 1
ATOM 6636 C C . ARG A 1 822 ? 49.316 -13.092 9.144 1.00 74.94 822 ARG A C 1
ATOM 6638 O O . ARG A 1 822 ? 49.163 -11.910 9.406 1.00 74.94 822 ARG A O 1
ATOM 6645 N N . ASP A 1 823 ? 48.963 -14.064 9.973 1.00 79.62 823 ASP A N 1
ATOM 6646 C CA . ASP A 1 823 ? 48.353 -13.887 11.292 1.00 79.62 823 ASP A CA 1
ATOM 6647 C C . ASP A 1 823 ? 49.433 -13.453 12.309 1.00 79.62 823 ASP A C 1
ATOM 6649 O O . ASP A 1 823 ? 49.182 -12.626 13.182 1.00 79.62 823 ASP A O 1
ATOM 6653 N N . GLU A 1 824 ? 50.672 -13.929 12.145 1.00 69.81 824 GLU A N 1
ATOM 6654 C CA . GLU A 1 824 ? 51.886 -13.433 12.795 1.00 69.81 824 GLU A CA 1
ATOM 6655 C C . GLU A 1 824 ? 52.314 -12.091 12.214 1.00 69.81 824 GLU A C 1
ATOM 6657 O O . GLU A 1 824 ? 52.767 -11.276 12.988 1.00 69.81 824 GLU A O 1
ATOM 6662 N N . LEU A 1 825 ? 52.115 -11.781 10.930 1.00 57.50 825 LEU A N 1
ATOM 6663 C CA . LEU A 1 825 ? 52.326 -10.446 10.353 1.00 57.50 825 LEU A CA 1
ATOM 6664 C C . LEU A 1 825 ? 51.185 -9.491 10.700 1.00 57.50 825 LEU A C 1
ATOM 6666 O O . LEU A 1 825 ? 51.410 -8.293 10.638 1.00 57.50 825 LEU A O 1
ATOM 6670 N N . GLU A 1 826 ? 49.998 -9.956 11.090 1.00 68.12 826 GLU A N 1
ATOM 6671 C CA . GLU A 1 826 ? 48.955 -9.143 11.725 1.00 68.12 826 GLU A CA 1
ATOM 6672 C C . GLU A 1 826 ? 49.319 -8.907 13.190 1.00 68.12 826 GLU A C 1
ATOM 6674 O O . GLU A 1 826 ? 49.382 -7.759 13.621 1.00 68.12 826 GLU A O 1
ATOM 6679 N N . ALA A 1 827 ? 49.690 -9.954 13.931 1.00 64.25 827 ALA A N 1
ATOM 6680 C CA . ALA A 1 827 ? 50.162 -9.838 15.308 1.00 64.25 827 ALA A CA 1
ATOM 6681 C C . ALA A 1 827 ? 51.499 -9.085 15.424 1.00 64.25 827 ALA A C 1
ATOM 6683 O O . ALA A 1 827 ? 51.734 -8.437 16.435 1.00 64.25 827 ALA A O 1
ATOM 6684 N N . GLU A 1 828 ? 52.363 -9.123 14.412 1.00 47.44 828 GLU A N 1
ATOM 6685 C CA . GLU A 1 828 ? 53.572 -8.314 14.260 1.00 47.44 828 GLU A CA 1
ATOM 6686 C C . GLU A 1 828 ? 53.252 -6.978 13.604 1.00 47.44 828 GLU A C 1
ATOM 6688 O O . GLU A 1 828 ? 53.915 -6.013 13.930 1.00 47.44 828 GLU A O 1
ATOM 6693 N N . MET A 1 829 ? 52.228 -6.812 12.766 1.00 51.44 829 MET A N 1
ATOM 6694 C CA . MET A 1 829 ? 51.775 -5.463 12.403 1.00 51.44 829 MET A CA 1
ATOM 6695 C C . MET A 1 829 ? 51.233 -4.746 13.631 1.00 51.44 829 MET A C 1
ATOM 6697 O O . MET A 1 829 ? 51.452 -3.549 13.753 1.00 51.44 829 MET A O 1
ATOM 6701 N N . ASP A 1 830 ? 50.601 -5.450 14.563 1.00 59.72 830 ASP A N 1
ATOM 6702 C CA . ASP A 1 830 ? 50.108 -4.888 15.814 1.00 59.72 830 ASP A CA 1
ATOM 6703 C C . ASP A 1 830 ? 51.235 -4.750 16.853 1.00 59.72 830 ASP A C 1
ATOM 6705 O O . ASP A 1 830 ? 51.413 -3.671 17.414 1.00 59.72 830 ASP A O 1
ATOM 6709 N N . ARG A 1 831 ? 52.121 -5.743 17.011 1.00 49.12 831 ARG A N 1
ATOM 6710 C CA . ARG A 1 831 ? 53.307 -5.638 17.888 1.00 49.12 831 ARG A CA 1
ATOM 6711 C C . ARG A 1 831 ? 54.428 -4.754 17.336 1.00 49.12 831 ARG A C 1
ATOM 6713 O O . ARG A 1 831 ? 55.215 -4.280 18.139 1.00 49.12 831 ARG A O 1
ATOM 6720 N N . LEU A 1 832 ? 54.517 -4.484 16.029 1.00 42.75 832 LEU A N 1
ATOM 6721 C CA . LEU A 1 832 ? 55.438 -3.509 15.406 1.00 42.75 832 LEU A CA 1
ATOM 6722 C C . LEU A 1 832 ? 54.765 -2.138 15.195 1.00 42.75 832 LEU A C 1
ATOM 6724 O O . LEU A 1 832 ? 55.485 -1.154 15.023 1.00 42.75 832 LEU A O 1
ATOM 6728 N N . LYS A 1 833 ? 53.423 -2.037 15.256 1.00 52.81 833 LYS A N 1
ATOM 6729 C CA . LYS A 1 833 ? 52.732 -0.775 15.603 1.00 52.81 833 LYS A CA 1
ATOM 6730 C C . LYS A 1 833 ? 53.044 -0.379 17.049 1.00 52.81 833 LYS A C 1
ATOM 6732 O O . LYS A 1 833 ? 53.102 0.814 17.327 1.00 52.81 833 LYS A O 1
ATOM 6737 N N . GLU A 1 834 ? 53.281 -1.343 17.943 1.00 41.38 834 GLU A N 1
ATOM 6738 C CA . GLU A 1 834 ? 53.721 -1.062 19.316 1.00 41.38 834 GLU A CA 1
ATOM 6739 C C . GLU A 1 834 ? 55.258 -0.922 19.465 1.00 41.38 834 GLU A C 1
ATOM 6741 O O . GLU A 1 834 ? 55.713 0.044 20.071 1.00 41.38 834 GLU A O 1
ATOM 6746 N N . HIS A 1 835 ? 56.079 -1.829 18.914 1.00 31.33 835 HIS A N 1
ATOM 6747 C CA . HIS A 1 835 ? 57.524 -1.946 19.197 1.00 31.33 835 HIS A CA 1
ATOM 6748 C C . HIS A 1 835 ? 58.343 -2.466 17.997 1.00 31.33 835 HIS A C 1
ATOM 6750 O O . HIS A 1 835 ? 58.557 -3.662 17.819 1.00 31.33 835 HIS A O 1
ATOM 6756 N N . GLY A 1 836 ? 58.849 -1.556 17.165 1.00 40.28 836 GLY A N 1
ATOM 6757 C CA . GLY A 1 836 ? 59.520 -1.867 15.899 1.00 40.28 836 GLY A CA 1
ATOM 6758 C C . GLY A 1 836 ? 60.944 -2.458 15.956 1.00 40.28 836 GLY A C 1
ATOM 6759 O O . GLY A 1 836 ? 61.779 -1.955 15.201 1.00 40.28 836 GLY A O 1
ATOM 6760 N N . GLU A 1 837 ? 61.222 -3.519 16.733 1.00 34.09 837 GLU A N 1
ATOM 6761 C CA . GLU A 1 837 ? 62.561 -4.124 16.997 1.00 34.09 837 GLU A CA 1
ATOM 6762 C C . GLU A 1 837 ? 62.491 -5.654 17.346 1.00 34.09 837 GLU A C 1
ATOM 6764 O O . GLU A 1 837 ? 61.558 -6.048 18.030 1.00 34.09 837 GLU A O 1
ATOM 6769 N N . ASP A 1 838 ? 63.400 -6.588 16.963 1.00 37.12 838 ASP A N 1
ATOM 6770 C CA . ASP A 1 838 ? 64.518 -6.509 15.995 1.00 37.12 838 ASP A CA 1
ATOM 6771 C C . ASP A 1 838 ? 65.181 -7.845 15.476 1.00 37.12 838 ASP A C 1
ATOM 6773 O O . ASP A 1 838 ? 64.951 -8.933 15.985 1.00 37.12 838 ASP A O 1
ATOM 6777 N N . THR A 1 839 ? 66.117 -7.730 14.509 1.00 40.03 839 THR A N 1
ATOM 6778 C CA . THR A 1 839 ? 67.266 -8.633 14.153 1.00 40.03 839 THR A CA 1
ATOM 6779 C C . THR A 1 839 ? 67.218 -9.911 13.256 1.00 40.03 839 THR A C 1
ATOM 6781 O O . THR A 1 839 ? 68.269 -10.523 13.098 1.00 40.03 839 THR A O 1
ATOM 6784 N N . PHE A 1 840 ? 66.162 -10.262 12.504 1.00 36.72 840 PHE A N 1
ATOM 6785 C CA . PHE A 1 840 ? 66.245 -11.241 11.376 1.00 36.72 840 PHE A CA 1
ATOM 6786 C C . PHE A 1 840 ? 65.897 -10.785 9.937 1.00 36.72 840 PHE A C 1
ATOM 6788 O O . PHE A 1 840 ? 66.254 -11.450 8.969 1.00 36.72 840 PHE A O 1
ATOM 6795 N N . ARG A 1 841 ? 65.368 -9.594 9.651 1.00 48.22 841 ARG A N 1
ATOM 6796 C CA . ARG A 1 841 ? 66.040 -8.327 9.974 1.00 48.22 841 ARG A CA 1
ATOM 6797 C C . ARG A 1 841 ? 67.596 -8.448 10.012 1.00 48.22 841 ARG A C 1
ATOM 6799 O O . ARG A 1 841 ? 68.225 -7.698 10.748 1.00 48.22 841 ARG A O 1
ATOM 6806 N N . LEU A 1 842 ? 68.246 -9.281 9.172 1.00 46.59 842 LEU A N 1
ATOM 6807 C CA . LEU A 1 842 ? 69.678 -9.114 8.823 1.00 46.59 842 LEU A CA 1
ATOM 6808 C C . LEU A 1 842 ? 70.010 -9.171 7.313 1.00 46.59 842 LEU A C 1
ATOM 6810 O O . LEU A 1 842 ? 70.095 -8.105 6.716 1.00 46.59 842 LEU A O 1
ATOM 6814 N N . ASP A 1 843 ? 70.113 -10.317 6.634 1.00 39.84 843 ASP A N 1
ATOM 6815 C CA . ASP A 1 843 ? 70.391 -10.337 5.174 1.00 39.84 843 ASP A CA 1
ATOM 6816 C C . ASP A 1 843 ? 69.148 -10.066 4.319 1.00 39.84 843 ASP A C 1
ATOM 6818 O O . ASP A 1 843 ? 69.206 -9.324 3.335 1.00 39.84 843 ASP A O 1
ATOM 6822 N N . LEU A 1 844 ? 67.975 -10.517 4.779 1.00 50.00 844 LEU A N 1
ATOM 6823 C CA . LEU A 1 844 ? 66.711 -9.978 4.284 1.00 50.00 844 LEU A CA 1
ATOM 6824 C C . LEU A 1 844 ? 66.513 -8.525 4.748 1.00 50.00 844 LEU A C 1
ATOM 6826 O O . LEU A 1 844 ? 65.786 -7.797 4.090 1.00 50.00 844 LEU A O 1
ATOM 6830 N N . ARG A 1 845 ? 67.222 -8.039 5.787 1.00 48.62 845 ARG A N 1
ATOM 6831 C CA . ARG A 1 845 ? 67.394 -6.586 5.985 1.00 48.62 845 ARG A CA 1
ATOM 6832 C C . ARG A 1 845 ? 68.289 -6.008 4.908 1.00 48.62 845 ARG A C 1
ATOM 6834 O O . ARG A 1 845 ? 67.943 -4.943 4.480 1.00 48.62 845 ARG A O 1
ATOM 6841 N N . VAL A 1 846 ? 69.378 -6.617 4.439 1.00 55.19 846 VAL A N 1
ATOM 6842 C CA . VAL A 1 846 ? 70.187 -6.027 3.350 1.00 55.19 846 VAL A CA 1
ATOM 6843 C C . VAL A 1 846 ? 69.379 -5.948 2.051 1.00 55.19 846 VAL A C 1
ATOM 6845 O O . VAL A 1 846 ? 69.397 -4.916 1.386 1.00 55.19 846 VAL A O 1
ATOM 6848 N N . ALA A 1 847 ? 68.614 -6.983 1.699 1.00 55.91 847 ALA A N 1
ATOM 6849 C CA . ALA A 1 847 ? 67.715 -6.938 0.543 1.00 55.91 847 ALA A CA 1
ATOM 6850 C C . ALA A 1 847 ? 66.552 -5.948 0.755 1.00 55.91 847 ALA A C 1
ATOM 6852 O O . ALA A 1 847 ? 66.332 -5.072 -0.080 1.00 55.91 847 ALA A O 1
ATOM 6853 N N . LYS A 1 848 ? 65.865 -6.007 1.905 1.00 51.81 848 LYS A N 1
ATOM 6854 C CA . LYS A 1 848 ? 64.798 -5.062 2.268 1.00 51.81 848 LYS A CA 1
ATOM 6855 C C . LYS A 1 848 ? 65.317 -3.656 2.558 1.00 51.81 848 LYS A C 1
ATOM 6857 O O . LYS A 1 848 ? 64.544 -2.737 2.429 1.00 51.81 848 LYS A O 1
ATOM 6862 N N . THR A 1 849 ? 66.584 -3.422 2.892 1.00 63.41 849 THR A N 1
ATOM 6863 C CA . THR A 1 849 ? 67.170 -2.078 3.043 1.00 63.41 849 THR A CA 1
ATOM 6864 C C . THR A 1 849 ? 67.702 -1.567 1.729 1.00 63.41 849 THR A C 1
ATOM 6866 O O . THR A 1 849 ? 67.747 -0.360 1.593 1.00 63.41 849 THR A O 1
ATOM 6869 N N . LYS A 1 850 ? 68.039 -2.418 0.754 1.00 72.06 850 LYS A N 1
ATOM 6870 C CA . LYS A 1 850 ? 68.210 -1.991 -0.639 1.00 72.06 850 LYS A CA 1
ATOM 6871 C C . LYS A 1 850 ? 66.863 -1.585 -1.225 1.00 72.06 850 LYS A C 1
ATOM 6873 O O . LYS A 1 850 ? 66.727 -0.437 -1.614 1.00 72.06 850 LYS A O 1
ATOM 6878 N N . LEU A 1 851 ? 65.843 -2.441 -1.145 1.00 70.38 851 LEU A N 1
ATOM 6879 C CA . LEU A 1 851 ? 64.489 -2.115 -1.605 1.00 70.38 851 LEU A CA 1
ATOM 6880 C C . LEU A 1 851 ? 63.826 -1.004 -0.780 1.00 70.38 851 LEU A C 1
ATOM 6882 O O . LEU A 1 851 ? 63.172 -0.150 -1.353 1.00 70.38 851 LEU A O 1
ATOM 6886 N N . ASP A 1 852 ? 64.022 -0.929 0.538 1.00 71.19 852 ASP A N 1
ATOM 6887 C CA . ASP A 1 852 ? 63.554 0.199 1.351 1.00 71.19 852 ASP A CA 1
ATOM 6888 C C . ASP A 1 852 ? 64.448 1.433 1.165 1.00 71.19 852 ASP A C 1
ATOM 6890 O O . ASP A 1 852 ? 63.980 2.524 1.449 1.00 71.19 852 ASP A O 1
ATOM 6894 N N . ALA A 1 853 ? 65.719 1.330 0.760 1.00 77.94 853 ALA A N 1
ATOM 6895 C CA . ALA A 1 853 ? 66.519 2.504 0.394 1.00 77.94 853 ALA A CA 1
ATOM 6896 C C . ALA A 1 853 ? 66.141 2.995 -0.997 1.00 77.94 853 ALA A C 1
ATOM 6898 O O . ALA A 1 853 ? 66.127 4.195 -1.196 1.00 77.94 853 ALA A O 1
ATOM 6899 N N . GLU A 1 854 ? 65.764 2.118 -1.922 1.00 79.25 854 GLU A N 1
ATOM 6900 C CA . GLU A 1 854 ? 65.183 2.476 -3.212 1.00 79.25 854 GLU A CA 1
ATOM 6901 C C . GLU A 1 854 ? 63.770 3.026 -3.030 1.00 79.25 854 GLU A C 1
ATOM 6903 O O . GLU A 1 854 ? 63.468 4.067 -3.586 1.00 79.25 854 GLU A O 1
ATOM 6908 N N . LEU A 1 855 ? 62.927 2.443 -2.175 1.00 81.88 855 LEU A N 1
ATOM 6909 C CA . LEU A 1 855 ? 61.607 2.984 -1.841 1.00 81.88 855 LEU A CA 1
ATOM 6910 C C . LEU A 1 855 ? 61.692 4.240 -0.969 1.00 81.88 855 LEU A C 1
ATOM 6912 O O . LEU A 1 855 ? 60.854 5.116 -1.136 1.00 81.88 855 LEU A O 1
ATOM 6916 N N . ARG A 1 856 ? 62.661 4.377 -0.050 1.00 83.25 856 ARG A N 1
ATOM 6917 C CA . ARG A 1 856 ? 62.913 5.649 0.656 1.00 83.25 856 ARG A CA 1
ATOM 6918 C C . ARG A 1 856 ? 63.457 6.673 -0.314 1.00 83.25 856 ARG A C 1
ATOM 6920 O O . ARG A 1 856 ? 62.874 7.735 -0.369 1.00 83.25 856 ARG A O 1
ATOM 6927 N N . ARG A 1 857 ? 64.444 6.344 -1.147 1.00 86.25 857 ARG A N 1
ATOM 6928 C CA . ARG A 1 857 ? 64.955 7.225 -2.203 1.00 86.25 857 ARG A CA 1
ATOM 6929 C C . ARG A 1 857 ? 63.844 7.639 -3.159 1.00 86.25 857 ARG A C 1
ATOM 6931 O O . ARG A 1 857 ? 63.731 8.816 -3.418 1.00 86.25 857 ARG A O 1
ATOM 6938 N N . LEU A 1 858 ? 62.983 6.736 -3.622 1.00 84.56 858 LEU A N 1
ATOM 6939 C CA . LEU A 1 858 ? 61.850 7.051 -4.498 1.00 84.56 858 LEU A CA 1
ATOM 6940 C C . LEU A 1 858 ? 60.744 7.816 -3.763 1.00 84.56 858 LEU A C 1
ATOM 6942 O O . LEU A 1 858 ? 60.069 8.628 -4.385 1.00 84.56 858 LEU A O 1
ATOM 6946 N N . ARG A 1 859 ? 60.541 7.607 -2.454 1.00 84.75 859 ARG A N 1
ATOM 6947 C CA . ARG A 1 859 ? 59.621 8.413 -1.627 1.00 84.75 859 ARG A CA 1
ATOM 6948 C C . ARG A 1 859 ? 60.200 9.780 -1.283 1.00 84.75 859 ARG A C 1
ATOM 6950 O O . ARG A 1 859 ? 59.434 10.723 -1.194 1.00 84.75 859 ARG A O 1
ATOM 6957 N N . GLU A 1 860 ? 61.508 9.900 -1.110 1.00 88.44 860 GLU A N 1
ATOM 6958 C CA . GLU A 1 860 ? 62.259 11.135 -0.877 1.00 88.44 860 GLU A CA 1
ATOM 6959 C C . GLU A 1 860 ? 62.428 11.910 -2.180 1.00 88.44 860 GLU A C 1
ATOM 6961 O O . GLU A 1 860 ? 62.301 13.120 -2.159 1.00 88.44 860 GLU A O 1
ATOM 6966 N N . GLU A 1 861 ? 62.598 11.242 -3.320 1.00 88.31 861 GLU A N 1
ATOM 6967 C CA . GLU A 1 861 ? 62.533 11.822 -4.660 1.00 88.31 861 GLU A CA 1
ATOM 6968 C C . GLU A 1 861 ? 61.100 12.247 -4.971 1.00 88.31 861 GLU A C 1
ATOM 6970 O O . GLU A 1 861 ? 60.913 13.387 -5.360 1.00 88.31 861 GLU A O 1
ATOM 6975 N N . ASN A 1 862 ? 60.068 11.432 -4.715 1.00 86.81 862 ASN A N 1
ATOM 6976 C CA . ASN A 1 862 ? 58.675 11.885 -4.842 1.00 86.81 862 ASN A CA 1
ATOM 6977 C C . ASN A 1 862 ? 58.358 13.028 -3.873 1.00 86.81 862 ASN A C 1
ATOM 6979 O O . ASN A 1 862 ? 57.687 13.976 -4.260 1.00 86.81 862 ASN A O 1
ATOM 6983 N N . LYS A 1 863 ? 58.850 12.989 -2.632 1.00 92.00 863 LYS A N 1
ATOM 6984 C CA . LYS A 1 863 ? 58.653 14.064 -1.656 1.00 92.00 863 LYS A CA 1
ATOM 6985 C C . LYS A 1 863 ? 59.399 15.327 -2.075 1.00 92.00 863 LYS A C 1
ATOM 6987 O O . LYS A 1 863 ? 58.788 16.380 -2.039 1.00 92.00 863 LYS A O 1
ATOM 6992 N N . ALA A 1 864 ? 60.634 15.226 -2.558 1.00 89.25 864 ALA A N 1
ATOM 6993 C CA . ALA A 1 864 ? 61.421 16.335 -3.090 1.00 89.25 864 ALA A CA 1
ATOM 6994 C C . ALA A 1 864 ? 60.889 16.838 -4.440 1.00 89.25 864 ALA A C 1
ATOM 6996 O O . ALA A 1 864 ? 61.061 18.005 -4.754 1.00 89.25 864 ALA A O 1
ATOM 6997 N N . LEU A 1 865 ? 60.223 16.003 -5.241 1.00 84.62 865 LEU A N 1
ATOM 6998 C CA . LEU A 1 865 ? 59.510 16.406 -6.455 1.00 84.62 865 LEU A CA 1
ATOM 6999 C C . LEU A 1 865 ? 58.179 17.077 -6.112 1.00 84.62 865 LEU A C 1
ATOM 7001 O O . LEU A 1 865 ? 57.826 18.049 -6.763 1.00 84.62 865 LEU A O 1
ATOM 7005 N N . LEU A 1 866 ? 57.471 16.629 -5.072 1.00 88.88 866 LEU A N 1
ATOM 7006 C CA . LEU A 1 866 ? 56.288 17.302 -4.526 1.00 88.88 866 LEU A CA 1
ATOM 7007 C C . LEU A 1 866 ? 56.655 18.599 -3.794 1.00 88.88 866 LEU A C 1
ATOM 7009 O O . LEU A 1 866 ? 55.893 19.555 -3.851 1.00 88.88 866 LEU A O 1
ATOM 7013 N N . GLU A 1 867 ? 57.804 18.656 -3.124 1.00 92.31 867 GLU A N 1
ATOM 7014 C CA . GLU A 1 867 ? 58.352 19.862 -2.499 1.00 92.31 867 GLU A CA 1
ATOM 7015 C C . GLU A 1 867 ? 58.851 20.826 -3.572 1.00 92.31 867 GLU A C 1
ATOM 7017 O O . GLU A 1 867 ? 58.390 21.953 -3.566 1.00 92.31 867 GLU A O 1
ATOM 7022 N N . ARG A 1 868 ? 59.623 20.392 -4.580 1.00 87.56 868 ARG A N 1
ATOM 7023 C CA . ARG A 1 868 ? 59.961 21.221 -5.756 1.00 87.56 868 ARG A CA 1
ATOM 7024 C C . ARG A 1 868 ? 58.725 21.678 -6.519 1.00 87.56 868 ARG A C 1
ATOM 7026 O O . ARG A 1 868 ? 58.672 22.824 -6.940 1.00 87.56 868 ARG A O 1
ATOM 7033 N N . ARG A 1 869 ? 57.717 20.818 -6.692 1.00 85.62 869 ARG A N 1
ATOM 7034 C CA . ARG A 1 869 ? 56.442 21.201 -7.309 1.00 85.62 869 ARG A CA 1
ATOM 7035 C C . ARG A 1 869 ? 55.745 22.267 -6.467 1.00 85.62 869 ARG A C 1
ATOM 7037 O O . ARG A 1 869 ? 55.342 23.266 -7.036 1.00 85.62 869 ARG A O 1
ATOM 7044 N N . ARG A 1 870 ? 55.677 22.111 -5.141 1.00 92.19 870 ARG A N 1
ATOM 7045 C CA . ARG A 1 870 ? 55.143 23.135 -4.226 1.00 92.19 870 ARG A CA 1
ATOM 7046 C C . ARG A 1 870 ? 55.995 24.401 -4.182 1.00 92.19 870 ARG A C 1
ATOM 7048 O O . ARG A 1 870 ? 55.443 25.474 -4.025 1.00 92.19 870 ARG A O 1
ATOM 7055 N N . GLU A 1 871 ? 57.313 24.312 -4.310 1.00 89.88 871 GLU A N 1
ATOM 7056 C CA . GLU A 1 871 ? 58.218 25.461 -4.395 1.00 89.88 871 GLU A CA 1
ATOM 7057 C C . GLU A 1 871 ? 57.994 26.220 -5.703 1.00 89.88 871 GLU A C 1
ATOM 7059 O O . GLU A 1 871 ? 57.940 27.445 -5.676 1.00 89.88 871 GLU A O 1
ATOM 7064 N N . VAL A 1 872 ? 57.796 25.505 -6.817 1.00 85.62 872 VAL A N 1
ATOM 7065 C CA . VAL A 1 872 ? 57.434 26.072 -8.121 1.00 85.62 872 VAL A CA 1
ATOM 7066 C C . VAL A 1 872 ? 56.030 26.674 -8.074 1.00 85.62 872 VAL A C 1
ATOM 7068 O O . VAL A 1 872 ? 55.886 27.836 -8.431 1.00 85.62 872 VAL A O 1
ATOM 7071 N N . GLU A 1 873 ? 55.026 25.958 -7.563 1.00 91.06 873 GLU A N 1
ATOM 7072 C CA . GLU A 1 873 ? 53.658 26.458 -7.362 1.00 91.06 873 GLU A CA 1
ATOM 7073 C C . GLU A 1 873 ? 53.664 27.708 -6.476 1.00 91.06 873 GLU A C 1
ATOM 7075 O O . GLU A 1 873 ? 53.177 28.743 -6.906 1.00 91.06 873 GLU A O 1
ATOM 7080 N N . GLN A 1 874 ? 54.337 27.689 -5.322 1.00 92.25 874 GLN A N 1
ATOM 7081 C CA . GLN A 1 874 ? 54.486 28.874 -4.474 1.00 92.25 874 GLN A CA 1
ATOM 7082 C C . GLN A 1 874 ? 55.363 29.969 -5.102 1.00 92.25 874 GLN A C 1
ATOM 7084 O O . GLN A 1 874 ? 55.271 31.128 -4.707 1.00 92.25 874 GLN A O 1
ATOM 7089 N N . SER A 1 875 ? 56.294 29.654 -6.008 1.00 89.00 875 SER A N 1
ATOM 7090 C CA . SER A 1 875 ? 57.040 30.685 -6.744 1.00 89.00 875 SER A CA 1
ATOM 7091 C C . SER A 1 875 ? 56.141 31.365 -7.771 1.00 89.00 875 SER A C 1
ATOM 7093 O O . SER A 1 875 ? 56.178 32.586 -7.870 1.00 89.00 875 SER A O 1
ATOM 7095 N N . LEU A 1 876 ? 55.268 30.595 -8.421 1.00 83.50 876 LEU A N 1
ATOM 7096 C CA . LEU A 1 876 ? 54.296 31.054 -9.403 1.00 83.50 876 LEU A CA 1
ATOM 7097 C C . LEU A 1 876 ? 53.163 31.841 -8.725 1.00 83.50 876 LEU A C 1
ATOM 7099 O O . LEU A 1 876 ? 52.815 32.918 -9.189 1.00 83.50 876 LEU A O 1
ATOM 7103 N N . GLU A 1 877 ? 52.674 31.391 -7.565 1.00 90.56 877 GLU A N 1
ATOM 7104 C CA . GLU A 1 877 ? 51.779 32.154 -6.682 1.00 90.56 877 GLU A CA 1
ATOM 7105 C C . GLU A 1 877 ? 52.428 33.474 -6.250 1.00 90.56 877 GLU A C 1
ATOM 7107 O O . GLU A 1 877 ? 51.820 34.525 -6.410 1.00 90.56 877 GLU A O 1
ATOM 7112 N N . ARG A 1 878 ? 53.690 33.466 -5.790 1.00 91.81 878 ARG A N 1
ATOM 7113 C CA . ARG A 1 878 ? 54.414 34.705 -5.439 1.00 91.81 878 ARG A CA 1
ATOM 7114 C C . ARG A 1 878 ? 54.691 35.603 -6.644 1.00 91.81 878 ARG A C 1
ATOM 7116 O O . ARG A 1 878 ? 54.841 36.807 -6.462 1.00 91.81 878 ARG A O 1
ATOM 7123 N N . GLU A 1 879 ? 54.826 35.061 -7.850 1.00 88.06 879 GLU A N 1
ATOM 7124 C CA . GLU A 1 879 ? 54.946 35.849 -9.083 1.00 88.06 879 GLU A CA 1
ATOM 7125 C C . GLU A 1 879 ? 53.603 36.456 -9.492 1.00 88.06 879 GLU A C 1
ATOM 7127 O O . GLU A 1 879 ? 53.576 37.625 -9.861 1.00 88.06 879 GLU A O 1
ATOM 7132 N N . ILE A 1 880 ? 52.491 35.737 -9.317 1.00 87.56 880 ILE A N 1
ATOM 7133 C CA . ILE A 1 880 ? 51.131 36.265 -9.489 1.00 87.56 880 ILE A CA 1
ATOM 7134 C C . ILE A 1 880 ? 50.828 37.342 -8.436 1.00 87.56 880 ILE A C 1
ATOM 7136 O O . ILE A 1 880 ? 50.340 38.409 -8.791 1.00 87.56 880 ILE A O 1
ATOM 7140 N N . GLU A 1 881 ? 51.170 37.129 -7.162 1.00 91.94 881 GLU A N 1
ATOM 7141 C CA . GLU A 1 881 ? 51.031 38.134 -6.096 1.00 91.94 881 GLU A CA 1
ATOM 7142 C C . GLU A 1 881 ? 51.893 39.375 -6.361 1.00 91.94 881 GLU A C 1
ATOM 7144 O O . GLU A 1 881 ? 51.437 40.496 -6.143 1.00 91.94 881 GLU A O 1
ATOM 7149 N N . LYS A 1 882 ? 53.128 39.204 -6.856 1.00 90.06 882 LYS A N 1
ATOM 7150 C CA . LYS A 1 882 ? 53.973 40.330 -7.286 1.00 90.06 882 LYS A CA 1
ATOM 7151 C C . LYS A 1 882 ? 53.376 41.052 -8.484 1.00 90.06 882 LYS A C 1
ATOM 7153 O O . LYS A 1 882 ? 53.344 42.272 -8.453 1.00 90.06 882 LYS A O 1
ATOM 7158 N N . ALA A 1 883 ? 52.899 40.331 -9.497 1.00 84.62 883 ALA A N 1
ATOM 7159 C CA . ALA A 1 883 ? 52.273 40.922 -10.674 1.00 84.62 883 ALA A CA 1
ATOM 7160 C C . ALA A 1 883 ? 51.013 41.707 -10.287 1.00 84.62 883 ALA A C 1
ATOM 7162 O O . ALA A 1 883 ? 50.879 42.854 -10.691 1.00 84.62 883 ALA A O 1
ATOM 7163 N N . ALA A 1 884 ? 50.157 41.159 -9.420 1.00 87.88 884 ALA A N 1
ATOM 7164 C CA . ALA A 1 884 ? 48.996 41.859 -8.875 1.00 87.88 884 ALA A CA 1
ATOM 7165 C C . ALA A 1 884 ? 49.401 43.089 -8.041 1.00 87.88 884 ALA A C 1
ATOM 7167 O O . ALA A 1 884 ? 48.840 44.164 -8.217 1.00 87.88 884 ALA A O 1
ATOM 7168 N N . ALA A 1 885 ? 50.425 42.981 -7.186 1.00 90.25 885 ALA A N 1
ATOM 7169 C CA . ALA A 1 885 ? 50.941 44.116 -6.418 1.00 90.25 885 ALA A CA 1
ATOM 7170 C C . ALA A 1 885 ? 51.650 45.173 -7.292 1.00 90.25 885 ALA A C 1
ATOM 7172 O O . ALA A 1 885 ? 51.699 46.346 -6.922 1.00 90.25 885 ALA A O 1
ATOM 7173 N N . GLU A 1 886 ? 52.213 44.785 -8.436 1.00 87.12 886 GLU A N 1
ATOM 7174 C CA . GLU A 1 886 ? 52.763 45.690 -9.447 1.00 87.12 886 GLU A CA 1
ATOM 7175 C C . GLU A 1 886 ? 51.652 46.330 -10.286 1.00 87.12 886 GLU A C 1
ATOM 7177 O O . GLU A 1 886 ? 51.726 47.529 -10.530 1.00 87.12 886 GLU A O 1
ATOM 7182 N N . GLU A 1 887 ? 50.581 45.613 -10.634 1.00 86.88 887 GLU A N 1
ATOM 7183 C CA . GLU A 1 887 ? 49.368 46.185 -11.235 1.00 86.88 887 GLU A CA 1
ATOM 7184 C C . GLU A 1 887 ? 48.673 47.170 -10.287 1.00 86.88 887 GLU A C 1
ATOM 7186 O O . GLU A 1 887 ? 48.286 48.254 -10.723 1.00 86.88 887 GLU A O 1
ATOM 7191 N N . ASP A 1 888 ? 48.579 46.858 -8.992 1.00 90.81 888 ASP A N 1
ATOM 7192 C CA . ASP A 1 888 ? 48.046 47.764 -7.971 1.00 90.81 888 ASP A CA 1
ATOM 7193 C C . ASP A 1 888 ? 48.942 48.993 -7.789 1.00 90.81 888 ASP A C 1
ATOM 7195 O O . ASP A 1 888 ? 48.433 50.113 -7.787 1.00 90.81 888 ASP A O 1
ATOM 7199 N N . ARG A 1 889 ? 50.274 48.827 -7.721 1.00 91.94 889 ARG A N 1
ATOM 7200 C CA . ARG A 1 889 ? 51.227 49.954 -7.673 1.00 91.94 889 ARG A CA 1
ATOM 7201 C C . ARG A 1 889 ? 51.171 50.813 -8.925 1.00 91.94 889 ARG A C 1
ATOM 7203 O O . ARG A 1 889 ? 51.126 52.029 -8.807 1.00 91.94 889 ARG A O 1
ATOM 7210 N N . LEU A 1 890 ? 51.145 50.218 -10.114 1.00 83.00 890 LEU A N 1
ATOM 7211 C CA . LEU A 1 890 ? 51.001 50.950 -11.372 1.00 83.00 890 LEU A CA 1
ATOM 7212 C C . LEU A 1 890 ? 49.610 51.587 -11.472 1.00 83.00 890 LEU A C 1
ATOM 7214 O O . LEU A 1 890 ? 49.471 52.669 -12.031 1.00 83.00 890 LEU A O 1
ATOM 7218 N N . GLY A 1 891 ? 48.576 50.973 -10.898 1.00 87.81 891 GLY A N 1
ATOM 7219 C CA . GLY A 1 891 ? 47.229 51.524 -10.779 1.00 87.81 891 GLY A CA 1
ATOM 7220 C C . GLY A 1 891 ? 47.151 52.710 -9.814 1.00 87.81 891 GLY A C 1
ATOM 7221 O O . GLY A 1 891 ? 46.474 53.697 -10.120 1.00 87.81 891 GLY A O 1
ATOM 7222 N N . ASP A 1 892 ? 47.860 52.637 -8.686 1.00 89.38 892 ASP A N 1
ATOM 7223 C CA . ASP A 1 892 ? 48.098 53.723 -7.732 1.00 89.38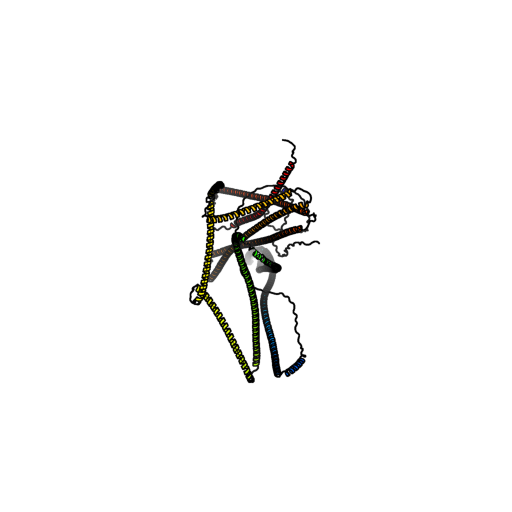 892 ASP A CA 1
ATOM 7224 C C . ASP A 1 892 ? 48.889 54.845 -8.406 1.00 89.38 892 ASP A C 1
ATOM 7226 O O . ASP A 1 892 ? 48.399 55.966 -8.451 1.00 89.38 892 ASP A O 1
ATOM 7230 N N . GLU A 1 893 ? 50.028 54.554 -9.038 1.00 85.62 893 GLU A N 1
ATOM 7231 C CA . GLU A 1 893 ? 50.834 55.519 -9.793 1.00 85.62 893 GLU A CA 1
ATOM 7232 C C . GLU A 1 893 ? 50.047 56.143 -10.947 1.00 85.62 893 GLU A C 1
ATOM 7234 O O . GLU A 1 893 ? 50.133 57.345 -11.157 1.00 85.62 893 GLU A O 1
ATOM 7239 N N . ILE A 1 894 ? 49.210 55.399 -11.673 1.00 81.19 894 ILE A N 1
ATOM 7240 C CA . ILE A 1 894 ? 48.319 55.962 -12.697 1.00 81.19 894 ILE A CA 1
ATOM 7241 C C . ILE A 1 894 ? 47.255 56.857 -12.051 1.00 81.19 894 ILE A C 1
ATOM 7243 O O . ILE A 1 894 ? 46.903 57.891 -12.627 1.00 81.19 894 ILE A O 1
ATOM 7247 N N . ARG A 1 895 ? 46.720 56.505 -10.876 1.00 84.06 895 ARG A N 1
ATOM 7248 C CA . ARG A 1 895 ? 45.760 57.346 -10.140 1.00 84.06 895 ARG A CA 1
ATOM 7249 C C . ARG A 1 895 ? 46.421 58.601 -9.579 1.00 84.06 895 ARG A C 1
ATOM 7251 O O . ARG A 1 895 ? 45.834 59.670 -9.734 1.00 84.06 895 ARG A O 1
ATOM 7258 N N . ASP A 1 896 ? 47.637 58.508 -9.061 1.00 79.88 896 ASP A N 1
ATOM 7259 C CA . ASP A 1 896 ? 48.427 59.617 -8.538 1.00 79.88 896 ASP A CA 1
ATOM 7260 C C . ASP A 1 896 ? 48.977 60.495 -9.657 1.00 79.88 896 ASP A C 1
ATOM 7262 O O . ASP A 1 896 ? 48.850 61.707 -9.568 1.00 79.88 896 ASP A O 1
ATOM 7266 N N . LEU A 1 897 ? 49.452 59.944 -10.773 1.00 70.12 897 LEU A N 1
ATOM 7267 C CA . LEU A 1 897 ? 49.793 60.708 -11.976 1.00 70.12 897 LEU A CA 1
ATOM 7268 C C . LEU A 1 897 ? 48.557 61.389 -12.567 1.00 70.12 897 LEU A C 1
ATOM 7270 O O . LEU A 1 897 ? 48.667 62.518 -13.031 1.00 70.12 897 LEU A O 1
ATOM 7274 N N . ARG A 1 898 ? 47.362 60.777 -12.519 1.00 70.38 898 ARG A N 1
ATOM 7275 C CA . ARG A 1 898 ? 46.093 61.428 -12.916 1.00 70.38 898 ARG A CA 1
ATOM 7276 C C . ARG A 1 898 ? 45.634 62.486 -11.908 1.00 70.38 898 ARG A C 1
ATOM 7278 O O . ARG A 1 898 ? 45.066 63.498 -12.321 1.00 70.38 898 ARG A O 1
ATOM 7285 N N . ALA A 1 899 ? 45.855 62.279 -10.611 1.00 69.94 899 ALA A N 1
ATOM 7286 C CA . ALA A 1 899 ? 45.537 63.236 -9.555 1.00 69.94 899 ALA A CA 1
ATOM 7287 C C . ALA A 1 899 ? 46.498 64.429 -9.603 1.00 69.94 899 ALA A C 1
ATOM 7289 O O . ALA A 1 899 ? 46.045 65.569 -9.614 1.00 69.94 899 ALA A O 1
ATOM 7290 N N . GLN A 1 900 ? 47.794 64.180 -9.774 1.00 64.62 900 GLN A N 1
ATOM 7291 C CA . GLN A 1 900 ? 48.813 65.171 -10.087 1.00 64.62 900 GLN A CA 1
ATOM 7292 C C . GLN A 1 900 ? 48.524 65.840 -11.433 1.00 64.62 900 GLN A C 1
ATOM 7294 O O . GLN A 1 900 ? 48.601 67.055 -11.487 1.00 64.62 900 GLN A O 1
ATOM 7299 N N . LEU A 1 901 ? 48.065 65.167 -12.495 1.00 55.97 901 LEU A N 1
ATOM 7300 C CA . LEU A 1 901 ? 47.654 65.868 -13.730 1.00 55.97 901 LEU A CA 1
ATOM 7301 C C . LEU A 1 901 ? 46.473 66.830 -13.504 1.00 55.97 901 LEU A C 1
ATOM 7303 O O . LEU A 1 901 ? 46.332 67.810 -14.233 1.00 55.97 901 LEU A O 1
ATOM 7307 N N . ARG A 1 902 ? 45.613 66.534 -12.518 1.00 61.34 902 ARG A N 1
ATOM 7308 C CA . ARG A 1 902 ? 44.441 67.342 -12.141 1.00 61.34 902 ARG A CA 1
ATOM 7309 C C . ARG A 1 902 ? 44.737 68.428 -11.097 1.00 61.34 902 ARG A C 1
ATOM 7311 O O . ARG A 1 902 ? 44.015 69.420 -11.076 1.00 61.34 902 ARG A O 1
ATOM 7318 N N . GLN A 1 903 ? 45.742 68.243 -10.239 1.00 51.91 903 GLN A N 1
ATOM 7319 C CA . GLN A 1 903 ? 46.113 69.167 -9.155 1.00 51.91 903 GLN A CA 1
ATOM 7320 C C . GLN A 1 903 ? 47.385 69.979 -9.449 1.00 51.91 903 GLN A C 1
ATOM 7322 O O . GLN A 1 903 ? 47.489 71.120 -9.004 1.00 51.91 903 GLN A O 1
ATOM 7327 N N . SER A 1 904 ? 48.338 69.436 -10.212 1.00 45.00 904 SER A N 1
ATOM 7328 C CA . SER A 1 904 ? 49.473 70.202 -10.736 1.00 45.00 904 SER A CA 1
ATOM 7329 C C . SER A 1 904 ? 48.971 71.262 -11.710 1.00 45.00 904 SER A C 1
ATOM 7331 O O . SER A 1 904 ? 47.970 71.089 -12.413 1.00 45.00 904 SER A O 1
ATOM 7333 N N . SER A 1 905 ? 49.660 72.401 -11.714 1.00 43.72 905 SER A N 1
ATOM 7334 C CA . SER A 1 905 ? 49.160 73.669 -12.246 1.00 43.72 905 SER A CA 1
ATOM 7335 C C . SER A 1 905 ? 49.205 73.757 -13.778 1.00 43.72 905 SER A C 1
ATOM 7337 O O . SER A 1 905 ? 49.507 74.803 -14.348 1.00 43.72 905 SER A O 1
ATOM 7339 N N . ASN A 1 906 ? 48.838 72.686 -14.483 1.00 49.44 906 ASN A N 1
ATOM 7340 C CA . ASN A 1 906 ? 48.781 72.643 -15.941 1.00 49.44 906 ASN A CA 1
ATOM 7341 C C . ASN A 1 906 ? 47.760 73.616 -16.541 1.00 49.44 906 ASN A C 1
ATOM 7343 O O . ASN A 1 906 ? 47.850 73.912 -17.721 1.00 49.44 906 ASN A O 1
ATOM 7347 N N . ASN A 1 907 ? 46.839 74.202 -15.769 1.00 56.12 907 ASN A N 1
ATOM 7348 C CA . ASN A 1 907 ? 46.056 75.342 -16.261 1.00 56.12 907 ASN A CA 1
ATOM 7349 C C . ASN A 1 907 ? 46.867 76.653 -16.259 1.00 56.12 907 ASN A C 1
ATOM 7351 O O . ASN A 1 907 ? 46.671 77.492 -17.137 1.00 56.12 907 ASN A O 1
ATOM 7355 N N . GLN A 1 908 ? 47.815 76.830 -15.332 1.00 56.31 908 GLN A N 1
ATOM 7356 C CA . GLN A 1 908 ? 48.763 77.943 -15.385 1.00 56.31 908 GLN A CA 1
ATOM 7357 C C . GLN A 1 908 ? 49.853 77.673 -16.419 1.00 56.31 908 GLN A C 1
ATOM 7359 O O . GLN A 1 908 ? 50.076 78.554 -17.244 1.00 56.31 908 GLN A O 1
ATOM 7364 N N . GLU A 1 909 ? 50.437 76.473 -16.469 1.00 53.78 909 GLU A N 1
ATOM 7365 C CA . GLU A 1 909 ? 51.446 76.124 -17.475 1.00 53.78 909 GLU A CA 1
ATOM 7366 C C . GLU A 1 909 ? 50.871 76.026 -18.886 1.00 53.78 909 GLU A C 1
ATOM 7368 O O . GLU A 1 909 ? 51.474 76.592 -19.782 1.00 53.78 909 GLU A O 1
ATOM 7373 N N . LEU A 1 910 ? 49.667 75.492 -19.132 1.00 55.28 910 LEU A N 1
ATOM 7374 C CA . LEU A 1 910 ? 49.029 75.640 -20.451 1.00 55.28 910 LEU A CA 1
ATOM 7375 C C . LEU A 1 910 ? 48.650 77.095 -20.742 1.00 55.28 910 LEU A C 1
ATOM 7377 O O . LEU A 1 910 ? 48.649 77.476 -21.906 1.00 55.28 910 LEU A O 1
ATOM 7381 N N . SER A 1 911 ? 48.353 77.943 -19.747 1.00 66.62 911 SER A N 1
ATOM 7382 C CA . SER A 1 911 ? 48.159 79.381 -20.009 1.00 66.62 911 SER A CA 1
ATOM 7383 C C . SER A 1 911 ? 49.474 80.099 -20.323 1.00 66.62 911 SER A C 1
ATOM 7385 O O . SER A 1 911 ? 49.481 80.998 -21.158 1.00 66.62 911 SER A O 1
ATOM 7387 N N . ALA A 1 912 ? 50.578 79.701 -19.686 1.00 70.75 912 ALA A N 1
ATOM 7388 C CA . ALA A 1 912 ? 51.915 80.228 -19.912 1.00 70.75 912 ALA A CA 1
ATOM 7389 C C . ALA A 1 912 ? 52.450 79.728 -21.253 1.00 70.75 912 ALA A C 1
ATOM 7391 O O . ALA A 1 912 ? 52.778 80.550 -22.089 1.00 70.75 912 ALA A O 1
ATOM 7392 N N . LEU A 1 913 ? 52.388 78.426 -21.528 1.00 62.16 913 LEU A N 1
ATOM 7393 C CA . LEU A 1 913 ? 52.695 77.816 -22.819 1.00 62.16 913 LEU A CA 1
ATOM 7394 C C . LEU A 1 913 ? 51.793 78.343 -23.936 1.00 62.16 913 LEU A C 1
ATOM 7396 O O . LEU A 1 913 ? 52.274 78.543 -25.033 1.00 62.16 913 LEU A O 1
ATOM 7400 N N . ARG A 1 914 ? 50.516 78.676 -23.702 1.00 72.94 914 ARG A N 1
ATOM 7401 C CA . ARG A 1 914 ? 49.683 79.378 -24.708 1.00 72.94 914 ARG A CA 1
ATOM 7402 C C . ARG A 1 914 ? 49.973 80.882 -24.816 1.00 72.94 914 ARG A C 1
ATOM 7404 O O . ARG A 1 914 ? 49.454 81.515 -25.735 1.00 72.94 914 ARG A O 1
ATOM 7411 N N . ARG A 1 915 ? 50.735 81.482 -23.897 1.00 75.56 915 ARG A N 1
ATOM 7412 C CA . ARG A 1 915 ? 51.292 82.838 -24.055 1.00 75.56 915 ARG A CA 1
ATOM 7413 C C . ARG A 1 915 ? 52.635 82.764 -24.774 1.00 75.56 915 ARG A C 1
ATOM 7415 O O . ARG A 1 915 ? 52.761 83.412 -25.800 1.00 75.56 915 ARG A O 1
ATOM 7422 N N . THR A 1 916 ? 53.544 81.887 -24.349 1.00 72.75 916 THR A N 1
ATOM 7423 C CA . THR A 1 916 ? 54.829 81.670 -25.017 1.00 72.75 916 THR A CA 1
ATOM 7424 C C . THR A 1 916 ? 54.653 81.095 -26.412 1.00 72.75 916 THR A C 1
ATOM 7426 O O . THR A 1 916 ? 55.369 81.534 -27.286 1.00 72.75 916 THR A O 1
ATOM 7429 N N . ILE A 1 917 ? 53.679 80.217 -26.686 1.00 76.44 917 ILE A N 1
ATOM 7430 C CA . ILE A 1 917 ? 53.342 79.806 -28.060 1.00 76.44 917 ILE A CA 1
ATOM 7431 C C . ILE A 1 917 ? 52.881 81.015 -28.869 1.00 76.44 917 ILE A C 1
ATOM 7433 O O . ILE A 1 917 ? 53.392 81.187 -29.955 1.00 76.44 917 ILE A O 1
ATOM 7437 N N . ARG A 1 918 ? 52.039 81.919 -28.349 1.00 80.69 918 ARG A N 1
ATOM 7438 C CA . ARG A 1 918 ? 51.644 83.135 -29.095 1.00 80.69 918 ARG A CA 1
ATOM 7439 C C . ARG A 1 918 ? 52.774 84.152 -29.267 1.00 80.69 918 ARG A C 1
ATOM 7441 O O . ARG A 1 918 ? 52.803 84.884 -30.250 1.00 80.69 918 ARG A O 1
ATOM 7448 N N . GLU A 1 919 ? 53.694 84.228 -28.313 1.00 83.00 919 GLU A N 1
ATOM 7449 C CA . GLU A 1 919 ? 54.891 85.074 -28.384 1.00 83.00 919 GLU A CA 1
ATOM 7450 C C . GLU A 1 919 ? 55.977 84.447 -29.267 1.00 83.00 919 GLU A C 1
ATOM 7452 O O . GLU A 1 919 ? 56.742 85.175 -29.889 1.00 83.00 919 GLU A O 1
ATOM 7457 N N . LEU A 1 920 ? 56.021 83.116 -29.367 1.00 66.38 920 LEU A N 1
ATOM 7458 C CA . LEU A 1 920 ? 56.854 82.358 -30.296 1.00 66.38 920 LEU A CA 1
ATOM 7459 C C . LEU A 1 920 ? 56.252 82.353 -31.698 1.00 66.38 920 LEU A C 1
ATOM 7461 O O . LEU A 1 920 ? 57.015 82.483 -32.631 1.00 66.38 920 LEU A O 1
ATOM 7465 N N . GLU A 1 921 ? 54.933 82.288 -31.864 1.00 76.38 921 GLU A N 1
ATOM 7466 C CA . GLU A 1 921 ? 54.228 82.476 -33.137 1.00 76.38 921 GLU A CA 1
ATOM 7467 C C . GLU A 1 921 ? 54.495 83.890 -33.652 1.00 76.38 921 GLU A C 1
ATOM 7469 O O . GLU A 1 921 ? 54.984 84.029 -34.763 1.00 76.38 921 GLU A O 1
ATOM 7474 N N . ARG A 1 922 ? 54.340 84.931 -32.818 1.00 82.00 922 ARG A N 1
ATOM 7475 C CA . ARG A 1 922 ? 54.757 86.296 -33.187 1.00 82.00 922 ARG A CA 1
ATOM 7476 C C . ARG A 1 922 ? 56.242 86.415 -33.493 1.00 82.00 922 ARG A C 1
ATOM 7478 O O . ARG A 1 922 ? 56.599 87.047 -34.474 1.00 82.00 922 ARG A O 1
ATOM 7485 N N . ARG A 1 923 ? 57.119 85.813 -32.683 1.00 75.62 923 ARG A N 1
ATOM 7486 C CA . ARG A 1 923 ? 58.561 85.818 -32.967 1.00 75.62 923 ARG A CA 1
ATOM 7487 C C . ARG A 1 923 ? 58.909 85.026 -34.218 1.00 75.62 923 ARG A C 1
ATOM 7489 O O . ARG A 1 923 ? 59.868 85.391 -34.872 1.00 75.62 923 ARG A O 1
ATOM 7496 N N . VAL A 1 924 ? 58.179 83.967 -34.548 1.00 64.81 924 VAL A N 1
ATOM 7497 C CA . VAL A 1 924 ? 58.353 83.196 -35.780 1.00 64.81 924 VAL A CA 1
ATOM 7498 C C . VAL A 1 924 ? 57.825 84.000 -36.959 1.00 64.81 924 VAL A C 1
ATOM 7500 O O . VAL A 1 924 ? 58.544 84.085 -37.932 1.00 64.81 924 VAL A O 1
ATOM 7503 N N . GLU A 1 925 ? 56.696 84.705 -36.861 1.00 78.81 925 GLU A N 1
ATOM 7504 C CA . GLU A 1 925 ? 56.260 85.667 -37.887 1.00 78.81 925 GLU A CA 1
ATOM 7505 C C . GLU A 1 925 ? 57.290 86.804 -38.072 1.00 78.81 925 GLU A C 1
ATOM 7507 O O . GLU A 1 925 ? 57.673 87.113 -39.200 1.00 78.81 925 GLU A O 1
ATOM 7512 N N . ASP A 1 926 ? 57.821 87.374 -36.982 1.00 75.00 926 ASP A N 1
ATOM 7513 C CA . ASP A 1 926 ? 58.874 88.400 -37.017 1.00 75.00 926 ASP A CA 1
ATOM 7514 C C . ASP A 1 926 ? 60.201 87.851 -37.583 1.00 75.00 926 ASP A C 1
ATOM 7516 O O . ASP A 1 926 ? 60.889 88.546 -38.337 1.00 75.00 926 ASP A O 1
ATOM 7520 N N . TYR A 1 927 ? 60.586 86.618 -37.233 1.00 61.28 927 TYR A N 1
ATOM 7521 C CA . TYR A 1 927 ? 61.808 85.970 -37.719 1.00 61.28 927 TYR A CA 1
ATOM 7522 C C . TYR A 1 927 ? 61.658 85.410 -39.130 1.00 61.28 927 TYR A C 1
ATOM 7524 O O . TYR A 1 927 ? 62.646 85.401 -39.849 1.00 61.28 927 TYR A O 1
ATOM 7532 N N . GLU A 1 928 ? 60.471 85.002 -39.570 1.00 59.34 928 GLU A N 1
ATOM 7533 C CA . GLU A 1 928 ? 60.180 84.626 -40.956 1.00 59.34 928 GLU A CA 1
ATOM 7534 C C . GLU A 1 928 ? 60.141 85.875 -41.840 1.00 59.34 928 GLU A C 1
ATOM 7536 O O . GLU A 1 928 ? 60.717 85.852 -42.925 1.00 59.34 928 GLU A O 1
ATOM 7541 N N . ALA A 1 929 ? 59.616 87.007 -41.356 1.00 64.44 929 ALA A N 1
ATOM 7542 C CA . ALA A 1 929 ? 59.766 88.299 -42.028 1.00 64.44 929 ALA A CA 1
ATOM 7543 C C . ALA A 1 929 ? 61.247 88.733 -42.140 1.00 64.44 929 ALA A C 1
ATOM 7545 O O . ALA A 1 929 ? 61.673 89.264 -43.171 1.00 64.44 929 ALA A O 1
ATOM 7546 N N . GLN A 1 930 ? 62.069 88.464 -41.117 1.00 54.88 930 GLN A N 1
ATOM 7547 C CA . GLN A 1 930 ? 63.511 88.753 -41.143 1.00 54.88 930 GLN A CA 1
ATOM 7548 C C . GLN A 1 930 ? 64.320 87.751 -41.994 1.00 54.88 930 GLN A C 1
ATOM 7550 O O . GLN A 1 930 ? 65.216 88.169 -42.726 1.00 54.88 930 GLN A O 1
ATOM 7555 N N . LEU A 1 931 ? 63.999 86.453 -41.972 1.00 51.75 931 LEU A N 1
ATOM 7556 C CA . LEU A 1 931 ? 64.675 85.399 -42.749 1.00 51.75 931 LEU A CA 1
ATOM 7557 C C . LEU A 1 931 ? 64.260 85.398 -44.223 1.00 51.75 931 LEU A C 1
ATOM 7559 O O . LEU A 1 931 ? 65.102 85.145 -45.081 1.00 51.75 931 LEU A O 1
ATOM 7563 N N . ALA A 1 932 ? 63.027 85.798 -44.548 1.00 52.97 932 ALA A N 1
ATOM 7564 C CA . ALA A 1 932 ? 62.644 86.157 -45.915 1.00 52.97 932 ALA A CA 1
ATOM 7565 C C . ALA A 1 932 ? 63.502 87.309 -46.477 1.00 52.97 932 ALA A C 1
ATOM 7567 O O . ALA A 1 932 ? 63.620 87.452 -47.692 1.00 52.97 932 ALA A O 1
ATOM 7568 N N . THR A 1 933 ? 64.136 88.098 -45.600 1.00 45.66 933 THR A N 1
ATOM 7569 C CA . THR A 1 933 ? 65.031 89.205 -45.961 1.00 45.66 933 THR A CA 1
ATOM 7570 C C . THR A 1 933 ? 66.524 88.822 -45.906 1.00 45.66 933 THR A C 1
ATOM 7572 O O . THR A 1 933 ? 67.356 89.606 -46.356 1.00 45.66 933 THR A O 1
ATOM 7575 N N . SER A 1 934 ? 66.913 87.640 -45.396 1.00 32.34 934 SER A N 1
ATOM 7576 C CA . SER A 1 934 ? 68.338 87.283 -45.257 1.00 32.34 934 SER A CA 1
ATOM 7577 C C . SER A 1 934 ? 68.628 85.775 -45.320 1.00 32.34 934 SER A C 1
ATOM 7579 O O . SER A 1 934 ? 68.422 85.035 -44.358 1.00 32.34 934 SER A O 1
ATOM 7581 N N . GLN A 1 935 ? 69.181 85.331 -46.453 1.00 33.97 935 GLN A N 1
ATOM 7582 C CA . GLN A 1 935 ? 69.731 83.985 -46.652 1.00 33.97 935 GLN A CA 1
ATOM 7583 C C . GLN A 1 935 ? 71.254 83.992 -46.442 1.00 33.97 935 GLN A C 1
ATOM 7585 O O . GLN A 1 935 ? 71.964 84.551 -47.273 1.00 33.97 935 GLN A O 1
ATOM 7590 N N . PHE A 1 936 ? 71.775 83.316 -45.409 1.00 34.31 936 PHE A N 1
ATOM 7591 C CA . PHE A 1 936 ? 73.211 82.998 -45.306 1.00 34.31 936 PHE A CA 1
ATOM 7592 C C . PHE A 1 936 ? 73.474 81.649 -44.591 1.00 34.31 936 PHE A C 1
ATOM 7594 O O . PHE A 1 936 ? 72.978 81.457 -43.481 1.00 34.31 936 PHE A O 1
ATOM 7601 N N . PRO A 1 937 ? 74.250 80.718 -45.193 1.00 43.16 937 PRO A N 1
ATOM 7602 C CA . PRO A 1 937 ? 74.583 79.408 -44.611 1.00 43.16 937 PRO A CA 1
ATOM 7603 C C . PRO A 1 937 ? 76.064 79.263 -44.185 1.00 43.16 937 PRO A C 1
ATOM 7605 O O . PRO A 1 937 ? 76.933 79.776 -44.878 1.00 43.16 937 PRO A O 1
ATOM 7608 N N . ILE A 1 938 ? 76.342 78.503 -43.110 1.00 33.34 938 ILE A N 1
ATOM 7609 C CA . ILE A 1 938 ? 77.629 77.880 -42.663 1.00 33.34 938 ILE A CA 1
ATOM 7610 C C . ILE A 1 938 ? 77.245 76.948 -41.477 1.00 33.34 938 ILE A C 1
ATOM 7612 O O . ILE A 1 938 ? 76.413 77.365 -40.676 1.00 33.34 938 ILE A O 1
ATOM 7616 N N . GLN A 1 939 ? 77.582 75.653 -41.322 1.00 33.56 939 GLN A N 1
ATOM 7617 C CA . GLN A 1 939 ? 78.774 74.779 -41.499 1.00 33.56 939 GLN A CA 1
ATOM 7618 C C . GLN A 1 939 ? 79.579 74.498 -40.201 1.00 33.56 939 GLN A C 1
ATOM 7620 O O . GLN A 1 939 ? 79.806 75.401 -39.404 1.00 33.56 939 GLN A O 1
ATOM 7625 N N . GLY A 1 940 ? 79.995 73.226 -40.023 1.00 36.53 940 GLY A N 1
ATOM 7626 C CA . GLY A 1 940 ? 80.613 72.625 -38.817 1.00 36.53 940 GLY A CA 1
ATOM 7627 C C . GLY A 1 940 ? 79.631 71.685 -38.091 1.00 36.53 940 GLY A C 1
ATOM 7628 O O . GLY A 1 940 ? 78.697 72.167 -37.460 1.00 36.53 940 GLY A O 1
ATOM 7629 N N . ASP A 1 941 ? 79.627 70.352 -38.209 1.00 40.81 941 ASP A N 1
ATOM 7630 C CA . ASP A 1 941 ? 80.641 69.309 -38.490 1.00 40.81 941 ASP A CA 1
ATOM 7631 C C . ASP A 1 941 ? 81.505 68.922 -37.269 1.00 40.81 941 ASP A C 1
ATOM 7633 O O . ASP A 1 941 ? 82.135 69.770 -36.645 1.00 40.81 941 ASP A O 1
ATOM 7637 N N . GLY A 1 942 ? 81.442 67.644 -36.872 1.00 43.41 942 GLY A N 1
ATOM 7638 C CA . GLY A 1 942 ? 81.908 67.107 -35.580 1.00 43.41 942 GLY A CA 1
ATOM 7639 C C . GLY A 1 942 ? 80.771 66.660 -34.645 1.00 43.41 942 GLY A C 1
ATOM 7640 O O . GLY A 1 942 ? 80.881 65.638 -33.976 1.00 43.41 942 GLY A O 1
ATOM 7641 N N . SER A 1 943 ? 79.617 67.338 -34.671 1.00 48.34 943 SER A N 1
ATOM 7642 C CA . SER A 1 943 ? 78.346 66.769 -34.176 1.00 48.34 943 SER A CA 1
ATOM 7643 C C . SER A 1 943 ? 77.645 65.909 -35.235 1.00 48.34 943 SER A C 1
ATOM 7645 O O . SER A 1 943 ? 76.525 65.445 -35.014 1.00 48.34 943 SER A O 1
ATOM 7647 N N . SER A 1 944 ? 78.275 65.744 -36.402 1.00 52.56 944 SER A N 1
ATOM 7648 C CA . SER A 1 944 ? 77.677 65.285 -37.651 1.00 52.56 944 SER A CA 1
ATOM 7649 C C . SER A 1 944 ? 77.116 63.877 -37.561 1.00 52.56 944 SER A C 1
ATOM 7651 O O . SER A 1 944 ? 75.989 63.718 -37.988 1.00 52.56 944 SER A O 1
ATOM 7653 N N . GLU A 1 945 ? 77.792 62.896 -36.958 1.00 47.56 945 GLU A N 1
ATOM 7654 C CA . GLU A 1 945 ? 77.302 61.503 -36.914 1.00 47.56 945 GLU A CA 1
ATOM 7655 C C . GLU A 1 945 ? 76.112 61.303 -35.965 1.00 47.56 945 GLU A C 1
ATOM 7657 O O . GLU A 1 945 ? 75.087 60.759 -36.371 1.00 47.56 945 GLU A O 1
ATOM 7662 N N . LEU A 1 946 ? 76.166 61.826 -34.734 1.00 47.44 946 LEU A N 1
ATOM 7663 C CA . LEU A 1 946 ? 74.997 61.821 -33.840 1.00 47.44 946 LEU A CA 1
ATOM 7664 C C . LEU A 1 946 ? 73.864 62.695 -34.391 1.00 47.44 946 LEU A C 1
ATOM 7666 O O . LEU A 1 946 ? 72.697 62.330 -34.282 1.00 47.44 946 LEU A O 1
ATOM 7670 N N . SER A 1 947 ? 74.188 63.806 -35.060 1.00 55.84 947 SER A N 1
ATOM 7671 C CA . SER A 1 947 ? 73.207 64.613 -35.797 1.00 55.84 947 SER A CA 1
ATOM 7672 C C . SER A 1 947 ? 72.754 63.970 -37.107 1.00 55.84 947 SER A C 1
ATOM 7674 O O . SER A 1 947 ? 71.767 64.439 -37.667 1.00 55.84 947 SER A O 1
ATOM 7676 N N . PHE A 1 948 ? 73.447 62.950 -37.616 1.00 64.88 948 PHE A N 1
ATOM 7677 C CA . PHE A 1 948 ? 73.092 62.190 -38.811 1.00 64.88 948 PHE A CA 1
ATOM 7678 C C . PHE A 1 948 ? 72.159 61.068 -38.397 1.00 64.88 948 PHE A C 1
ATOM 7680 O O . PHE A 1 948 ? 71.046 61.051 -38.886 1.00 64.88 948 PHE A O 1
ATOM 7687 N N . LEU A 1 949 ? 72.488 60.277 -37.373 1.00 62.75 949 LEU A N 1
ATOM 7688 C CA . LEU A 1 949 ? 71.565 59.306 -36.779 1.00 62.75 949 LEU A CA 1
ATOM 7689 C C . LEU A 1 949 ? 70.319 59.976 -36.178 1.00 62.75 949 LEU A C 1
ATOM 7691 O O . LEU A 1 949 ? 69.214 59.469 -36.348 1.00 62.75 949 LEU A O 1
ATOM 7695 N N . HIS A 1 950 ? 70.426 61.153 -35.548 1.00 62.31 950 HIS A N 1
ATOM 7696 C CA . HIS A 1 950 ? 69.236 61.928 -35.174 1.00 62.31 950 HIS A CA 1
ATOM 7697 C C . HIS A 1 950 ? 68.520 62.549 -36.381 1.00 62.31 950 HIS A C 1
ATOM 7699 O O . HIS A 1 950 ? 67.290 62.629 -36.350 1.00 62.31 950 HIS A O 1
ATOM 7705 N N . ARG A 1 951 ? 69.209 62.952 -37.461 1.00 71.56 951 ARG A N 1
ATOM 7706 C CA . ARG A 1 951 ? 68.538 63.363 -38.712 1.00 71.56 951 ARG A CA 1
ATOM 7707 C C . ARG A 1 951 ? 67.857 62.194 -39.405 1.00 71.56 951 ARG A C 1
ATOM 7709 O O . ARG A 1 951 ? 66.770 62.405 -39.907 1.00 71.56 951 ARG A O 1
ATOM 7716 N N . GLU A 1 952 ? 68.420 60.996 -39.403 1.00 80.12 952 GLU A N 1
ATOM 7717 C CA . GLU A 1 952 ? 67.862 59.799 -40.023 1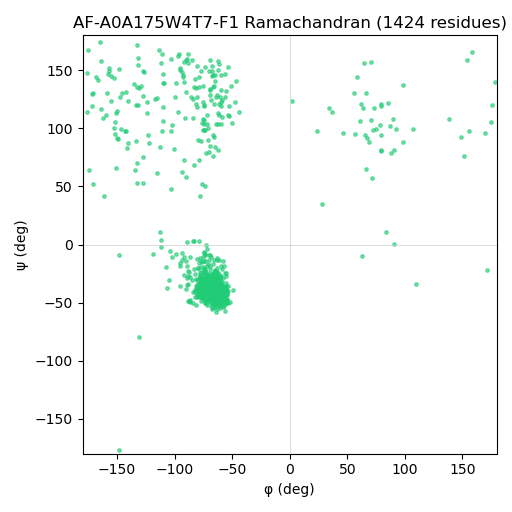.00 80.12 952 GLU A CA 1
ATOM 7718 C C . GLU A 1 952 ? 66.720 59.235 -39.191 1.00 80.12 952 GLU A C 1
ATOM 7720 O O . GLU A 1 952 ? 65.658 58.988 -39.742 1.00 80.12 952 GLU A O 1
ATOM 7725 N N . LEU A 1 953 ? 66.850 59.148 -37.863 1.00 75.62 953 LEU A N 1
ATOM 7726 C CA . LEU A 1 953 ? 65.743 58.758 -36.987 1.00 75.62 953 LEU A CA 1
ATOM 7727 C C . LEU A 1 953 ? 64.600 59.785 -37.043 1.00 75.62 953 LEU A C 1
ATOM 7729 O O . LEU A 1 953 ? 63.430 59.409 -37.091 1.00 75.62 953 LEU A O 1
ATOM 7733 N N . SER A 1 954 ? 64.910 61.088 -37.074 1.00 77.25 954 SER A N 1
ATOM 7734 C CA . SER A 1 954 ? 63.879 62.122 -37.243 1.00 77.25 954 SER A CA 1
ATOM 7735 C C . SER A 1 954 ? 63.352 62.219 -38.675 1.00 77.25 954 SER A C 1
ATOM 7737 O O . SER A 1 954 ? 62.193 62.580 -38.837 1.00 77.25 954 SER A O 1
ATOM 7739 N N . ALA A 1 955 ? 64.120 61.851 -39.705 1.00 77.50 955 ALA A N 1
ATOM 7740 C CA . ALA A 1 955 ? 63.656 61.753 -41.090 1.00 77.50 955 ALA A CA 1
ATOM 7741 C C . ALA A 1 955 ? 62.818 60.493 -41.322 1.00 77.50 955 ALA A C 1
ATOM 7743 O O . ALA A 1 955 ? 61.846 60.563 -42.059 1.00 77.50 955 ALA A O 1
ATOM 7744 N N . ALA A 1 956 ? 63.132 59.374 -40.669 1.00 81.50 956 ALA A N 1
ATOM 7745 C CA . ALA A 1 956 ? 62.324 58.161 -40.659 1.00 81.50 956 ALA A CA 1
ATOM 7746 C C . ALA A 1 956 ? 60.991 58.431 -39.954 1.00 81.50 956 ALA A C 1
ATOM 7748 O O . ALA A 1 956 ? 59.944 58.251 -40.563 1.00 81.50 956 ALA A O 1
ATOM 7749 N N . ARG A 1 957 ? 61.016 59.006 -38.742 1.00 76.38 957 ARG A N 1
ATOM 7750 C CA . ARG A 1 957 ? 59.797 59.439 -38.034 1.00 76.38 957 ARG A CA 1
ATOM 7751 C C . ARG A 1 957 ? 59.024 60.522 -38.793 1.00 76.38 957 ARG A C 1
ATOM 7753 O O . ARG A 1 957 ? 57.800 60.508 -38.781 1.00 76.38 957 ARG A O 1
ATOM 7760 N N . LYS A 1 958 ? 59.695 61.453 -39.485 1.00 79.00 958 LYS A N 1
ATOM 7761 C CA . LYS A 1 958 ? 59.019 62.418 -40.371 1.00 79.00 958 LYS A CA 1
ATOM 7762 C C . LYS A 1 958 ? 58.399 61.733 -41.581 1.00 79.00 958 LYS A C 1
ATOM 7764 O O . LYS A 1 958 ? 57.245 62.023 -41.844 1.00 79.00 958 LYS A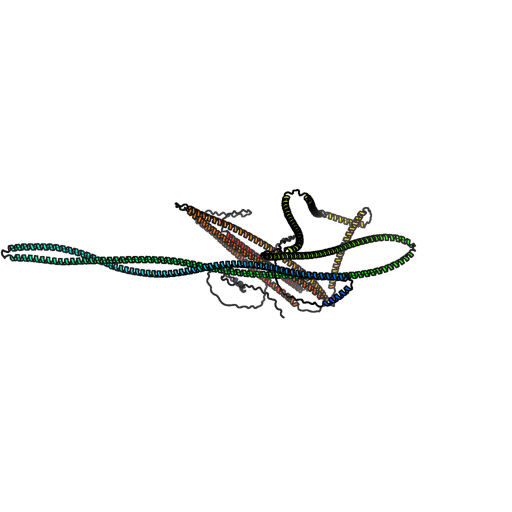 O 1
ATOM 7769 N N . LYS A 1 959 ? 59.091 60.807 -42.252 1.00 82.50 959 LYS A N 1
ATOM 7770 C CA . LYS A 1 959 ? 58.542 60.009 -43.360 1.00 82.50 959 LYS A CA 1
ATOM 7771 C C . LYS A 1 959 ? 57.358 59.160 -42.915 1.00 82.50 959 LYS A C 1
ATOM 7773 O O . LYS A 1 959 ? 56.377 59.112 -43.636 1.00 82.50 959 LYS A O 1
ATOM 7778 N N . GLU A 1 960 ? 57.408 58.558 -41.733 1.00 78.88 960 GLU A N 1
ATOM 7779 C CA . GLU A 1 960 ? 56.299 57.807 -41.140 1.00 78.88 960 GLU A CA 1
ATOM 7780 C C . GLU A 1 960 ? 55.105 58.729 -40.839 1.00 78.88 960 GLU A C 1
ATOM 7782 O O . GLU A 1 960 ? 53.984 58.452 -41.252 1.00 78.88 960 GLU A O 1
ATOM 7787 N N . ILE A 1 961 ? 55.334 59.890 -40.215 1.00 82.69 961 ILE A N 1
ATOM 7788 C CA . ILE A 1 961 ? 54.289 60.899 -39.971 1.00 82.69 961 ILE A CA 1
ATOM 7789 C C . ILE A 1 961 ? 53.754 61.492 -41.286 1.00 82.69 961 ILE A C 1
ATOM 7791 O O . ILE A 1 961 ? 52.567 61.795 -41.382 1.00 82.69 961 ILE A O 1
ATOM 7795 N N . GLU A 1 962 ? 54.595 61.677 -42.301 1.00 84.88 962 GLU A N 1
ATOM 7796 C CA . GLU A 1 962 ? 54.216 62.150 -43.635 1.00 84.88 962 GLU A CA 1
ATOM 7797 C C . GLU A 1 962 ? 53.426 61.088 -44.392 1.00 84.88 962 GLU A C 1
ATOM 7799 O O . GLU A 1 962 ? 52.402 61.433 -44.965 1.00 84.88 962 GLU A O 1
ATOM 7804 N N . GLN A 1 963 ? 53.810 59.812 -44.319 1.00 85.50 963 GLN A N 1
ATOM 7805 C CA . GLN A 1 963 ? 53.044 58.681 -44.843 1.00 85.50 963 GLN A CA 1
ATOM 7806 C C . GLN A 1 963 ? 51.697 58.572 -44.134 1.00 85.50 963 GLN A C 1
ATOM 7808 O O . GLN A 1 963 ? 50.683 58.561 -44.813 1.00 85.50 963 GLN A O 1
ATOM 7813 N N . LEU A 1 964 ? 51.638 58.623 -42.800 1.00 81.12 964 LEU A N 1
ATOM 7814 C CA . LEU A 1 964 ? 50.379 58.619 -42.044 1.00 81.12 964 LEU A CA 1
ATOM 7815 C C . LEU A 1 964 ? 49.498 59.842 -42.357 1.00 81.12 964 LEU A C 1
ATOM 7817 O O . LEU A 1 964 ? 48.275 59.717 -42.434 1.00 81.12 964 LEU A O 1
ATOM 7821 N N . LYS A 1 965 ? 50.087 61.022 -42.594 1.00 83.31 965 LYS A N 1
ATOM 7822 C CA . LYS A 1 965 ? 49.367 62.209 -43.094 1.00 83.31 965 LYS A CA 1
ATOM 7823 C C . LYS A 1 965 ? 48.915 62.042 -44.544 1.00 83.31 965 LYS A C 1
ATOM 7825 O O . LYS A 1 965 ? 47.832 62.512 -44.893 1.00 83.31 965 LYS A O 1
ATOM 7830 N N . HIS A 1 966 ? 49.704 61.392 -45.393 1.00 81.94 966 HIS A N 1
ATOM 7831 C CA . HIS A 1 966 ? 49.353 61.138 -46.785 1.00 81.94 966 HIS A CA 1
ATOM 7832 C C . HIS A 1 966 ? 48.231 60.099 -46.867 1.00 81.94 966 HIS A C 1
ATOM 7834 O O . HIS A 1 966 ? 47.230 60.341 -47.522 1.00 81.94 966 HIS A O 1
ATOM 7840 N N . ASP A 1 967 ? 48.293 59.042 -46.066 1.00 85.12 967 ASP A N 1
ATOM 7841 C CA . ASP A 1 967 ? 47.218 58.086 -45.820 1.00 85.12 967 ASP A CA 1
ATOM 7842 C C . ASP A 1 967 ? 45.958 58.755 -45.270 1.00 85.12 967 ASP A C 1
ATOM 7844 O O . ASP A 1 967 ? 44.854 58.442 -45.706 1.00 85.12 967 ASP A O 1
ATOM 7848 N N . ALA A 1 968 ? 46.086 59.679 -44.314 1.00 86.25 968 ALA A N 1
ATOM 7849 C CA . ALA A 1 968 ? 44.947 60.413 -43.768 1.00 86.25 968 ALA A CA 1
ATOM 7850 C C . ALA A 1 968 ? 44.319 61.349 -44.814 1.00 86.25 968 ALA A C 1
ATOM 7852 O O . ALA A 1 968 ? 43.096 61.384 -44.944 1.00 86.25 968 ALA A O 1
ATOM 7853 N N . THR A 1 969 ? 45.130 62.064 -45.600 1.00 86.75 969 THR A N 1
ATOM 7854 C CA . THR A 1 969 ? 44.640 62.928 -46.688 1.00 86.75 969 THR A CA 1
ATOM 7855 C C . THR A 1 969 ? 44.090 62.124 -47.861 1.00 86.75 969 THR A C 1
ATOM 7857 O O . THR A 1 969 ? 43.070 62.524 -48.406 1.00 86.75 969 THR A O 1
ATOM 7860 N N . GLN A 1 970 ? 44.649 60.958 -48.191 1.00 85.25 970 GLN A N 1
ATOM 7861 C CA . GLN A 1 970 ? 44.081 60.014 -49.155 1.00 85.25 970 GLN A CA 1
ATOM 7862 C C . GLN A 1 970 ? 42.783 59.394 -48.630 1.00 85.25 970 GLN A C 1
ATOM 7864 O O . GLN A 1 970 ? 41.814 59.312 -49.375 1.00 85.25 970 GLN A O 1
ATOM 7869 N N . LYS A 1 971 ? 42.688 59.027 -47.346 1.00 90.25 971 LYS A N 1
ATOM 7870 C CA . LYS A 1 971 ? 41.440 58.540 -46.728 1.00 90.25 971 LYS A CA 1
ATOM 7871 C C . LYS A 1 971 ? 40.368 59.632 -46.699 1.00 90.25 971 LYS A C 1
ATOM 7873 O O . LYS A 1 971 ? 39.216 59.334 -47.006 1.00 90.25 971 LYS A O 1
ATOM 7878 N N . GLU A 1 972 ? 40.707 60.887 -46.404 1.00 87.19 972 GLU A N 1
ATOM 7879 C CA . GLU A 1 972 ? 39.760 62.007 -46.517 1.00 87.19 972 GLU A CA 1
ATOM 7880 C C . GLU A 1 972 ? 39.456 62.399 -47.969 1.00 87.19 972 GLU A C 1
ATOM 7882 O O . GLU A 1 972 ? 38.319 62.772 -48.244 1.00 87.19 972 GLU A O 1
ATOM 7887 N N . ALA A 1 973 ? 40.384 62.236 -48.915 1.00 87.00 973 ALA A N 1
ATOM 7888 C CA . ALA A 1 973 ? 40.128 62.398 -50.346 1.00 87.00 973 ALA A CA 1
ATOM 7889 C C . ALA A 1 973 ? 39.216 61.285 -50.881 1.00 87.00 973 ALA A C 1
ATOM 7891 O O . ALA A 1 973 ? 38.272 61.564 -51.601 1.00 87.00 973 ALA A O 1
ATOM 7892 N N . ILE A 1 974 ? 39.401 60.032 -50.466 1.00 88.69 974 ILE A N 1
ATOM 7893 C CA . ILE A 1 974 ? 38.501 58.918 -50.791 1.00 88.69 974 ILE A CA 1
ATOM 7894 C C . ILE A 1 974 ? 37.133 59.138 -50.139 1.00 88.69 974 ILE A C 1
ATOM 7896 O O . ILE A 1 974 ? 36.116 58.871 -50.770 1.00 88.69 974 ILE A O 1
ATOM 7900 N N . LYS A 1 975 ? 37.058 59.657 -48.906 1.00 90.50 975 LYS A N 1
ATOM 7901 C CA . LYS A 1 975 ? 35.775 60.030 -48.282 1.00 90.50 975 LYS A CA 1
ATOM 7902 C C . LYS A 1 975 ? 35.127 61.230 -48.972 1.00 90.50 975 LYS A C 1
ATOM 7904 O O . LYS A 1 975 ? 33.909 61.233 -49.112 1.00 90.50 975 LYS A O 1
ATOM 7909 N N . SER A 1 976 ? 35.884 62.244 -49.392 1.00 88.56 976 SER A N 1
ATOM 7910 C CA . SER A 1 976 ? 35.344 63.414 -50.092 1.00 88.56 976 SER A CA 1
ATOM 7911 C C . SER A 1 976 ? 34.914 63.055 -51.511 1.00 88.56 976 SER A C 1
ATOM 7913 O O . SER A 1 976 ? 33.820 63.442 -51.894 1.00 88.56 976 SER A O 1
ATOM 7915 N N . LEU A 1 977 ? 35.667 62.215 -52.226 1.00 85.31 977 LEU A N 1
ATOM 7916 C CA . LEU A 1 977 ? 35.280 61.618 -53.503 1.00 85.31 977 LEU A CA 1
ATOM 7917 C C . LEU A 1 977 ? 34.072 60.692 -53.344 1.00 85.31 977 LEU A C 1
ATOM 7919 O O . LEU A 1 977 ? 33.151 60.804 -54.131 1.00 85.31 977 LEU A O 1
ATOM 7923 N N . LYS A 1 978 ? 33.982 59.850 -52.305 1.00 88.19 978 LYS A N 1
ATOM 7924 C CA . LYS A 1 978 ? 32.769 59.050 -52.026 1.00 88.19 978 LYS A CA 1
ATOM 7925 C C . LYS A 1 978 ? 31.557 59.922 -51.689 1.00 88.19 978 LYS A C 1
ATOM 7927 O O . LYS A 1 978 ? 30.455 59.607 -52.122 1.00 88.19 978 LYS A O 1
ATOM 7932 N N . ARG A 1 979 ? 31.739 61.027 -50.954 1.00 88.06 979 ARG A N 1
ATOM 7933 C CA . ARG A 1 979 ? 30.678 62.025 -50.715 1.00 88.06 979 ARG A CA 1
ATOM 7934 C C . ARG A 1 979 ? 30.290 62.732 -52.014 1.00 88.06 979 ARG A C 1
ATOM 7936 O O . ARG A 1 979 ? 29.105 62.836 -52.279 1.00 88.06 979 ARG A O 1
ATOM 7943 N N . GLN A 1 980 ? 31.255 63.134 -52.841 1.00 86.00 980 GLN A N 1
ATOM 7944 C CA . GLN A 1 980 ? 31.019 63.738 -54.154 1.00 86.00 980 GLN A CA 1
ATOM 7945 C C . GLN A 1 980 ? 30.349 62.761 -55.119 1.00 86.00 980 GLN A C 1
ATOM 7947 O O . GLN A 1 980 ? 29.446 63.182 -55.817 1.00 86.00 980 GLN A O 1
ATOM 7952 N N . ILE A 1 981 ? 30.718 61.478 -55.129 1.00 81.81 981 ILE A N 1
ATOM 7953 C CA . ILE A 1 981 ? 30.046 60.423 -55.895 1.00 81.81 981 ILE A CA 1
ATOM 7954 C C . ILE A 1 981 ? 28.617 60.276 -55.386 1.00 81.81 981 ILE A C 1
ATOM 7956 O O . ILE A 1 981 ? 27.709 60.430 -56.181 1.00 81.81 981 ILE A O 1
ATOM 7960 N N . ALA A 1 982 ? 28.384 60.130 -54.079 1.00 86.56 982 ALA A N 1
ATOM 7961 C CA . ALA A 1 982 ? 27.028 60.053 -53.533 1.00 86.56 982 ALA A CA 1
ATOM 7962 C C . ALA A 1 982 ? 26.201 61.336 -53.775 1.00 86.56 982 ALA A C 1
ATOM 7964 O O . ALA A 1 982 ? 24.989 61.270 -53.955 1.00 86.56 982 ALA A O 1
ATOM 7965 N N . ASP A 1 983 ? 26.826 62.515 -53.798 1.00 85.88 983 ASP A N 1
ATOM 7966 C CA . ASP A 1 983 ? 26.177 63.786 -54.136 1.00 85.88 983 ASP A CA 1
ATOM 7967 C C . ASP A 1 983 ? 25.963 63.951 -55.644 1.00 85.88 983 ASP A C 1
ATOM 7969 O O . ASP A 1 983 ? 24.992 64.587 -56.041 1.00 85.88 983 ASP A O 1
ATOM 7973 N N . LEU A 1 984 ? 26.823 63.382 -56.490 1.00 79.31 984 LEU A N 1
ATOM 7974 C CA . LEU A 1 984 ? 26.663 63.318 -57.943 1.00 79.31 984 LEU A CA 1
ATOM 7975 C C . LEU A 1 984 ? 25.630 62.264 -58.334 1.00 79.31 984 LEU A C 1
ATOM 7977 O O . LEU A 1 984 ? 24.857 62.526 -59.237 1.00 79.31 984 LEU A O 1
ATOM 7981 N N . GLU A 1 985 ? 25.541 61.140 -57.630 1.00 81.00 985 GLU A N 1
ATOM 7982 C CA . GLU A 1 985 ? 24.484 60.134 -57.736 1.00 81.00 985 GLU A CA 1
ATOM 7983 C C . GLU A 1 985 ? 23.156 60.724 -57.276 1.00 81.00 985 GLU A C 1
ATOM 7985 O O . GLU A 1 985 ? 22.175 60.629 -58.002 1.00 81.00 985 GLU A O 1
ATOM 7990 N N . ARG A 1 986 ? 23.107 61.427 -56.133 1.00 85.62 986 ARG A N 1
ATOM 7991 C CA . ARG A 1 986 ? 21.911 62.188 -55.729 1.00 85.62 986 ARG A CA 1
ATOM 7992 C C . ARG A 1 986 ? 21.553 63.241 -56.766 1.00 85.62 986 ARG A C 1
ATOM 7994 O O . ARG A 1 986 ? 20.400 63.290 -57.161 1.00 85.62 986 ARG A O 1
ATOM 8001 N N . LYS A 1 987 ? 22.506 64.043 -57.251 1.00 79.81 987 LYS A N 1
ATOM 8002 C CA . LYS A 1 987 ? 22.260 65.044 -58.304 1.00 79.81 987 LYS A CA 1
ATOM 8003 C C . LYS A 1 987 ? 21.896 64.415 -59.644 1.00 79.81 987 LYS A C 1
ATOM 8005 O O . LYS A 1 987 ? 21.135 65.033 -60.365 1.00 79.81 987 LYS A O 1
ATOM 8010 N N . ALA A 1 988 ? 22.376 63.222 -59.980 1.00 78.25 988 ALA A N 1
ATOM 8011 C CA . ALA A 1 988 ? 22.041 62.509 -61.210 1.00 78.25 988 ALA A CA 1
ATOM 8012 C C . ALA A 1 988 ? 20.678 61.826 -61.096 1.00 78.25 988 ALA A C 1
ATOM 8014 O O . ALA A 1 988 ? 19.894 61.901 -62.029 1.00 78.25 988 ALA A O 1
ATOM 8015 N N . HIS A 1 989 ? 20.337 61.242 -59.946 1.00 76.44 989 HIS A N 1
ATOM 8016 C CA . HIS A 1 989 ? 18.990 60.763 -59.649 1.00 76.44 989 HIS A CA 1
ATOM 8017 C C . HIS A 1 989 ? 17.994 61.916 -59.580 1.00 76.44 989 HIS A C 1
ATOM 8019 O O . HIS A 1 989 ? 16.892 61.783 -60.094 1.00 76.44 989 HIS A O 1
ATOM 8025 N N . GLN A 1 990 ? 18.375 63.052 -59.000 1.00 81.00 990 GLN A N 1
ATOM 8026 C CA . GLN A 1 990 ? 17.530 64.235 -58.920 1.00 81.00 990 GLN A CA 1
ATOM 8027 C C . GLN A 1 990 ? 17.415 64.922 -60.280 1.00 81.00 990 GLN A C 1
ATOM 8029 O O . GLN A 1 990 ? 16.306 65.215 -60.680 1.00 81.00 990 GLN A O 1
ATOM 8034 N N . ALA A 1 991 ? 18.487 65.024 -61.070 1.00 72.38 991 ALA A N 1
ATOM 8035 C CA . ALA A 1 991 ? 18.424 65.470 -62.462 1.00 72.38 991 ALA A CA 1
ATOM 8036 C C . ALA A 1 991 ? 17.697 64.470 -63.375 1.00 72.38 991 ALA A C 1
ATOM 8038 O O . ALA A 1 991 ? 17.096 64.896 -64.349 1.00 72.38 991 ALA A O 1
ATOM 8039 N N . ALA A 1 992 ? 17.697 63.168 -63.079 1.00 67.38 992 ALA A N 1
ATOM 8040 C CA . ALA A 1 992 ? 16.896 62.172 -63.791 1.00 67.38 992 ALA A CA 1
ATOM 8041 C C . ALA A 1 992 ? 15.419 62.233 -63.377 1.00 67.38 992 ALA A C 1
ATOM 8043 O O . ALA A 1 992 ? 14.546 62.043 -64.217 1.00 67.38 992 ALA A O 1
ATOM 8044 N N . LEU A 1 993 ? 15.117 62.530 -62.109 1.00 67.56 993 LEU A N 1
ATOM 8045 C CA . LEU A 1 993 ? 13.762 62.817 -61.628 1.00 67.56 993 LEU A CA 1
ATOM 8046 C C . LEU A 1 993 ? 13.248 64.142 -62.197 1.00 67.56 993 LEU A C 1
ATOM 8048 O O . LEU A 1 993 ? 12.118 64.184 -62.669 1.00 67.56 993 LEU A O 1
ATOM 8052 N N . ASP A 1 994 ? 14.084 65.176 -62.243 1.00 72.31 994 ASP A N 1
ATOM 8053 C CA . ASP A 1 994 ? 13.789 66.478 -62.834 1.00 72.31 994 ASP A CA 1
ATOM 8054 C C . ASP A 1 994 ? 13.718 66.375 -64.362 1.00 72.31 994 ASP A C 1
ATOM 8056 O O . ASP A 1 994 ? 12.844 66.987 -64.955 1.00 72.31 994 ASP A O 1
ATOM 8060 N N . GLN A 1 995 ? 14.519 65.537 -65.029 1.00 61.12 995 GLN A N 1
ATOM 8061 C CA . GLN A 1 995 ? 14.318 65.204 -66.446 1.00 61.12 995 GLN A CA 1
ATOM 8062 C C . GLN A 1 995 ? 13.038 64.389 -66.653 1.00 61.12 995 GLN A C 1
ATOM 8064 O O . GLN A 1 995 ? 12.346 64.618 -67.637 1.00 61.12 995 GLN A O 1
ATOM 8069 N N . LEU A 1 996 ? 12.659 63.481 -65.752 1.00 59.41 996 LEU A N 1
ATOM 8070 C CA . LEU A 1 996 ? 11.384 62.754 -65.837 1.00 59.41 996 LEU A CA 1
ATOM 8071 C C . LEU A 1 996 ? 10.166 63.645 -65.528 1.00 59.41 996 LEU A C 1
ATOM 8073 O O . LEU A 1 996 ? 9.080 63.363 -66.036 1.00 59.41 996 LEU A O 1
ATOM 8077 N N . ALA A 1 997 ? 10.338 64.706 -64.737 1.00 59.56 997 ALA A N 1
ATOM 8078 C CA . ALA A 1 997 ? 9.302 65.677 -64.383 1.00 59.56 997 ALA A CA 1
ATOM 8079 C C . ALA A 1 997 ? 9.204 66.850 -65.376 1.00 59.56 997 ALA A C 1
ATOM 8081 O O . ALA A 1 997 ? 8.107 67.340 -65.632 1.00 59.56 997 ALA A O 1
ATOM 8082 N N . ALA A 1 998 ? 10.331 67.285 -65.945 1.00 49.28 998 ALA A N 1
ATOM 8083 C CA . ALA A 1 998 ? 10.442 68.418 -66.864 1.00 49.28 998 ALA A CA 1
ATOM 8084 C C . ALA A 1 998 ? 10.606 68.014 -68.338 1.00 49.28 998 ALA A C 1
ATOM 8086 O O . ALA A 1 998 ? 10.568 68.897 -69.193 1.00 49.28 998 ALA A O 1
ATOM 8087 N N . SER A 1 999 ? 10.743 66.721 -68.674 1.00 34.38 999 SER A N 1
ATOM 8088 C CA . SER A 1 999 ? 10.576 66.266 -70.063 1.00 34.38 999 SER A CA 1
ATOM 8089 C C . SER A 1 999 ? 9.146 66.581 -70.499 1.00 34.38 999 SER A C 1
ATOM 8091 O O . SER A 1 999 ? 8.202 65.984 -69.968 1.00 34.38 999 SER A O 1
ATOM 8093 N N . PRO A 1 1000 ? 8.956 67.528 -71.433 1.00 37.59 1000 PRO A N 1
ATOM 8094 C CA . PRO A 1 1000 ? 7.635 68.027 -71.755 1.00 37.59 1000 PRO A CA 1
ATOM 8095 C C . PRO A 1 1000 ? 6.815 66.948 -72.457 1.00 37.59 1000 PRO A C 1
ATOM 8097 O O . PRO A 1 1000 ? 7.352 66.019 -73.067 1.00 37.59 1000 PRO A O 1
ATOM 8100 N N . SER A 1 1001 ? 5.495 67.117 -72.400 1.00 33.19 1001 SER A N 1
ATOM 8101 C CA . SER A 1 1001 ? 4.515 66.287 -73.100 1.00 33.19 1001 SER A CA 1
ATOM 8102 C C . SER A 1 1001 ? 4.695 66.392 -74.623 1.00 33.19 1001 SER A C 1
ATOM 8104 O O . SER A 1 1001 ? 4.006 67.152 -75.300 1.00 33.19 1001 SER A O 1
ATOM 8106 N N . SER A 1 1002 ? 5.652 65.633 -75.157 1.00 34.75 1002 SER A N 1
ATOM 8107 C CA . SER A 1 1002 ? 5.747 65.290 -76.571 1.00 34.75 1002 SER A CA 1
ATOM 8108 C C . SER A 1 1002 ? 4.969 63.996 -76.793 1.00 34.75 1002 SER A C 1
ATOM 8110 O O . SER A 1 1002 ? 5.020 63.054 -76.001 1.00 34.75 1002 SER A O 1
ATOM 8112 N N . SER A 1 1003 ? 4.120 64.026 -77.809 1.00 34.00 1003 SER A N 1
ATOM 8113 C CA . SER A 1 1003 ? 2.990 63.121 -77.968 1.00 34.00 1003 SER A CA 1
ATOM 8114 C C . SER A 1 1003 ? 3.307 61.923 -78.870 1.00 34.00 1003 SER A C 1
ATOM 8116 O O . SER A 1 1003 ? 4.212 61.990 -79.696 1.00 34.00 1003 SER A O 1
ATOM 8118 N N . HIS A 1 1004 ? 2.441 60.903 -78.778 1.00 35.00 1004 HIS A N 1
ATOM 8119 C CA . HIS A 1 1004 ? 2.300 59.719 -79.651 1.00 35.00 1004 HIS A CA 1
ATOM 8120 C C . HIS A 1 1004 ? 3.077 58.442 -79.262 1.00 35.00 1004 HIS A C 1
ATOM 8122 O O . HIS A 1 1004 ? 4.220 58.242 -79.647 1.00 35.00 1004 HIS A O 1
ATOM 8128 N N . GLY A 1 1005 ? 2.348 57.511 -78.624 1.00 35.22 1005 GLY A N 1
ATOM 8129 C CA . GLY A 1 1005 ? 2.651 56.069 -78.596 1.00 35.22 1005 GLY A CA 1
ATOM 8130 C C . GLY A 1 1005 ? 3.566 55.597 -77.454 1.00 35.22 1005 GLY A C 1
ATOM 8131 O O . GLY A 1 1005 ? 4.760 55.835 -77.484 1.00 35.22 1005 GLY A O 1
ATOM 8132 N N . GLY A 1 1006 ? 3.089 54.881 -76.431 1.00 41.19 1006 GLY A N 1
ATOM 8133 C CA . GLY A 1 1006 ? 1.710 54.511 -76.098 1.00 41.19 1006 GLY A CA 1
ATOM 8134 C C . GLY A 1 1006 ? 1.529 54.406 -74.578 1.00 41.19 1006 GLY A C 1
ATOM 8135 O O . GLY A 1 1006 ? 2.475 54.123 -73.846 1.00 41.19 1006 GLY A O 1
ATOM 8136 N N . SER A 1 1007 ? 0.316 54.667 -74.086 1.00 56.25 1007 SER A N 1
ATOM 8137 C CA . SER A 1 1007 ? 0.034 54.857 -72.651 1.00 56.25 1007 SER A CA 1
ATOM 8138 C C . SER A 1 1007 ? 0.298 53.634 -71.764 1.00 56.25 1007 SER A C 1
ATOM 8140 O O . SER A 1 1007 ? 0.548 53.820 -70.575 1.00 56.25 1007 SER A O 1
ATOM 8142 N N . ALA A 1 1008 ? 0.288 52.420 -72.326 1.00 52.94 1008 ALA A N 1
ATOM 8143 C CA . ALA A 1 1008 ? 0.504 51.168 -71.598 1.00 52.94 1008 ALA A CA 1
ATOM 8144 C C . ALA A 1 1008 ? 1.845 51.153 -70.841 1.00 52.94 1008 ALA A C 1
ATOM 8146 O O . ALA A 1 1008 ? 1.854 51.099 -69.616 1.00 52.94 1008 ALA A O 1
ATOM 8147 N N . GLN A 1 1009 ? 2.971 51.345 -71.535 1.00 54.91 1009 GLN A N 1
ATOM 8148 C CA . GLN A 1 1009 ? 4.305 51.220 -70.927 1.00 54.91 1009 GLN A CA 1
ATOM 8149 C C . GLN A 1 1009 ? 4.572 52.255 -69.821 1.00 54.91 1009 GLN A C 1
ATOM 8151 O O . GLN A 1 1009 ? 5.243 51.961 -68.832 1.00 54.91 1009 GLN A O 1
ATOM 8156 N N . LYS A 1 1010 ? 4.037 53.479 -69.949 1.00 61.22 1010 LYS A N 1
ATOM 8157 C CA . LYS A 1 1010 ? 4.218 54.519 -68.919 1.00 61.22 1010 LYS A CA 1
ATOM 8158 C C . LYS A 1 1010 ? 3.335 54.264 -67.692 1.00 61.22 1010 LYS A C 1
ATOM 8160 O O . LYS A 1 1010 ? 3.768 54.564 -66.579 1.00 61.22 1010 LYS A O 1
ATOM 8165 N N . ALA A 1 1011 ? 2.149 53.678 -67.885 1.00 70.56 1011 ALA A N 1
ATOM 8166 C CA . ALA A 1 1011 ? 1.316 53.180 -66.796 1.00 70.56 1011 ALA A CA 1
ATOM 8167 C C . ALA A 1 1011 ? 2.017 52.013 -66.081 1.00 70.56 1011 ALA A C 1
ATOM 8169 O O . ALA A 1 1011 ? 2.290 52.136 -64.889 1.00 70.56 1011 ALA A O 1
ATOM 8170 N N . GLU A 1 1012 ? 2.432 50.976 -66.818 1.00 76.00 1012 GLU A N 1
ATOM 8171 C CA . GLU A 1 1012 ? 3.130 49.784 -66.308 1.00 76.00 1012 GLU A CA 1
ATOM 8172 C C . GLU A 1 1012 ? 4.353 50.148 -65.450 1.00 76.00 1012 GLU A C 1
ATOM 8174 O O . GLU A 1 1012 ? 4.477 49.696 -64.314 1.00 76.00 1012 GLU A O 1
ATOM 8179 N N . VAL A 1 1013 ? 5.234 51.033 -65.933 1.00 74.56 1013 VAL A N 1
ATOM 8180 C CA . VAL A 1 1013 ? 6.419 51.467 -65.167 1.00 74.56 1013 VAL A CA 1
ATOM 8181 C C . VAL A 1 1013 ? 6.046 52.258 -63.904 1.00 74.56 1013 VAL A C 1
ATOM 8183 O O . VAL A 1 1013 ? 6.726 52.129 -62.882 1.00 74.56 1013 VAL A O 1
ATOM 8186 N N . SER A 1 1014 ? 4.981 53.069 -63.930 1.00 77.19 1014 SER A N 1
ATOM 8187 C CA . SER A 1 1014 ? 4.497 53.748 -62.719 1.00 77.19 1014 SER A CA 1
ATOM 8188 C C . SER A 1 1014 ? 3.860 52.775 -61.719 1.00 77.19 1014 SER A C 1
ATOM 8190 O O . SER A 1 1014 ? 4.067 52.910 -60.511 1.00 77.19 1014 SER A O 1
ATOM 8192 N N . GLU A 1 1015 ? 3.161 51.757 -62.218 1.00 80.31 1015 GLU A N 1
ATOM 8193 C CA . GLU A 1 1015 ? 2.470 50.747 -61.425 1.00 80.31 1015 GLU A CA 1
ATOM 8194 C C . GLU A 1 1015 ? 3.468 49.794 -60.755 1.00 80.31 1015 GLU A C 1
ATOM 8196 O O . GLU A 1 1015 ? 3.399 49.606 -59.544 1.00 80.31 1015 GLU A O 1
ATOM 8201 N N . LEU A 1 1016 ? 4.493 49.322 -61.474 1.00 79.00 1016 LEU A N 1
ATOM 8202 C CA . LEU A 1 1016 ? 5.602 48.538 -60.913 1.00 79.00 1016 LEU A CA 1
ATOM 8203 C C . LEU A 1 1016 ? 6.354 49.289 -59.801 1.00 79.00 1016 LEU A C 1
ATOM 8205 O O . LEU A 1 1016 ? 6.698 48.703 -58.774 1.00 79.00 1016 LEU A O 1
ATOM 8209 N N . ARG A 1 1017 ? 6.576 50.604 -59.949 1.00 79.62 1017 ARG A N 1
ATOM 8210 C CA . ARG A 1 1017 ? 7.178 51.432 -58.883 1.00 79.62 1017 ARG A CA 1
ATOM 8211 C C . ARG A 1 1017 ? 6.264 51.551 -57.662 1.00 79.62 1017 ARG A C 1
ATOM 8213 O O . ARG A 1 1017 ? 6.751 51.511 -56.531 1.00 79.62 1017 ARG A O 1
ATOM 8220 N N . HIS A 1 1018 ? 4.953 51.674 -57.870 1.00 82.81 1018 HIS A N 1
ATOM 8221 C CA . HIS A 1 1018 ? 3.978 51.701 -56.782 1.00 82.81 1018 HIS A CA 1
ATOM 8222 C C . HIS A 1 1018 ? 3.891 50.345 -56.061 1.00 82.81 1018 HIS A C 1
ATOM 8224 O O . HIS A 1 1018 ? 3.931 50.305 -54.830 1.00 82.81 1018 HIS A O 1
ATOM 8230 N N . GLN A 1 1019 ? 3.882 49.236 -56.807 1.00 86.38 1019 GLN A N 1
ATOM 8231 C CA . GLN A 1 1019 ? 3.931 47.868 -56.282 1.00 86.38 1019 GLN A CA 1
ATOM 8232 C C . GLN A 1 1019 ? 5.216 47.602 -55.479 1.00 86.38 1019 GLN A C 1
ATOM 8234 O O . GLN A 1 1019 ? 5.155 47.024 -54.398 1.00 86.38 1019 GLN A O 1
ATOM 8239 N N . LEU A 1 1020 ? 6.383 48.073 -55.937 1.00 85.50 1020 LEU A N 1
ATOM 8240 C CA . LEU A 1 1020 ? 7.640 47.912 -55.193 1.00 85.50 1020 LEU A CA 1
ATOM 8241 C C . LEU A 1 1020 ? 7.651 48.718 -53.880 1.00 85.50 1020 LEU A C 1
ATOM 8243 O O . LEU A 1 1020 ? 8.111 48.229 -52.848 1.00 85.50 1020 LEU A O 1
ATOM 8247 N N . SER A 1 1021 ? 7.125 49.947 -53.900 1.00 89.38 1021 SER A N 1
ATOM 8248 C CA . SER A 1 1021 ? 7.020 50.795 -52.702 1.00 89.38 1021 SER A CA 1
ATOM 8249 C C . SER A 1 1021 ? 6.053 50.209 -51.665 1.00 89.38 1021 SER A C 1
ATOM 8251 O O . SER A 1 1021 ? 6.392 50.108 -50.485 1.00 89.38 1021 SER A O 1
ATOM 8253 N N . THR A 1 1022 ? 4.880 49.750 -52.110 1.00 88.38 1022 THR A N 1
ATOM 8254 C CA . THR A 1 1022 ? 3.874 49.115 -51.242 1.00 88.38 1022 THR A CA 1
ATOM 8255 C C . THR A 1 1022 ? 4.350 47.764 -50.703 1.00 88.38 1022 THR A C 1
ATOM 8257 O O . THR A 1 1022 ? 4.169 47.495 -49.517 1.00 88.38 1022 THR A O 1
ATOM 8260 N N . ALA A 1 1023 ? 5.063 46.960 -51.501 1.00 85.44 1023 ALA A N 1
ATOM 8261 C CA . ALA A 1 1023 ? 5.704 45.733 -51.026 1.00 85.44 1023 ALA A CA 1
ATOM 8262 C C . ALA A 1 1023 ? 6.733 46.015 -49.913 1.00 85.44 1023 ALA A C 1
ATOM 8264 O O . ALA A 1 1023 ? 6.678 45.384 -48.858 1.00 85.44 1023 ALA A O 1
ATOM 8265 N N . ASN A 1 1024 ? 7.611 47.010 -50.083 1.00 86.62 1024 ASN A N 1
ATOM 8266 C CA . ASN A 1 1024 ? 8.581 47.391 -49.048 1.00 86.62 1024 ASN A CA 1
ATOM 8267 C C . ASN A 1 1024 ? 7.914 47.903 -47.759 1.00 86.62 1024 ASN A C 1
ATOM 8269 O O . ASN A 1 1024 ? 8.385 47.596 -46.662 1.00 86.62 1024 ASN A O 1
ATOM 8273 N N . GLN A 1 1025 ? 6.802 48.637 -47.873 1.00 88.69 1025 GLN A N 1
ATOM 8274 C CA . GLN A 1 1025 ? 6.000 49.061 -46.720 1.00 88.69 1025 GLN A CA 1
ATOM 8275 C C . GLN A 1 1025 ? 5.369 47.855 -46.011 1.00 88.69 1025 GLN A C 1
ATOM 8277 O O . GLN A 1 1025 ? 5.563 47.700 -44.808 1.00 88.69 1025 GLN A O 1
ATOM 8282 N N . SER A 1 1026 ? 4.744 46.931 -46.750 1.00 86.81 1026 SER A N 1
ATOM 8283 C CA . SER A 1 1026 ? 4.157 45.713 -46.170 1.00 86.81 1026 SER A CA 1
ATOM 8284 C C . SER A 1 1026 ? 5.193 44.827 -45.462 1.00 86.81 1026 SER A C 1
ATOM 8286 O O . SER A 1 1026 ? 4.928 44.334 -44.370 1.00 86.81 1026 SER A O 1
ATOM 8288 N N . VAL A 1 1027 ? 6.414 44.699 -45.999 1.00 86.38 1027 VAL A N 1
ATOM 8289 C CA . VAL A 1 1027 ? 7.517 43.978 -45.337 1.00 86.38 1027 VAL A CA 1
ATOM 8290 C C . VAL A 1 1027 ? 7.955 44.683 -44.049 1.00 86.38 1027 VAL A C 1
ATOM 8292 O O . VAL A 1 1027 ? 8.266 44.015 -43.060 1.00 86.38 1027 VAL A O 1
ATOM 8295 N N . HIS A 1 1028 ? 7.979 46.019 -44.020 1.00 88.75 1028 HIS A N 1
ATOM 8296 C CA . HIS A 1 1028 ? 8.293 46.760 -42.798 1.00 88.75 1028 HIS A CA 1
ATOM 8297 C C . HIS A 1 1028 ? 7.184 46.610 -41.742 1.00 88.75 1028 HIS A C 1
ATOM 8299 O O . HIS A 1 1028 ? 7.487 46.430 -40.559 1.00 88.75 1028 HIS A O 1
ATOM 8305 N N . ASP A 1 1029 ? 5.916 46.653 -42.146 1.00 90.12 1029 ASP A N 1
ATOM 8306 C CA . ASP A 1 1029 ? 4.780 46.484 -41.238 1.00 90.12 1029 ASP A CA 1
ATOM 8307 C C . ASP A 1 1029 ? 4.703 45.052 -40.689 1.00 90.12 1029 ASP A C 1
ATOM 8309 O O . ASP A 1 1029 ? 4.556 44.885 -39.479 1.00 90.12 1029 ASP A O 1
ATOM 8313 N N . LEU A 1 1030 ? 4.951 44.027 -41.515 1.00 84.31 1030 LEU A N 1
ATOM 8314 C CA . LEU A 1 1030 ? 5.066 42.628 -41.076 1.00 84.31 1030 LEU A CA 1
ATOM 8315 C C . LEU A 1 1030 ? 6.233 42.414 -40.095 1.00 84.31 1030 LEU A C 1
ATOM 8317 O O . LEU A 1 1030 ? 6.075 41.753 -39.067 1.00 84.31 1030 LEU A O 1
ATOM 8321 N N . LYS A 1 1031 ? 7.401 43.025 -40.341 1.00 90.25 1031 LYS A N 1
ATOM 8322 C CA . LYS A 1 1031 ? 8.531 42.996 -39.388 1.00 90.25 1031 LYS A CA 1
ATOM 8323 C C . LYS A 1 1031 ? 8.208 43.708 -38.072 1.00 90.25 1031 LYS A C 1
ATOM 8325 O O . LYS A 1 1031 ? 8.747 43.343 -37.026 1.00 90.25 1031 LYS A O 1
ATOM 8330 N N . LYS A 1 1032 ? 7.347 44.727 -38.101 1.00 90.62 1032 LYS A N 1
ATOM 8331 C CA . LYS A 1 1032 ? 6.881 45.420 -36.897 1.00 90.62 1032 LYS A CA 1
ATOM 8332 C C . LYS A 1 1032 ? 5.855 44.578 -36.134 1.00 90.62 1032 LYS A C 1
ATOM 8334 O O . LYS A 1 1032 ? 6.013 44.426 -34.925 1.00 90.62 1032 LYS A O 1
ATOM 8339 N N . SER A 1 1033 ? 4.875 43.979 -36.814 1.00 88.25 1033 SER A N 1
ATOM 8340 C CA . SER A 1 1033 ? 3.885 43.101 -36.179 1.00 88.25 1033 SER A CA 1
ATOM 8341 C C . SER A 1 1033 ? 4.520 41.843 -35.588 1.00 88.25 1033 SER A C 1
ATOM 8343 O O . SER A 1 1033 ? 4.123 41.439 -34.500 1.00 88.25 1033 SER A O 1
ATOM 8345 N N . LEU A 1 1034 ? 5.548 41.274 -36.233 1.00 86.88 1034 LEU A N 1
ATOM 8346 C CA . LEU A 1 1034 ? 6.322 40.152 -35.690 1.00 86.88 1034 LEU A CA 1
ATOM 8347 C C . LEU A 1 1034 ? 6.984 40.523 -34.352 1.00 86.88 1034 LEU A C 1
ATOM 8349 O O . LEU A 1 1034 ? 6.742 39.865 -33.345 1.00 86.88 1034 LEU A O 1
ATOM 8353 N N . ARG A 1 1035 ? 7.712 41.647 -34.298 1.00 88.94 1035 ARG A N 1
ATOM 8354 C CA . ARG A 1 1035 ? 8.337 42.150 -33.057 1.00 88.94 1035 ARG A CA 1
ATOM 8355 C C . ARG A 1 1035 ? 7.324 42.506 -31.966 1.00 88.94 1035 ARG A C 1
ATOM 8357 O O . ARG A 1 1035 ? 7.630 42.425 -30.779 1.00 88.94 1035 ARG A O 1
ATOM 8364 N N . GLU A 1 1036 ? 6.124 42.945 -32.337 1.00 89.00 1036 GLU A N 1
ATOM 8365 C CA . GLU A 1 1036 ? 5.036 43.179 -31.380 1.00 89.00 1036 GLU A CA 1
ATOM 8366 C C . GLU A 1 1036 ? 4.413 41.867 -30.876 1.00 89.00 1036 GLU A C 1
ATOM 8368 O O . GLU A 1 1036 ? 4.050 41.789 -29.701 1.00 89.00 1036 GLU A O 1
ATOM 8373 N N . ALA A 1 1037 ? 4.341 40.825 -31.709 1.00 82.31 1037 ALA A N 1
ATOM 8374 C CA . ALA A 1 1037 ? 3.919 39.485 -31.308 1.00 82.31 1037 ALA A CA 1
ATOM 8375 C C . ALA A 1 1037 ? 4.949 38.812 -30.380 1.00 82.31 1037 ALA A C 1
ATOM 8377 O O . ALA A 1 1037 ? 4.565 38.307 -29.330 1.00 82.31 1037 ALA A O 1
ATOM 8378 N N . GLU A 1 1038 ? 6.248 38.895 -30.685 1.00 85.56 1038 GLU A N 1
ATOM 8379 C CA . GLU A 1 1038 ? 7.345 38.404 -29.828 1.00 85.56 1038 GLU A CA 1
ATOM 8380 C C . GLU A 1 1038 ? 7.344 39.070 -28.441 1.00 85.56 1038 GLU A C 1
ATOM 8382 O O . GLU A 1 1038 ? 7.501 38.409 -27.410 1.00 85.56 1038 GLU A O 1
ATOM 8387 N N . ARG A 1 1039 ? 7.104 40.387 -28.382 1.00 89.06 1039 ARG A N 1
ATOM 8388 C CA . ARG A 1 1039 ? 6.965 41.116 -27.109 1.00 89.06 1039 ARG A CA 1
ATOM 8389 C C . ARG A 1 1039 ? 5.739 40.678 -26.313 1.00 89.06 1039 ARG A C 1
ATOM 8391 O O . ARG A 1 1039 ? 5.832 40.564 -25.097 1.00 89.06 1039 ARG A O 1
ATOM 8398 N N . LYS A 1 1040 ? 4.609 40.407 -26.973 1.00 88.12 1040 LYS A N 1
ATOM 8399 C CA . LYS A 1 1040 ? 3.409 39.874 -26.307 1.00 88.12 1040 LYS A CA 1
ATOM 8400 C C . LYS A 1 1040 ? 3.637 38.451 -25.797 1.00 88.12 1040 LYS A C 1
ATOM 8402 O O . LYS A 1 1040 ? 3.335 38.190 -24.641 1.00 88.12 1040 LYS A O 1
ATOM 8407 N N . ALA A 1 1041 ? 4.236 37.578 -26.608 1.00 84.31 1041 ALA A N 1
ATOM 8408 C CA . ALA A 1 1041 ? 4.554 36.201 -26.232 1.00 84.31 1041 ALA A CA 1
ATOM 8409 C C . ALA A 1 1041 ? 5.524 36.138 -25.038 1.00 84.31 1041 ALA A C 1
ATOM 8411 O O . ALA A 1 1041 ? 5.270 35.428 -24.067 1.00 84.31 1041 ALA A O 1
ATOM 8412 N N . SER A 1 1042 ? 6.594 36.941 -25.059 1.00 87.56 1042 SER A N 1
ATOM 8413 C CA . SER A 1 1042 ? 7.544 37.030 -23.940 1.00 87.56 1042 SER A CA 1
ATOM 8414 C C . SER A 1 1042 ? 6.970 37.729 -22.700 1.00 87.56 1042 SER A C 1
ATOM 8416 O O . SER A 1 1042 ? 7.400 37.430 -21.589 1.00 87.56 1042 SER A O 1
ATOM 8418 N N . ALA A 1 1043 ? 5.990 38.629 -22.839 1.00 86.69 1043 ALA A N 1
ATOM 8419 C CA . ALA A 1 1043 ? 5.237 39.150 -21.696 1.00 86.69 1043 ALA A CA 1
ATOM 8420 C C . ALA A 1 1043 ? 4.346 38.061 -21.073 1.00 86.69 1043 ALA A C 1
ATOM 8422 O O . ALA A 1 1043 ? 4.426 37.837 -19.869 1.00 86.69 1043 ALA A O 1
ATOM 8423 N N . SER A 1 1044 ? 3.584 37.312 -21.881 1.00 86.44 1044 SER A N 1
ATOM 8424 C CA . SER A 1 1044 ? 2.764 36.199 -21.380 1.00 86.44 1044 SER A CA 1
ATOM 8425 C C . SER A 1 1044 ? 3.593 35.066 -20.771 1.00 86.44 1044 SER A C 1
ATOM 8427 O O . SER A 1 1044 ? 3.156 34.465 -19.797 1.00 86.44 1044 SER A O 1
ATOM 8429 N N . ALA A 1 1045 ? 4.799 34.799 -21.285 1.00 83.75 1045 ALA A N 1
ATOM 8430 C CA . ALA A 1 1045 ? 5.711 33.826 -20.687 1.00 83.75 1045 ALA A CA 1
ATOM 8431 C C . ALA A 1 1045 ? 6.150 34.256 -19.276 1.00 83.75 1045 ALA A C 1
ATOM 8433 O O . ALA A 1 1045 ? 6.065 33.459 -18.349 1.00 83.75 1045 ALA A O 1
ATOM 8434 N N . ARG A 1 1046 ? 6.519 35.534 -19.083 1.00 88.12 1046 ARG A N 1
ATOM 8435 C CA . ARG A 1 1046 ? 6.849 36.080 -17.753 1.00 88.12 1046 ARG A CA 1
ATOM 8436 C C . ARG A 1 1046 ? 5.651 36.078 -16.797 1.00 88.12 1046 ARG A C 1
ATOM 8438 O O . ARG A 1 1046 ? 5.826 35.765 -15.628 1.00 88.12 1046 ARG A O 1
ATOM 8445 N N . GLU A 1 1047 ? 4.442 36.384 -17.278 1.00 88.81 1047 GLU A N 1
ATOM 8446 C CA . GLU A 1 1047 ? 3.222 36.284 -16.456 1.00 88.81 1047 GLU A CA 1
ATOM 8447 C C . GLU A 1 1047 ? 2.905 34.842 -16.033 1.00 88.81 1047 GLU A C 1
ATOM 8449 O O . GLU A 1 1047 ? 2.375 34.632 -14.944 1.00 88.81 1047 GLU A O 1
ATOM 8454 N N . LEU A 1 1048 ? 3.201 33.846 -16.876 1.00 80.38 1048 LEU A N 1
ATOM 8455 C CA . LEU A 1 1048 ? 3.048 32.435 -16.516 1.00 80.38 1048 LEU A CA 1
ATOM 8456 C C . LEU A 1 1048 ? 4.132 31.979 -15.534 1.00 80.38 1048 LEU A C 1
ATOM 8458 O O . LEU A 1 1048 ? 3.795 31.271 -14.593 1.00 80.38 1048 LEU A O 1
ATOM 8462 N N . GLN A 1 1049 ? 5.381 32.422 -15.712 1.00 86.69 1049 GLN A N 1
ATOM 8463 C CA . GLN A 1 1049 ? 6.483 32.160 -14.780 1.00 86.69 1049 GLN A CA 1
ATOM 8464 C C . GLN A 1 1049 ? 6.142 32.679 -13.374 1.00 86.69 1049 GLN A C 1
ATOM 8466 O O . GLN A 1 1049 ? 6.065 31.892 -12.442 1.00 86.69 1049 GLN A O 1
ATOM 8471 N N . ALA A 1 1050 ? 5.772 33.960 -13.253 1.00 87.88 1050 ALA A N 1
ATOM 8472 C CA . ALA A 1 1050 ? 5.410 34.564 -11.969 1.00 87.88 1050 ALA A CA 1
ATOM 8473 C C . ALA A 1 1050 ? 4.230 33.855 -11.273 1.00 87.88 1050 ALA A C 1
ATOM 8475 O O . ALA A 1 1050 ? 4.192 33.774 -10.051 1.00 87.88 1050 ALA A O 1
ATOM 8476 N N . ARG A 1 1051 ? 3.272 33.302 -12.034 1.00 86.94 1051 ARG A N 1
ATOM 8477 C CA . ARG A 1 1051 ? 2.179 32.489 -11.467 1.00 86.94 1051 ARG A CA 1
ATOM 8478 C C . ARG A 1 1051 ? 2.618 31.099 -11.016 1.00 86.94 1051 ARG A C 1
ATOM 8480 O O . ARG A 1 1051 ? 1.942 30.526 -10.170 1.00 86.94 1051 ARG A O 1
ATOM 8487 N N . LEU A 1 1052 ? 3.668 30.527 -11.604 1.00 80.31 1052 LEU A N 1
ATOM 8488 C CA . LEU A 1 1052 ? 4.255 29.281 -11.112 1.00 80.31 1052 LEU A CA 1
ATOM 8489 C C . LEU A 1 1052 ? 4.991 29.550 -9.799 1.00 80.31 1052 LEU A C 1
ATOM 8491 O O . LEU A 1 1052 ? 4.712 28.859 -8.827 1.00 80.31 1052 LEU A O 1
ATOM 8495 N N . ASP A 1 1053 ? 5.792 30.616 -9.741 1.00 87.00 1053 ASP A N 1
ATOM 8496 C CA . ASP A 1 1053 ? 6.492 31.047 -8.526 1.00 87.00 1053 ASP A CA 1
ATOM 8497 C C . ASP A 1 1053 ? 5.490 31.314 -7.371 1.00 87.00 1053 ASP A C 1
ATOM 8499 O O . ASP A 1 1053 ? 5.630 30.767 -6.278 1.00 87.00 1053 ASP A O 1
ATOM 8503 N N . GLU A 1 1054 ? 4.395 32.050 -7.633 1.00 88.00 1054 GLU A N 1
ATOM 8504 C CA . GLU A 1 1054 ? 3.295 32.264 -6.669 1.00 88.00 1054 GLU A CA 1
ATOM 8505 C C . GLU A 1 1054 ? 2.650 30.945 -6.182 1.00 88.00 1054 GLU A C 1
ATOM 8507 O O . GLU A 1 1054 ? 2.278 30.826 -5.012 1.00 88.00 1054 GLU A O 1
ATOM 8512 N N . LEU A 1 1055 ? 2.504 29.941 -7.058 1.00 74.00 1055 LEU A N 1
ATOM 8513 C CA . LEU A 1 1055 ? 1.938 28.632 -6.705 1.00 74.00 1055 LEU A CA 1
ATOM 8514 C C . LEU A 1 1055 ? 2.924 27.747 -5.927 1.00 74.00 1055 LEU A C 1
ATOM 8516 O O . LEU A 1 1055 ? 2.487 26.918 -5.123 1.00 74.00 1055 LEU A O 1
ATOM 8520 N N . GLU A 1 1056 ? 4.229 27.902 -6.146 1.00 81.88 1056 GLU A N 1
ATOM 8521 C CA . GLU A 1 1056 ? 5.273 27.221 -5.377 1.00 81.88 1056 GLU A CA 1
ATOM 8522 C C . GLU A 1 1056 ? 5.375 27.789 -3.955 1.00 81.88 1056 GLU A C 1
ATOM 8524 O O . GLU A 1 1056 ? 5.397 27.011 -2.997 1.00 81.88 1056 GLU A O 1
ATOM 8529 N N . ASP A 1 1057 ? 5.281 29.112 -3.793 1.00 87.06 1057 ASP A N 1
ATOM 8530 C CA . ASP A 1 1057 ? 5.153 29.769 -2.485 1.00 87.06 1057 ASP A CA 1
ATOM 8531 C C . ASP A 1 1057 ? 3.870 29.333 -1.746 1.00 87.06 1057 ASP A C 1
ATOM 8533 O O . ASP A 1 1057 ? 3.915 28.957 -0.568 1.00 87.06 1057 ASP A O 1
ATOM 8537 N N . GLU A 1 1058 ? 2.709 29.313 -2.421 1.00 85.12 1058 GLU A N 1
ATOM 8538 C CA . GLU A 1 1058 ? 1.460 28.809 -1.822 1.00 85.12 1058 GLU A CA 1
ATOM 8539 C C . GLU A 1 1058 ? 1.567 27.325 -1.425 1.00 85.12 1058 GLU A C 1
ATOM 8541 O O . GLU A 1 1058 ? 1.058 26.924 -0.371 1.00 85.12 1058 GLU A O 1
ATOM 8546 N N . LYS A 1 1059 ? 2.252 26.499 -2.227 1.00 77.12 1059 LYS A N 1
ATOM 8547 C CA . LYS A 1 1059 ? 2.523 25.091 -1.905 1.00 77.12 1059 LYS A CA 1
ATOM 8548 C C . LYS A 1 1059 ? 3.397 24.972 -0.652 1.00 77.12 1059 LYS A C 1
ATOM 8550 O O . LYS A 1 1059 ? 3.019 24.213 0.241 1.00 77.12 1059 LYS A O 1
ATOM 8555 N N . LEU A 1 1060 ? 4.496 25.725 -0.560 1.00 85.25 1060 LEU A N 1
ATOM 8556 C CA . LEU A 1 1060 ? 5.417 25.712 0.582 1.00 85.25 1060 LEU A CA 1
ATOM 8557 C C . LEU A 1 1060 ? 4.689 26.057 1.892 1.00 85.25 1060 LEU A C 1
ATOM 8559 O O . LEU A 1 1060 ? 4.810 25.343 2.888 1.00 85.25 1060 LEU A O 1
ATOM 8563 N N . VAL A 1 1061 ? 3.860 27.107 1.875 1.00 88.44 1061 VAL A N 1
ATOM 8564 C CA . VAL A 1 1061 ? 3.055 27.526 3.037 1.00 88.44 1061 VAL A CA 1
ATOM 8565 C C . VAL A 1 1061 ? 2.026 26.457 3.430 1.00 88.44 1061 VAL A C 1
ATOM 8567 O O . VAL A 1 1061 ? 1.791 26.230 4.618 1.00 88.44 1061 VAL A O 1
ATOM 8570 N N . LEU A 1 1062 ? 1.416 25.766 2.460 1.00 70.31 1062 LEU A N 1
ATOM 8571 C CA . LEU A 1 1062 ? 0.494 24.658 2.733 1.00 70.31 1062 LEU A CA 1
ATOM 8572 C C . LEU A 1 1062 ? 1.198 23.394 3.248 1.00 70.31 1062 LEU A C 1
ATOM 8574 O O . LEU A 1 1062 ? 0.574 22.622 3.974 1.00 70.31 1062 LEU A O 1
ATOM 8578 N N . GLU A 1 1063 ? 2.456 23.160 2.876 1.00 79.88 1063 GLU A N 1
ATOM 8579 C CA . GLU A 1 1063 ? 3.263 22.041 3.375 1.00 79.88 1063 GLU A CA 1
ATOM 8580 C C . GLU A 1 1063 ? 3.709 22.292 4.823 1.00 79.88 1063 GLU A C 1
ATOM 8582 O O . GLU A 1 1063 ? 3.438 21.449 5.679 1.00 79.88 1063 GLU A O 1
ATOM 8587 N N . GLN A 1 1064 ? 4.204 23.494 5.139 1.00 84.12 1064 GLN A N 1
ATOM 8588 C CA . GLN A 1 1064 ? 4.486 23.915 6.522 1.00 84.12 1064 GLN A CA 1
ATOM 8589 C C . GLN A 1 1064 ? 3.235 23.833 7.413 1.00 84.12 1064 GLN A C 1
ATOM 8591 O O . GLN A 1 1064 ? 3.267 23.238 8.487 1.00 84.12 1064 GLN A O 1
ATOM 8596 N N . ALA A 1 1065 ? 2.085 24.329 6.939 1.00 83.38 1065 ALA A N 1
ATOM 8597 C CA . ALA A 1 1065 ? 0.827 24.247 7.686 1.00 83.38 1065 ALA A CA 1
ATOM 8598 C C . ALA A 1 1065 ? 0.311 22.803 7.886 1.00 83.38 1065 ALA A C 1
ATOM 8600 O O . ALA A 1 1065 ? -0.487 22.557 8.794 1.00 83.38 1065 ALA A O 1
ATOM 8601 N N . LEU A 1 1066 ? 0.731 21.846 7.048 1.00 72.06 1066 LEU A N 1
ATOM 8602 C CA . LEU A 1 1066 ? 0.439 20.420 7.230 1.00 72.06 1066 LEU A CA 1
ATOM 8603 C C . LEU A 1 1066 ? 1.390 19.763 8.238 1.00 72.06 1066 LEU A C 1
ATOM 8605 O O . LEU A 1 1066 ? 0.939 18.896 8.987 1.00 72.06 1066 LEU A O 1
ATOM 8609 N N . GLU A 1 1067 ? 2.660 20.165 8.290 1.00 84.44 1067 GLU A N 1
ATOM 8610 C CA . GLU A 1 1067 ? 3.606 19.717 9.321 1.00 84.44 1067 GLU A CA 1
ATOM 8611 C C . GLU A 1 1067 ? 3.238 20.267 10.704 1.00 84.44 1067 GLU A C 1
ATOM 8613 O O . GLU A 1 1067 ? 3.117 19.480 11.641 1.00 84.44 1067 GLU A O 1
ATOM 8618 N N . ASP A 1 1068 ? 2.909 21.558 10.817 1.00 84.81 1068 ASP A N 1
ATOM 8619 C CA . ASP A 1 1068 ? 2.390 22.173 12.051 1.00 84.81 1068 ASP A CA 1
ATOM 8620 C C . ASP A 1 1068 ? 1.104 21.487 12.553 1.00 84.81 1068 ASP A C 1
ATOM 8622 O O . ASP A 1 1068 ? 0.883 21.320 13.754 1.00 84.81 1068 ASP A O 1
ATOM 8626 N N . ALA A 1 1069 ? 0.229 21.062 11.636 1.00 78.06 1069 ALA A N 1
ATOM 8627 C CA . ALA A 1 1069 ? -0.987 20.334 11.993 1.00 78.06 1069 ALA A CA 1
ATOM 8628 C C . ALA A 1 1069 ? -0.710 18.888 12.443 1.00 78.06 1069 ALA A C 1
ATOM 8630 O O . ALA A 1 1069 ? -1.468 18.354 13.257 1.00 78.06 1069 ALA A O 1
ATOM 8631 N N . ARG A 1 1070 ? 0.350 18.249 11.927 1.00 78.50 1070 ARG A N 1
ATOM 8632 C CA . ARG A 1 1070 ? 0.792 16.908 12.346 1.00 78.50 1070 ARG A CA 1
ATOM 8633 C C . ARG A 1 1070 ? 1.464 16.947 13.711 1.00 78.50 1070 ARG A C 1
ATOM 8635 O O . ARG A 1 1070 ? 1.043 16.200 14.586 1.00 78.50 1070 ARG A O 1
ATOM 8642 N N . SER A 1 1071 ? 2.413 17.857 13.927 1.00 81.81 1071 SER A N 1
ATOM 8643 C CA . SER A 1 1071 ? 3.098 18.008 15.217 1.00 81.81 1071 SER A CA 1
ATOM 8644 C C . SER A 1 1071 ? 2.111 18.342 16.341 1.00 81.81 1071 SER A C 1
ATOM 8646 O O . SER A 1 1071 ? 2.108 17.676 17.374 1.00 81.81 1071 SER A O 1
ATOM 8648 N N . ALA A 1 1072 ? 1.163 19.258 16.111 1.00 83.25 1072 ALA A N 1
ATOM 8649 C CA . ALA A 1 1072 ? 0.092 19.544 17.069 1.00 83.25 1072 ALA A CA 1
ATOM 8650 C C . ALA A 1 1072 ? -0.831 18.332 17.332 1.00 83.25 1072 ALA A C 1
ATOM 8652 O O . ALA A 1 1072 ? -1.329 18.152 18.449 1.00 83.25 1072 ALA A O 1
ATOM 8653 N N . ALA A 1 1073 ? -1.071 17.480 16.328 1.00 77.31 1073 ALA A N 1
ATOM 8654 C CA . ALA A 1 1073 ? -1.824 16.241 16.514 1.00 77.31 1073 ALA A CA 1
ATOM 8655 C C . ALA A 1 1073 ? -1.036 15.221 17.355 1.00 77.31 1073 ALA A C 1
ATOM 8657 O O . ALA A 1 1073 ? -1.613 14.639 18.276 1.00 77.31 1073 ALA A O 1
ATOM 8658 N N . GLU A 1 1074 ? 0.265 15.063 17.105 1.00 84.06 1074 GLU A N 1
ATOM 8659 C CA . GLU A 1 1074 ? 1.181 14.191 17.851 1.00 84.06 1074 GLU A CA 1
ATOM 8660 C C . GLU A 1 1074 ? 1.348 14.636 19.313 1.00 84.06 1074 GLU A C 1
ATOM 8662 O O . GLU A 1 1074 ? 1.187 13.816 20.217 1.00 84.06 1074 GLU A O 1
ATOM 8667 N N . GLU A 1 1075 ? 1.527 15.934 19.586 1.00 83.94 1075 GLU A N 1
ATOM 8668 C CA . GLU A 1 1075 ? 1.511 16.486 20.952 1.00 83.94 1075 GLU A CA 1
ATOM 8669 C C . GLU A 1 1075 ? 0.179 16.192 21.668 1.00 83.94 1075 GLU A C 1
ATOM 8671 O O . GLU A 1 1075 ? 0.143 15.802 22.844 1.00 83.94 1075 GLU A O 1
ATOM 8676 N N . SER A 1 1076 ? -0.945 16.315 20.952 1.00 77.38 1076 SER A N 1
ATOM 8677 C CA . SER A 1 1076 ? -2.262 15.968 21.495 1.00 77.38 1076 SER A CA 1
ATOM 8678 C C . SER A 1 1076 ? -2.422 14.457 21.740 1.00 77.38 1076 SER A C 1
ATOM 8680 O O . SER A 1 1076 ? -3.179 14.047 22.622 1.00 77.38 1076 SER A O 1
ATOM 8682 N N . ALA A 1 1077 ? -1.733 13.603 20.981 1.00 80.81 1077 ALA A N 1
ATOM 8683 C CA . ALA A 1 1077 ? -1.737 12.158 21.185 1.00 80.81 1077 ALA A CA 1
ATOM 8684 C C . ALA A 1 1077 ? -0.873 11.775 22.397 1.00 80.81 1077 ALA A C 1
ATOM 8686 O O . ALA A 1 1077 ? -1.351 11.058 23.277 1.00 80.81 1077 ALA A O 1
ATOM 8687 N N . ALA A 1 1078 ? 0.337 12.331 22.509 1.00 86.25 1078 ALA A N 1
ATOM 8688 C CA . ALA A 1 1078 ? 1.249 12.105 23.630 1.00 86.25 1078 ALA A CA 1
ATOM 8689 C C . ALA A 1 1078 ? 0.633 12.529 24.977 1.00 86.25 1078 ALA A C 1
ATOM 8691 O O . ALA A 1 1078 ? 0.656 11.773 25.950 1.00 86.25 1078 ALA A O 1
ATOM 8692 N N . THR A 1 1079 ? -0.012 13.700 25.030 1.00 85.38 1079 THR A N 1
ATOM 8693 C CA . THR A 1 1079 ? -0.711 14.173 26.241 1.00 85.38 1079 THR A CA 1
ATOM 8694 C C . THR A 1 1079 ? -1.898 13.282 26.634 1.00 85.38 1079 THR A C 1
ATOM 8696 O O . THR A 1 1079 ? -2.110 13.030 27.827 1.00 85.38 1079 THR A O 1
ATOM 8699 N N . ARG A 1 1080 ? -2.638 12.723 25.661 1.00 72.19 1080 ARG A N 1
ATOM 8700 C CA . ARG A 1 1080 ? -3.663 11.696 25.926 1.00 72.19 1080 ARG A CA 1
ATOM 8701 C C . ARG A 1 1080 ? -3.041 10.392 26.425 1.00 72.19 1080 ARG A C 1
ATOM 8703 O O . ARG A 1 1080 ? -3.547 9.833 27.397 1.00 72.19 1080 ARG A O 1
ATOM 8710 N N . GLU A 1 1081 ? -1.936 9.935 25.843 1.00 87.00 1081 GLU A N 1
ATOM 8711 C CA . GLU A 1 1081 ? -1.244 8.715 26.274 1.00 87.00 1081 GLU A CA 1
ATOM 8712 C C . GLU A 1 1081 ? -0.714 8.838 27.713 1.00 87.00 1081 GLU A C 1
ATOM 8714 O O . GLU A 1 1081 ? -0.894 7.930 28.528 1.00 87.00 1081 GLU A O 1
ATOM 8719 N N . GLU A 1 1082 ? -0.146 9.990 28.078 1.00 86.62 1082 GLU A N 1
ATOM 8720 C CA . GLU A 1 1082 ? 0.221 10.306 29.460 1.00 86.62 1082 GLU A CA 1
ATOM 8721 C C . GLU A 1 1082 ? -0.977 10.279 30.415 1.00 86.62 1082 GLU A C 1
ATOM 8723 O O . GLU A 1 1082 ? -0.866 9.763 31.531 1.00 86.62 1082 GLU A O 1
ATOM 8728 N N . SER A 1 1083 ? -2.118 10.846 30.011 1.00 85.69 1083 SER A N 1
ATOM 8729 C CA . SER A 1 1083 ? -3.327 10.825 30.838 1.00 85.69 1083 SER A CA 1
ATOM 8730 C C . SER A 1 1083 ? -3.829 9.390 31.040 1.00 85.69 1083 SER A C 1
ATOM 8732 O O . SER A 1 1083 ? -4.083 8.989 32.174 1.00 85.69 1083 SER A O 1
ATOM 8734 N N . LEU A 1 1084 ? -3.839 8.565 29.986 1.00 78.00 1084 LEU A N 1
ATOM 8735 C CA . LEU A 1 1084 ? -4.195 7.148 30.058 1.00 78.00 1084 LEU A CA 1
ATOM 8736 C C . LEU A 1 1084 ? -3.224 6.355 30.942 1.00 78.00 1084 LEU A C 1
ATOM 8738 O O . LEU A 1 1084 ? -3.677 5.525 31.729 1.00 78.00 1084 LEU A O 1
ATOM 8742 N N . LYS A 1 1085 ? -1.913 6.629 30.891 1.00 87.38 1085 LYS A N 1
ATOM 8743 C CA . LYS A 1 1085 ? -0.921 6.044 31.817 1.00 87.38 1085 LYS A CA 1
ATOM 8744 C C . LYS A 1 1085 ? -1.229 6.420 33.274 1.00 87.38 1085 LYS A C 1
ATOM 8746 O O . LYS A 1 1085 ? -1.269 5.539 34.134 1.00 87.38 1085 LYS A O 1
ATOM 8751 N N . LYS A 1 1086 ? -1.539 7.694 33.549 1.00 87.25 1086 LYS A N 1
ATOM 8752 C CA . LYS A 1 1086 ? -1.935 8.182 34.888 1.00 87.25 1086 LYS A CA 1
ATOM 8753 C C . LYS A 1 1086 ? -3.236 7.521 35.376 1.00 87.25 1086 LYS A C 1
ATOM 8755 O O . LYS A 1 1086 ? -3.309 7.112 36.534 1.00 87.25 1086 LYS A O 1
ATOM 8760 N N . TYR A 1 1087 ? -4.237 7.350 34.509 1.00 79.00 1087 TYR A N 1
ATOM 8761 C CA . TYR A 1 1087 ? -5.501 6.683 34.852 1.00 79.00 1087 TYR A CA 1
ATOM 8762 C C . TYR A 1 1087 ? -5.361 5.169 35.050 1.00 79.00 1087 TYR A C 1
ATOM 8764 O O . TYR A 1 1087 ? -5.919 4.641 36.011 1.00 79.00 1087 TYR A O 1
ATOM 8772 N N . LYS A 1 1088 ? -4.561 4.476 34.227 1.00 82.75 1088 LYS A N 1
ATOM 8773 C CA . LYS A 1 1088 ? -4.210 3.060 34.439 1.00 82.75 1088 LYS A CA 1
ATOM 8774 C C . LYS A 1 1088 ? -3.527 2.857 35.794 1.00 82.75 1088 LYS A C 1
ATOM 8776 O O . LYS A 1 1088 ? -3.954 1.998 36.558 1.00 82.75 1088 LYS A O 1
ATOM 8781 N N . HIS A 1 1089 ? -2.557 3.704 36.144 1.00 87.12 1089 HIS A N 1
ATOM 8782 C CA . HIS A 1 1089 ? -1.874 3.623 37.437 1.00 87.12 1089 HIS A CA 1
ATOM 8783 C C . HIS A 1 1089 ? -2.815 3.879 38.632 1.00 87.12 1089 HIS A C 1
ATOM 8785 O O . HIS A 1 1089 ? -2.759 3.150 39.621 1.00 87.12 1089 HIS A O 1
ATOM 8791 N N . LYS A 1 1090 ? -3.739 4.853 38.532 1.00 82.88 1090 LYS A N 1
ATOM 8792 C CA . LYS A 1 1090 ? -4.807 5.047 39.535 1.00 82.88 1090 LYS A CA 1
ATOM 8793 C C . LYS A 1 1090 ? -5.691 3.799 39.673 1.00 82.88 1090 LYS A C 1
ATOM 8795 O O . LYS A 1 1090 ? -5.941 3.362 40.791 1.00 82.88 1090 LYS A O 1
ATOM 8800 N N . LEU A 1 1091 ? -6.135 3.209 38.560 1.00 74.75 1091 LEU A N 1
ATOM 8801 C CA . LEU A 1 1091 ? -6.950 1.987 38.556 1.00 74.75 1091 LEU A CA 1
ATOM 8802 C C . LEU A 1 1091 ? -6.225 0.797 39.194 1.00 74.75 1091 LEU A C 1
ATOM 8804 O O . LEU A 1 1091 ? -6.836 0.058 39.957 1.00 74.75 1091 LEU A O 1
ATOM 8808 N N . GLU A 1 1092 ? -4.931 0.616 38.927 1.00 85.00 1092 GLU A N 1
ATOM 8809 C CA . GLU A 1 1092 ? -4.137 -0.405 39.613 1.00 85.00 1092 GLU A CA 1
ATOM 8810 C C . GLU A 1 1092 ? -3.993 -0.132 41.113 1.00 85.00 1092 GLU A C 1
ATOM 8812 O O . GLU A 1 1092 ? -4.062 -1.071 41.900 1.00 85.00 1092 GLU A O 1
ATOM 8817 N N . LYS A 1 1093 ? -3.814 1.131 41.528 1.00 85.94 1093 LYS A N 1
ATOM 8818 C CA . LYS A 1 1093 ? -3.757 1.501 42.950 1.00 85.94 1093 LYS A CA 1
ATOM 8819 C C . LYS A 1 1093 ? -5.067 1.155 43.663 1.00 85.94 1093 LYS A C 1
ATOM 8821 O O . LYS A 1 1093 ? -5.020 0.471 44.676 1.00 85.94 1093 LYS A O 1
ATOM 8826 N N . TYR A 1 1094 ? -6.215 1.522 43.090 1.00 76.44 1094 TYR A N 1
ATOM 8827 C CA . TYR A 1 1094 ? -7.525 1.173 43.651 1.00 76.44 1094 TYR A CA 1
ATOM 8828 C C . TYR A 1 1094 ? -7.806 -0.338 43.644 1.00 76.44 1094 TYR A C 1
ATOM 8830 O O . TYR A 1 1094 ? -8.460 -0.836 44.556 1.00 76.44 1094 TYR A O 1
ATOM 8838 N N . LYS A 1 1095 ? -7.299 -1.088 42.653 1.00 83.00 1095 LYS A N 1
ATOM 8839 C CA . LYS A 1 1095 ? -7.355 -2.559 42.671 1.00 83.00 1095 LYS A CA 1
ATOM 8840 C C . LYS A 1 1095 ? -6.539 -3.133 43.829 1.00 83.00 1095 LYS A C 1
ATOM 8842 O O . LYS A 1 1095 ? -7.096 -3.907 44.593 1.00 83.00 1095 LYS A O 1
ATOM 8847 N N . ARG A 1 1096 ? -5.282 -2.698 44.005 1.00 81.69 1096 ARG A N 1
ATOM 8848 C CA . ARG A 1 1096 ? -4.429 -3.109 45.138 1.00 81.69 1096 ARG A CA 1
ATOM 8849 C C . ARG A 1 1096 ? -5.105 -2.797 46.476 1.00 81.69 1096 ARG A C 1
ATOM 8851 O O . ARG A 1 1096 ? -5.328 -3.713 47.245 1.00 81.69 1096 ARG A O 1
ATOM 8858 N N . GLU A 1 1097 ? -5.572 -1.564 46.683 1.00 82.38 1097 GLU A N 1
ATOM 8859 C CA . GLU A 1 1097 ? -6.283 -1.162 47.911 1.00 82.38 1097 GLU A CA 1
ATOM 8860 C C . GLU A 1 1097 ? -7.531 -2.015 48.197 1.00 82.38 1097 GLU A C 1
ATOM 8862 O O . GLU A 1 1097 ? -7.771 -2.407 49.337 1.00 82.38 1097 GLU A O 1
ATOM 8867 N N . ARG A 1 1098 ? -8.326 -2.337 47.170 1.00 76.62 1098 ARG A N 1
ATOM 8868 C CA . ARG A 1 1098 ? -9.491 -3.225 47.305 1.00 76.62 1098 ARG A CA 1
ATOM 8869 C C . ARG A 1 1098 ? -9.077 -4.654 47.661 1.00 76.62 1098 ARG A C 1
ATOM 8871 O O . ARG A 1 1098 ? -9.740 -5.292 48.476 1.00 76.62 1098 ARG A O 1
ATOM 8878 N N . ASP A 1 1099 ? -8.023 -5.160 47.034 1.00 79.94 1099 ASP A N 1
ATOM 8879 C CA . ASP A 1 1099 ? -7.554 -6.529 47.226 1.00 79.94 1099 ASP A CA 1
ATOM 8880 C C . ASP A 1 1099 ? -6.879 -6.685 48.608 1.00 79.94 1099 ASP A C 1
ATOM 8882 O O . ASP A 1 1099 ? -7.148 -7.673 49.292 1.00 79.94 1099 ASP A O 1
ATOM 8886 N N . ASP A 1 1100 ? -6.153 -5.661 49.078 1.00 80.12 1100 ASP A N 1
ATOM 8887 C CA . ASP A 1 1100 ? -5.580 -5.540 50.430 1.00 80.12 1100 ASP A CA 1
ATOM 8888 C C . ASP A 1 1100 ? -6.676 -5.489 51.517 1.00 80.12 1100 ASP A C 1
ATOM 8890 O O . ASP A 1 1100 ? -6.586 -6.163 52.548 1.00 80.12 1100 ASP A O 1
ATOM 8894 N N . LEU A 1 1101 ? -7.765 -4.741 51.281 1.00 75.88 1101 LEU A N 1
ATOM 8895 C CA . LEU A 1 1101 ? -8.945 -4.744 52.159 1.00 75.88 1101 LEU A CA 1
ATOM 8896 C C . LEU A 1 1101 ? -9.644 -6.115 52.168 1.00 75.88 1101 LEU A C 1
ATOM 8898 O O . LEU A 1 1101 ? -10.106 -6.574 53.214 1.00 75.88 1101 LEU A O 1
ATOM 8902 N N . ALA A 1 1102 ? -9.694 -6.803 51.023 1.00 72.75 1102 ALA A N 1
ATOM 8903 C CA . ALA A 1 1102 ? -10.274 -8.139 50.909 1.00 72.75 1102 ALA A CA 1
ATOM 8904 C C . ALA A 1 1102 ? -9.401 -9.245 51.533 1.00 72.75 1102 ALA A C 1
ATOM 8906 O O . ALA A 1 1102 ? -9.931 -10.311 51.865 1.00 72.75 1102 ALA A O 1
ATOM 8907 N N . THR A 1 1103 ? -8.087 -9.040 51.682 1.00 77.56 1103 THR A N 1
ATOM 8908 C CA . THR A 1 1103 ? -7.222 -9.898 52.510 1.00 77.56 1103 THR A CA 1
ATOM 8909 C C . THR A 1 1103 ? -7.370 -9.569 53.989 1.00 77.56 1103 THR A C 1
ATOM 8911 O O . THR A 1 1103 ? -7.621 -10.482 54.765 1.00 77.56 1103 THR A O 1
ATOM 8914 N N . ALA A 1 1104 ? -7.369 -8.288 54.378 1.00 73.69 1104 ALA A N 1
ATOM 8915 C CA . ALA A 1 1104 ? -7.542 -7.881 55.775 1.00 73.69 1104 ALA A CA 1
ATOM 8916 C C . ALA A 1 1104 ? -8.868 -8.384 56.383 1.00 73.69 1104 ALA A C 1
ATOM 8918 O O . ALA A 1 1104 ? -8.890 -8.859 57.517 1.00 73.69 1104 ALA A O 1
ATOM 8919 N N . LEU A 1 1105 ? -9.966 -8.362 55.614 1.00 70.19 1105 LEU A N 1
ATOM 8920 C CA . LEU A 1 1105 ? -11.250 -8.944 56.028 1.00 70.19 1105 LEU A CA 1
ATOM 8921 C C . LEU A 1 1105 ? -11.190 -10.474 56.198 1.00 70.19 1105 LEU A C 1
ATOM 8923 O O . LEU A 1 1105 ? -11.810 -11.006 57.119 1.00 70.19 1105 LEU A O 1
ATOM 8927 N N . ARG A 1 1106 ? -10.436 -11.187 55.351 1.00 71.69 1106 ARG A N 1
ATOM 8928 C CA . ARG A 1 1106 ? -10.219 -12.640 55.489 1.00 71.69 1106 ARG A CA 1
ATOM 8929 C C . ARG A 1 1106 ? -9.357 -12.970 56.704 1.00 71.69 1106 ARG A C 1
ATOM 8931 O O . ARG A 1 1106 ? -9.705 -13.878 57.454 1.00 71.69 1106 ARG A O 1
ATOM 8938 N N . ASP A 1 1107 ? -8.297 -12.208 56.946 1.00 74.50 1107 ASP A N 1
ATOM 8939 C CA . ASP A 1 1107 ? -7.429 -12.390 58.111 1.00 74.50 1107 ASP A CA 1
ATOM 8940 C C . ASP A 1 1107 ? -8.184 -12.097 59.416 1.00 74.50 1107 ASP A C 1
ATOM 8942 O O . ASP A 1 1107 ? -8.069 -12.852 60.382 1.00 74.50 1107 ASP A O 1
ATOM 8946 N N . GLN A 1 1108 ? -9.045 -11.071 59.434 1.00 65.00 1108 GLN A N 1
ATOM 8947 C CA . GLN A 1 1108 ? -9.929 -10.784 60.568 1.00 65.00 1108 GLN A CA 1
ATOM 8948 C C . GLN A 1 1108 ? -10.927 -11.928 60.823 1.00 65.00 1108 GLN A C 1
ATOM 8950 O O . GLN A 1 1108 ? -11.138 -12.311 61.976 1.00 65.00 1108 GLN A O 1
ATOM 8955 N N . GLN A 1 1109 ? -11.506 -12.516 59.768 1.00 60.97 1109 GLN A N 1
ATOM 8956 C CA . GLN A 1 1109 ? -12.361 -13.703 59.888 1.00 60.97 1109 GLN A CA 1
ATOM 8957 C C . GLN A 1 1109 ? -11.589 -14.917 60.429 1.00 60.97 1109 GLN A C 1
ATOM 8959 O O . GLN A 1 1109 ? -12.086 -15.598 61.326 1.00 60.97 1109 GLN A O 1
ATOM 8964 N N . HIS A 1 1110 ? -10.366 -15.170 59.952 1.00 66.94 1110 HIS A N 1
ATOM 8965 C CA . HIS A 1 1110 ? -9.532 -16.273 60.440 1.00 66.94 1110 HIS A CA 1
ATOM 8966 C C . HIS A 1 1110 ? -9.096 -16.101 61.904 1.00 66.94 1110 HIS A C 1
ATOM 8968 O O . HIS A 1 1110 ? -9.136 -17.080 62.654 1.00 66.94 1110 HIS A O 1
ATOM 8974 N N . ASN A 1 1111 ? -8.748 -14.880 62.331 1.00 61.97 1111 ASN A N 1
ATOM 8975 C CA . ASN A 1 1111 ? -8.419 -14.584 63.730 1.00 61.97 1111 ASN A CA 1
ATOM 8976 C C . ASN A 1 1111 ? -9.631 -14.780 64.654 1.00 61.97 1111 ASN A C 1
ATOM 8978 O O . ASN A 1 1111 ? -9.515 -15.469 65.669 1.00 61.97 1111 ASN A O 1
ATOM 8982 N N . ASN A 1 1112 ? -10.808 -14.259 64.280 1.00 56.56 1112 ASN A N 1
ATOM 8983 C CA . ASN A 1 1112 ? -12.036 -14.460 65.062 1.00 56.56 1112 ASN A CA 1
ATOM 8984 C C . ASN A 1 1112 ? -12.402 -15.946 65.208 1.00 56.56 1112 ASN A C 1
ATOM 8986 O O . ASN A 1 1112 ? -12.921 -16.350 66.247 1.00 56.56 1112 ASN A O 1
ATOM 8990 N N . ASN A 1 1113 ? -12.106 -16.777 64.203 1.00 53.47 1113 ASN A N 1
ATOM 8991 C CA . ASN A 1 1113 ? -12.419 -18.207 64.251 1.00 53.47 1113 ASN A CA 1
ATOM 8992 C C . ASN A 1 1113 ? -11.480 -19.022 65.170 1.00 53.47 1113 ASN A C 1
ATOM 8994 O O . ASN A 1 1113 ? -11.776 -20.179 65.462 1.00 53.47 1113 ASN A O 1
ATOM 8998 N N . HIS A 1 1114 ? -10.368 -18.442 65.647 1.00 52.41 1114 HIS A N 1
ATOM 8999 C CA . HIS A 1 1114 ? -9.500 -19.057 66.665 1.00 52.41 1114 HIS A CA 1
ATOM 9000 C C . HIS A 1 1114 ? -9.804 -18.592 68.101 1.00 52.41 1114 HIS A C 1
ATOM 9002 O O . HIS A 1 1114 ? -9.456 -19.295 69.050 1.00 52.41 1114 HIS A O 1
ATOM 9008 N N . SER A 1 1115 ? -10.495 -17.464 68.300 1.00 45.50 1115 SER A N 1
ATOM 9009 C CA . SER A 1 1115 ? -10.879 -16.957 69.629 1.00 45.50 1115 SER A CA 1
ATOM 9010 C C . SER A 1 1115 ? -12.240 -17.489 70.089 1.00 45.50 1115 SER A C 1
ATOM 9012 O O . SER A 1 1115 ? -13.171 -16.737 70.381 1.00 45.50 1115 SER A O 1
ATOM 9014 N N . ASN A 1 1116 ? -12.364 -18.810 70.165 1.00 37.75 1116 ASN A N 1
ATOM 9015 C CA . ASN A 1 1116 ? -13.602 -19.478 70.544 1.00 37.75 1116 ASN A CA 1
ATOM 9016 C C . ASN A 1 1116 ? -13.769 -19.557 72.080 1.00 37.75 1116 ASN A C 1
ATOM 9018 O O . ASN A 1 1116 ? -13.686 -20.650 72.631 1.00 37.75 1116 ASN A O 1
ATOM 9022 N N . HIS A 1 1117 ? -13.991 -18.425 72.777 1.00 33.16 1117 HIS A N 1
ATOM 9023 C CA . HIS A 1 1117 ? -14.862 -18.357 73.974 1.00 33.16 1117 HIS A CA 1
ATOM 9024 C C . HIS A 1 1117 ? -15.137 -16.919 74.480 1.00 33.16 1117 HIS A C 1
ATOM 9026 O O . HIS A 1 1117 ? -14.213 -16.175 74.787 1.00 33.16 1117 HIS A O 1
ATOM 9032 N N . SER A 1 1118 ? -16.421 -16.604 74.705 1.00 35.84 1118 SER A N 1
ATOM 9033 C CA . SER A 1 1118 ? -16.941 -15.564 75.620 1.00 35.84 1118 SER A CA 1
ATOM 9034 C C . SER A 1 1118 ? -16.476 -14.100 75.453 1.00 35.84 1118 SER A C 1
ATOM 9036 O O . SER A 1 1118 ? -15.561 -13.639 76.135 1.00 35.84 1118 SER A O 1
ATOM 9038 N N . GLY A 1 1119 ? -17.260 -13.302 74.720 1.00 33.31 1119 GLY A N 1
ATOM 9039 C CA . GLY A 1 1119 ? -17.235 -11.838 74.836 1.00 33.31 1119 GLY A CA 1
ATOM 9040 C C . GLY A 1 1119 ? -18.125 -11.140 73.809 1.00 33.31 1119 GLY A C 1
ATOM 9041 O O . GLY A 1 1119 ? -17.762 -11.055 72.641 1.00 33.31 1119 GLY A O 1
ATOM 9042 N N . LEU A 1 1120 ? -19.283 -10.624 74.237 1.00 37.16 1120 LEU A N 1
ATOM 9043 C CA . LEU A 1 1120 ? -20.171 -9.801 73.405 1.00 37.16 1120 LEU A CA 1
ATOM 9044 C C . LEU A 1 1120 ? -19.526 -8.428 73.148 1.00 37.16 1120 LEU A C 1
ATOM 9046 O O . LEU A 1 1120 ? -19.847 -7.447 73.813 1.00 37.16 1120 LEU A O 1
ATOM 9050 N N . SER A 1 1121 ? -18.596 -8.364 72.195 1.00 42.62 1121 SER A N 1
ATOM 9051 C CA . SER A 1 1121 ? -18.040 -7.097 71.723 1.00 42.62 1121 SER A CA 1
ATOM 9052 C C . SER A 1 1121 ? -19.048 -6.433 70.789 1.00 42.62 1121 SER A C 1
ATOM 9054 O O . SER A 1 1121 ? -19.037 -6.655 69.577 1.00 42.62 1121 SER A O 1
ATOM 9056 N N . GLU A 1 1122 ? -19.948 -5.630 71.358 1.00 44.91 1122 GLU A N 1
ATOM 9057 C CA . GLU A 1 1122 ? -20.731 -4.669 70.585 1.00 44.91 1122 GLU A CA 1
ATOM 9058 C C . GLU A 1 1122 ? -19.760 -3.794 69.780 1.00 44.91 1122 GLU A C 1
ATOM 9060 O O . GLU A 1 1122 ? -19.013 -3.011 70.365 1.00 44.91 1122 GLU A O 1
ATOM 9065 N N . MET A 1 1123 ? -19.756 -3.940 68.446 1.00 43.81 1123 MET A N 1
ATOM 9066 C CA . MET A 1 1123 ? -19.036 -3.026 67.548 1.00 43.81 1123 MET A CA 1
ATOM 9067 C C . MET A 1 1123 ? -19.361 -1.598 67.962 1.00 43.81 1123 MET A C 1
ATOM 9069 O O . MET A 1 1123 ? -20.543 -1.225 67.989 1.00 43.81 1123 MET A O 1
ATOM 9073 N N . SER A 1 1124 ? -18.336 -0.815 68.286 1.00 55.47 1124 SER A N 1
ATOM 9074 C CA . SER A 1 1124 ? -18.572 0.480 68.905 1.00 55.47 1124 SER A CA 1
ATOM 9075 C C . SER A 1 1124 ? -19.360 1.383 67.948 1.00 55.47 1124 SER A C 1
ATOM 9077 O O . SER A 1 1124 ? -19.267 1.293 66.717 1.00 55.47 1124 SER A O 1
ATOM 9079 N N . LEU A 1 1125 ? -20.170 2.289 68.503 1.00 58.31 1125 LEU A N 1
ATOM 9080 C CA . LEU A 1 1125 ? -20.904 3.265 67.687 1.00 58.31 1125 LEU A CA 1
ATOM 9081 C C . LEU A 1 1125 ? -19.967 4.197 66.897 1.00 58.31 1125 LEU A C 1
ATOM 9083 O O . LEU A 1 1125 ? -20.436 4.899 66.003 1.00 58.31 1125 LEU A O 1
ATOM 9087 N N . GLU A 1 1126 ? -18.675 4.216 67.220 1.00 63.97 1126 GLU A N 1
ATOM 9088 C CA . GLU A 1 1126 ? -17.624 4.918 66.485 1.00 63.97 1126 GLU A CA 1
ATOM 9089 C C . GLU A 1 1126 ? -17.178 4.087 65.274 1.00 63.97 1126 GLU A C 1
ATOM 9091 O O . GLU A 1 1126 ? -17.343 4.554 64.152 1.00 63.97 1126 GLU A O 1
ATOM 9096 N N . GLU A 1 1127 ? -16.823 2.808 65.445 1.00 64.69 1127 GLU A N 1
ATOM 9097 C CA . GLU A 1 1127 ? -16.489 1.893 64.333 1.00 64.69 1127 GLU A CA 1
ATOM 9098 C C . GLU A 1 1127 ? -17.597 1.816 63.270 1.00 64.69 1127 GLU A C 1
ATOM 9100 O O . GLU A 1 1127 ? -17.329 1.840 62.067 1.00 64.69 1127 GLU A O 1
ATOM 9105 N N . ARG A 1 1128 ? -18.873 1.777 63.690 1.00 68.12 1128 ARG A N 1
ATOM 9106 C CA . ARG A 1 1128 ? -20.015 1.819 62.755 1.00 68.12 1128 ARG A CA 1
ATOM 9107 C C . ARG A 1 1128 ? -20.146 3.156 62.025 1.00 68.12 1128 ARG A C 1
ATOM 9109 O O . ARG A 1 1128 ? -20.589 3.169 60.875 1.00 68.12 1128 ARG A O 1
ATOM 9116 N N . ARG A 1 1129 ? -19.801 4.277 62.666 1.00 70.75 1129 ARG A N 1
ATOM 9117 C CA . ARG A 1 1129 ? -19.798 5.602 62.023 1.00 70.75 1129 ARG A CA 1
ATOM 9118 C C . ARG A 1 1129 ? -18.647 5.725 61.037 1.00 70.75 1129 ARG A C 1
ATOM 9120 O O . ARG A 1 1129 ? -18.887 6.219 59.940 1.00 70.75 1129 ARG A O 1
ATOM 9127 N N . ASP A 1 1130 ? -17.472 5.218 61.382 1.00 75.00 1130 ASP A N 1
ATOM 9128 C CA . ASP A 1 1130 ? -16.288 5.252 60.527 1.00 75.00 1130 ASP A CA 1
ATOM 9129 C C . ASP A 1 1130 ? -16.466 4.350 59.301 1.00 75.00 1130 ASP A C 1
ATOM 9131 O O . ASP A 1 1130 ? -16.224 4.791 58.180 1.00 75.00 1130 ASP A O 1
ATOM 9135 N N . LEU A 1 1131 ? -17.029 3.145 59.463 1.00 75.62 1131 LEU A N 1
ATOM 9136 C CA . LEU A 1 1131 ? -17.437 2.291 58.337 1.00 75.62 1131 LEU A CA 1
ATOM 9137 C C . LEU A 1 1131 ? -18.470 2.974 57.426 1.00 75.62 1131 LEU A C 1
ATOM 9139 O O . LEU A 1 1131 ? -18.329 2.939 56.204 1.00 75.62 1131 LEU A O 1
ATOM 9143 N N . HIS A 1 1132 ? -19.483 3.648 57.985 1.00 77.50 1132 HIS A N 1
ATOM 9144 C CA . HIS A 1 1132 ? -20.426 4.439 57.183 1.00 77.50 1132 HIS A CA 1
ATOM 9145 C C . HIS A 1 1132 ? -19.786 5.676 56.531 1.00 77.50 1132 HIS A C 1
ATOM 9147 O O . HIS A 1 1132 ? -20.229 6.085 55.455 1.00 77.50 1132 HIS A O 1
ATOM 9153 N N . GLY A 1 1133 ? -18.767 6.268 57.158 1.00 83.94 1133 GLY A N 1
ATOM 9154 C CA . GLY A 1 1133 ? -17.946 7.341 56.604 1.00 83.94 1133 GLY A CA 1
ATOM 9155 C C . GLY A 1 1133 ? -17.168 6.855 55.387 1.00 83.94 1133 GLY A C 1
ATOM 9156 O O . GLY A 1 1133 ? -17.401 7.345 54.284 1.00 83.94 1133 GLY A O 1
ATOM 9157 N N . MET A 1 1134 ? -16.351 5.813 55.559 1.00 77.12 1134 MET A N 1
ATOM 9158 C CA . MET A 1 1134 ? -15.581 5.174 54.488 1.00 77.12 1134 MET A CA 1
ATOM 9159 C C . MET A 1 1134 ? -16.470 4.690 53.336 1.00 77.12 1134 MET A C 1
ATOM 9161 O O . MET A 1 1134 ? -16.118 4.879 52.173 1.00 77.12 1134 MET A O 1
ATOM 9165 N N . LEU A 1 1135 ? -17.652 4.127 53.619 1.00 80.50 1135 LEU A N 1
ATOM 9166 C CA . LEU A 1 1135 ? -18.593 3.708 52.575 1.00 80.50 1135 LEU A CA 1
ATOM 9167 C C . LEU A 1 1135 ? -19.136 4.905 51.774 1.00 80.50 1135 LEU A C 1
ATOM 9169 O O . LEU A 1 1135 ? -19.223 4.831 50.549 1.00 80.50 1135 LEU A O 1
ATOM 9173 N N . ARG A 1 1136 ? -19.461 6.026 52.433 1.00 82.88 1136 ARG A N 1
ATOM 9174 C CA . ARG A 1 1136 ? -19.880 7.261 51.745 1.00 82.88 1136 ARG A CA 1
ATOM 9175 C C . ARG A 1 1136 ? -18.741 7.896 50.955 1.00 82.88 1136 ARG A C 1
ATOM 9177 O O . ARG A 1 1136 ? -18.976 8.386 49.855 1.00 82.88 1136 ARG A O 1
ATOM 9184 N N . GLU A 1 1137 ? -17.520 7.888 51.478 1.00 82.88 1137 GLU A N 1
ATOM 9185 C CA . GLU A 1 1137 ? -16.341 8.391 50.767 1.00 82.88 1137 GLU A CA 1
ATOM 9186 C C . GLU A 1 1137 ? -16.011 7.532 49.542 1.00 82.88 1137 GLU A C 1
ATOM 9188 O O . GLU A 1 1137 ? -15.768 8.078 48.467 1.00 82.88 1137 GLU A O 1
ATOM 9193 N N . SER A 1 1138 ? -16.107 6.205 49.669 1.00 80.81 1138 SER A N 1
ATOM 9194 C CA . SER A 1 1138 ? -16.013 5.240 48.568 1.00 80.81 1138 SER A CA 1
ATOM 9195 C C . SER A 1 1138 ? -17.062 5.512 47.486 1.00 80.81 1138 SER A C 1
ATOM 9197 O O . SER A 1 1138 ? -16.709 5.664 46.315 1.00 80.81 1138 SER A O 1
ATOM 9199 N N . GLN A 1 1139 ? -18.334 5.674 47.872 1.00 82.88 1139 GLN A N 1
ATOM 9200 C CA . GLN A 1 1139 ? -19.415 6.029 46.949 1.00 82.88 1139 GLN A CA 1
ATOM 9201 C C . GLN A 1 1139 ? -19.133 7.359 46.244 1.00 82.88 1139 GLN A C 1
ATOM 9203 O O . GLN A 1 1139 ? -19.171 7.403 45.021 1.00 82.88 1139 GLN A O 1
ATOM 9208 N N . LEU A 1 1140 ? -18.757 8.415 46.976 1.00 83.06 1140 LEU A N 1
ATOM 9209 C CA . LEU A 1 1140 ? -18.411 9.725 46.407 1.00 83.06 1140 LEU A CA 1
ATOM 9210 C C . LEU A 1 1140 ? -17.160 9.694 45.511 1.00 83.06 1140 LEU A C 1
ATOM 9212 O O . LEU A 1 1140 ? -17.043 10.522 44.606 1.00 83.06 1140 LEU A O 1
ATOM 9216 N N . ALA A 1 1141 ? -16.214 8.784 45.753 1.00 82.88 1141 ALA A N 1
ATOM 9217 C CA . ALA A 1 1141 ? -15.043 8.577 44.906 1.00 82.88 1141 ALA A CA 1
ATOM 9218 C C . ALA A 1 1141 ? -15.407 7.851 43.601 1.00 82.88 1141 ALA A C 1
ATOM 9220 O O . ALA A 1 1141 ? -14.985 8.298 42.533 1.00 82.88 1141 ALA A O 1
ATOM 9221 N N . ALA A 1 1142 ? -16.237 6.805 43.671 1.00 80.25 1142 ALA A N 1
ATOM 9222 C CA . ALA A 1 1142 ? -16.786 6.133 42.494 1.00 80.25 1142 ALA A CA 1
ATOM 9223 C C . ALA A 1 1142 ? -17.563 7.129 41.621 1.00 80.25 1142 ALA A C 1
ATOM 9225 O O . ALA A 1 1142 ? -17.230 7.311 40.458 1.00 80.25 1142 ALA A O 1
ATOM 9226 N N . ASP A 1 1143 ? -18.476 7.889 42.225 1.00 83.00 1143 ASP A N 1
ATOM 9227 C CA . ASP A 1 1143 ? -19.254 8.964 41.602 1.00 83.00 1143 ASP A CA 1
ATOM 9228 C C . ASP A 1 1143 ? -18.388 10.024 40.888 1.00 83.00 1143 ASP A C 1
ATOM 9230 O O . ASP A 1 1143 ? -18.792 10.605 39.878 1.00 83.00 1143 ASP A O 1
ATOM 9234 N N . LYS A 1 1144 ? -17.206 10.347 41.431 1.00 85.44 1144 LYS A N 1
ATOM 9235 C CA . LYS A 1 1144 ? -16.251 11.280 40.804 1.00 85.44 1144 LYS A CA 1
ATOM 9236 C C . LYS A 1 1144 ? -15.562 10.645 39.602 1.00 85.44 1144 LYS A C 1
ATOM 9238 O O . LYS A 1 1144 ? -15.538 11.268 38.545 1.00 85.44 1144 LYS A O 1
ATOM 9243 N N . LEU A 1 1145 ? -15.066 9.414 39.739 1.00 81.00 1145 LEU A N 1
ATOM 9244 C CA . LEU A 1 1145 ? -14.464 8.663 38.631 1.00 81.00 1145 LEU A CA 1
ATOM 9245 C C . LEU A 1 1145 ? -15.460 8.468 37.485 1.00 81.00 1145 LEU A C 1
ATOM 9247 O O . LEU A 1 1145 ? -15.098 8.620 36.327 1.00 81.00 1145 LEU A O 1
ATOM 9251 N N . ASP A 1 1146 ? -16.724 8.222 37.804 1.00 81.56 1146 ASP A N 1
ATOM 9252 C CA . ASP A 1 1146 ? -17.812 8.089 36.842 1.00 81.56 1146 ASP A CA 1
ATOM 9253 C C . ASP A 1 1146 ? -18.096 9.398 36.083 1.00 81.56 1146 ASP A C 1
ATOM 9255 O O . ASP A 1 1146 ? -18.457 9.376 34.905 1.00 81.56 1146 ASP A O 1
ATOM 9259 N N . ARG A 1 1147 ? -17.948 10.562 36.732 1.00 84.19 1147 ARG A N 1
ATOM 9260 C CA . ARG A 1 1147 ? -18.031 11.872 36.058 1.00 84.19 1147 ARG A CA 1
ATOM 9261 C C . ARG A 1 1147 ? -16.809 12.107 35.171 1.00 84.19 1147 ARG A C 1
ATOM 9263 O O . ARG A 1 1147 ? -16.997 12.392 33.995 1.00 84.19 1147 ARG A O 1
ATOM 9270 N N . GLU A 1 1148 ? -15.596 11.865 35.676 1.00 86.56 1148 GLU A N 1
ATOM 9271 C CA . GLU A 1 1148 ? -14.364 11.946 34.872 1.00 86.56 1148 GLU A CA 1
ATOM 9272 C C . GLU A 1 1148 ? -14.430 11.012 33.644 1.00 86.56 1148 GLU A C 1
ATOM 9274 O O . GLU A 1 1148 ? -14.067 11.411 32.543 1.00 86.56 1148 GLU A O 1
ATOM 9279 N N . LEU A 1 1149 ? -14.947 9.785 33.780 1.00 78.94 1149 LEU A N 1
ATOM 9280 C CA . LEU A 1 1149 ? -15.110 8.845 32.663 1.00 78.94 1149 LEU A CA 1
ATOM 9281 C C . LEU A 1 1149 ? -16.138 9.309 31.621 1.00 78.94 1149 LEU A C 1
ATOM 9283 O O . LEU A 1 1149 ? -15.952 9.014 30.441 1.00 78.94 1149 LEU A O 1
ATOM 9287 N N . ARG A 1 1150 ? -17.202 10.021 32.020 1.00 86.25 1150 ARG A N 1
ATOM 9288 C CA . ARG A 1 1150 ? -18.142 10.648 31.071 1.00 86.25 1150 ARG A CA 1
ATOM 9289 C C . ARG A 1 1150 ? -17.472 11.815 30.344 1.00 86.25 1150 ARG A C 1
ATOM 9291 O O . ARG A 1 1150 ? -17.484 11.824 29.120 1.00 86.25 1150 ARG A O 1
ATOM 9298 N N . GLU A 1 1151 ? -16.786 12.698 31.068 1.00 87.31 1151 GLU A N 1
ATOM 9299 C CA . GLU A 1 1151 ? -16.025 13.819 30.490 1.00 87.31 1151 GLU A CA 1
ATOM 9300 C C . GLU A 1 1151 ? -14.948 13.338 29.493 1.00 87.31 1151 GLU A C 1
ATOM 9302 O O . GLU A 1 1151 ? -14.797 13.913 28.417 1.00 87.31 1151 GLU A O 1
ATOM 9307 N N . HIS A 1 1152 ? -14.244 12.233 29.783 1.00 85.06 1152 HIS A N 1
ATOM 9308 C CA . HIS A 1 1152 ? -13.276 11.635 28.847 1.00 85.06 1152 HIS A CA 1
ATOM 9309 C C . HIS A 1 1152 ? -13.921 10.988 27.619 1.00 85.06 1152 HIS A C 1
ATOM 9311 O O . HIS A 1 1152 ? -13.305 10.988 26.554 1.00 85.06 1152 HIS A O 1
ATOM 9317 N N . ARG A 1 1153 ? -15.138 10.437 27.738 1.00 86.81 1153 ARG A N 1
ATOM 9318 C CA . ARG A 1 1153 ? -15.899 9.915 26.588 1.00 86.81 1153 ARG A CA 1
ATOM 9319 C C . ARG A 1 1153 ? -16.379 11.050 25.690 1.00 86.81 1153 ARG A C 1
ATOM 9321 O O . ARG A 1 1153 ? -16.133 10.993 24.493 1.00 86.81 1153 ARG A O 1
ATOM 9328 N N . GLU A 1 1154 ? -16.949 12.104 26.269 1.00 88.00 1154 GLU A N 1
ATOM 9329 C CA . GLU A 1 1154 ? -17.361 13.311 25.539 1.00 88.00 1154 GLU A CA 1
ATOM 9330 C C . GLU A 1 1154 ? -16.160 13.957 24.818 1.00 88.00 1154 GLU A C 1
ATOM 9332 O O . GLU A 1 1154 ? -16.236 14.256 23.629 1.00 88.00 1154 GLU A O 1
ATOM 9337 N N . ALA A 1 1155 ? -15.000 14.067 25.478 1.00 86.44 1155 ALA A N 1
ATOM 9338 C CA . ALA A 1 1155 ? -13.771 14.570 24.855 1.00 86.44 1155 ALA A CA 1
ATOM 9339 C C . ALA A 1 1155 ? -13.199 13.643 23.756 1.00 86.44 1155 ALA A C 1
ATOM 9341 O O . ALA A 1 1155 ? -12.519 14.116 22.840 1.00 86.44 1155 ALA A O 1
ATOM 9342 N N . LEU A 1 1156 ? -13.450 12.330 23.832 1.00 84.06 1156 LEU A N 1
ATOM 9343 C CA . LEU A 1 1156 ? -13.122 11.369 22.772 1.00 84.06 1156 LEU A CA 1
ATOM 9344 C C . LEU A 1 1156 ? -14.064 11.516 21.574 1.00 84.06 1156 LEU A C 1
ATOM 9346 O O . LEU A 1 1156 ? -13.590 11.530 20.441 1.00 84.06 1156 LEU A O 1
ATOM 9350 N N . GLU A 1 1157 ? -15.366 11.672 21.809 1.00 88.94 1157 GLU A N 1
ATOM 9351 C CA . GLU A 1 1157 ? -16.366 11.926 20.768 1.00 88.94 1157 GLU A CA 1
ATOM 9352 C C . GLU A 1 1157 ? -16.084 13.250 20.042 1.00 88.94 1157 GLU A C 1
ATOM 9354 O O . GLU A 1 1157 ? -15.966 13.250 18.816 1.00 88.94 1157 GLU A O 1
ATOM 9359 N N . GLU A 1 1158 ? -15.819 14.346 20.767 1.00 88.44 1158 GLU A N 1
ATOM 9360 C CA . GLU A 1 1158 ? -15.395 15.621 20.165 1.00 88.44 1158 GLU A CA 1
ATOM 9361 C C . GLU A 1 1158 ? -14.094 15.488 19.349 1.00 88.44 1158 GLU A C 1
ATOM 9363 O O . GLU A 1 1158 ? -13.949 16.120 18.297 1.00 88.44 1158 GLU A O 1
ATOM 9368 N N . ALA A 1 1159 ? -13.143 14.657 19.796 1.00 83.88 1159 ALA A N 1
ATOM 9369 C CA . ALA A 1 1159 ? -11.900 14.407 19.068 1.00 83.88 1159 ALA A CA 1
ATOM 9370 C C . ALA A 1 1159 ? -12.118 13.572 17.793 1.00 83.88 1159 ALA A C 1
ATOM 9372 O O . ALA A 1 1159 ? -11.538 13.900 16.757 1.00 83.88 1159 ALA A O 1
ATOM 9373 N N . MET A 1 1160 ? -12.972 12.543 17.834 1.00 87.25 1160 MET A N 1
ATOM 9374 C CA . MET A 1 1160 ? -13.355 11.748 16.659 1.00 87.25 1160 MET A CA 1
ATOM 9375 C C . MET A 1 1160 ? -14.140 12.588 15.642 1.00 87.25 1160 MET A C 1
ATOM 9377 O O . MET A 1 1160 ? -13.892 12.498 14.438 1.00 87.25 1160 MET A O 1
ATOM 9381 N N . ASP A 1 1161 ? -15.028 13.471 16.102 1.00 86.44 1161 ASP A N 1
ATOM 9382 C CA . ASP A 1 1161 ? -15.734 14.423 15.242 1.00 86.44 1161 ASP A CA 1
ATOM 9383 C C . ASP A 1 1161 ? -14.778 15.443 14.613 1.00 86.44 1161 ASP A C 1
ATOM 9385 O O . ASP A 1 1161 ? -14.860 15.722 13.409 1.00 86.44 1161 ASP A O 1
ATOM 9389 N N . ALA A 1 1162 ? -13.821 15.963 15.388 1.00 85.38 1162 ALA A N 1
ATOM 9390 C CA . ALA A 1 1162 ? -12.767 16.825 14.870 1.00 85.38 1162 ALA A CA 1
ATOM 9391 C C . ALA A 1 1162 ? -11.931 16.100 13.803 1.00 85.38 1162 ALA A C 1
ATOM 9393 O O . ALA A 1 1162 ? -11.730 16.662 12.720 1.00 85.38 1162 ALA A O 1
ATOM 9394 N N . GLU A 1 1163 ? -11.521 14.853 14.052 1.00 73.69 1163 GLU A N 1
ATOM 9395 C CA . GLU A 1 1163 ? -10.771 14.028 13.103 1.00 73.69 1163 GLU A CA 1
ATOM 9396 C C . GLU A 1 1163 ? -11.584 13.743 11.832 1.00 73.69 1163 GLU A C 1
ATOM 9398 O O . GLU A 1 1163 ? -11.091 13.964 10.726 1.00 73.69 1163 GLU A O 1
ATOM 9403 N N . SER A 1 1164 ? -12.859 13.356 11.950 1.00 82.56 1164 SER A N 1
ATOM 9404 C CA . SER A 1 1164 ? -13.732 13.134 10.791 1.00 82.56 1164 SER A CA 1
ATOM 9405 C C . SER A 1 1164 ? -13.917 14.421 9.972 1.00 82.56 1164 SER A C 1
ATOM 9407 O O . SER A 1 1164 ? -13.942 14.385 8.736 1.00 82.56 1164 SER A O 1
ATOM 9409 N N . SER A 1 1165 ? -13.965 15.584 10.635 1.00 84.75 1165 SER A N 1
ATOM 9410 C CA . SER A 1 1165 ? -14.007 16.892 9.977 1.00 84.75 1165 SER A CA 1
ATOM 9411 C C . SER A 1 1165 ? -12.695 17.233 9.260 1.00 84.75 1165 SER A C 1
ATOM 9413 O O . SER A 1 1165 ? -12.733 17.849 8.192 1.00 84.75 1165 SER A O 1
ATOM 9415 N N . LEU A 1 1166 ? -11.546 16.826 9.813 1.00 78.50 1166 LEU A N 1
ATOM 9416 C CA . LEU A 1 1166 ? -10.222 17.007 9.215 1.00 78.50 1166 LEU A CA 1
ATOM 9417 C C . LEU A 1 1166 ? -10.024 16.063 8.029 1.00 78.50 1166 LEU A C 1
ATOM 9419 O O . LEU A 1 1166 ? -9.671 16.547 6.959 1.00 78.50 1166 LEU A O 1
ATOM 9423 N N . ARG A 1 1167 ? -10.375 14.776 8.146 1.00 87.88 1167 ARG A N 1
ATOM 9424 C CA . ARG A 1 1167 ? -10.403 13.821 7.023 1.00 87.88 1167 ARG A CA 1
ATOM 9425 C C . ARG A 1 1167 ? -11.268 14.353 5.871 1.00 87.88 1167 ARG A C 1
ATOM 9427 O O . ARG A 1 1167 ? -10.799 14.431 4.742 1.00 87.88 1167 ARG A O 1
ATOM 9434 N N . LYS A 1 1168 ? -12.478 14.858 6.156 1.00 87.38 1168 LYS A N 1
ATOM 9435 C CA . LYS A 1 1168 ? -13.361 15.503 5.156 1.00 87.38 1168 LYS A CA 1
ATOM 9436 C C . LYS A 1 1168 ? -12.801 16.810 4.568 1.00 87.38 1168 LYS A C 1
ATOM 9438 O O . LYS A 1 1168 ? -13.227 17.210 3.487 1.00 87.38 1168 LYS A O 1
ATOM 9443 N N . LYS A 1 1169 ? -11.913 17.536 5.257 1.00 84.31 1169 LYS A N 1
ATOM 9444 C CA . LYS A 1 1169 ? -11.208 18.708 4.690 1.00 84.31 1169 LYS A CA 1
ATOM 9445 C C . LYS A 1 1169 ? -10.018 18.281 3.838 1.00 84.31 1169 LYS A C 1
ATOM 9447 O O . LYS A 1 1169 ? -9.806 18.865 2.786 1.00 84.31 1169 LYS A O 1
ATOM 9452 N N . LEU A 1 1170 ? -9.283 17.263 4.274 1.00 83.62 1170 LEU A N 1
ATOM 9453 C CA . LEU A 1 1170 ? -8.125 16.717 3.576 1.00 83.62 1170 LEU A CA 1
ATOM 9454 C C . LEU A 1 1170 ? -8.556 16.053 2.261 1.00 83.62 1170 LEU A C 1
ATOM 9456 O O . LEU A 1 1170 ? -7.909 16.257 1.241 1.00 83.62 1170 LEU A O 1
ATOM 9460 N N . GLU A 1 1171 ? -9.707 15.378 2.249 1.00 87.19 1171 GLU A N 1
ATOM 9461 C CA . GLU A 1 1171 ? -10.297 14.832 1.025 1.00 87.19 1171 GLU A CA 1
ATOM 9462 C C . GLU A 1 1171 ? -10.790 15.930 0.069 1.00 87.19 1171 GLU A C 1
ATOM 9464 O O . GLU A 1 1171 ? -10.519 15.870 -1.128 1.00 87.19 1171 GLU A O 1
ATOM 9469 N N . ARG A 1 1172 ? -11.394 17.014 0.585 1.00 84.06 1172 ARG A N 1
ATOM 9470 C CA . ARG A 1 1172 ? -11.686 18.203 -0.239 1.00 84.06 1172 ARG A CA 1
ATOM 9471 C C . ARG A 1 1172 ? -10.411 18.801 -0.828 1.00 84.06 1172 ARG A C 1
ATOM 9473 O O . ARG A 1 1172 ? -10.347 18.962 -2.039 1.00 84.06 1172 ARG A O 1
ATOM 9480 N N . ALA A 1 1173 ? -9.373 19.022 -0.022 1.00 82.62 1173 ALA A N 1
ATOM 9481 C CA . ALA A 1 1173 ? -8.089 19.546 -0.487 1.00 82.62 1173 ALA A CA 1
ATOM 9482 C C . ALA A 1 1173 ? -7.403 18.621 -1.513 1.00 82.62 1173 ALA A C 1
ATOM 9484 O O . ALA A 1 1173 ? -6.763 19.108 -2.443 1.00 82.62 1173 ALA A O 1
ATOM 9485 N N . ARG A 1 1174 ? -7.558 17.294 -1.397 1.00 86.25 1174 ARG A N 1
ATOM 9486 C CA . ARG A 1 1174 ? -7.126 16.328 -2.422 1.00 86.25 1174 ARG A CA 1
ATOM 9487 C C . ARG A 1 1174 ? -7.931 16.467 -3.709 1.00 86.25 1174 ARG A C 1
ATOM 9489 O O . ARG A 1 1174 ? -7.319 16.545 -4.768 1.00 86.25 1174 ARG A O 1
ATOM 9496 N N . SER A 1 1175 ? -9.259 16.553 -3.627 1.00 82.69 1175 SER A N 1
ATOM 9497 C CA . SER A 1 1175 ? -10.126 16.747 -4.799 1.00 82.69 1175 SER A CA 1
ATOM 9498 C C . SER A 1 1175 ? -9.879 18.093 -5.496 1.00 82.69 1175 SER A C 1
ATOM 9500 O O . SER A 1 1175 ? -9.822 18.152 -6.721 1.00 82.69 1175 SER A O 1
ATOM 9502 N N . GLU A 1 1176 ? -9.615 19.157 -4.731 1.00 81.81 1176 GLU A N 1
ATOM 9503 C CA . GLU A 1 1176 ? -9.227 20.475 -5.236 1.00 81.81 1176 GLU A CA 1
ATOM 9504 C C . GLU A 1 1176 ? -7.846 20.409 -5.903 1.00 81.81 1176 GLU A C 1
ATOM 9506 O O . GLU A 1 1176 ? -7.710 20.824 -7.050 1.00 81.81 1176 GLU A O 1
ATOM 9511 N N . ARG A 1 1177 ? -6.833 19.801 -5.262 1.00 83.75 1177 ARG A N 1
ATOM 9512 C CA . ARG A 1 1177 ? -5.512 19.561 -5.882 1.00 83.75 1177 ARG A CA 1
ATOM 9513 C C . ARG A 1 1177 ? -5.611 18.702 -7.150 1.00 83.75 1177 ARG A C 1
ATOM 9515 O O . ARG A 1 1177 ? -4.894 18.973 -8.107 1.00 83.75 1177 ARG A O 1
ATOM 9522 N N . ALA A 1 1178 ? -6.494 17.705 -7.193 1.00 84.25 1178 ALA A N 1
ATOM 9523 C CA . ALA A 1 1178 ? -6.738 16.894 -8.387 1.00 84.25 1178 ALA A CA 1
ATOM 9524 C C . ALA A 1 1178 ? -7.393 17.714 -9.514 1.00 84.25 1178 ALA A C 1
ATOM 9526 O O . ALA A 1 1178 ? -6.947 17.634 -10.655 1.00 84.25 1178 ALA A O 1
ATOM 9527 N N . ALA A 1 1179 ? -8.371 18.569 -9.200 1.00 84.19 1179 ALA A N 1
ATOM 9528 C CA . ALA A 1 1179 ? -8.970 19.497 -10.162 1.00 84.19 1179 ALA A CA 1
ATOM 9529 C C . ALA A 1 1179 ? -7.966 20.556 -10.669 1.00 84.19 1179 ALA A C 1
ATOM 9531 O O . ALA A 1 1179 ? -7.948 20.880 -11.859 1.00 84.19 1179 ALA A O 1
ATOM 9532 N N . TYR A 1 1180 ? -7.080 21.060 -9.803 1.00 79.62 1180 TYR A N 1
ATOM 9533 C CA . TYR A 1 1180 ? -5.990 21.953 -10.207 1.00 79.62 1180 TYR A CA 1
ATOM 9534 C C . TYR A 1 1180 ? -4.965 21.246 -11.103 1.00 79.62 1180 TYR A C 1
ATOM 9536 O O . TYR A 1 1180 ? -4.569 21.825 -12.109 1.00 79.62 1180 TYR A O 1
ATOM 9544 N N . ARG A 1 1181 ? -4.605 19.981 -10.837 1.00 84.94 1181 ARG A N 1
ATOM 9545 C CA . ARG A 1 1181 ? -3.768 19.193 -11.764 1.00 84.94 1181 ARG A CA 1
ATOM 9546 C C . ARG A 1 1181 ? -4.460 18.970 -13.105 1.00 84.94 1181 ARG A C 1
ATOM 9548 O O . ARG A 1 1181 ? -3.865 19.262 -14.132 1.00 84.94 1181 ARG A O 1
ATOM 9555 N N . ALA A 1 1182 ? -5.727 18.556 -13.109 1.00 83.19 1182 ALA A N 1
ATOM 9556 C CA . ALA A 1 1182 ? -6.486 18.350 -14.342 1.00 83.19 1182 ALA A CA 1
ATOM 9557 C C . ALA A 1 1182 ? -6.612 19.639 -15.181 1.00 83.19 1182 ALA A C 1
ATOM 9559 O O . ALA A 1 1182 ? -6.502 19.591 -16.405 1.00 83.19 1182 ALA A O 1
ATOM 9560 N N . SER A 1 1183 ? -6.790 20.804 -14.543 1.00 84.56 1183 SER A N 1
ATOM 9561 C CA . SER A 1 1183 ? -6.793 22.095 -15.252 1.00 84.56 1183 SER A CA 1
ATOM 9562 C C . SER A 1 1183 ? -5.398 22.538 -15.711 1.00 84.56 1183 SER A C 1
ATOM 9564 O O . SER A 1 1183 ? -5.282 23.080 -16.808 1.00 84.56 1183 SER A O 1
ATOM 9566 N N . ALA A 1 1184 ? -4.334 22.249 -14.956 1.00 82.12 1184 ALA A N 1
ATOM 9567 C CA . ALA A 1 1184 ? -2.955 22.482 -15.388 1.00 82.12 1184 ALA A CA 1
ATOM 9568 C C . ALA A 1 1184 ? -2.562 21.586 -16.578 1.00 82.12 1184 ALA A C 1
ATOM 9570 O O . ALA A 1 1184 ? -1.981 22.071 -17.545 1.00 82.12 1184 ALA A O 1
ATOM 9571 N N . GLU A 1 1185 ? -2.945 20.307 -16.571 1.00 85.06 1185 GLU A N 1
ATOM 9572 C CA . GLU A 1 1185 ? -2.768 19.385 -17.699 1.00 85.06 1185 GLU A CA 1
ATOM 9573 C C . GLU A 1 1185 ? -3.583 19.808 -18.928 1.00 85.06 1185 GLU A C 1
ATOM 9575 O O . GLU A 1 1185 ? -3.095 19.702 -20.054 1.00 85.06 1185 GLU A O 1
ATOM 9580 N N . ALA A 1 1186 ? -4.809 20.308 -18.737 1.00 83.38 1186 ALA A N 1
ATOM 9581 C CA . ALA A 1 1186 ? -5.605 20.880 -19.821 1.00 83.38 1186 ALA A CA 1
ATOM 9582 C C . ALA A 1 1186 ? -4.915 22.117 -20.422 1.00 83.38 1186 ALA A C 1
ATOM 9584 O O . ALA A 1 1186 ? -4.744 22.183 -21.637 1.00 83.38 1186 ALA A O 1
ATOM 9585 N N . LEU A 1 1187 ? -4.417 23.035 -19.585 1.00 78.31 1187 LEU A N 1
ATOM 9586 C CA . LEU A 1 1187 ? -3.645 24.199 -20.030 1.00 78.31 1187 LEU A CA 1
ATOM 9587 C C . LEU A 1 1187 ? -2.335 23.806 -20.729 1.00 78.31 1187 LEU A C 1
ATOM 9589 O O . LEU A 1 1187 ? -1.992 24.414 -21.737 1.00 78.31 1187 LEU A O 1
ATOM 9593 N N . GLN A 1 1188 ? -1.624 22.772 -20.270 1.00 83.44 1188 GLN A N 1
ATOM 9594 C CA . GLN A 1 1188 ? -0.448 22.245 -20.973 1.00 83.44 1188 GLN A CA 1
ATOM 9595 C C . GLN A 1 1188 ? -0.812 21.636 -22.335 1.00 83.44 1188 GLN A C 1
ATOM 9597 O O . GLN A 1 1188 ? -0.093 21.850 -23.312 1.00 83.44 1188 GLN A O 1
ATOM 9602 N N . LYS A 1 1189 ? -1.927 20.898 -22.429 1.00 84.06 1189 LYS A N 1
ATOM 9603 C CA . LYS A 1 1189 ? -2.439 20.359 -23.701 1.00 84.06 1189 LYS A CA 1
ATOM 9604 C C . LYS A 1 1189 ? -2.831 21.486 -24.658 1.00 84.06 1189 LYS A C 1
ATOM 9606 O O . LYS A 1 1189 ? -2.491 21.413 -25.835 1.00 84.06 1189 LYS A O 1
ATOM 9611 N N . ASP A 1 1190 ? -3.472 22.541 -24.167 1.00 84.00 1190 ASP A N 1
ATOM 9612 C CA . ASP A 1 1190 ? -3.866 23.689 -24.985 1.00 84.00 1190 ASP A CA 1
ATOM 9613 C C . ASP A 1 1190 ? -2.669 24.572 -25.377 1.00 84.00 1190 ASP A C 1
ATOM 9615 O O . ASP A 1 1190 ? -2.612 25.033 -26.513 1.00 84.00 1190 ASP A O 1
ATOM 9619 N N . LEU A 1 1191 ? -1.646 24.717 -24.525 1.00 81.69 1191 LEU A N 1
ATOM 9620 C CA . LEU A 1 1191 ? -0.366 25.329 -24.909 1.00 81.69 1191 LEU A CA 1
ATOM 9621 C C . LEU A 1 1191 ? 0.345 24.521 -26.003 1.00 81.69 1191 LEU A C 1
ATOM 9623 O O . LEU A 1 1191 ? 0.811 25.109 -26.975 1.00 81.69 1191 LEU A O 1
ATOM 9627 N N . LYS A 1 1192 ? 0.384 23.184 -25.901 1.00 86.50 1192 LYS A N 1
ATOM 9628 C CA . LYS A 1 1192 ? 0.939 22.318 -26.958 1.00 86.50 1192 LYS A CA 1
ATOM 9629 C C . LYS A 1 1192 ? 0.168 22.454 -28.277 1.00 86.50 1192 LYS A C 1
ATOM 9631 O O . LYS A 1 1192 ? 0.801 22.549 -29.325 1.00 86.50 1192 LYS A O 1
ATOM 9636 N N . LYS A 1 1193 ? -1.170 22.538 -28.238 1.00 84.94 1193 LYS A N 1
ATOM 9637 C CA . LYS A 1 1193 ? -1.993 22.835 -29.429 1.00 84.94 1193 LYS A CA 1
ATOM 9638 C C . LYS A 1 1193 ? -1.676 24.211 -30.011 1.00 84.94 1193 LYS A C 1
ATOM 9640 O O . LYS A 1 1193 ? -1.446 24.298 -31.205 1.00 84.94 1193 LYS A O 1
ATOM 9645 N N . LEU A 1 1194 ? -1.606 25.261 -29.190 1.00 79.38 1194 LEU A N 1
ATOM 9646 C CA . LEU A 1 1194 ? -1.298 26.623 -29.648 1.00 79.38 1194 LEU A CA 1
ATOM 9647 C C . LEU A 1 1194 ? 0.112 26.740 -30.244 1.00 79.38 1194 LEU A C 1
ATOM 9649 O O . LEU A 1 1194 ? 0.305 27.493 -31.195 1.00 79.38 1194 LEU A O 1
ATOM 9653 N N . ILE A 1 1195 ? 1.088 25.991 -29.722 1.00 83.44 1195 ILE A N 1
ATOM 9654 C CA . ILE A 1 1195 ? 2.425 25.876 -30.321 1.00 83.44 1195 ILE A CA 1
ATOM 9655 C C . ILE A 1 1195 ? 2.325 25.174 -31.682 1.00 83.44 1195 ILE A C 1
ATOM 9657 O O . ILE A 1 1195 ? 2.771 25.739 -32.673 1.00 83.44 1195 ILE A O 1
ATOM 9661 N N . ALA A 1 1196 ? 1.651 24.024 -31.772 1.00 82.81 1196 ALA A N 1
ATOM 9662 C CA . ALA A 1 1196 ? 1.468 23.314 -33.040 1.00 82.81 1196 ALA A CA 1
ATOM 9663 C C . ALA A 1 1196 ? 0.679 24.129 -34.090 1.00 82.81 1196 ALA A C 1
ATOM 9665 O O . ALA A 1 1196 ? 1.024 24.113 -35.268 1.00 82.81 1196 ALA A O 1
ATOM 9666 N N . GLU A 1 1197 ? -0.347 24.882 -33.683 1.00 83.50 1197 GLU A N 1
ATOM 9667 C CA . GLU A 1 1197 ? -1.102 25.800 -34.547 1.00 83.50 1197 GLU A CA 1
ATOM 9668 C C . GLU A 1 1197 ? -0.244 26.982 -35.009 1.00 83.50 1197 GLU A C 1
ATOM 9670 O O . GLU A 1 1197 ? -0.290 27.347 -36.183 1.00 83.50 1197 GLU A O 1
ATOM 9675 N N . LYS A 1 1198 ? 0.575 27.557 -34.119 1.00 84.12 1198 LYS A N 1
ATOM 9676 C CA . LYS A 1 1198 ? 1.549 28.598 -34.468 1.00 84.12 1198 LYS A CA 1
ATOM 9677 C C . LYS A 1 1198 ? 2.576 28.067 -35.465 1.00 84.12 1198 LYS A C 1
ATOM 9679 O O . LYS A 1 1198 ? 2.829 28.728 -36.467 1.00 84.12 1198 LYS A O 1
ATOM 9684 N N . ASP A 1 1199 ? 3.162 26.904 -35.212 1.00 82.62 1199 ASP A N 1
ATOM 9685 C CA . ASP A 1 1199 ? 4.215 26.343 -36.056 1.00 82.62 1199 ASP A CA 1
ATOM 9686 C C . ASP A 1 1199 ? 3.645 25.902 -37.415 1.00 82.62 1199 ASP A C 1
ATOM 9688 O O . ASP A 1 1199 ? 4.256 26.163 -38.452 1.00 82.62 1199 ASP A O 1
ATOM 9692 N N . LYS A 1 1200 ? 2.406 25.387 -37.446 1.00 81.50 1200 LYS A N 1
ATOM 9693 C CA . LYS A 1 1200 ? 1.644 25.176 -38.684 1.00 81.50 1200 LYS A CA 1
ATOM 9694 C C . LYS A 1 1200 ? 1.376 26.486 -39.430 1.00 81.50 1200 LYS A C 1
ATOM 9696 O O . LYS A 1 1200 ? 1.596 26.535 -40.632 1.00 81.50 1200 LYS A O 1
ATOM 9701 N N . ALA A 1 1201 ? 0.964 27.557 -38.750 1.00 72.06 1201 ALA A N 1
ATOM 9702 C CA . ALA A 1 1201 ? 0.757 28.865 -39.379 1.00 72.06 1201 ALA A CA 1
ATOM 9703 C C . ALA A 1 1201 ? 2.069 29.488 -39.898 1.00 72.06 1201 ALA A C 1
ATOM 9705 O O . ALA A 1 1201 ? 2.065 30.170 -40.922 1.00 72.06 1201 ALA A O 1
ATOM 9706 N N . VAL A 1 1202 ? 3.203 29.234 -39.234 1.00 78.94 1202 VAL A N 1
ATOM 9707 C CA . VAL A 1 1202 ? 4.542 29.613 -39.716 1.00 78.94 1202 VAL A CA 1
ATOM 9708 C C . VAL A 1 1202 ? 4.927 28.793 -40.950 1.00 78.94 1202 VAL A C 1
ATOM 9710 O O . VAL A 1 1202 ? 5.418 29.371 -41.918 1.00 78.94 1202 VAL A O 1
ATOM 9713 N N . ALA A 1 1203 ? 4.655 27.485 -40.964 1.00 77.00 1203 ALA A N 1
ATOM 9714 C CA . ALA A 1 1203 ? 4.877 26.626 -42.126 1.00 77.00 1203 ALA A CA 1
ATOM 9715 C C . ALA A 1 1203 ? 3.980 27.015 -43.317 1.00 77.00 1203 ALA A C 1
ATOM 9717 O O . ALA A 1 1203 ? 4.469 27.120 -44.437 1.00 77.00 1203 ALA A O 1
ATOM 9718 N N . GLU A 1 1204 ? 2.699 27.317 -43.087 1.00 78.31 1204 GLU A N 1
ATOM 9719 C CA . GLU A 1 1204 ? 1.775 27.831 -44.107 1.00 78.31 1204 GLU A CA 1
ATOM 9720 C C . GLU A 1 1204 ? 2.210 29.210 -44.627 1.00 78.31 1204 GLU A C 1
ATOM 9722 O O . GLU A 1 1204 ? 2.152 29.457 -45.830 1.00 78.31 1204 GLU A O 1
ATOM 9727 N N . ALA A 1 1205 ? 2.716 30.099 -43.764 1.00 70.06 1205 ALA A N 1
ATOM 9728 C CA . ALA A 1 1205 ? 3.275 31.384 -44.185 1.00 70.06 1205 ALA A CA 1
ATOM 9729 C C . ALA A 1 1205 ? 4.576 31.225 -44.996 1.00 70.06 1205 ALA A C 1
ATOM 9731 O O . ALA A 1 1205 ? 4.788 31.966 -45.957 1.00 70.06 1205 ALA A O 1
ATOM 9732 N N . ALA A 1 1206 ? 5.427 30.255 -44.648 1.00 73.88 1206 ALA A N 1
ATOM 9733 C CA . ALA A 1 1206 ? 6.623 29.914 -45.416 1.00 73.88 1206 ALA A CA 1
ATOM 9734 C C . ALA A 1 1206 ? 6.262 29.301 -46.780 1.00 73.88 1206 ALA A C 1
ATOM 9736 O O . ALA A 1 1206 ? 6.807 29.733 -47.793 1.00 73.88 1206 ALA A O 1
ATOM 9737 N N . ALA A 1 1207 ? 5.287 28.387 -46.822 1.00 73.62 1207 ALA A N 1
ATOM 9738 C CA . ALA A 1 1207 ? 4.757 27.795 -48.049 1.00 73.62 1207 ALA A CA 1
ATOM 9739 C C . ALA A 1 1207 ? 4.072 28.836 -48.952 1.00 73.62 1207 ALA A C 1
ATOM 9741 O O . ALA A 1 1207 ? 4.232 28.813 -50.169 1.00 73.62 1207 ALA A O 1
ATOM 9742 N N . ALA A 1 1208 ? 3.351 29.803 -48.377 1.00 71.94 1208 ALA A N 1
ATOM 9743 C CA . ALA A 1 1208 ? 2.800 30.927 -49.127 1.00 71.94 1208 ALA A CA 1
ATOM 9744 C C . ALA A 1 1208 ? 3.907 31.850 -49.669 1.00 71.94 1208 ALA A C 1
ATOM 9746 O O . ALA A 1 1208 ? 3.811 32.331 -50.796 1.00 71.94 1208 ALA A O 1
ATOM 9747 N N . ALA A 1 1209 ? 4.980 32.082 -48.904 1.00 68.94 1209 ALA A N 1
ATOM 9748 C CA . ALA A 1 1209 ? 6.119 32.880 -49.355 1.00 68.94 1209 ALA A CA 1
ATOM 9749 C C . ALA A 1 1209 ? 6.915 32.195 -50.482 1.00 68.94 1209 ALA A C 1
ATOM 9751 O O . ALA A 1 1209 ? 7.340 32.876 -51.419 1.00 68.94 1209 ALA A O 1
ATOM 9752 N N . THR A 1 1210 ? 7.090 30.868 -50.437 1.00 73.94 1210 THR A N 1
ATOM 9753 C CA . THR A 1 1210 ? 7.701 30.105 -51.536 1.00 73.94 1210 THR A CA 1
ATOM 9754 C C . THR A 1 1210 ? 6.780 30.052 -52.751 1.00 73.94 1210 THR A C 1
ATOM 9756 O O . THR A 1 1210 ? 7.233 30.403 -53.836 1.00 73.94 1210 THR A O 1
ATOM 9759 N N . ALA A 1 1211 ? 5.485 29.769 -52.582 1.00 69.44 1211 ALA A N 1
ATOM 9760 C CA . ALA A 1 1211 ? 4.511 29.779 -53.677 1.00 69.44 1211 ALA A CA 1
ATOM 9761 C C . ALA A 1 1211 ? 4.422 31.147 -54.381 1.00 69.44 1211 ALA A C 1
ATOM 9763 O O . ALA A 1 1211 ? 4.389 31.205 -55.605 1.00 69.44 1211 ALA A O 1
ATOM 9764 N N . VAL A 1 1212 ? 4.464 32.267 -53.647 1.00 67.50 1212 VAL A N 1
ATOM 9765 C CA . VAL A 1 1212 ? 4.501 33.620 -54.244 1.00 67.50 1212 VAL A CA 1
ATOM 9766 C C . VAL A 1 1212 ? 5.818 33.892 -54.987 1.00 67.50 1212 VAL A C 1
ATOM 9768 O O . VAL A 1 1212 ? 5.820 34.619 -55.984 1.00 67.50 1212 VAL A O 1
ATOM 9771 N N . ASN A 1 1213 ? 6.941 33.312 -54.549 1.00 63.25 1213 ASN A N 1
ATOM 9772 C CA . ASN A 1 1213 ? 8.202 33.369 -55.295 1.00 63.25 1213 ASN A CA 1
ATOM 9773 C C . ASN A 1 1213 ? 8.160 32.502 -56.565 1.00 63.25 1213 ASN A C 1
ATOM 9775 O O . ASN A 1 1213 ? 8.610 32.958 -57.616 1.00 63.25 1213 ASN A O 1
ATOM 9779 N N . GLU A 1 1214 ? 7.584 31.301 -56.501 1.00 60.44 1214 GLU A N 1
ATOM 9780 C CA . GLU A 1 1214 ? 7.388 30.417 -57.656 1.00 60.44 1214 GLU A CA 1
ATOM 9781 C C . GLU A 1 1214 ? 6.416 31.024 -58.673 1.00 60.44 1214 GLU A C 1
ATOM 9783 O O . GLU A 1 1214 ? 6.709 31.041 -59.867 1.00 60.44 1214 GLU A O 1
ATOM 9788 N N . GLU A 1 1215 ? 5.310 31.622 -58.229 1.00 56.59 1215 GLU A N 1
ATOM 9789 C CA . GLU A 1 1215 ? 4.365 32.303 -59.114 1.00 56.59 1215 GLU A CA 1
ATOM 9790 C C . GLU A 1 1215 ? 5.009 33.549 -59.752 1.00 56.59 1215 GLU A C 1
ATOM 9792 O O . GLU A 1 1215 ? 4.861 33.778 -60.954 1.00 56.59 1215 GLU A O 1
ATOM 9797 N N . ARG A 1 1216 ? 5.844 34.301 -59.013 1.00 53.56 1216 ARG A N 1
ATOM 9798 C CA . ARG A 1 1216 ? 6.681 35.377 -59.587 1.00 53.56 1216 ARG A CA 1
ATOM 9799 C C . ARG A 1 1216 ? 7.688 34.879 -60.625 1.00 53.56 1216 ARG A C 1
ATOM 9801 O O . ARG A 1 1216 ? 7.940 35.601 -61.597 1.00 53.56 1216 ARG A O 1
ATOM 9808 N N . ALA A 1 1217 ? 8.257 33.690 -60.435 1.00 53.25 1217 ALA A N 1
ATOM 9809 C CA . ALA A 1 1217 ? 9.145 33.061 -61.407 1.00 53.25 1217 ALA A CA 1
ATOM 9810 C C . ALA A 1 1217 ? 8.369 32.598 -62.655 1.00 53.25 1217 ALA A C 1
ATOM 9812 O O . ALA A 1 1217 ? 8.797 32.859 -63.779 1.00 53.25 1217 ALA A O 1
ATOM 9813 N N . LEU A 1 1218 ? 7.185 31.999 -62.482 1.00 47.47 1218 LEU A N 1
ATOM 9814 C CA . LEU A 1 1218 ? 6.368 31.497 -63.588 1.00 47.47 1218 LEU A CA 1
ATOM 9815 C C . LEU A 1 1218 ? 5.754 32.624 -64.435 1.00 47.47 1218 LEU A C 1
ATOM 9817 O O . LEU A 1 1218 ? 5.740 32.533 -65.667 1.00 47.47 1218 LEU A O 1
ATOM 9821 N N . VAL A 1 1219 ? 5.304 33.715 -63.802 1.00 48.84 1219 VAL A N 1
ATOM 9822 C CA . VAL A 1 1219 ? 4.716 34.889 -64.478 1.00 48.84 1219 VAL A CA 1
ATOM 9823 C C . VAL A 1 1219 ? 5.721 35.600 -65.396 1.00 48.84 1219 VAL A C 1
ATOM 9825 O O . VAL A 1 1219 ? 5.312 36.183 -66.399 1.00 48.84 1219 VAL A O 1
ATOM 9828 N N . HIS A 1 1220 ? 7.032 35.470 -65.164 1.00 46.69 1220 HIS A N 1
ATOM 9829 C CA . HIS A 1 1220 ? 8.051 35.985 -66.091 1.00 46.69 1220 HIS A CA 1
ATOM 9830 C C . HIS A 1 1220 ? 8.117 35.241 -67.443 1.00 46.69 1220 HIS A C 1
ATOM 9832 O O . HIS A 1 1220 ? 8.770 35.731 -68.365 1.00 46.69 1220 HIS A O 1
ATOM 9838 N N . SER A 1 1221 ? 7.437 34.096 -67.607 1.00 39.12 1221 SER A N 1
ATOM 9839 C CA . SER A 1 1221 ? 7.553 33.250 -68.809 1.00 39.12 1221 SER A CA 1
ATOM 9840 C C . SER A 1 1221 ? 6.406 33.354 -69.830 1.00 39.12 1221 SER A C 1
ATOM 9842 O O . SER A 1 1221 ? 6.548 32.846 -70.945 1.00 39.12 1221 SER A O 1
ATOM 9844 N N . ARG A 1 1222 ? 5.273 34.009 -69.519 1.00 28.05 1222 ARG A N 1
ATOM 9845 C CA . ARG A 1 1222 ? 4.111 34.073 -70.435 1.00 28.05 1222 ARG A CA 1
ATOM 9846 C C . ARG A 1 1222 ? 3.655 35.493 -70.773 1.00 28.05 1222 ARG A C 1
ATOM 9848 O O . ARG A 1 1222 ? 3.097 36.209 -69.950 1.00 28.05 1222 ARG A O 1
ATOM 9855 N N . LYS A 1 1223 ? 3.831 35.853 -72.053 1.00 31.30 1223 LYS A N 1
ATOM 9856 C CA . LYS A 1 1223 ? 3.276 37.070 -72.672 1.00 31.30 1223 LYS A CA 1
ATOM 9857 C C . LYS A 1 1223 ? 1.743 37.133 -72.527 1.00 31.30 1223 LYS A C 1
ATOM 9859 O O . LYS A 1 1223 ? 1.089 36.090 -72.589 1.00 31.30 1223 LYS A O 1
ATOM 9864 N N . PRO A 1 1224 ? 1.167 38.339 -72.381 1.00 37.50 1224 PRO A N 1
ATOM 9865 C CA . PRO A 1 1224 ? -0.216 38.503 -71.950 1.00 37.50 1224 PRO A CA 1
ATOM 9866 C C . PRO A 1 1224 ? -1.230 38.264 -73.075 1.00 37.50 1224 PRO A C 1
ATOM 9868 O O . PRO A 1 1224 ? -1.109 38.813 -74.171 1.00 37.50 1224 PRO A O 1
ATOM 9871 N N . LEU A 1 1225 ? -2.289 37.520 -72.755 1.00 29.08 1225 LEU A N 1
ATOM 9872 C CA . LEU A 1 1225 ? -3.567 37.551 -73.468 1.00 29.08 1225 LEU A CA 1
ATOM 9873 C C . LEU A 1 1225 ? -4.617 38.203 -72.561 1.00 29.08 1225 LEU A C 1
ATOM 9875 O O . LEU A 1 1225 ? -4.611 38.018 -71.346 1.00 29.08 1225 LEU A O 1
ATOM 9879 N N . ALA A 1 1226 ? -5.460 39.042 -73.157 1.00 29.45 1226 ALA A N 1
ATOM 9880 C CA . ALA A 1 1226 ? -6.209 40.069 -72.440 1.00 29.45 1226 ALA A CA 1
ATOM 9881 C C . ALA A 1 1226 ? -7.574 39.616 -71.884 1.00 29.45 1226 ALA A C 1
ATOM 9883 O O . ALA A 1 1226 ? -8.185 38.670 -72.371 1.00 29.45 1226 ALA A O 1
ATOM 9884 N N . ALA A 1 1227 ? -8.084 40.438 -70.958 1.00 31.38 1227 ALA A N 1
ATOM 9885 C CA . ALA A 1 1227 ? -9.493 40.597 -70.578 1.00 31.38 1227 ALA A CA 1
ATOM 9886 C C . ALA A 1 1227 ? -10.197 39.415 -69.871 1.00 31.38 1227 ALA A C 1
ATOM 9888 O O . ALA A 1 1227 ? -10.893 38.610 -70.482 1.00 31.38 1227 ALA A O 1
ATOM 9889 N N . GLY A 1 1228 ? -10.145 39.434 -68.532 1.00 30.17 1228 GLY A N 1
ATOM 9890 C CA . GLY A 1 1228 ? -10.932 38.574 -67.638 1.00 30.17 1228 GLY A CA 1
ATOM 9891 C C . GLY A 1 1228 ? -11.598 39.342 -66.487 1.00 30.17 1228 GLY A C 1
ATOM 9892 O O . GLY A 1 1228 ? -11.405 39.001 -65.325 1.00 30.17 1228 GLY A O 1
ATOM 9893 N N . VAL A 1 1229 ? -12.361 40.405 -66.774 1.00 37.44 1229 VAL A N 1
ATOM 9894 C CA . VAL A 1 1229 ? -13.113 41.144 -65.737 1.00 37.44 1229 VAL A CA 1
ATOM 9895 C C . VAL A 1 1229 ? -14.316 40.306 -65.282 1.00 37.44 1229 VAL A C 1
ATOM 9897 O O . VAL A 1 1229 ? -15.349 40.284 -65.950 1.00 37.44 1229 VAL A O 1
ATOM 9900 N N . GLY A 1 1230 ? -14.186 39.606 -64.147 1.00 32.50 1230 GLY A N 1
ATOM 9901 C CA . GLY A 1 1230 ? -15.181 38.633 -63.680 1.00 32.50 1230 GLY A CA 1
ATOM 9902 C C . GLY A 1 1230 ? -15.345 38.522 -62.157 1.00 32.50 1230 GLY A C 1
ATOM 9903 O O . GLY A 1 1230 ? -14.636 37.778 -61.497 1.00 32.50 1230 GLY A O 1
ATOM 9904 N N . LYS A 1 1231 ? -16.379 39.189 -61.631 1.00 43.41 1231 LYS A N 1
ATOM 9905 C CA . LYS A 1 1231 ? -17.193 38.828 -60.442 1.00 43.41 1231 LYS A CA 1
ATOM 9906 C C . LYS A 1 1231 ? -16.610 38.722 -59.015 1.00 43.41 1231 LYS A C 1
ATOM 9908 O O . LYS A 1 1231 ? -17.431 38.735 -58.103 1.00 43.41 1231 LYS A O 1
ATOM 9913 N N . ASN A 1 1232 ? -15.304 38.764 -58.751 1.00 46.38 1232 ASN A N 1
ATOM 9914 C CA . ASN A 1 1232 ? -14.813 38.644 -57.354 1.00 46.38 1232 ASN A CA 1
ATOM 9915 C C . ASN A 1 1232 ? -15.027 39.891 -56.457 1.00 46.38 1232 ASN A C 1
ATOM 9917 O O . ASN A 1 1232 ? -14.827 39.827 -55.248 1.00 46.38 1232 ASN A O 1
ATOM 9921 N N . GLY A 1 1233 ? -15.474 41.025 -57.010 1.00 45.97 1233 GLY A N 1
ATOM 9922 C CA . GLY A 1 1233 ? -15.711 42.262 -56.244 1.00 45.97 1233 GLY A CA 1
ATOM 9923 C C . GLY A 1 1233 ? -16.967 42.272 -55.357 1.00 45.97 1233 GLY A C 1
ATOM 9924 O O . GLY A 1 1233 ? -17.167 43.225 -54.609 1.00 45.97 1233 GLY A O 1
ATOM 9925 N N . ALA A 1 1234 ? -17.832 41.254 -55.437 1.00 51.34 1234 ALA A N 1
ATOM 9926 C CA . ALA A 1 1234 ? -19.036 41.176 -54.604 1.00 51.34 1234 ALA A CA 1
ATOM 9927 C C . ALA A 1 1234 ? -18.743 40.658 -53.182 1.00 51.34 1234 ALA A C 1
ATOM 9929 O O . ALA A 1 1234 ? -19.350 41.134 -52.220 1.00 51.34 1234 ALA A O 1
ATOM 9930 N N . ASP A 1 1235 ? -17.792 39.729 -53.042 1.00 55.69 1235 ASP A N 1
ATOM 9931 C CA . ASP A 1 1235 ? -17.532 39.036 -51.775 1.00 55.69 1235 ASP A CA 1
ATOM 9932 C C . ASP A 1 1235 ? -16.683 39.867 -50.810 1.00 55.69 1235 ASP A C 1
ATOM 9934 O O . ASP A 1 1235 ? -16.980 39.909 -49.618 1.00 55.69 1235 ASP A O 1
ATOM 9938 N N . THR A 1 1236 ? -15.700 40.630 -51.299 1.00 58.34 1236 THR A N 1
ATOM 9939 C CA . THR A 1 1236 ? -14.943 41.580 -50.459 1.00 58.34 1236 THR A CA 1
ATOM 9940 C C . THR A 1 1236 ? -15.868 42.623 -49.830 1.00 58.34 1236 THR A C 1
ATOM 9942 O O . THR A 1 1236 ? -15.784 42.923 -48.640 1.00 58.34 1236 THR A O 1
ATOM 9945 N N . ASP A 1 1237 ? -16.817 43.121 -50.617 1.00 66.75 1237 ASP A N 1
ATOM 9946 C CA . ASP A 1 1237 ? -17.807 44.113 -50.210 1.00 66.75 1237 ASP A CA 1
ATOM 9947 C C . ASP A 1 1237 ? -18.884 43.501 -49.283 1.00 66.75 1237 ASP A C 1
ATOM 9949 O O . ASP A 1 1237 ? -19.498 44.192 -48.465 1.00 66.75 1237 ASP A O 1
ATOM 9953 N N . ALA A 1 1238 ? -19.125 42.187 -49.367 1.00 65.88 1238 ALA A N 1
ATOM 9954 C CA . ALA A 1 1238 ? -19.940 41.441 -48.406 1.00 65.88 1238 ALA A CA 1
ATOM 9955 C C . ALA A 1 1238 ? -19.203 41.226 -47.070 1.00 65.88 1238 ALA A C 1
ATOM 9957 O O . ALA A 1 1238 ? -19.792 41.461 -46.013 1.00 65.88 1238 ALA A O 1
ATOM 9958 N N . ILE A 1 1239 ? -17.915 40.866 -47.106 1.00 67.62 1239 ILE A N 1
ATOM 9959 C CA . ILE A 1 1239 ? -17.060 40.670 -45.923 1.00 67.62 1239 ILE A CA 1
ATOM 9960 C C . ILE A 1 1239 ? -16.907 41.978 -45.137 1.00 67.62 1239 ILE A C 1
ATOM 9962 O O . ILE A 1 1239 ? -17.121 41.983 -43.926 1.00 67.62 1239 ILE A O 1
ATOM 9966 N N . ILE A 1 1240 ? -16.634 43.106 -45.806 1.00 72.94 1240 ILE A N 1
ATOM 9967 C CA . ILE A 1 1240 ? -16.541 44.424 -45.152 1.00 72.94 1240 ILE A CA 1
ATOM 9968 C C . ILE A 1 1240 ? -17.868 44.780 -44.461 1.00 72.94 1240 ILE A C 1
ATOM 9970 O O . ILE A 1 1240 ? -17.881 45.165 -43.290 1.00 72.94 1240 ILE A O 1
ATOM 9974 N N . ARG A 1 1241 ? -19.010 44.572 -45.132 1.00 71.81 1241 ARG A N 1
ATOM 9975 C CA . ARG A 1 1241 ? -20.336 44.799 -44.526 1.00 71.81 1241 ARG A CA 1
ATOM 9976 C C . ARG A 1 1241 ? -20.637 43.847 -43.366 1.00 71.81 1241 ARG A C 1
ATOM 9978 O O . ARG A 1 1241 ? -21.303 44.262 -42.416 1.00 71.81 1241 ARG A O 1
ATOM 9985 N N . ALA A 1 1242 ? -20.153 42.606 -43.407 1.00 73.75 1242 ALA A N 1
ATOM 9986 C CA . ALA A 1 1242 ? -20.275 41.653 -42.306 1.00 73.75 1242 ALA A CA 1
ATOM 9987 C C . ALA A 1 1242 ? -19.416 42.063 -41.095 1.00 73.75 1242 ALA A C 1
ATOM 9989 O O . ALA A 1 1242 ? -19.919 42.044 -39.970 1.00 73.75 1242 ALA A O 1
ATOM 9990 N N . ALA A 1 1243 ? -18.178 42.515 -41.320 1.00 76.00 1243 ALA A N 1
ATOM 9991 C CA . ALA A 1 1243 ? -17.290 43.038 -40.283 1.00 76.00 1243 ALA A CA 1
ATOM 9992 C C . ALA A 1 1243 ? -17.887 44.282 -39.603 1.00 76.00 1243 ALA A C 1
ATOM 9994 O O . ALA A 1 1243 ? -18.078 44.284 -38.386 1.00 76.00 1243 ALA A O 1
ATOM 9995 N N . GLU A 1 1244 ? -18.327 45.288 -40.371 1.00 77.25 1244 GLU A N 1
ATOM 9996 C CA . GLU A 1 1244 ? -19.017 46.452 -39.796 1.00 77.25 1244 GLU A CA 1
ATOM 9997 C C . GLU A 1 1244 ? -20.314 46.066 -39.056 1.00 77.25 1244 GLU A C 1
ATOM 9999 O O . GLU A 1 1244 ? -20.721 46.718 -38.089 1.00 77.25 1244 GLU A O 1
ATOM 10004 N N . ALA A 1 1245 ? -21.029 45.033 -39.518 1.00 76.38 1245 ALA A N 1
ATOM 10005 C CA . ALA A 1 1245 ? -22.224 44.542 -38.840 1.00 76.38 1245 ALA A CA 1
ATOM 10006 C C . ALA A 1 1245 ? -21.888 43.844 -37.512 1.00 76.38 1245 ALA A C 1
ATOM 10008 O O . ALA A 1 1245 ? -22.665 43.981 -36.564 1.00 76.38 1245 ALA A O 1
ATOM 10009 N N . ALA A 1 1246 ? -20.754 43.142 -37.426 1.00 78.56 1246 ALA A N 1
ATOM 10010 C CA . ALA A 1 1246 ? -20.241 42.542 -36.197 1.00 78.56 1246 ALA A CA 1
ATOM 10011 C C . ALA A 1 1246 ? -19.786 43.617 -35.195 1.00 78.56 1246 ALA A C 1
ATOM 10013 O O . ALA A 1 1246 ? -20.242 43.603 -34.051 1.00 78.56 1246 ALA A O 1
ATOM 10014 N N . GLU A 1 1247 ? -19.023 44.625 -35.629 1.00 78.56 1247 GLU A N 1
ATOM 10015 C CA . GLU A 1 1247 ? -18.656 45.774 -34.785 1.00 78.56 1247 GLU A CA 1
ATOM 10016 C C . GLU A 1 1247 ? -19.898 46.481 -34.218 1.00 78.56 1247 GLU A C 1
ATOM 10018 O O . GLU A 1 1247 ? -19.983 46.757 -33.021 1.00 78.56 1247 GLU A O 1
ATOM 10023 N N . ARG A 1 1248 ? -20.931 46.698 -35.045 1.00 80.19 1248 ARG A N 1
ATOM 10024 C CA . ARG A 1 1248 ? -22.217 47.286 -34.617 1.00 80.19 1248 ARG A CA 1
ATOM 10025 C C . ARG A 1 1248 ? -23.065 46.373 -33.718 1.00 80.19 1248 ARG A C 1
ATOM 10027 O O . ARG A 1 1248 ? -24.050 46.862 -33.153 1.00 80.19 1248 ARG A O 1
ATOM 10034 N N . ARG A 1 1249 ? -22.759 45.073 -33.606 1.00 78.19 1249 ARG A N 1
ATOM 10035 C CA . ARG A 1 1249 ? -23.337 44.164 -32.591 1.00 78.19 1249 ARG A CA 1
ATOM 10036 C C . ARG A 1 1249 ? -22.557 44.283 -31.286 1.00 78.19 1249 ARG A C 1
ATOM 10038 O O . ARG A 1 1249 ? -23.160 44.626 -30.273 1.00 78.19 1249 ARG A O 1
ATOM 10045 N N . HIS A 1 1250 ? -21.232 44.185 -31.349 1.00 76.38 1250 HIS A N 1
ATOM 10046 C CA . HIS A 1 1250 ? -20.338 44.351 -30.204 1.00 76.38 1250 HIS A CA 1
ATOM 10047 C C . HIS A 1 1250 ? -20.534 45.714 -29.498 1.00 76.38 1250 HIS A C 1
ATOM 10049 O O . HIS A 1 1250 ? -20.704 45.780 -28.283 1.00 76.38 1250 HIS A O 1
ATOM 10055 N N . GLU A 1 1251 ? -20.680 46.814 -30.250 1.00 78.62 1251 GLU A N 1
ATOM 10056 C CA . GLU A 1 1251 ? -20.973 48.157 -29.709 1.00 78.62 1251 GLU A CA 1
ATOM 10057 C C . GLU A 1 1251 ? -22.379 48.270 -29.058 1.00 78.62 1251 GLU A C 1
ATOM 10059 O O . GLU A 1 1251 ? -22.672 49.222 -28.325 1.00 78.62 1251 GLU A O 1
ATOM 10064 N N . LYS A 1 1252 ? -23.297 47.330 -29.327 1.00 83.25 1252 LYS A N 1
ATOM 10065 C CA . LYS A 1 1252 ? -24.594 47.221 -28.629 1.00 83.25 1252 LYS A CA 1
ATOM 10066 C C . LYS A 1 1252 ? -24.497 46.322 -27.404 1.00 83.25 1252 LYS A C 1
ATOM 10068 O O . LYS A 1 1252 ? -25.096 46.662 -26.390 1.00 83.25 1252 LYS A O 1
ATOM 10073 N N . GLU A 1 1253 ? -23.742 45.233 -27.485 1.00 82.94 1253 GLU A N 1
ATOM 10074 C CA . GLU A 1 1253 ? -23.486 44.309 -26.376 1.00 82.94 1253 GLU A CA 1
ATOM 10075 C C . GLU A 1 1253 ? -22.730 45.012 -25.243 1.00 82.94 1253 GLU A C 1
ATOM 10077 O O . GLU A 1 1253 ? -23.225 45.032 -24.117 1.00 82.94 1253 GLU A O 1
ATOM 10082 N N . ILE A 1 1254 ? -21.645 45.737 -25.553 1.00 80.50 1254 ILE A N 1
ATOM 10083 C CA . ILE A 1 1254 ? -20.932 46.598 -24.592 1.00 80.50 1254 ILE A CA 1
ATOM 10084 C C . ILE A 1 1254 ? -21.892 47.609 -23.951 1.00 80.50 1254 ILE A C 1
ATOM 10086 O O . ILE A 1 1254 ? -21.920 47.755 -22.729 1.00 80.50 1254 ILE A O 1
ATOM 10090 N N . ARG A 1 1255 ? -22.734 48.291 -24.744 1.00 79.38 1255 ARG A N 1
ATOM 10091 C CA . ARG A 1 1255 ? -23.726 49.238 -24.198 1.00 79.38 1255 ARG A CA 1
ATOM 10092 C C . ARG A 1 1255 ? -24.778 48.553 -23.318 1.00 79.38 1255 ARG A C 1
ATOM 10094 O O . ARG A 1 1255 ? -25.189 49.143 -22.321 1.00 79.38 1255 ARG A O 1
ATOM 10101 N N . GLY A 1 1256 ? -25.175 47.323 -23.640 1.00 81.31 1256 GLY A N 1
ATOM 10102 C CA . GLY A 1 1256 ? -26.052 46.492 -22.814 1.00 81.31 1256 GLY A CA 1
ATOM 10103 C C . GLY A 1 1256 ? -25.414 46.127 -21.472 1.00 81.31 1256 GLY A C 1
ATOM 10104 O O . GLY A 1 1256 ? -26.024 46.361 -20.429 1.00 81.31 1256 GLY A O 1
ATOM 10105 N N . MET A 1 1257 ? -24.167 45.647 -21.485 1.00 74.75 1257 MET A N 1
ATOM 10106 C CA . MET A 1 1257 ? -23.407 45.319 -20.273 1.00 74.75 1257 MET A CA 1
ATOM 10107 C C . MET A 1 1257 ? -23.171 46.548 -19.389 1.00 74.75 1257 MET A C 1
ATOM 10109 O O . MET A 1 1257 ? -23.402 46.485 -18.184 1.00 74.75 1257 MET A O 1
ATOM 10113 N N . VAL A 1 1258 ? -22.800 47.697 -19.968 1.00 77.62 1258 VAL A N 1
ATOM 10114 C CA . VAL A 1 1258 ? -22.653 48.960 -19.219 1.00 77.62 1258 VAL A CA 1
ATOM 10115 C C . VAL A 1 1258 ? -23.978 49.377 -18.572 1.00 77.62 1258 VAL A C 1
ATOM 10117 O O . VAL A 1 1258 ? -23.987 49.806 -17.419 1.00 77.62 1258 VAL A O 1
ATOM 10120 N N . MET A 1 1259 ? -25.112 49.209 -19.259 1.00 81.12 1259 MET A N 1
ATOM 10121 C CA . MET A 1 1259 ? -26.430 49.527 -18.699 1.00 81.12 1259 MET A CA 1
ATOM 10122 C C . MET A 1 1259 ? -26.830 48.565 -17.565 1.00 81.12 1259 MET A C 1
ATOM 10124 O O . MET A 1 1259 ? -27.364 49.010 -16.548 1.00 81.12 1259 MET A O 1
ATOM 10128 N N . GLN A 1 1260 ? -26.514 47.271 -17.686 1.00 79.00 1260 GLN A N 1
ATOM 10129 C CA . GLN A 1 1260 ? -26.679 46.289 -16.606 1.00 79.00 1260 GLN A CA 1
ATOM 10130 C C . GLN A 1 1260 ? -25.776 46.606 -15.403 1.00 79.00 1260 GLN A C 1
ATOM 10132 O O . GLN A 1 1260 ? -26.246 46.578 -14.268 1.00 79.00 1260 GLN A O 1
ATOM 10137 N N . MET A 1 1261 ? -24.516 46.993 -15.628 1.00 73.19 1261 MET A N 1
ATOM 10138 C CA . MET A 1 1261 ? -23.602 47.436 -14.568 1.00 73.19 1261 MET A CA 1
ATOM 10139 C C . MET A 1 1261 ? -24.092 48.706 -13.863 1.00 73.19 1261 MET A C 1
ATOM 10141 O O . MET A 1 1261 ? -24.030 48.786 -12.639 1.00 73.19 1261 MET A O 1
ATOM 10145 N N . GLN A 1 1262 ? -24.616 49.690 -14.601 1.00 82.81 1262 GLN A N 1
ATOM 10146 C CA . GLN A 1 1262 ? -25.216 50.893 -14.012 1.00 82.81 1262 GLN A CA 1
ATOM 10147 C C . GLN A 1 1262 ? -26.458 50.561 -13.175 1.00 82.81 1262 GLN A C 1
ATOM 10149 O O . GLN A 1 1262 ? -26.640 51.135 -12.101 1.00 82.81 1262 GLN A O 1
ATOM 10154 N N . TRP A 1 1263 ? -27.283 49.610 -13.623 1.00 84.69 1263 TRP A N 1
ATOM 10155 C CA . TRP A 1 1263 ? -28.425 49.117 -12.852 1.00 84.69 1263 TRP A CA 1
ATOM 10156 C C . TRP A 1 1263 ? -27.984 48.386 -11.575 1.00 84.69 1263 TRP A C 1
ATOM 10158 O O . TRP A 1 1263 ? -28.477 48.710 -10.496 1.00 84.69 1263 TRP A O 1
ATOM 10168 N N . LEU A 1 1264 ? -26.996 47.487 -11.663 1.00 79.25 1264 LEU A N 1
ATOM 10169 C CA . LEU A 1 1264 ? -26.412 46.808 -10.501 1.00 79.25 1264 LEU A CA 1
ATOM 10170 C C . LEU A 1 1264 ? -25.799 47.804 -9.510 1.00 79.25 1264 LEU A C 1
ATOM 10172 O O . LEU A 1 1264 ? -26.064 47.695 -8.314 1.00 79.25 1264 LEU A O 1
ATOM 10176 N N . LYS A 1 1265 ? -25.063 48.819 -9.987 1.00 77.81 1265 LYS A N 1
ATOM 10177 C CA . LYS A 1 1265 ? -24.541 49.906 -9.144 1.00 77.81 1265 LYS A CA 1
ATOM 10178 C C . LYS A 1 1265 ? -25.677 50.661 -8.451 1.00 77.81 1265 LYS A C 1
ATOM 10180 O O . LYS A 1 1265 ? -25.627 50.837 -7.242 1.00 77.81 1265 LYS A O 1
ATOM 10185 N N . ALA A 1 1266 ? -26.735 51.037 -9.171 1.00 82.88 1266 ALA A N 1
ATOM 10186 C CA . ALA A 1 1266 ? -27.884 51.730 -8.585 1.00 82.88 1266 ALA A CA 1
ATOM 10187 C C . ALA A 1 1266 ? -28.650 50.871 -7.556 1.00 82.88 1266 ALA A C 1
ATOM 10189 O O . ALA A 1 1266 ? -29.153 51.404 -6.566 1.00 82.88 1266 ALA A O 1
ATOM 10190 N N . CYS A 1 1267 ? -28.732 49.554 -7.758 1.00 79.69 1267 CYS A N 1
ATOM 10191 C CA . CYS A 1 1267 ? -29.271 48.619 -6.770 1.00 79.69 1267 CYS A CA 1
ATOM 10192 C C . CYS A 1 1267 ? -28.359 48.494 -5.543 1.00 79.69 1267 CYS A C 1
ATOM 10194 O O . CYS A 1 1267 ? -28.856 48.535 -4.419 1.00 79.69 1267 CYS A O 1
ATOM 10196 N N . TRP A 1 1268 ? -27.040 48.416 -5.733 1.00 74.25 1268 TRP A N 1
ATOM 10197 C CA . TRP A 1 1268 ? -26.072 48.336 -4.637 1.00 74.25 1268 TRP A CA 1
ATOM 10198 C C . TRP A 1 1268 ? -26.009 49.639 -3.828 1.00 74.25 1268 TRP A C 1
ATOM 10200 O O . TRP A 1 1268 ? -26.049 49.587 -2.605 1.00 74.25 1268 TRP A O 1
ATOM 10210 N N . ASP A 1 1269 ? -26.037 50.806 -4.478 1.00 83.44 1269 ASP A N 1
ATOM 10211 C CA . ASP A 1 1269 ? -26.105 52.123 -3.828 1.00 83.44 1269 ASP A CA 1
ATOM 10212 C C . ASP A 1 1269 ? -27.404 52.302 -3.015 1.00 83.44 1269 ASP A C 1
ATOM 10214 O O . ASP A 1 1269 ? -27.405 52.958 -1.971 1.00 83.44 1269 ASP A O 1
ATOM 10218 N N . ARG A 1 1270 ? -28.526 51.716 -3.466 1.00 81.94 1270 ARG A N 1
ATOM 10219 C CA . ARG A 1 1270 ? -29.787 51.677 -2.700 1.00 81.94 1270 ARG A CA 1
ATOM 10220 C C . ARG A 1 1270 ? -29.689 50.743 -1.498 1.00 81.94 1270 ARG A C 1
ATOM 10222 O O . ARG A 1 1270 ? -30.061 51.142 -0.401 1.00 81.94 1270 ARG A O 1
ATOM 10229 N N . GLU A 1 1271 ? -29.172 49.535 -1.687 1.00 86.38 1271 GLU A N 1
ATOM 10230 C CA . GLU A 1 1271 ? -29.025 48.544 -0.617 1.00 86.38 1271 GLU A CA 1
ATOM 10231 C C . GLU A 1 1271 ? -28.005 48.992 0.445 1.00 86.38 1271 GLU A C 1
ATOM 10233 O O . GLU A 1 1271 ? -28.230 48.827 1.643 1.00 86.38 1271 GLU A O 1
ATOM 10238 N N . ALA A 1 1272 ? -26.913 49.639 0.032 1.00 83.69 1272 ALA A N 1
ATOM 10239 C CA . ALA A 1 1272 ? -25.935 50.254 0.923 1.00 83.69 1272 ALA A CA 1
ATOM 10240 C C . ALA A 1 1272 ? -26.569 51.369 1.770 1.00 83.69 1272 ALA A C 1
ATOM 10242 O O . ALA A 1 1272 ? -26.350 51.397 2.981 1.00 83.69 1272 ALA A O 1
ATOM 10243 N N . LYS A 1 1273 ? -27.415 52.223 1.169 1.00 85.69 1273 LYS A N 1
ATOM 10244 C CA . LYS A 1 1273 ? -28.198 53.238 1.899 1.00 85.69 1273 LYS A CA 1
ATOM 10245 C C . LYS A 1 1273 ? -29.194 52.614 2.876 1.00 85.69 1273 LYS A C 1
ATOM 10247 O O . LYS A 1 1273 ? -29.219 52.997 4.039 1.00 85.69 1273 LYS A O 1
ATOM 10252 N N . LEU A 1 1274 ? -29.944 51.590 2.463 1.00 85.25 1274 LEU A N 1
ATOM 10253 C CA . LEU A 1 1274 ? -30.848 50.865 3.367 1.00 85.25 1274 LEU A CA 1
ATOM 10254 C C . LEU A 1 1274 ? -30.097 50.246 4.557 1.00 85.25 1274 LEU A C 1
ATOM 10256 O O . LEU A 1 1274 ? -30.595 50.271 5.683 1.00 85.25 1274 LEU A O 1
ATOM 10260 N N . ARG A 1 1275 ? -28.876 49.739 4.346 1.00 88.19 1275 ARG A N 1
ATOM 10261 C CA . ARG A 1 1275 ? -28.029 49.196 5.419 1.00 88.19 1275 ARG A CA 1
ATOM 10262 C C . ARG A 1 1275 ? -27.425 50.279 6.312 1.00 88.19 1275 ARG A C 1
ATOM 10264 O O . ARG A 1 1275 ? -27.361 50.058 7.521 1.00 88.19 1275 ARG A O 1
ATOM 10271 N N . SER A 1 1276 ? -27.030 51.438 5.777 1.00 84.88 1276 SER A N 1
ATOM 10272 C CA . SER A 1 1276 ? -26.603 52.572 6.610 1.00 84.88 1276 SER A CA 1
ATOM 10273 C C . SER A 1 1276 ? -27.757 53.122 7.445 1.00 84.88 1276 SER A C 1
ATOM 10275 O O . SER A 1 1276 ? -27.575 53.366 8.636 1.00 84.88 1276 SER A O 1
ATOM 10277 N N . ASP A 1 1277 ? -28.954 53.224 6.869 1.00 88.56 1277 ASP A N 1
ATOM 10278 C CA . ASP A 1 1277 ? -30.155 53.701 7.558 1.00 88.56 1277 ASP A CA 1
ATOM 10279 C C . ASP A 1 1277 ? -30.591 52.708 8.645 1.00 88.56 1277 ASP A C 1
ATOM 10281 O O . ASP A 1 1277 ? -30.882 53.107 9.772 1.00 88.56 1277 ASP A O 1
ATOM 10285 N N . ALA A 1 1278 ? -30.541 51.400 8.369 1.00 86.12 1278 ALA A N 1
ATOM 10286 C CA . ALA A 1 1278 ? -30.782 50.358 9.368 1.00 86.12 1278 ALA A CA 1
ATOM 10287 C C . ALA A 1 1278 ? -29.726 50.361 10.492 1.00 86.12 1278 ALA A C 1
ATOM 10289 O O . ALA A 1 1278 ? -30.061 50.135 11.659 1.00 86.12 1278 ALA A O 1
ATOM 10290 N N . ALA A 1 1279 ? -28.458 50.648 10.178 1.00 86.25 1279 ALA A N 1
ATOM 10291 C CA . ALA A 1 1279 ? -27.404 50.804 11.178 1.00 86.25 1279 ALA A CA 1
ATOM 10292 C C . ALA A 1 1279 ? -27.629 52.048 12.057 1.00 86.25 1279 ALA A C 1
ATOM 10294 O O . ALA A 1 1279 ? -27.519 51.946 13.281 1.00 86.25 1279 ALA A O 1
ATOM 10295 N N . PHE A 1 1280 ? -28.019 53.182 11.466 1.00 85.81 1280 PHE A N 1
ATOM 10296 C CA . PHE A 1 1280 ? -28.418 54.391 12.194 1.00 85.81 1280 PHE A CA 1
ATOM 10297 C C . PHE A 1 1280 ? -29.647 54.145 13.076 1.00 85.81 1280 PHE A C 1
ATOM 10299 O O . PHE A 1 1280 ? -29.616 54.469 14.261 1.00 85.81 1280 PHE A O 1
ATOM 10306 N N . ALA A 1 1281 ? -30.692 53.497 12.555 1.00 88.44 1281 ALA A N 1
ATOM 10307 C CA . ALA A 1 1281 ? -31.884 53.137 13.321 1.00 88.44 1281 ALA A CA 1
ATOM 10308 C C . ALA A 1 1281 ? -31.547 52.209 14.503 1.00 88.44 1281 ALA A C 1
ATOM 10310 O O . ALA A 1 1281 ? -32.028 52.417 15.616 1.00 88.44 1281 ALA A O 1
ATOM 10311 N N . LYS A 1 1282 ? -30.653 51.230 14.307 1.00 91.06 1282 LYS A N 1
ATOM 10312 C CA . LYS A 1 1282 ? -30.148 50.373 15.391 1.00 91.06 1282 LYS A CA 1
ATOM 10313 C C . LYS A 1 1282 ? -29.368 51.172 16.440 1.00 91.06 1282 LYS A C 1
ATOM 10315 O O . LYS A 1 1282 ? -29.552 50.933 17.631 1.00 91.06 1282 LYS A O 1
ATOM 10320 N N . GLN A 1 1283 ? -28.507 52.105 16.030 1.00 87.81 1283 GLN A N 1
ATOM 10321 C CA . GLN A 1 1283 ? -27.783 52.978 16.962 1.00 87.81 1283 GLN A CA 1
ATOM 10322 C C . GLN A 1 1283 ? -28.734 53.902 17.737 1.00 87.81 1283 GLN A C 1
ATOM 10324 O O . GLN A 1 1283 ? -28.557 54.062 18.942 1.00 87.81 1283 GLN A O 1
ATOM 10329 N N . TYR A 1 1284 ? -29.767 54.435 17.082 1.00 90.25 1284 TYR A N 1
ATOM 10330 C CA . TYR A 1 1284 ? -30.806 55.259 17.701 1.00 90.25 1284 TYR A CA 1
ATOM 10331 C C . TYR A 1 1284 ? -31.625 54.473 18.735 1.00 90.25 1284 TYR A C 1
ATOM 10333 O O . TYR A 1 1284 ? -31.742 54.906 19.877 1.00 90.25 1284 TYR A O 1
ATOM 10341 N N . LEU A 1 1285 ? -32.097 53.267 18.398 1.00 90.38 1285 LEU A N 1
ATOM 10342 C CA . LEU A 1 1285 ? -32.802 52.393 19.345 1.00 90.38 1285 LEU A CA 1
ATOM 10343 C C . LEU A 1 1285 ? -31.913 51.983 20.532 1.00 90.38 1285 LEU A C 1
ATOM 10345 O O . LEU A 1 1285 ? -32.371 51.958 21.672 1.00 90.38 1285 LEU A O 1
ATOM 10349 N N . LEU A 1 1286 ? -30.623 51.710 20.300 1.00 90.19 1286 LEU A N 1
ATOM 10350 C CA . LEU A 1 1286 ? -29.664 51.455 21.381 1.00 90.19 1286 LEU A CA 1
ATOM 10351 C C . LEU A 1 1286 ? -29.407 52.699 22.247 1.00 90.19 1286 LEU A C 1
ATOM 10353 O O . LEU A 1 1286 ? -29.120 52.555 23.435 1.00 90.19 1286 LEU A O 1
ATOM 10357 N N . LEU A 1 1287 ? -29.500 53.905 21.681 1.00 90.44 1287 LEU A N 1
ATOM 10358 C CA . LEU A 1 1287 ? -29.417 55.155 22.432 1.00 90.44 1287 LEU A CA 1
ATOM 10359 C C . LEU A 1 1287 ? -30.680 55.376 23.275 1.00 90.44 1287 LEU A C 1
ATOM 10361 O O . LEU A 1 1287 ? -30.546 55.676 24.457 1.00 90.44 1287 LEU A O 1
ATOM 10365 N N . GLU A 1 1288 ? -31.880 55.141 22.731 1.00 90.19 1288 GLU A N 1
ATOM 10366 C CA . GLU A 1 1288 ? -33.123 55.167 23.515 1.00 90.19 1288 GLU A CA 1
ATOM 10367 C C . GLU A 1 1288 ? -33.080 54.186 24.690 1.00 90.19 1288 GLU A C 1
ATOM 10369 O O . GLU A 1 1288 ? -33.438 54.558 25.804 1.00 90.19 1288 GLU A O 1
ATOM 10374 N N . VAL A 1 1289 ? -32.638 52.942 24.467 1.00 89.81 1289 VAL A N 1
ATOM 10375 C CA . VAL A 1 1289 ? -32.517 51.941 25.540 1.00 89.81 1289 VAL A CA 1
ATOM 10376 C C . VAL A 1 1289 ? -31.528 52.414 26.604 1.00 89.81 1289 VAL A C 1
ATOM 10378 O O . VAL A 1 1289 ? -31.862 52.383 27.782 1.00 89.81 1289 VAL A O 1
ATOM 10381 N N . LYS A 1 1290 ? -30.367 52.962 26.219 1.00 88.38 1290 LYS A N 1
ATOM 10382 C CA . LYS A 1 1290 ? -29.414 53.555 27.177 1.00 88.38 1290 LYS A CA 1
ATOM 10383 C C . LYS A 1 1290 ? -29.997 54.735 27.957 1.00 88.38 1290 LYS A C 1
ATOM 10385 O O . LYS A 1 1290 ? -29.669 54.883 29.131 1.00 88.38 1290 LYS A O 1
ATOM 10390 N N . ILE A 1 1291 ? -30.832 55.566 27.332 1.00 89.25 1291 ILE A N 1
ATOM 10391 C CA . ILE A 1 1291 ? -31.519 56.677 28.004 1.00 89.25 1291 ILE A CA 1
ATOM 10392 C C . ILE A 1 1291 ? -32.567 56.131 28.980 1.00 89.25 1291 ILE A C 1
ATOM 10394 O O . ILE A 1 1291 ? -32.553 56.531 30.138 1.00 89.25 1291 ILE A O 1
ATOM 10398 N N . ARG A 1 1292 ? -33.401 55.161 28.574 1.00 88.88 1292 ARG A N 1
ATOM 10399 C CA . ARG A 1 1292 ? -34.356 54.485 29.473 1.00 88.88 1292 ARG A CA 1
ATOM 10400 C C . ARG A 1 1292 ? -33.643 53.810 30.646 1.00 88.88 1292 ARG A C 1
ATOM 10402 O O . ARG A 1 1292 ? -34.068 53.987 31.777 1.00 88.88 1292 ARG A O 1
ATOM 10409 N N . ASP A 1 1293 ? -32.528 53.121 30.413 1.00 88.44 1293 ASP A N 1
ATOM 10410 C CA . ASP A 1 1293 ? -31.712 52.512 31.472 1.00 88.44 1293 ASP A CA 1
ATOM 10411 C C . ASP A 1 1293 ? -31.092 53.556 32.413 1.00 88.44 1293 ASP A C 1
ATOM 10413 O O . ASP A 1 1293 ? -30.954 53.301 33.609 1.00 88.44 1293 ASP A O 1
ATOM 10417 N N . ALA A 1 1294 ? -30.703 54.727 31.897 1.00 87.44 1294 ALA A N 1
ATOM 10418 C CA . ALA A 1 1294 ? -30.194 55.832 32.706 1.00 87.44 1294 ALA A CA 1
ATOM 10419 C C . ALA A 1 1294 ? -31.305 56.485 33.546 1.00 87.44 1294 ALA A C 1
ATOM 10421 O O . ALA A 1 1294 ? -31.089 56.718 34.735 1.00 87.44 1294 ALA A O 1
ATOM 10422 N N . CYS A 1 1295 ? -32.491 56.707 32.970 1.00 88.88 1295 CYS A N 1
ATOM 10423 C CA . CYS A 1 1295 ? -33.685 57.163 33.686 1.00 88.88 1295 CYS A CA 1
ATOM 10424 C C . CYS A 1 1295 ? -34.095 56.153 34.763 1.00 88.88 1295 CYS A C 1
ATOM 10426 O O . CYS A 1 1295 ? -34.128 56.516 35.929 1.00 88.88 1295 CYS A O 1
ATOM 10428 N N . ASN A 1 1296 ? -34.244 54.870 34.423 1.00 90.12 1296 ASN A N 1
ATOM 10429 C CA . ASN A 1 1296 ? -34.553 53.804 35.381 1.00 90.12 1296 ASN A CA 1
ATOM 10430 C C . ASN A 1 1296 ? -33.531 53.750 36.532 1.00 90.12 1296 ASN A C 1
ATOM 10432 O O . ASN A 1 1296 ? -33.907 53.566 37.686 1.00 90.12 1296 ASN A O 1
ATOM 10436 N N . LYS A 1 1297 ? -32.231 53.937 36.257 1.00 88.06 1297 LYS A N 1
ATOM 10437 C CA . LYS A 1 1297 ? -31.197 54.023 37.306 1.00 88.06 1297 LYS A CA 1
ATOM 10438 C C . LYS A 1 1297 ? -31.326 55.282 38.167 1.00 88.06 1297 LYS A C 1
ATOM 10440 O O . LYS A 1 1297 ? -31.077 55.199 39.368 1.00 88.06 1297 LYS A O 1
ATOM 10445 N N . ALA A 1 1298 ? -31.706 56.419 37.587 1.00 86.31 1298 ALA A N 1
ATOM 10446 C CA . ALA A 1 1298 ? -31.974 57.650 38.327 1.00 86.31 1298 ALA A CA 1
ATOM 10447 C C . ALA A 1 1298 ? -33.233 57.517 39.202 1.00 86.31 1298 ALA A C 1
ATOM 10449 O O . ALA A 1 1298 ? -33.177 57.834 40.387 1.00 86.31 1298 ALA A O 1
ATOM 10450 N N . ASP A 1 1299 ? -34.317 56.955 38.669 1.00 88.12 1299 ASP A N 1
ATOM 10451 C CA . ASP A 1 1299 ? -35.565 56.700 39.391 1.00 88.12 1299 ASP A CA 1
ATOM 10452 C C . ASP A 1 1299 ? -35.350 55.696 40.527 1.00 88.12 1299 ASP A C 1
ATOM 10454 O O . ASP A 1 1299 ? -35.761 55.945 41.656 1.00 88.12 1299 ASP A O 1
ATOM 10458 N N . LEU A 1 1300 ? -34.603 54.610 40.294 1.00 88.25 1300 LEU A N 1
ATOM 10459 C CA . LEU A 1 1300 ? -34.193 53.685 41.356 1.00 88.25 1300 LEU A CA 1
ATOM 10460 C C . LEU A 1 1300 ? -33.313 54.369 42.415 1.00 88.25 1300 LEU A C 1
ATOM 10462 O O . LEU A 1 1300 ? -33.429 54.048 43.597 1.00 88.25 1300 LEU A O 1
ATOM 10466 N N . ALA A 1 1301 ? -32.452 55.321 42.044 1.00 85.12 1301 ALA A N 1
ATOM 10467 C CA . ALA A 1 1301 ? -31.685 56.105 43.013 1.00 85.12 1301 ALA A CA 1
ATOM 10468 C C . ALA A 1 1301 ? -32.582 57.060 43.828 1.00 85.12 1301 ALA A C 1
ATOM 10470 O O . ALA A 1 1301 ? -32.390 57.187 45.038 1.00 85.12 1301 ALA A O 1
ATOM 10471 N N . ILE A 1 1302 ? -33.593 57.673 43.203 1.00 85.56 1302 ILE A N 1
ATOM 10472 C CA . ILE A 1 1302 ? -34.600 58.512 43.870 1.00 85.56 1302 ILE A CA 1
ATOM 10473 C C . ILE A 1 1302 ? -35.462 57.667 44.818 1.00 85.56 1302 ILE A C 1
ATOM 10475 O O . ILE A 1 1302 ? -35.609 58.031 45.981 1.00 85.56 1302 ILE A O 1
ATOM 10479 N N . ILE A 1 1303 ? -35.959 56.508 44.380 1.00 85.06 1303 ILE A N 1
ATOM 10480 C CA . ILE A 1 1303 ? -36.742 55.574 45.205 1.00 85.06 1303 ILE A CA 1
ATOM 10481 C C . ILE A 1 1303 ? -35.914 55.077 46.394 1.00 85.06 1303 ILE A C 1
ATOM 10483 O O . ILE A 1 1303 ? -36.411 55.065 47.518 1.00 85.06 1303 ILE A O 1
ATOM 10487 N N . ASN A 1 1304 ? -34.641 54.720 46.192 1.00 80.31 1304 ASN A N 1
ATOM 10488 C CA . ASN A 1 1304 ? -33.759 54.323 47.294 1.00 80.31 1304 ASN A CA 1
ATOM 10489 C C . ASN A 1 1304 ? -33.484 55.476 48.273 1.00 80.31 1304 ASN A C 1
ATOM 10491 O O . ASN A 1 1304 ? -33.377 55.232 49.474 1.00 80.31 1304 ASN A O 1
ATOM 10495 N N . ARG A 1 1305 ? -33.429 56.726 47.793 1.00 84.06 1305 ARG A N 1
ATOM 10496 C CA . ARG A 1 1305 ? -33.330 57.914 48.652 1.00 84.06 1305 ARG A CA 1
ATOM 10497 C C . ARG A 1 1305 ? -34.610 58.130 49.460 1.00 84.06 1305 ARG A C 1
ATOM 10499 O O . ARG A 1 1305 ? -34.530 58.172 50.679 1.00 84.06 1305 ARG A O 1
ATOM 10506 N N . ILE A 1 1306 ? -35.779 58.135 48.814 1.00 81.50 1306 ILE A N 1
ATOM 10507 C CA . ILE A 1 1306 ? -37.091 58.245 49.477 1.00 81.50 1306 ILE A CA 1
ATOM 10508 C C . ILE A 1 1306 ? -37.272 57.124 50.511 1.00 81.50 1306 ILE A C 1
ATOM 10510 O O . ILE A 1 1306 ? -37.679 57.384 51.637 1.00 81.50 1306 ILE A O 1
ATOM 10514 N N . ARG A 1 1307 ? -36.894 55.882 50.184 1.00 76.12 1307 ARG A N 1
ATOM 10515 C CA . ARG A 1 1307 ? -36.896 54.748 51.123 1.00 76.12 1307 ARG A CA 1
ATOM 10516 C C . ARG A 1 1307 ? -35.956 54.972 52.316 1.00 76.12 1307 ARG A C 1
ATOM 10518 O O . ARG A 1 1307 ? -36.302 54.593 53.431 1.00 76.12 1307 ARG A O 1
ATOM 10525 N N . GLY A 1 1308 ? -34.791 55.580 52.089 1.00 75.19 1308 GLY A N 1
ATOM 10526 C CA . GLY A 1 1308 ? -33.815 55.937 53.126 1.00 75.19 1308 GLY A CA 1
ATOM 10527 C C . GLY A 1 1308 ? -34.175 57.172 53.965 1.00 75.19 1308 GLY A C 1
ATOM 10528 O O . GLY A 1 1308 ? -33.569 57.365 55.023 1.00 75.19 1308 GLY A O 1
ATOM 10529 N N . ASP A 1 1309 ? -35.138 57.976 53.506 1.00 79.25 1309 ASP A N 1
ATOM 10530 C CA . ASP A 1 1309 ? -35.703 59.129 54.216 1.00 79.25 1309 ASP A CA 1
ATOM 10531 C C . ASP A 1 1309 ? -36.989 58.736 54.983 1.00 79.25 1309 ASP A C 1
ATOM 10533 O O . ASP A 1 1309 ? -37.201 59.191 56.105 1.00 79.25 1309 ASP A O 1
ATOM 10537 N N . LEU A 1 1310 ? -37.807 57.822 54.437 1.00 72.81 1310 LEU A N 1
ATOM 10538 C CA . LEU A 1 1310 ? -39.017 57.274 55.078 1.00 72.81 1310 LEU A CA 1
ATOM 10539 C C . LEU A 1 1310 ? -38.734 56.265 56.203 1.00 72.81 1310 LEU A C 1
ATOM 10541 O O . LEU A 1 1310 ? -39.610 56.025 57.031 1.00 72.81 1310 LEU A O 1
ATOM 10545 N N . ASN A 1 1311 ? -37.550 55.647 56.236 1.00 58.91 1311 ASN A N 1
ATOM 10546 C CA . ASN A 1 1311 ? -37.185 54.672 57.267 1.00 58.91 1311 ASN A CA 1
ATOM 10547 C C . ASN A 1 1311 ? -35.845 55.026 57.943 1.00 58.91 1311 ASN A C 1
ATOM 10549 O O . ASN A 1 1311 ? -34.823 54.384 57.680 1.00 58.91 1311 ASN A O 1
ATOM 10553 N N . PRO A 1 1312 ? -35.821 56.043 58.830 1.00 54.62 1312 PRO A N 1
ATOM 10554 C CA . PRO A 1 1312 ? -34.604 56.439 59.541 1.00 54.62 1312 PRO A CA 1
ATOM 10555 C C . PRO A 1 1312 ? -34.030 55.314 60.421 1.00 54.62 1312 PRO A C 1
ATOM 10557 O O . PRO A 1 1312 ? -32.816 55.251 60.621 1.00 54.62 1312 PRO A O 1
ATOM 10560 N N . SER A 1 1313 ? -34.869 54.386 60.892 1.00 51.53 1313 SER A N 1
ATOM 10561 C CA . SER A 1 1313 ? -34.473 53.315 61.815 1.00 51.53 1313 SER A CA 1
ATOM 10562 C C . SER A 1 1313 ? -33.708 52.155 61.168 1.00 51.53 1313 SER A C 1
ATOM 10564 O O . SER A 1 1313 ? -33.071 51.391 61.888 1.00 51.53 1313 SER A O 1
ATOM 10566 N N . SER A 1 1314 ? -33.689 52.015 59.834 1.00 49.59 1314 SER A N 1
ATOM 10567 C CA . SER A 1 1314 ? -32.933 50.930 59.179 1.00 49.59 1314 SER A CA 1
ATOM 10568 C C . SER A 1 1314 ? -31.473 51.279 58.849 1.00 49.59 1314 SER A C 1
ATOM 10570 O O . SER A 1 1314 ? -30.769 50.452 58.267 1.00 49.59 1314 SER A O 1
ATOM 10572 N N . ARG A 1 1315 ? -30.979 52.479 59.201 1.00 44.69 1315 ARG A N 1
ATOM 10573 C CA . ARG A 1 1315 ? -29.601 52.909 58.874 1.00 44.69 1315 ARG A CA 1
ATOM 10574 C C . ARG A 1 1315 ? -28.494 52.183 59.646 1.00 44.69 1315 ARG A C 1
ATOM 10576 O O . ARG A 1 1315 ? -27.331 52.346 59.292 1.00 44.69 1315 ARG A O 1
ATOM 10583 N N . SER A 1 1316 ? -28.822 51.373 60.653 1.00 45.06 1316 SER A N 1
ATOM 10584 C CA . SER A 1 1316 ? -27.806 50.734 61.501 1.00 45.06 1316 SER A CA 1
ATOM 10585 C C . SER A 1 1316 ? -27.314 49.356 61.024 1.00 45.06 1316 SER A C 1
ATOM 10587 O O . SER A 1 1316 ? -26.295 48.900 61.531 1.00 45.06 1316 SER A O 1
ATOM 10589 N N . ALA A 1 1317 ? -27.997 48.693 60.078 1.00 42.97 1317 ALA A N 1
ATOM 10590 C CA . ALA A 1 1317 ? -27.740 47.281 59.730 1.00 42.97 1317 ALA A CA 1
ATOM 10591 C C . ALA A 1 1317 ? -27.142 47.021 58.327 1.00 42.97 1317 ALA A C 1
ATOM 10593 O O . ALA A 1 1317 ? -26.854 45.877 57.994 1.00 42.97 1317 ALA A O 1
ATOM 10594 N N . LEU A 1 1318 ? -26.935 48.054 57.500 1.00 37.12 1318 LEU A N 1
ATOM 10595 C CA . LEU A 1 1318 ? -26.276 47.942 56.183 1.00 37.12 1318 LEU A CA 1
ATOM 10596 C C . LEU A 1 1318 ? -25.121 48.947 56.056 1.00 37.12 1318 LEU A C 1
ATOM 10598 O O . LEU A 1 1318 ? -25.033 49.747 55.124 1.00 37.12 1318 LEU A O 1
ATOM 10602 N N . GLY A 1 1319 ? -24.228 48.908 57.044 1.00 32.31 1319 GLY A N 1
ATOM 10603 C CA . GLY A 1 1319 ? -22.929 49.562 56.963 1.00 32.31 1319 GLY A CA 1
ATOM 10604 C C . GLY A 1 1319 ? -21.941 48.765 56.103 1.00 32.31 1319 GLY A C 1
ATOM 10605 O O . GLY A 1 1319 ? -21.956 47.541 56.098 1.00 32.31 1319 GLY A O 1
ATOM 10606 N N . GLN A 1 1320 ? -21.027 49.488 55.452 1.00 34.47 1320 GLN A N 1
ATOM 10607 C CA . GLN A 1 1320 ? -19.743 48.976 54.944 1.00 34.47 1320 GLN A CA 1
ATOM 10608 C C . GLN A 1 1320 ? -19.760 48.024 53.729 1.00 34.47 1320 GLN A C 1
ATOM 10610 O O . GLN A 1 1320 ? -19.084 47.001 53.706 1.00 34.47 1320 GLN A O 1
ATOM 10615 N N . LEU A 1 1321 ? -20.335 48.489 52.617 1.00 34.28 1321 LEU A N 1
ATOM 10616 C CA . LEU A 1 1321 ? -19.637 48.372 51.327 1.00 34.28 1321 LEU A CA 1
ATOM 10617 C C . LEU A 1 1321 ? -19.268 49.775 50.837 1.00 34.28 1321 LEU A C 1
ATOM 10619 O O . LEU A 1 1321 ? -19.999 50.414 50.083 1.00 34.28 1321 LEU A O 1
ATOM 10623 N N . SER A 1 1322 ? -18.137 50.279 51.338 1.00 29.48 1322 SER A N 1
ATOM 10624 C CA . SER A 1 1322 ? -17.610 51.603 50.998 1.00 29.48 1322 SER A CA 1
ATOM 10625 C C . SER A 1 1322 ? -17.340 51.715 49.491 1.00 29.48 1322 SER A C 1
ATOM 10627 O O . SER A 1 1322 ? -16.491 50.981 48.978 1.00 29.48 1322 SER A O 1
ATOM 10629 N N . PRO A 1 1323 ? -17.988 52.645 48.764 1.00 33.78 1323 PRO A N 1
ATOM 10630 C CA . PRO A 1 1323 ? -17.709 52.845 47.351 1.00 33.78 1323 PRO A CA 1
ATOM 10631 C C . PRO A 1 1323 ? -16.342 53.517 47.202 1.00 33.78 1323 PRO A C 1
ATOM 10633 O O . PRO A 1 1323 ? -16.190 54.721 47.429 1.00 33.78 1323 PRO A O 1
ATOM 10636 N N . LEU A 1 1324 ? -15.331 52.734 46.818 1.00 32.91 1324 LEU A N 1
ATOM 10637 C CA . LEU A 1 1324 ? -13.998 53.244 46.515 1.00 32.91 1324 LEU A CA 1
ATOM 10638 C C . LEU A 1 1324 ? -14.088 54.268 45.377 1.00 32.91 1324 LEU A C 1
ATOM 10640 O O . LEU A 1 1324 ? -14.377 53.942 44.223 1.00 32.91 1324 LEU A O 1
ATOM 10644 N N . ARG A 1 1325 ? -13.861 55.534 45.751 1.00 30.36 1325 ARG A N 1
ATOM 10645 C CA . ARG A 1 1325 ? -13.904 56.716 44.887 1.00 30.36 1325 ARG A CA 1
ATOM 10646 C C . ARG A 1 1325 ? -13.195 56.456 43.558 1.00 30.36 1325 ARG A C 1
ATOM 10648 O O . ARG A 1 1325 ? -11.970 56.384 43.507 1.00 30.36 1325 ARG A O 1
ATOM 10655 N N . HIS A 1 1326 ? -13.963 56.468 42.471 1.00 32.53 1326 HIS A N 1
ATOM 10656 C CA . HIS A 1 1326 ? -13.435 56.729 41.136 1.00 32.53 1326 HIS A CA 1
ATOM 10657 C C . HIS A 1 1326 ? -12.915 58.171 41.076 1.00 32.53 1326 HIS A C 1
ATOM 10659 O O . HIS A 1 1326 ? -13.615 59.086 40.644 1.00 32.53 1326 HIS A O 1
ATOM 10665 N N . ASN A 1 1327 ? -11.676 58.385 41.519 1.00 31.97 1327 ASN A N 1
ATOM 10666 C CA . ASN A 1 1327 ? -11.000 59.664 41.352 1.00 31.97 1327 ASN A CA 1
ATOM 10667 C C . ASN A 1 1327 ? -10.476 59.760 39.909 1.00 31.97 1327 ASN A C 1
ATOM 10669 O O . ASN A 1 1327 ? -9.290 59.601 39.637 1.00 31.97 1327 ASN A O 1
ATOM 10673 N N . GLN A 1 1328 ? -11.396 59.961 38.960 1.00 30.39 1328 GLN A N 1
ATOM 10674 C CA . GLN A 1 1328 ? -11.057 60.253 37.570 1.00 30.39 1328 GLN A CA 1
ATOM 10675 C C . GLN A 1 1328 ? -10.372 61.621 37.486 1.00 30.39 1328 GLN A C 1
ATOM 10677 O O . GLN A 1 1328 ? -11.036 62.648 37.349 1.00 30.39 1328 GLN A O 1
ATOM 10682 N N . LYS A 1 1329 ? -9.038 61.637 37.507 1.00 29.53 1329 LYS A N 1
ATOM 10683 C CA . LYS A 1 1329 ? -8.228 62.733 36.967 1.00 29.53 1329 LYS A CA 1
ATOM 10684 C C . LYS A 1 1329 ? -6.841 62.222 36.582 1.00 29.53 1329 LYS A C 1
ATOM 10686 O O . LYS A 1 1329 ? -6.305 61.332 37.224 1.00 29.53 1329 LYS A O 1
ATOM 10691 N N . GLN A 1 1330 ? -6.303 62.804 35.509 1.00 31.19 1330 GLN A N 1
ATOM 10692 C CA . GLN A 1 1330 ? -4.939 62.598 35.002 1.00 31.19 1330 GLN A CA 1
ATOM 10693 C C . GLN A 1 1330 ? -4.617 61.189 34.461 1.00 31.19 1330 GLN A C 1
ATOM 10695 O O . GLN A 1 1330 ? -3.679 60.517 34.872 1.00 31.19 1330 GLN A O 1
ATOM 10700 N N . LYS A 1 1331 ? -5.298 60.829 33.361 1.00 28.52 1331 LYS A N 1
ATOM 10701 C CA . LYS A 1 1331 ? -4.594 60.154 32.257 1.00 28.52 1331 LYS A CA 1
ATOM 10702 C C . LYS A 1 1331 ? -3.523 61.113 31.720 1.00 28.52 1331 LYS A C 1
ATOM 10704 O O . LYS A 1 1331 ? -3.879 62.018 30.968 1.00 28.52 1331 LYS A O 1
ATOM 10709 N N . GLN A 1 1332 ? -2.247 60.902 32.036 1.00 26.52 1332 GLN A N 1
ATOM 10710 C CA . GLN A 1 1332 ? -1.146 61.458 31.243 1.00 26.52 1332 GLN A CA 1
ATOM 10711 C C . GLN A 1 1332 ? 0.130 60.603 31.348 1.00 26.52 1332 GLN A C 1
ATOM 10713 O O . GLN A 1 1332 ? 0.906 60.743 32.278 1.00 26.52 1332 GLN A O 1
ATOM 10718 N N . GLN A 1 1333 ? 0.329 59.796 30.297 1.00 28.23 1333 GLN A N 1
ATOM 10719 C CA . GLN A 1 1333 ? 1.622 59.414 29.704 1.00 28.23 1333 GLN A CA 1
ATOM 10720 C C . GLN A 1 1333 ? 2.571 58.460 30.471 1.00 28.23 1333 GLN A C 1
ATOM 10722 O O . GLN A 1 1333 ? 2.526 58.322 31.682 1.00 28.23 1333 GLN A O 1
ATOM 10727 N N . GLN A 1 1334 ? 3.443 57.819 29.673 1.00 30.14 1334 GLN A N 1
ATOM 10728 C CA . GLN A 1 1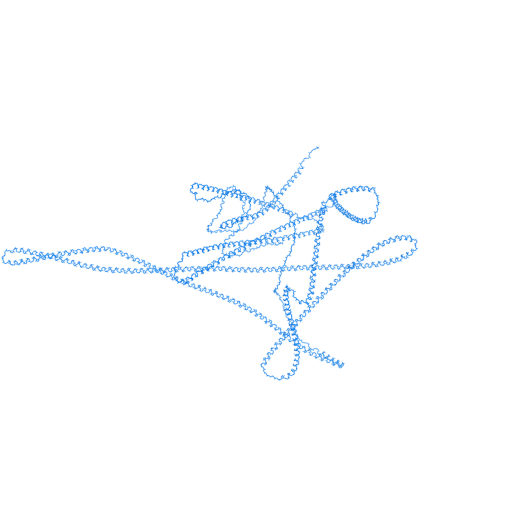334 ? 4.596 56.970 30.041 1.00 30.14 1334 GLN A CA 1
ATOM 10729 C C . GLN A 1 1334 ? 4.224 55.619 30.698 1.00 30.14 1334 GLN A C 1
ATOM 10731 O O . GLN A 1 1334 ? 3.900 55.523 31.870 1.00 30.14 1334 GLN A O 1
ATOM 10736 N N . GLN A 1 1335 ? 3.994 54.562 29.910 1.00 27.83 1335 GLN A N 1
ATOM 10737 C CA . GLN A 1 1335 ? 4.967 53.689 29.215 1.00 27.83 1335 GLN A CA 1
ATOM 10738 C C . GLN A 1 1335 ? 5.638 52.625 30.106 1.00 27.83 1335 GLN A C 1
ATOM 10740 O O . GLN A 1 1335 ? 6.386 52.931 31.019 1.00 27.83 1335 GLN A O 1
ATOM 10745 N N . LYS A 1 1336 ? 5.430 51.362 29.700 1.00 28.20 1336 LYS A N 1
ATOM 10746 C CA . LYS A 1 1336 ? 6.295 50.186 29.905 1.00 28.20 1336 LYS A CA 1
ATOM 10747 C C . LYS A 1 1336 ? 6.868 49.955 31.318 1.00 28.20 1336 LYS A C 1
ATOM 10749 O O . LYS A 1 1336 ? 8.018 50.272 31.571 1.00 28.20 1336 LYS A O 1
ATOM 10754 N N . HIS A 1 1337 ? 6.187 49.114 32.097 1.00 29.20 1337 HIS A N 1
ATOM 10755 C CA . HIS A 1 1337 ? 6.870 47.960 32.696 1.00 29.20 1337 HIS A CA 1
ATOM 10756 C C . HIS A 1 1337 ? 5.968 46.721 32.676 1.00 29.20 1337 HIS A C 1
ATOM 10758 O O . HIS A 1 1337 ? 4.849 46.733 33.182 1.00 29.20 1337 HIS A O 1
ATOM 10764 N N . ARG A 1 1338 ? 6.463 45.637 32.061 1.00 27.17 1338 ARG A N 1
ATOM 10765 C CA . ARG A 1 1338 ? 5.890 44.291 32.200 1.00 27.17 1338 ARG A CA 1
ATOM 10766 C C . ARG A 1 1338 ? 6.134 43.827 33.637 1.00 27.17 1338 ARG A C 1
ATOM 10768 O O . ARG A 1 1338 ? 7.292 43.729 34.030 1.00 27.17 1338 ARG A O 1
ATOM 10775 N N . GLN A 1 1339 ? 5.088 43.456 34.367 1.00 31.53 1339 GLN A N 1
ATOM 10776 C CA . GLN A 1 1339 ? 5.215 42.581 35.535 1.00 31.53 1339 GLN A CA 1
ATOM 10777 C C . GLN A 1 1339 ? 4.215 41.429 35.411 1.00 31.53 1339 GLN A C 1
ATOM 10779 O O . GLN A 1 1339 ? 3.087 41.614 34.952 1.00 31.53 1339 GLN A O 1
ATOM 10784 N N . ARG A 1 1340 ? 4.691 40.217 35.718 1.00 27.09 1340 ARG A N 1
ATOM 10785 C CA . ARG A 1 1340 ? 3.950 38.959 35.564 1.00 27.09 1340 ARG A CA 1
ATOM 10786 C C . ARG A 1 1340 ? 2.755 38.922 36.518 1.00 27.09 1340 ARG A C 1
ATOM 10788 O O . ARG A 1 1340 ? 2.900 39.227 37.697 1.00 27.09 1340 ARG A O 1
ATOM 10795 N N . LEU A 1 1341 ? 1.610 38.473 36.011 1.00 29.42 1341 LEU A N 1
ATOM 10796 C CA . LEU A 1 1341 ? 0.476 38.069 36.841 1.00 29.42 1341 LEU A CA 1
ATOM 10797 C C . LEU A 1 1341 ? 0.836 36.770 37.591 1.00 29.42 1341 LEU A C 1
ATOM 10799 O O . LEU A 1 1341 ? 1.373 35.858 36.957 1.00 29.42 1341 LEU A O 1
ATOM 10803 N N . PRO A 1 1342 ? 0.575 36.667 38.906 1.00 34.84 1342 PRO A N 1
ATOM 10804 C CA . PRO A 1 1342 ? 0.794 35.437 39.659 1.00 34.84 1342 PRO A CA 1
ATOM 10805 C C . PRO A 1 1342 ? -0.338 34.429 39.417 1.00 34.84 1342 PRO A C 1
ATOM 10807 O O . PRO A 1 1342 ? -1.507 34.802 39.303 1.00 34.84 1342 PRO A O 1
ATOM 10810 N N . ASN A 1 1343 ? 0.011 33.142 39.382 1.00 29.88 1343 ASN A N 1
ATOM 10811 C CA . ASN A 1 1343 ? -0.958 32.050 39.311 1.00 29.88 1343 ASN A CA 1
ATOM 10812 C C . ASN A 1 1343 ? -1.825 32.015 40.579 1.00 29.88 1343 ASN A C 1
ATOM 10814 O O . ASN A 1 1343 ? -1.303 31.933 41.688 1.00 29.88 1343 ASN A O 1
ATOM 10818 N N . GLY A 1 1344 ? -3.147 32.028 40.399 1.00 32.06 1344 GLY A N 1
ATOM 10819 C CA . GLY A 1 1344 ? -4.139 31.914 41.467 1.00 32.06 1344 GLY A CA 1
ATOM 10820 C C . GLY A 1 1344 ? -5.417 31.280 40.926 1.00 32.06 1344 GLY A C 1
ATOM 10821 O O . GLY A 1 1344 ? -6.255 31.949 40.328 1.00 32.06 1344 GLY A O 1
ATOM 10822 N N . THR A 1 1345 ? -5.535 29.966 41.084 1.00 31.22 1345 THR A N 1
ATOM 10823 C CA . THR A 1 1345 ? -6.647 29.143 40.592 1.00 31.22 1345 THR A CA 1
ATOM 10824 C C . THR A 1 1345 ? -7.921 29.333 41.421 1.00 31.22 1345 THR A C 1
ATOM 10826 O O . THR A 1 1345 ? -7.891 29.000 42.601 1.00 31.22 1345 THR A O 1
ATOM 10829 N N . ALA A 1 1346 ? -9.029 29.778 40.801 1.00 32.22 1346 ALA A N 1
ATOM 10830 C CA . ALA A 1 1346 ? -10.422 29.359 41.088 1.00 32.22 1346 ALA A CA 1
ATOM 10831 C C . ALA A 1 1346 ? -11.467 30.259 40.380 1.00 32.22 1346 ALA A C 1
ATOM 10833 O O . ALA A 1 1346 ? -11.833 31.295 40.925 1.00 32.22 1346 ALA A O 1
ATOM 10834 N N . ALA A 1 1347 ? -11.979 29.861 39.200 1.00 34.88 1347 ALA A N 1
ATOM 10835 C CA . ALA A 1 1347 ? -13.259 30.345 38.626 1.00 34.88 1347 ALA A CA 1
ATOM 10836 C C . ALA A 1 1347 ? -13.643 29.602 37.318 1.00 34.88 1347 ALA A C 1
ATOM 10838 O O . ALA A 1 1347 ? -13.702 30.192 36.235 1.00 34.88 1347 ALA A O 1
ATOM 10839 N N . GLY A 1 1348 ? -13.908 28.294 37.388 1.00 35.00 1348 GLY A N 1
ATOM 10840 C CA . GLY A 1 1348 ? -14.405 27.528 36.238 1.00 35.00 1348 GLY A CA 1
ATOM 10841 C C . GLY A 1 1348 ? -15.893 27.785 35.964 1.00 35.00 1348 GLY A C 1
ATOM 10842 O O . GLY A 1 1348 ? -16.734 27.294 36.706 1.00 35.00 1348 GLY A O 1
ATOM 10843 N N . SER A 1 1349 ? -16.213 28.573 34.928 1.00 41.34 1349 SER A N 1
ATOM 10844 C CA . SER A 1 1349 ? -17.486 28.536 34.150 1.00 41.34 1349 SER A CA 1
ATOM 10845 C C . SER A 1 1349 ? -17.631 29.712 33.167 1.00 41.34 1349 SER A C 1
ATOM 10847 O O . SER A 1 1349 ? -18.341 29.604 32.171 1.00 41.34 1349 SER A O 1
ATOM 10849 N N . GLY A 1 1350 ? -16.928 30.833 33.379 1.00 43.84 1350 GLY A N 1
ATOM 10850 C CA . GLY A 1 1350 ? -17.038 32.019 32.509 1.00 43.84 1350 GLY A CA 1
ATOM 10851 C C . GLY A 1 1350 ? -16.350 31.912 31.136 1.00 43.84 1350 GLY A C 1
ATOM 10852 O O . GLY A 1 1350 ? -16.669 32.681 30.227 1.00 43.84 1350 GLY A O 1
ATOM 10853 N N . GLY A 1 1351 ? -15.408 30.975 30.967 1.00 47.00 1351 GLY A N 1
ATOM 10854 C CA . GLY A 1 1351 ? -14.529 30.900 29.791 1.00 47.00 1351 GLY A CA 1
ATOM 10855 C C . GLY A 1 1351 ? -15.247 30.570 28.477 1.00 47.00 1351 GLY A C 1
ATOM 10856 O O . GLY A 1 1351 ? -15.041 31.259 27.476 1.00 47.00 1351 GLY A O 1
ATOM 10857 N N . ALA A 1 1352 ? -16.136 29.572 28.480 1.00 48.97 1352 ALA A N 1
ATOM 10858 C CA . ALA A 1 1352 ? -16.792 29.072 27.267 1.00 48.97 1352 ALA A CA 1
ATOM 10859 C C . ALA A 1 1352 ? -17.615 30.155 26.539 1.00 48.97 1352 ALA A C 1
ATOM 10861 O O . ALA A 1 1352 ? -17.535 30.297 25.317 1.00 48.97 1352 ALA A O 1
ATOM 10862 N N . ALA A 1 1353 ? -18.343 30.991 27.288 1.00 56.69 1353 ALA A N 1
ATOM 10863 C CA . ALA A 1 1353 ? -19.148 32.075 26.725 1.00 56.69 1353 ALA A CA 1
ATOM 10864 C C . ALA A 1 1353 ? -18.298 33.209 26.117 1.00 56.69 1353 ALA A C 1
ATOM 10866 O O . ALA A 1 1353 ? -18.720 33.850 25.151 1.00 56.69 1353 ALA A O 1
ATOM 10867 N N . ALA A 1 1354 ? -17.102 33.467 26.657 1.00 63.03 1354 ALA A N 1
ATOM 10868 C CA . ALA A 1 1354 ? -16.160 34.415 26.065 1.00 63.03 1354 ALA A CA 1
ATOM 10869 C C . ALA A 1 1354 ? -15.556 33.848 24.769 1.00 63.03 1354 ALA A C 1
ATOM 10871 O O . ALA A 1 1354 ? -15.547 34.534 23.744 1.00 63.03 1354 ALA A O 1
ATOM 10872 N N . LEU A 1 1355 ? -15.137 32.579 24.793 1.00 71.50 1355 LEU A N 1
ATOM 10873 C CA . LEU A 1 1355 ? -14.517 31.899 23.657 1.00 71.50 1355 LEU A CA 1
ATOM 10874 C C . LEU A 1 1355 ? -15.492 31.781 22.471 1.00 71.50 1355 LEU A C 1
ATOM 10876 O O . LEU A 1 1355 ? -15.136 32.168 21.359 1.00 71.50 1355 LEU A O 1
ATOM 10880 N N . GLN A 1 1356 ? -16.758 31.404 22.698 1.00 71.69 1356 GLN A N 1
ATOM 10881 C CA . GLN A 1 1356 ? -17.787 31.404 21.645 1.00 71.69 1356 GLN A CA 1
ATOM 10882 C C . GLN A 1 1356 ? -18.003 32.788 21.007 1.00 71.69 1356 GLN A C 1
ATOM 10884 O O . GLN A 1 1356 ? -18.157 32.888 19.786 1.00 71.69 1356 GLN A O 1
ATOM 10889 N N . ARG A 1 1357 ? -17.996 33.873 21.796 1.00 80.00 1357 ARG A N 1
ATOM 10890 C CA . ARG A 1 1357 ? -18.147 35.245 21.270 1.00 80.00 1357 ARG A CA 1
ATOM 10891 C C . ARG A 1 1357 ? -16.955 35.650 20.404 1.00 80.00 1357 ARG A C 1
ATOM 10893 O O . ARG A 1 1357 ? -17.163 36.204 19.325 1.00 80.00 1357 ARG A O 1
ATOM 10900 N N . VAL A 1 1358 ? -15.733 35.332 20.835 1.00 78.81 1358 VAL A N 1
ATOM 10901 C CA . VAL A 1 1358 ? -14.509 35.564 20.049 1.00 78.81 1358 VAL A CA 1
ATOM 10902 C C . VAL A 1 1358 ? -14.534 34.743 18.759 1.00 78.81 1358 VAL A C 1
ATOM 10904 O O . VAL A 1 1358 ? -14.345 35.300 17.682 1.00 78.81 1358 VAL A O 1
ATOM 10907 N N . LEU A 1 1359 ? -14.859 33.453 18.830 1.00 77.81 1359 LEU A N 1
ATOM 10908 C CA . LEU A 1 1359 ? -14.877 32.554 17.673 1.00 77.81 1359 LEU A CA 1
ATOM 10909 C C . LEU A 1 1359 ? -15.964 32.944 16.652 1.00 77.81 1359 LEU A C 1
ATOM 10911 O O . LEU A 1 1359 ? -15.748 32.858 15.442 1.00 77.81 1359 LEU A O 1
ATOM 10915 N N . THR A 1 1360 ? -17.097 33.478 17.120 1.00 81.31 1360 THR A N 1
ATOM 10916 C CA . THR A 1 1360 ? -18.136 34.074 16.261 1.00 81.31 1360 THR A CA 1
ATOM 10917 C C . THR A 1 1360 ? -17.646 35.356 15.580 1.00 81.31 1360 THR A C 1
ATOM 10919 O O . THR A 1 1360 ? -17.877 35.536 14.383 1.00 81.31 1360 THR A O 1
ATOM 10922 N N . ALA A 1 1361 ? -16.929 36.227 16.299 1.00 78.12 1361 ALA A N 1
ATOM 10923 C CA . ALA A 1 1361 ? -16.336 37.436 15.727 1.00 78.12 1361 ALA A CA 1
ATOM 10924 C C . ALA A 1 1361 ? -15.252 37.108 14.681 1.00 78.12 1361 ALA A C 1
ATOM 10926 O O . ALA A 1 1361 ? -15.268 37.679 13.593 1.00 78.12 1361 ALA A O 1
ATOM 10927 N N . VAL A 1 1362 ? -14.374 36.137 14.955 1.00 78.38 1362 VAL A N 1
ATOM 10928 C CA . VAL A 1 1362 ? -13.349 35.666 14.006 1.00 78.38 1362 VAL A CA 1
ATOM 10929 C C . VAL A 1 1362 ? -13.997 35.070 12.753 1.00 78.38 1362 VAL A C 1
ATOM 10931 O O . VAL A 1 1362 ? -13.655 35.477 11.644 1.00 78.38 1362 VAL A O 1
ATOM 10934 N N . ARG A 1 1363 ? -15.004 34.191 12.893 1.00 79.50 1363 ARG A N 1
ATOM 10935 C CA . ARG A 1 1363 ? -15.763 33.655 11.743 1.00 79.50 1363 ARG A CA 1
ATOM 10936 C C . ARG A 1 1363 ? -16.418 34.759 10.904 1.00 79.50 1363 ARG A C 1
ATOM 10938 O O . ARG A 1 1363 ? -16.468 34.636 9.681 1.00 79.50 1363 ARG A O 1
ATOM 10945 N N . PHE A 1 1364 ? -16.905 35.832 11.530 1.00 84.56 1364 PHE A N 1
ATOM 10946 C CA . PHE A 1 1364 ? -17.460 36.986 10.818 1.00 84.56 1364 PHE A CA 1
ATOM 10947 C C . PHE A 1 1364 ? -16.381 37.772 10.053 1.00 84.56 1364 PHE A C 1
ATOM 10949 O O . PHE A 1 1364 ? -16.581 38.075 8.877 1.00 84.56 1364 PHE A O 1
ATOM 10956 N N . VAL A 1 1365 ? -15.226 38.043 10.673 1.00 82.06 1365 VAL A N 1
ATOM 10957 C CA . VAL A 1 1365 ? -14.095 38.742 10.032 1.00 82.06 1365 VAL A CA 1
ATOM 10958 C C . VAL A 1 1365 ? -13.543 37.950 8.844 1.00 82.06 1365 VAL A C 1
ATOM 10960 O O . VAL A 1 1365 ? -13.377 38.522 7.770 1.00 82.06 1365 VAL A O 1
ATOM 10963 N N . VAL A 1 1366 ? -13.344 36.635 8.985 1.00 79.75 1366 VAL A N 1
ATOM 10964 C CA . VAL A 1 1366 ? -12.865 35.770 7.889 1.00 79.75 1366 VAL A CA 1
ATOM 10965 C C . VAL A 1 1366 ? -13.859 35.758 6.721 1.00 79.75 1366 VAL A C 1
ATOM 10967 O O . VAL A 1 1366 ? -13.459 35.942 5.571 1.00 79.75 1366 VAL A O 1
ATOM 10970 N N . ARG A 1 1367 ? -15.170 35.639 6.989 1.00 79.56 1367 ARG A N 1
ATOM 10971 C CA . ARG A 1 1367 ? -16.200 35.755 5.937 1.00 79.56 1367 ARG A CA 1
ATOM 10972 C C . ARG A 1 1367 ? -16.192 37.132 5.265 1.00 79.56 1367 ARG A C 1
ATOM 10974 O O . ARG A 1 1367 ? -16.352 37.198 4.049 1.00 79.56 1367 ARG A O 1
ATOM 10981 N N . MET A 1 1368 ? -15.964 38.214 6.014 1.00 77.00 1368 MET A N 1
ATOM 10982 C CA . MET A 1 1368 ? -15.793 39.554 5.438 1.00 77.00 1368 MET A CA 1
ATOM 10983 C C . MET A 1 1368 ? -14.549 39.656 4.548 1.00 77.00 1368 MET A C 1
ATOM 10985 O O . MET A 1 1368 ? -14.640 40.242 3.475 1.00 77.00 1368 MET A O 1
ATOM 10989 N N . GLN A 1 1369 ? -13.413 39.075 4.942 1.00 76.94 1369 GLN A N 1
ATOM 10990 C CA . GLN A 1 1369 ? -12.183 39.098 4.139 1.00 76.94 1369 GLN A CA 1
ATOM 10991 C C . GLN A 1 1369 ? -12.320 38.297 2.835 1.00 76.94 1369 GLN A C 1
ATOM 10993 O O . GLN A 1 1369 ? -11.906 38.779 1.783 1.00 76.94 1369 GLN A O 1
ATOM 10998 N N . ILE A 1 1370 ? -12.959 37.123 2.868 1.00 78.00 1370 ILE A N 1
ATOM 10999 C CA . ILE A 1 1370 ? -13.257 36.332 1.658 1.00 78.00 1370 ILE A CA 1
ATOM 11000 C C . ILE A 1 1370 ? -14.234 37.092 0.741 1.00 78.00 1370 ILE A C 1
ATOM 11002 O O . ILE A 1 1370 ? -14.028 37.165 -0.475 1.00 78.00 1370 ILE A O 1
ATOM 11006 N N . GLY A 1 1371 ? -15.258 37.731 1.319 1.00 77.19 1371 GLY A N 1
ATOM 11007 C CA . GLY A 1 1371 ? -16.174 38.619 0.594 1.00 77.19 1371 GLY A CA 1
ATOM 11008 C C . GLY A 1 1371 ? -15.468 39.826 -0.036 1.00 77.19 1371 GLY A C 1
ATOM 11009 O O . GLY A 1 1371 ? -15.746 40.175 -1.177 1.00 77.19 1371 GLY A O 1
ATOM 11010 N N . ALA A 1 1372 ? -14.505 40.431 0.662 1.00 76.69 1372 ALA A N 1
ATOM 11011 C CA . ALA A 1 1372 ? -13.724 41.554 0.148 1.00 76.69 1372 ALA A CA 1
ATOM 11012 C C . ALA A 1 1372 ? -12.778 41.140 -0.993 1.00 76.69 1372 ALA A C 1
ATOM 11014 O O . ALA A 1 1372 ? -12.719 41.831 -2.005 1.00 76.69 1372 ALA A O 1
ATOM 11015 N N . ARG A 1 1373 ? -12.083 39.996 -0.876 1.00 76.94 1373 ARG A N 1
ATOM 11016 C CA . ARG A 1 1373 ? -11.197 39.467 -1.936 1.00 76.94 1373 ARG A CA 1
ATOM 11017 C C . ARG A 1 1373 ? -11.961 39.097 -3.210 1.00 76.94 1373 ARG A C 1
ATOM 11019 O O . ARG A 1 1373 ? -11.503 39.402 -4.306 1.00 76.94 1373 ARG A O 1
ATOM 11026 N N . SER A 1 1374 ? -13.130 38.467 -3.081 1.00 75.75 1374 SER A N 1
ATOM 11027 C CA . SER A 1 1374 ? -13.994 38.167 -4.234 1.00 75.75 1374 SER A CA 1
ATOM 11028 C C . SER A 1 1374 ? -14.571 39.441 -4.863 1.00 75.75 1374 SER A C 1
ATOM 11030 O O . SER A 1 1374 ? -14.577 39.569 -6.086 1.00 75.75 1374 SER A O 1
ATOM 11032 N N . TRP A 1 1375 ? -14.968 40.428 -4.053 1.00 70.62 1375 TRP A N 1
ATOM 11033 C CA . TRP A 1 1375 ? -15.443 41.718 -4.557 1.00 70.62 1375 TRP A CA 1
ATOM 11034 C C . TRP A 1 1375 ? -14.342 42.540 -5.249 1.00 70.62 1375 TRP A C 1
ATOM 11036 O O . TRP A 1 1375 ? -14.623 43.160 -6.269 1.00 70.62 1375 TRP A O 1
ATOM 11046 N N . ALA A 1 1376 ? -13.090 42.484 -4.779 1.00 75.94 1376 ALA A N 1
ATOM 11047 C CA . ALA A 1 1376 ? -11.954 43.150 -5.425 1.00 75.94 1376 ALA A CA 1
ATOM 11048 C C . ALA A 1 1376 ? -11.760 42.693 -6.883 1.00 75.94 1376 ALA A C 1
ATOM 11050 O O . ALA A 1 1376 ? -11.665 43.533 -7.772 1.00 75.94 1376 ALA A O 1
ATOM 11051 N N . LYS A 1 1377 ? -11.845 41.380 -7.158 1.00 77.00 1377 LYS A N 1
ATOM 11052 C CA . LYS A 1 1377 ? -11.793 40.841 -8.534 1.00 77.00 1377 LYS A CA 1
ATOM 11053 C C . LYS A 1 1377 ? -12.896 41.421 -9.434 1.00 77.00 1377 LYS A C 1
ATOM 11055 O O . LYS A 1 1377 ? -12.662 41.690 -10.610 1.00 77.00 1377 LYS A O 1
ATOM 11060 N N . HIS A 1 1378 ? -14.098 41.637 -8.893 1.00 75.25 1378 HIS A N 1
ATOM 11061 C CA . HIS A 1 1378 ? -15.189 42.284 -9.629 1.00 75.25 1378 HIS A CA 1
ATOM 11062 C C . HIS A 1 1378 ? -14.987 43.800 -9.789 1.00 75.25 1378 HIS A C 1
ATOM 11064 O O . HIS A 1 1378 ? -15.379 44.352 -10.819 1.00 75.25 1378 HIS A O 1
ATOM 11070 N N . GLU A 1 1379 ? -14.366 44.468 -8.816 1.00 77.62 1379 GLU A N 1
ATOM 11071 C CA . GLU A 1 1379 ? -14.055 45.898 -8.886 1.00 77.62 1379 GLU A CA 1
ATOM 11072 C C . GLU A 1 1379 ? -12.951 46.191 -9.916 1.00 77.62 1379 GLU A C 1
ATOM 11074 O O . GLU A 1 1379 ? -13.084 47.156 -10.664 1.00 77.62 1379 GLU A O 1
ATOM 11079 N N . ASP A 1 1380 ? -11.938 45.330 -10.063 1.00 75.56 1380 ASP A N 1
ATOM 11080 C CA . ASP A 1 1380 ? -10.904 45.456 -11.106 1.00 75.56 1380 ASP A CA 1
ATOM 11081 C C . ASP A 1 1380 ? -11.492 45.318 -12.520 1.00 75.56 1380 ASP A C 1
ATOM 11083 O O . ASP A 1 1380 ? -11.232 46.137 -13.406 1.00 75.56 1380 ASP A O 1
ATOM 11087 N N . VAL A 1 1381 ? -12.351 44.314 -12.738 1.00 75.00 1381 VAL A N 1
ATOM 11088 C CA . VAL A 1 1381 ? -13.082 44.143 -14.009 1.00 75.00 1381 VAL A CA 1
ATOM 11089 C C . VAL A 1 1381 ? -13.976 45.358 -14.287 1.00 75.00 1381 VAL A C 1
ATOM 11091 O O . VAL A 1 1381 ? -14.053 45.834 -15.422 1.00 75.00 1381 VAL A O 1
ATOM 11094 N N . ARG A 1 1382 ? -14.615 45.911 -13.249 1.00 71.94 1382 ARG A N 1
ATOM 11095 C CA . ARG A 1 1382 ? -15.416 47.136 -13.344 1.00 71.94 1382 ARG A CA 1
ATOM 11096 C C . ARG A 1 1382 ? -14.565 48.371 -13.658 1.00 71.94 1382 ARG A C 1
ATOM 11098 O O . ARG A 1 1382 ? -15.026 49.196 -14.444 1.00 71.94 1382 ARG A O 1
ATOM 11105 N N . GLN A 1 1383 ? -13.362 48.511 -13.099 1.00 76.31 1383 GLN A N 1
ATOM 11106 C CA . GLN A 1 1383 ? -12.442 49.611 -13.417 1.00 76.31 1383 GLN A CA 1
ATOM 11107 C C . GLN A 1 1383 ? -12.024 49.556 -14.891 1.00 76.31 1383 GLN A C 1
ATOM 11109 O O . GLN A 1 1383 ? -12.232 50.533 -15.608 1.00 76.31 1383 GLN A O 1
ATOM 11114 N N . ARG A 1 1384 ? -11.583 48.390 -15.387 1.00 76.19 1384 ARG A N 1
ATOM 11115 C CA . ARG A 1 1384 ? -11.227 48.189 -16.808 1.00 76.19 1384 ARG A CA 1
ATOM 11116 C C . ARG A 1 1384 ? -12.384 48.528 -17.757 1.00 76.19 1384 ARG A C 1
ATOM 11118 O O . ARG A 1 1384 ? -12.187 49.192 -18.773 1.00 76.19 1384 ARG A O 1
ATOM 11125 N N . LEU A 1 1385 ? -13.610 48.117 -17.423 1.00 73.75 1385 LEU A N 1
ATOM 11126 C CA . LEU A 1 1385 ? -14.803 48.431 -18.223 1.00 73.75 1385 LEU A CA 1
ATOM 11127 C C . LEU A 1 1385 ? -15.208 49.914 -18.143 1.00 73.75 1385 LEU A C 1
ATOM 11129 O O . LEU A 1 1385 ? -15.666 50.472 -19.143 1.00 73.75 1385 LEU A O 1
ATOM 11133 N N . ALA A 1 1386 ? -15.008 50.570 -16.997 1.00 77.12 1386 ALA A N 1
ATOM 11134 C CA . ALA A 1 1386 ? -15.208 52.011 -16.856 1.00 77.12 1386 ALA A CA 1
ATOM 11135 C C . ALA A 1 1386 ? -14.196 52.803 -17.700 1.00 77.12 1386 ALA A C 1
ATOM 11137 O O . ALA A 1 1386 ? -14.599 53.714 -18.420 1.00 77.12 1386 ALA A O 1
ATOM 11138 N N . GLU A 1 1387 ? -12.918 52.414 -17.695 1.00 80.75 1387 GLU A N 1
ATOM 11139 C CA . GLU A 1 1387 ? -11.877 53.005 -18.547 1.00 80.75 1387 GLU A CA 1
ATOM 11140 C C . GLU A 1 1387 ? -12.176 52.823 -20.040 1.00 80.75 1387 GLU A C 1
ATOM 11142 O O . GLU A 1 1387 ? -12.053 53.778 -20.809 1.00 80.75 1387 GLU A O 1
ATOM 11147 N N . CYS A 1 1388 ? -12.648 51.641 -20.456 1.00 76.25 1388 CYS A N 1
ATOM 11148 C CA . CYS A 1 1388 ? -13.079 51.397 -21.837 1.00 76.25 1388 CYS A CA 1
ATOM 11149 C C . CYS A 1 1388 ? -14.257 52.301 -22.243 1.00 76.25 1388 CYS A C 1
ATOM 11151 O O . CYS A 1 1388 ? -14.258 52.875 -23.337 1.00 76.25 1388 CYS A O 1
ATOM 11153 N N . PHE A 1 1389 ? -15.250 52.474 -21.363 1.00 76.12 1389 PHE A N 1
ATOM 11154 C CA . PHE A 1 1389 ? -16.391 53.358 -21.620 1.00 76.12 1389 PHE A CA 1
ATOM 11155 C C . PHE A 1 1389 ? -15.984 54.839 -21.664 1.00 76.12 1389 PHE A C 1
ATOM 11157 O O . PHE A 1 1389 ? -16.437 55.577 -22.542 1.00 76.12 1389 PHE A O 1
ATOM 11164 N N . ASP A 1 1390 ? -15.090 55.271 -20.775 1.00 79.62 1390 ASP A N 1
ATOM 11165 C CA . ASP A 1 1390 ? -14.501 56.610 -20.797 1.00 79.62 1390 ASP A CA 1
ATOM 11166 C C . ASP A 1 1390 ? -13.661 56.842 -22.061 1.00 79.62 1390 ASP A C 1
ATOM 11168 O O . ASP A 1 1390 ? -13.714 57.927 -22.643 1.00 79.62 1390 ASP A O 1
ATOM 11172 N N . GLY A 1 1391 ? -12.938 55.823 -22.533 1.00 80.50 1391 GLY A N 1
ATOM 11173 C CA . GLY A 1 1391 ? -12.257 55.806 -23.828 1.00 80.50 1391 GLY A CA 1
ATOM 11174 C C . GLY A 1 1391 ? -13.230 56.046 -24.983 1.00 80.50 1391 GLY A C 1
ATOM 11175 O O . GLY A 1 1391 ? -13.062 57.008 -25.734 1.00 80.50 1391 GLY A O 1
ATOM 11176 N N . MET A 1 1392 ? -14.314 55.265 -25.062 1.00 76.81 1392 MET A N 1
ATOM 11177 C CA . MET A 1 1392 ? -15.387 55.471 -26.047 1.00 76.81 1392 MET A CA 1
ATOM 11178 C C . MET A 1 1392 ? -16.020 56.869 -25.959 1.00 76.81 1392 MET A C 1
ATOM 11180 O O . MET A 1 1392 ? -16.276 57.495 -26.987 1.00 76.81 1392 MET A O 1
ATOM 11184 N N . GLN A 1 1393 ? -16.265 57.397 -24.756 1.00 78.81 1393 GLN A N 1
ATOM 11185 C CA . GLN A 1 1393 ? -16.801 58.753 -24.567 1.00 78.81 1393 GLN A CA 1
ATOM 11186 C C . GLN A 1 1393 ? -15.816 59.829 -25.045 1.00 78.81 1393 GLN A C 1
ATOM 11188 O O . GLN A 1 1393 ? -16.228 60.809 -25.674 1.00 78.81 1393 GLN A O 1
ATOM 11193 N N . ARG A 1 1394 ? -14.511 59.653 -24.791 1.00 80.25 1394 ARG A N 1
ATOM 11194 C CA . ARG A 1 1394 ? -13.448 60.533 -25.307 1.00 80.25 1394 ARG A CA 1
ATOM 11195 C C . ARG A 1 1394 ? -13.406 60.480 -26.833 1.00 80.25 1394 ARG A C 1
ATOM 11197 O O . ARG A 1 1394 ? -13.405 61.542 -27.454 1.00 80.25 1394 ARG A O 1
ATOM 11204 N N . GLU A 1 1395 ? -13.471 59.298 -27.444 1.00 79.88 1395 GLU A N 1
ATOM 11205 C CA . GLU A 1 1395 ? -13.531 59.153 -28.904 1.00 79.88 1395 GLU A CA 1
ATOM 11206 C C . GLU A 1 1395 ? -14.797 59.759 -29.519 1.00 79.88 1395 GLU A C 1
ATOM 11208 O O . GLU A 1 1395 ? -14.691 60.525 -30.477 1.00 79.88 1395 GLU A O 1
ATOM 11213 N N . GLU A 1 1396 ? -15.990 59.499 -28.969 1.00 77.88 1396 GLU A N 1
ATOM 11214 C CA . GLU A 1 1396 ? -17.230 60.142 -29.427 1.00 77.88 1396 GLU A CA 1
ATOM 11215 C C . GLU A 1 1396 ? -17.122 61.671 -29.345 1.00 77.88 1396 GLU A C 1
ATOM 11217 O O . GLU A 1 1396 ? -17.602 62.383 -30.232 1.00 77.88 1396 GLU A O 1
ATOM 11222 N N . ARG A 1 1397 ? -16.489 62.196 -28.289 1.00 82.44 1397 ARG A N 1
ATOM 11223 C CA . ARG A 1 1397 ? -16.280 63.634 -28.105 1.00 82.44 1397 ARG A CA 1
ATOM 11224 C C . ARG A 1 1397 ? -15.262 64.194 -29.101 1.00 82.44 1397 ARG A C 1
ATOM 11226 O O . ARG A 1 1397 ? -15.511 65.263 -29.650 1.00 82.44 1397 ARG A O 1
ATOM 11233 N N . ILE A 1 1398 ? -14.178 63.473 -29.393 1.00 81.94 1398 ILE A N 1
ATOM 11234 C CA . ILE A 1 1398 ? -13.187 63.837 -30.422 1.00 81.94 1398 ILE A CA 1
ATOM 11235 C C . ILE A 1 1398 ? -13.810 63.787 -31.824 1.00 81.94 1398 ILE A C 1
ATOM 11237 O O . ILE A 1 1398 ? -13.597 64.712 -32.605 1.00 81.94 1398 ILE A O 1
ATOM 11241 N N . ARG A 1 1399 ? -14.628 62.772 -32.140 1.00 81.81 1399 ARG A N 1
ATOM 11242 C CA . ARG A 1 1399 ? -15.387 62.692 -33.402 1.00 81.81 1399 ARG A CA 1
ATOM 11243 C C . ARG A 1 1399 ? -16.338 63.886 -33.534 1.00 81.81 1399 ARG A C 1
ATOM 11245 O O . ARG A 1 1399 ? -16.212 64.641 -34.490 1.00 81.81 1399 ARG A O 1
ATOM 11252 N N . ARG A 1 1400 ? -17.168 64.168 -32.518 1.00 82.25 1400 ARG A N 1
ATOM 11253 C CA . ARG A 1 1400 ? -18.044 65.361 -32.493 1.00 82.25 1400 ARG A CA 1
ATOM 11254 C C . ARG A 1 1400 ? -17.268 66.673 -32.662 1.00 82.25 1400 ARG A C 1
ATOM 11256 O O . ARG A 1 1400 ? -17.720 67.530 -33.411 1.00 82.25 1400 ARG A O 1
ATOM 11263 N N . MET A 1 1401 ? -16.110 66.824 -32.015 1.00 80.06 1401 MET A N 1
ATOM 11264 C CA . MET A 1 140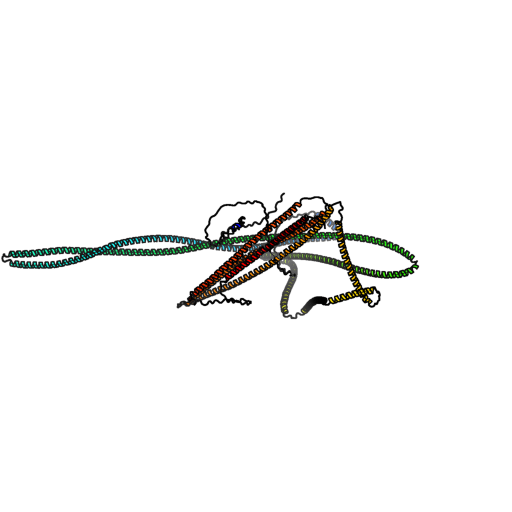1 ? -15.232 67.993 -32.180 1.00 80.06 1401 MET A CA 1
ATOM 11265 C C . MET A 1 1401 ? -14.690 68.104 -33.613 1.00 80.06 1401 MET A C 1
ATOM 11267 O O . MET A 1 1401 ? -14.749 69.182 -34.198 1.00 80.06 1401 MET A O 1
ATOM 11271 N N . ARG A 1 1402 ? -14.210 67.002 -34.208 1.00 82.50 1402 ARG A N 1
ATOM 11272 C CA . ARG A 1 1402 ? -13.739 66.961 -35.605 1.00 82.50 1402 ARG A CA 1
ATOM 11273 C C . ARG A 1 1402 ? -14.855 67.274 -36.596 1.00 82.50 1402 ARG A C 1
ATOM 11275 O O . ARG A 1 1402 ? -14.609 67.977 -37.570 1.00 82.50 1402 ARG A O 1
ATOM 11282 N N . ASP A 1 1403 ? -16.069 66.798 -36.354 1.00 82.56 1403 ASP A N 1
ATOM 11283 C CA . ASP A 1 1403 ? -17.201 67.015 -37.255 1.00 82.56 1403 ASP A CA 1
ATOM 11284 C C . ASP A 1 1403 ? -17.774 68.434 -37.111 1.00 82.56 1403 ASP A C 1
ATOM 11286 O O . ASP A 1 1403 ? -18.105 69.063 -38.114 1.00 82.56 1403 ASP A O 1
ATOM 11290 N N . GLN A 1 1404 ? -17.784 69.005 -35.899 1.00 84.44 1404 GLN A N 1
ATOM 11291 C CA . GLN A 1 1404 ? -18.063 70.432 -35.688 1.00 84.44 1404 GLN A CA 1
ATOM 11292 C C . GLN A 1 1404 ? -16.990 71.328 -36.317 1.00 84.44 1404 GLN A C 1
ATOM 11294 O O . GLN A 1 1404 ? -17.331 72.329 -36.944 1.00 84.44 1404 GLN A O 1
ATOM 11299 N N . TRP A 1 1405 ? -15.709 70.966 -36.203 1.00 82.19 1405 TRP A N 1
ATOM 11300 C CA . TRP A 1 1405 ? -14.612 71.681 -36.857 1.00 82.19 1405 TRP A CA 1
ATOM 11301 C C . TRP A 1 1405 ? -14.733 71.604 -38.381 1.00 82.19 1405 TRP A C 1
ATOM 11303 O O . TRP A 1 1405 ? -14.692 72.639 -39.039 1.00 82.19 1405 TRP A O 1
ATOM 11313 N N . ARG A 1 1406 ? -15.004 70.421 -38.951 1.00 78.44 1406 ARG A N 1
ATOM 11314 C CA . ARG A 1 1406 ? -15.292 70.267 -40.387 1.00 78.44 1406 ARG A CA 1
ATOM 11315 C C . ARG A 1 1406 ? -16.502 71.099 -40.816 1.00 78.44 1406 ARG A C 1
ATOM 11317 O O . ARG A 1 1406 ? -16.408 71.799 -41.815 1.00 78.44 1406 ARG A O 1
ATOM 11324 N N . ALA A 1 1407 ? -17.589 71.121 -40.046 1.00 76.56 1407 ALA A N 1
ATOM 11325 C CA . ALA A 1 1407 ? -18.748 71.968 -40.335 1.00 76.56 1407 ALA A CA 1
ATOM 11326 C C . ALA A 1 1407 ? -18.433 73.478 -40.252 1.00 76.56 1407 ALA A C 1
ATOM 11328 O O . ALA A 1 1407 ? -18.973 74.257 -41.037 1.00 76.56 1407 ALA A O 1
ATOM 11329 N N . GLN A 1 1408 ? -17.546 73.908 -39.346 1.00 79.81 1408 GLN A N 1
ATOM 11330 C CA . GLN A 1 1408 ? -17.056 75.292 -39.289 1.00 79.81 1408 GLN A CA 1
ATOM 11331 C C . GLN A 1 1408 ? -16.128 75.637 -40.461 1.00 79.81 1408 GLN A C 1
ATOM 11333 O O . GLN A 1 1408 ? -16.248 76.727 -41.013 1.00 79.81 1408 GLN A O 1
ATOM 11338 N N . VAL A 1 1409 ? -15.233 74.730 -40.864 1.00 78.00 1409 VAL A N 1
ATOM 11339 C CA . VAL A 1 1409 ? -14.363 74.901 -42.041 1.00 78.00 1409 VAL A CA 1
ATOM 11340 C C . VAL A 1 1409 ? -15.203 74.978 -43.314 1.00 78.00 1409 VAL A C 1
ATOM 11342 O O . VAL A 1 1409 ? -15.012 75.901 -44.103 1.00 78.00 1409 VAL A O 1
ATOM 11345 N N . VAL A 1 1410 ? -16.192 74.093 -43.481 1.00 74.38 1410 VAL A N 1
ATOM 11346 C CA . VAL A 1 1410 ? -17.160 74.167 -44.586 1.00 74.38 1410 VAL A CA 1
ATOM 11347 C C . VAL A 1 1410 ? -17.907 75.500 -44.545 1.00 74.38 1410 VAL A C 1
ATOM 11349 O O . VAL A 1 1410 ? -17.889 76.214 -45.534 1.00 74.38 1410 VAL A O 1
ATOM 11352 N N . ARG A 1 1411 ? -18.455 75.929 -43.396 1.00 71.88 1411 ARG A N 1
ATOM 11353 C CA . ARG A 1 1411 ? -19.109 77.249 -43.287 1.00 71.88 1411 ARG A CA 1
ATOM 11354 C C . ARG A 1 1411 ? -18.193 78.432 -43.611 1.00 71.88 1411 ARG A C 1
ATOM 11356 O O . ARG A 1 1411 ? -18.676 79.398 -44.190 1.00 71.88 1411 ARG A O 1
ATOM 11363 N N . LYS A 1 1412 ? -16.905 78.387 -43.253 1.00 69.94 1412 LYS A N 1
ATOM 11364 C CA . LYS A 1 1412 ? -15.937 79.439 -43.615 1.00 69.94 1412 LYS A CA 1
ATOM 11365 C C . LYS A 1 1412 ? -15.631 79.434 -45.114 1.00 69.94 1412 LYS A C 1
ATOM 11367 O O . LYS A 1 1412 ? -15.670 80.489 -45.733 1.00 69.94 1412 LYS A O 1
ATOM 11372 N N . THR A 1 1413 ? -15.390 78.260 -45.695 1.00 65.75 1413 THR A N 1
ATOM 11373 C CA . THR A 1 1413 ? -15.086 78.115 -47.130 1.00 65.75 1413 THR A CA 1
ATOM 11374 C C . THR A 1 1413 ? -16.288 78.426 -48.021 1.00 65.75 1413 THR A C 1
ATOM 11376 O O . THR A 1 1413 ? -16.110 79.080 -49.039 1.00 65.75 1413 THR A O 1
ATOM 11379 N N . THR A 1 1414 ? -17.517 78.069 -47.630 1.00 59.66 1414 THR A N 1
ATOM 11380 C CA . THR A 1 1414 ? -18.729 78.483 -48.360 1.00 59.66 1414 THR A CA 1
ATOM 11381 C C . THR A 1 1414 ? -19.099 79.941 -48.088 1.00 59.66 1414 THR A C 1
ATOM 11383 O O . THR A 1 1414 ? -19.582 80.620 -48.984 1.00 59.66 1414 THR A O 1
ATOM 11386 N N . GLY A 1 1415 ? -18.854 80.446 -46.873 1.00 55.34 1415 GLY A N 1
ATOM 11387 C CA . GLY A 1 1415 ? -19.120 81.841 -46.504 1.00 55.34 1415 GLY A CA 1
ATOM 11388 C C . GLY A 1 1415 ? -18.212 82.851 -47.214 1.00 55.34 1415 GLY A C 1
ATOM 11389 O O . GLY A 1 1415 ? -18.657 83.953 -47.508 1.00 55.34 1415 GLY A O 1
ATOM 11390 N N . GLN A 1 1416 ? -16.976 82.473 -47.561 1.00 51.09 1416 GLN A N 1
ATOM 11391 C CA . GLN A 1 1416 ? -16.085 83.311 -48.379 1.00 51.09 1416 GLN A CA 1
ATOM 11392 C C . GLN A 1 1416 ? -16.461 83.371 -49.870 1.00 51.09 1416 GLN A C 1
ATOM 11394 O O . GLN A 1 1416 ? -15.869 84.162 -50.595 1.00 51.09 1416 GLN A O 1
ATOM 11399 N N . VAL A 1 1417 ? -17.438 82.585 -50.340 1.00 51.00 1417 VAL A N 1
ATOM 11400 C CA . VAL A 1 1417 ? -17.904 82.619 -51.743 1.00 51.00 1417 VAL A CA 1
ATOM 11401 C C . VAL A 1 1417 ? -19.109 83.560 -51.931 1.00 51.00 1417 VAL A C 1
ATOM 11403 O O . VAL A 1 1417 ? -19.488 83.864 -53.058 1.00 51.00 1417 VAL A O 1
ATOM 11406 N N . THR A 1 1418 ? -19.682 84.097 -50.848 1.00 48.59 1418 THR A N 1
ATOM 11407 C CA . THR A 1 1418 ? -20.777 85.085 -50.896 1.00 48.59 1418 THR A CA 1
ATOM 11408 C C . THR A 1 1418 ? -20.489 86.257 -49.953 1.00 48.59 1418 THR A C 1
ATOM 11410 O O . THR A 1 1418 ? -21.120 86.394 -48.905 1.00 48.59 1418 THR A O 1
ATOM 11413 N N . GLY A 1 1419 ? -19.497 87.073 -50.317 1.00 42.78 1419 GLY A N 1
ATOM 11414 C CA . GLY A 1 1419 ? -19.017 88.215 -49.532 1.00 42.78 1419 GLY A CA 1
ATOM 11415 C C . GLY A 1 1419 ? -18.440 89.322 -50.415 1.00 42.78 1419 GLY A C 1
ATOM 11416 O O . GLY A 1 1419 ? -17.237 89.546 -50.403 1.00 42.78 1419 GLY A O 1
ATOM 11417 N N . GLU A 1 1420 ? -19.319 89.926 -51.217 1.00 42.38 1420 GLU A N 1
ATOM 11418 C CA . GLU A 1 1420 ? -19.260 91.284 -51.793 1.00 42.38 1420 GLU A CA 1
ATOM 11419 C C . GLU A 1 1420 ? -17.873 91.948 -51.930 1.00 42.38 1420 GLU A C 1
ATOM 11421 O O . GLU A 1 1420 ? -17.368 92.591 -51.015 1.00 42.38 1420 GLU A O 1
ATOM 11426 N N . GLY A 1 1421 ? -17.308 91.868 -53.139 1.00 39.06 1421 GLY A N 1
ATOM 11427 C CA . GLY A 1 1421 ? -16.164 92.667 -53.593 1.00 39.06 1421 GLY A CA 1
ATOM 11428 C C . GLY A 1 1421 ? -16.556 93.591 -54.747 1.00 39.06 1421 GLY A C 1
ATOM 11429 O O . GLY A 1 1421 ? -16.059 93.431 -55.859 1.00 39.06 1421 GLY A O 1
ATOM 11430 N N . GLY A 1 1422 ? -17.499 94.505 -54.503 1.00 38.09 1422 GLY A N 1
ATOM 11431 C CA . GLY A 1 1422 ? -17.872 95.569 -55.436 1.00 38.09 1422 GLY A CA 1
ATOM 11432 C C . GLY A 1 1422 ? -17.527 96.936 -54.848 1.00 38.09 1422 GLY A C 1
ATOM 11433 O O . GLY A 1 1422 ? -18.004 97.242 -53.761 1.00 38.09 1422 GLY A O 1
ATOM 11434 N N . ALA A 1 1423 ? -16.758 97.738 -55.598 1.00 36.03 1423 ALA A N 1
ATOM 11435 C CA . ALA A 1 1423 ? -16.233 99.060 -55.214 1.00 36.03 1423 ALA A CA 1
ATOM 11436 C C . ALA A 1 1423 ? -15.222 99.026 -54.025 1.00 36.03 1423 ALA A C 1
ATOM 11438 O O . ALA A 1 1423 ? -15.187 98.071 -53.259 1.00 36.03 1423 ALA A O 1
ATOM 11439 N N . GLU A 1 1424 ? -14.309 99.987 -53.841 1.00 36.03 1424 GLU A N 1
ATOM 11440 C CA . GLU A 1 1424 ? -14.036 101.221 -54.596 1.00 36.03 1424 GLU A CA 1
ATOM 11441 C C . GLU A 1 1424 ? -12.526 101.572 -54.552 1.00 36.03 1424 GLU A C 1
ATOM 11443 O O . GLU A 1 1424 ? -11.718 100.789 -54.056 1.00 36.03 1424 GLU A O 1
ATOM 11448 N N . VAL A 1 1425 ? -12.133 102.703 -55.144 1.00 30.88 1425 VAL A N 1
ATOM 11449 C CA . VAL A 1 1425 ? -10.732 103.132 -55.348 1.00 30.88 1425 VAL A CA 1
ATOM 11450 C C . VAL A 1 1425 ? -10.188 103.940 -54.151 1.00 30.88 1425 VAL A C 1
ATOM 11452 O O . VAL A 1 1425 ? -10.963 104.630 -53.492 1.00 30.88 1425 VAL A O 1
ATOM 11455 N N . VAL A 1 1426 ? -8.847 103.947 -54.012 1.00 34.16 1426 VAL A N 1
ATOM 11456 C CA . VAL A 1 1426 ? -7.976 104.599 -52.992 1.00 34.16 1426 VAL A CA 1
ATOM 11457 C C . VAL A 1 1426 ? -7.676 103.727 -51.771 1.00 34.16 1426 VAL A C 1
ATOM 11459 O O . VAL A 1 1426 ? -6.462 103.517 -51.554 1.00 34.16 1426 VAL A O 1
#

Foldseek 3Di:
DDDDDPDDDDDDDDPPDDDDDDPDDDPDPPDDDDDDPPDDDPPPVVVVVVPDDDDDPDDDDDDDDDDDDDDDDDDDDDDDDDDDDDDDDDDDDDDDDDDDDDDDDDDDDDDDDDDDDDDDDDDDDDDDDDDDDDDDDDDDDDDDDDDDDDDDDDDDDDDDCVVVVVVVVVVVVVVLVVPDDVVVVVVVVVVVVVVVVVVVVVVVVVVVVVVVVVVVVVVVVVVVVVVVVVVVVVVVVVVVVVVVVVVVVVVVVVVVVVVVVVVVVVVVVVVVVVVVVVVVVVVVVVVVVVVVVVVVVVVVLVVVVVVLVVVVVVVVVVVVVVVVVVVVVVVVCVVVVVVVVVVVVVVVVVVVVVVVVVVVVVLVVVLVVLVVVLVVLVVVVVVVVVVCVVPVPDDDDCVVVVVVVCVVSVVVNVVSVVVSVVSVVVSVVVVVVVVVVVVVVVVVVVVVVVVVVVVVVVVVVVVVVVVVVVVVVVVSVVVVVVSVVVVVVVVVVVVVVVVVVVVVVVVVVVVVVVVVVVVVVVVVVVVVVVVVVVVVVVVVVVVVVVVVVVVVVVVVVVVVVVVVVVVVVVVVVVVVVVVVVVVVVVVVVVVVVVVVVVVVVVVVVVVVVVVVVVVVVVVVVVVVVVVVVVVVVVVCPCVVVVVVVCVVVVVVVVVVVVVVVVVVVVVVVVVVVVVVVVVVVVVVVVVVVVVVVVVVVVVVVVVVVVVVVVVVVVVVVVVVVVVVVVVVVVVVVVVVVVVVVVVVVVVVVVVVVVDVVDDDDDDPVPVVVVVVVVVVVVVVVVVVVVVVVVVVVVVVVVVVVVVVVVVVVVVVVVVVVVVVVVVVVVVCVVVCVVPVDDDVVPVVVVVVVVVVVVVVVVVVVVVVVVVVVVVVVVVVVVVVVVVVVVVVVVVVVVVVVVVCVVPPPVVVVVVVVVVVVVVVVVVVVVVVVVVVVDDDDDDDDPCCPVVVVVCVVVVVVVVVVVVVVVVVVVVVVVVVVVVVVVVVVVVVVVVVVVCVVVVDPDDDDDDVVVVVVVVVVVVVVVVVVVVVVVVVVVVVVVVVVVVVVVVVVVVVVVVVVVVVVVVVVVVVVVVVVVVVVVVVVVVVVVVVVVVVVVVVVVVVVVVVVVVVVVVVVVPPDDDDPDCDPVNVVVVVVVVVVVVVVVVVVVVVVVVVVVVVVVVVVVVVVVVVVVVVVVVVVVVVVVVVVVVVVVVVVVVVVVVVVVVVVVVVVVVVVVVVVVVVPDDDDDDDPDDPVPVVVVVVVVVVVVVVVVVVVLVVVVVVVVVVVVVVVVVVVVVVVVVVVVVVVVVVVVVVVVVVVVVVVVVVVVVCVVCVPVVPPDDDPDDDDPPPDDPDDDDDDDDDDDDDDDDPDPPVVVVVVVVVVVVVVVVVVVVVVVVVVVVVVVVVSVVVVVVVVVVVVVVVVVVVVVVVVVCVVVVVVPDDDDDDDD

Radius of gyration: 85.05 Å; Cα contacts (8 Å, |Δi|>4): 29; chains: 1; bounding box: 248×191×236 Å